Protein AF-A0A8J2T178-F1 (afdb_monomer)

Organism: NCBI:txid35677

Secondary structure (DSSP, 8-state):
-EEEEEEE-SHHHHHHHHHHHT-TTEEEEEEEE--HHHHHT-TTEEE----GGGHHHHHHTTT-SEEEE-SSHHHHTTHHHHHHHTT--EES--HHHHHHHH-HHHHHHHHHHTT--B--EEEEEGGGHHHHHHHHHHSSS-EEEEESS--TTTSEE-PPTT-HHHHHHHHHHHH-TT-TTTGGGGSEEEEEE---S-EEEEEEEEESS-EEE---BEE--EEETTTEEEE-S-SEEEES-TTS-HHHHHHHHHHHHHHHHHHHHTT---EEEEEEEEEEETTEEEEEEEESS--TTTHHHHGGGB-S-HHHHHHHHHHT-GGGS---B-S-EEEEEEEE-TTTTSS---S-B-B-SHHHHTSTTEEEEESSEEEETTEEEE-SSEEEEEEEEESSHHHHHHHHHHHHTT-B-TT-B--S-TTHHHHSSPEEEEEEESS--TTHHHHHHHHHTTSS-SEEEEEEEESSTT-HHHHHHTTTS-EEE-PPPTT--HHHHHHHHHHHHHHTT-SEEEESS--SPPPHHHHHHTTTSEEEEESSSSSTTTT--THHHHHHHHHHT-SEEEEEEEE--SSTT-S-EEEEEEEE--TT--HHHHHHHHHHHHHHHHHHHHHHHHHTTTS-TTPPPPPP---S---------TTHHHHT--HHHHHHHHHHHHHHHHHT--TTEES-TTSSS-EE-TTTTT--STTEEEEEEEEE-GGGHHHHHHHTTTS-HHHHHHHHHHHHHHHHHHHHHHHHHTTPEEEEEEEEEEESS--HHHHHHHHHHHHHHHHHHT-EEEEEEEEE-BTTB-TT-EEEEEEEEEEEETTT-S--GGG--TTPEEEEEE-SSS-STTHHHHHHHHHHHHHHTTS-HHHHHHSBGGGGTSSSSSBHHHHHH-PPPP-HHHHHHHTT-TTEEEEEE--TTHHHHHGGGGS-TTEEEEEPP-EEPHHHHHHHHHTTS--HHHHHHHS-TTEEEEEEE-TTTHHHHHHHHHHTT---EEEEEEEEE--SS-SEEE-SPPEEP-

pLDDT: mean 87.1, std 13.75, range [23.86, 98.75]

Mean predicted aligned error: 18.26 Å

Foldseek 3Di:
DAAEEEEDAFLLSLLLQVLQVPDPVYQAYEYAQYFANLCVVPRRGYGDPDHLLCVLVVCLVVVGQEYEYADLVSQLSQSCVSNVVSVHQYAFFGNLLSLLAFFQVVVVVLCVVLVNFAFDKDKDFLVCLVVVLVCLVPVPAQKWKAQGGDQQQQRIHHFDGPPSVSVNVNSCCLSPPPNPSCPCSSRMMMIGGDADAAKKKWKFAFQLQDTDIFQIKGFLQAAEPPSDDDGHLTQKMKTNDPRADPVLVVSVSVSVNSSSVSCSVVVGRQFHMKMFIWGQHPVGTHTHGIGRHDGPPVSVWTSVQWPDRSVVSNSCSSVSNNVVDDTDGHLWMKMKGWKFAAPPPHDGDWFWFKDQQVVLVPFAQKHKRAGQWHDDPNTIIGRDGGGIIIMGIDNDPVVRLVSNVVSLVRMDTPNIDTYPCGVVCVLQAAAEEEEEAAALLLLCVLVVVCVVVCVLDRYADQEYEYQDPPHNSQVSCVVRYHYYHQHDDDVDDQQVSLVVVLVVCVSSVHLAYEYRHHPDQHDQVNCQSQPLRYKYKDLWQPPQQFPHDQLVSLVSCVVVVPQKIAMWIFRRHNAGLWGGTQDTDMDTDDPDDHSVNSSVVRSVRSNVRSSSSSVCCSNCVSVRSCDDRDDDDDDDDDDDTDRHGPDCVRVQHDPVLVVVLQVLLQVLLVVLDDQQWDDGEPDPDTGGHCVRVVNDDPQKDKDKFKDALPCLLVLLLVLCVQDDPVSLLVLLLLRLLLQLQRTLVVVLQQLFQWAEKEKEKEALHDDSSSVSSNSSSVSVNSNVLSYGHGYYYHYNDNPVHDHSDMIMMMMIMTMDGNVLTDQQQVLDDWPWFKKFFFWLAWRSAQCVLVVVLLVQVCVVVVHDSSVQQCAQCVVLQLDGRGGVVCRHSRHTDHCSVVSVLCSPQPFFNGKWFAHAQAPQPTVLVRHDPFKAAAFEADAFHRNLVSSCVSSPRDDPNVSRGSTNRGTGMMTGGGPVRVVVSVVSCVVVVGPDIDRGGTMDGDPPDRRYDHDDDHHHDD

Radius of gyration: 34.77 Å; Cα contacts (8 Å, |Δi|>4): 2399; chains: 1; bounding box: 77×105×71 Å

Structure (mmCIF, N/CA/C/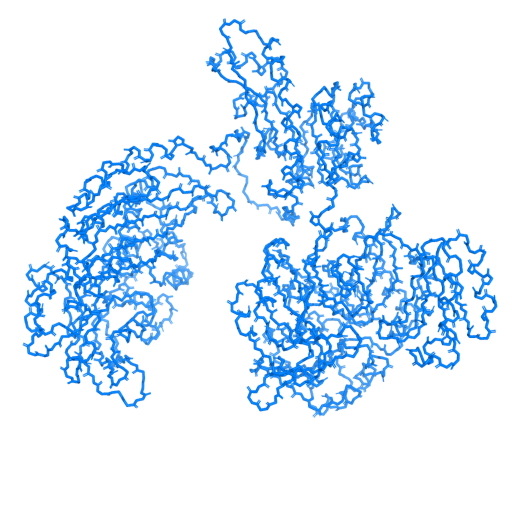O backbone):
data_AF-A0A8J2T178-F1
#
_entry.id   AF-A0A8J2T178-F1
#
loop_
_atom_site.group_PDB
_atom_site.id
_atom_site.type_symbol
_atom_site.label_atom_id
_atom_site.label_alt_id
_atom_site.label_comp_id
_atom_site.label_asym_id
_atom_site.label_entity_id
_atom_site.label_seq_id
_atom_site.pdbx_PDB_ins_code
_atom_site.Cartn_x
_atom_site.Cartn_y
_atom_site.Cartn_z
_atom_site.occupancy
_atom_site.B_iso_or_equiv
_atom_site.auth_seq_id
_atom_site.auth_comp_id
_atom_site.auth_asym_id
_atom_site.auth_atom_id
_atom_site.pdbx_PDB_model_num
ATOM 1 N N . MET A 1 1 ? -7.359 -0.883 30.925 1.00 76.19 1 MET A N 1
ATOM 2 C CA . MET A 1 1 ? -7.964 -0.867 29.578 1.00 76.19 1 MET A CA 1
ATOM 3 C C . MET A 1 1 ? -8.863 0.350 29.510 1.00 76.19 1 MET A C 1
ATOM 5 O O . MET A 1 1 ? -9.612 0.560 30.456 1.00 76.19 1 MET A O 1
ATOM 9 N N . ALA A 1 2 ? -8.730 1.165 28.472 1.00 92.94 2 ALA A N 1
ATOM 10 C CA . ALA A 1 2 ? -9.470 2.411 28.303 1.00 92.94 2 ALA A CA 1
ATOM 11 C C . ALA A 1 2 ? -10.751 2.201 27.487 1.00 92.94 2 ALA A C 1
ATOM 13 O O . ALA A 1 2 ? -10.760 1.420 26.534 1.00 92.94 2 ALA A O 1
ATOM 14 N N . SER A 1 3 ? -11.806 2.942 27.821 1.00 97.50 3 SER A N 1
ATOM 15 C CA . SER A 1 3 ? -12.966 3.112 26.938 1.00 97.50 3 SER A CA 1
ATOM 16 C C . SER A 1 3 ? -12.918 4.512 26.347 1.00 97.50 3 SER A C 1
ATOM 18 O O . SER A 1 3 ? -12.718 5.471 27.089 1.00 97.50 3 SER A O 1
ATOM 20 N N . VAL A 1 4 ? -13.084 4.642 25.036 1.00 98.44 4 VAL A N 1
ATOM 21 C CA . VAL A 1 4 ? -12.975 5.922 24.318 1.00 98.44 4 VAL A CA 1
ATOM 22 C C . VAL A 1 4 ? -14.247 6.197 23.525 1.00 98.44 4 VAL A C 1
ATOM 24 O O . VAL A 1 4 ? -14.946 5.256 23.152 1.00 98.44 4 VAL A O 1
ATOM 27 N N . VAL A 1 5 ? -14.556 7.465 23.252 1.00 98.62 5 VAL A N 1
ATOM 28 C CA . VAL A 1 5 ? -15.662 7.847 22.357 1.00 98.62 5 VAL A CA 1
ATOM 29 C C . VAL A 1 5 ? -15.161 8.748 21.234 1.00 98.62 5 VAL A C 1
ATOM 31 O O . VAL A 1 5 ? -14.432 9.703 21.483 1.00 98.62 5 VAL A O 1
ATOM 34 N N . VAL A 1 6 ? -15.556 8.444 19.999 1.00 98.75 6 VAL A N 1
ATOM 35 C CA . VAL A 1 6 ? -15.269 9.227 18.795 1.00 98.75 6 VAL A CA 1
ATOM 36 C C . VAL A 1 6 ? -16.552 9.916 18.350 1.00 98.75 6 VAL A C 1
ATOM 38 O O . VAL A 1 6 ? -17.552 9.258 18.062 1.00 98.75 6 VAL A O 1
ATOM 41 N N . VAL A 1 7 ? -16.537 11.244 18.295 1.00 98.50 7 VAL A N 1
ATOM 42 C CA . VAL A 1 7 ? -17.689 12.058 17.895 1.00 98.50 7 VAL A CA 1
ATOM 43 C C . VAL A 1 7 ? -17.685 12.248 16.383 1.00 98.50 7 VAL A C 1
ATOM 45 O O . VAL A 1 7 ? -16.701 12.738 15.834 1.00 98.50 7 VAL A O 1
ATOM 48 N N . GLY A 1 8 ? -18.794 11.902 15.726 1.00 96.62 8 GLY A N 1
ATOM 49 C CA . GLY A 1 8 ? -19.029 12.066 14.290 1.00 96.62 8 GLY A CA 1
ATOM 50 C C . GLY A 1 8 ? -19.534 10.795 13.591 1.00 96.62 8 GLY A C 1
ATOM 51 O O . GLY A 1 8 ? -20.028 9.864 14.227 1.00 96.62 8 GLY A O 1
ATOM 52 N N . SER A 1 9 ? -19.501 10.801 12.256 1.00 96.19 9 SER A N 1
ATOM 53 C CA . SER A 1 9 ? -20.115 9.772 11.389 1.00 96.19 9 SER A CA 1
ATOM 54 C C . SER A 1 9 ? -19.539 9.693 9.959 1.00 96.19 9 SER A C 1
ATOM 56 O O . SER A 1 9 ? -20.051 8.942 9.130 1.00 96.19 9 SER A O 1
ATOM 58 N N . GLY A 1 10 ? -18.493 10.455 9.631 1.00 95.94 10 GLY A N 1
ATOM 59 C CA . GLY A 1 10 ? -17.835 10.472 8.321 1.00 95.94 10 GLY A CA 1
ATOM 60 C C . GLY A 1 10 ? -16.755 9.398 8.135 1.00 95.94 10 GLY A C 1
ATOM 61 O O . GLY A 1 10 ? -16.489 8.584 9.020 1.00 95.94 10 GLY A O 1
ATOM 62 N N . GLY A 1 11 ? -16.091 9.430 6.974 1.00 96.88 11 GLY A N 1
ATOM 63 C CA . GLY A 1 11 ? -15.005 8.495 6.640 1.00 96.88 11 GLY A CA 1
ATOM 64 C C . GLY A 1 11 ? -13.765 8.709 7.507 1.00 96.88 11 GLY A C 1
ATOM 65 O O . GLY A 1 11 ? -13.130 7.747 7.937 1.00 96.88 11 GLY A O 1
ATOM 66 N N . ARG A 1 12 ? -13.494 9.972 7.849 1.00 97.88 12 ARG A N 1
ATOM 67 C CA . ARG A 1 12 ? -12.500 10.384 8.846 1.00 97.88 12 ARG A CA 1
ATOM 68 C C . ARG A 1 12 ? -12.754 9.761 10.216 1.00 97.88 12 ARG A C 1
ATOM 70 O O . ARG A 1 12 ? -11.833 9.207 10.806 1.00 97.88 12 ARG A O 1
ATOM 77 N N . GLU A 1 13 ? -13.992 9.800 10.712 1.00 98.44 13 GLU A N 1
ATOM 78 C CA . GLU A 1 13 ? -14.315 9.191 12.007 1.00 98.44 13 GLU A CA 1
ATOM 79 C C . GLU A 1 13 ? -14.185 7.666 11.977 1.00 98.44 13 GLU A C 1
ATOM 81 O O . GLU A 1 13 ? -13.659 7.097 12.927 1.00 98.44 13 GLU A O 1
ATOM 86 N N . HIS A 1 14 ? -14.559 7.000 10.880 1.00 98.56 14 HIS A N 1
ATOM 87 C CA . HIS A 1 14 ? -14.301 5.565 10.723 1.00 98.56 14 HIS A CA 1
ATOM 88 C C . HIS A 1 14 ? -12.787 5.265 10.738 1.00 98.56 14 HIS A C 1
ATOM 90 O O . HIS A 1 14 ? -12.351 4.351 11.436 1.00 98.56 14 HIS A O 1
ATOM 96 N N . ALA A 1 15 ? -11.951 6.060 10.062 1.00 98.50 15 ALA A N 1
ATOM 97 C CA . ALA A 1 15 ? -10.496 5.900 10.133 1.00 98.50 15 ALA A CA 1
ATOM 98 C C . ALA A 1 15 ? -9.941 6.075 11.562 1.00 98.50 15 ALA A C 1
ATOM 100 O O . ALA A 1 15 ? -9.127 5.257 11.997 1.00 98.50 15 ALA A O 1
ATOM 101 N N . ILE A 1 16 ? -10.432 7.065 12.318 1.00 98.75 16 ILE A N 1
ATOM 102 C CA . ILE A 1 16 ? -10.080 7.278 13.734 1.00 98.75 16 ILE A CA 1
ATOM 103 C C . ILE A 1 16 ? -10.527 6.089 14.602 1.00 98.75 16 ILE A C 1
ATOM 105 O O . ILE A 1 16 ? -9.733 5.558 15.376 1.00 98.75 16 ILE A O 1
ATOM 109 N N . VAL A 1 17 ? -11.766 5.612 14.437 1.00 98.75 17 VAL A N 1
ATOM 110 C CA . VAL A 1 17 ? -12.299 4.432 15.143 1.00 98.75 17 VAL A CA 1
ATOM 111 C C . VAL A 1 17 ? -11.462 3.182 14.846 1.00 98.75 17 VAL A C 1
ATOM 113 O O . VAL A 1 17 ? -11.102 2.461 15.778 1.00 98.75 17 VAL A O 1
ATOM 116 N N . LYS A 1 18 ? -11.081 2.946 13.581 1.00 98.06 18 LYS A N 1
ATOM 117 C CA . LYS A 1 18 ? -10.230 1.812 13.170 1.00 98.06 18 LYS A CA 1
ATOM 118 C C . LYS A 1 18 ? -8.830 1.895 13.787 1.00 98.06 18 LYS A C 1
ATOM 120 O O . LYS A 1 18 ? -8.322 0.877 14.255 1.00 98.06 18 LYS A O 1
ATOM 125 N N . ALA A 1 19 ? -8.239 3.089 13.857 1.00 98.12 19 ALA A N 1
ATOM 126 C CA . ALA A 1 19 ? -6.937 3.308 14.488 1.00 98.12 19 ALA A CA 1
ATOM 127 C C . ALA A 1 19 ? -6.972 3.115 16.018 1.00 98.12 19 ALA A C 1
ATOM 129 O O . ALA A 1 19 ? -6.088 2.465 16.574 1.00 98.12 19 ALA A O 1
ATOM 130 N N . LEU A 1 20 ? -8.010 3.608 16.702 1.00 98.50 20 LEU A N 1
ATOM 131 C CA . LEU A 1 20 ? -8.175 3.442 18.153 1.00 98.50 20 LEU A CA 1
ATOM 132 C C . LEU A 1 20 ? -8.514 1.997 18.548 1.00 98.50 20 LEU A C 1
ATOM 134 O O . LEU A 1 20 ? -7.993 1.494 19.542 1.00 98.50 20 LEU A O 1
ATOM 138 N N . ALA A 1 21 ? -9.341 1.296 17.765 1.00 97.88 21 ALA A N 1
ATOM 139 C CA . ALA A 1 21 ? -9.703 -0.100 18.030 1.00 97.88 21 ALA A CA 1
ATOM 140 C C . ALA A 1 21 ? -8.494 -1.053 17.935 1.00 97.88 21 ALA A C 1
ATOM 142 O O . ALA A 1 21 ? -8.427 -2.047 18.670 1.00 97.88 21 ALA A O 1
ATOM 143 N N . ALA A 1 22 ? -7.524 -0.723 17.073 1.00 96.50 22 ALA A N 1
ATOM 144 C CA . ALA A 1 22 ? -6.271 -1.457 16.923 1.00 96.50 22 ALA A CA 1
ATOM 145 C C . ALA A 1 22 ? -5.354 -1.369 18.160 1.00 96.50 22 ALA A C 1
ATOM 147 O O . ALA A 1 22 ? -4.535 -2.266 18.361 1.00 96.50 22 ALA A O 1
ATOM 148 N N . SER A 1 23 ? -5.507 -0.349 19.017 1.00 97.12 23 SER A N 1
ATOM 149 C CA . SER A 1 23 ? -4.714 -0.232 20.246 1.00 97.12 23 SER A CA 1
ATOM 150 C C . SER A 1 23 ? -5.005 -1.392 21.212 1.00 97.12 23 SER A C 1
ATOM 152 O O . SER A 1 23 ? -6.171 -1.636 21.550 1.00 97.12 23 SER A O 1
ATOM 154 N N . PRO A 1 24 ? -3.986 -2.091 21.749 1.00 95.44 24 PRO A N 1
ATOM 155 C CA . PRO A 1 24 ? -4.179 -3.075 22.811 1.00 95.44 24 PRO A CA 1
ATOM 156 C C . PRO A 1 24 ? -4.582 -2.431 24.147 1.00 95.44 24 PRO A C 1
ATOM 158 O O . PRO A 1 24 ? -5.097 -3.131 25.015 1.00 95.44 24 PRO A O 1
ATOM 161 N N . LYS A 1 25 ? -4.380 -1.115 24.328 1.00 96.81 25 LYS A N 1
ATOM 162 C CA . LYS A 1 25 ? -4.726 -0.387 25.562 1.00 96.81 25 LYS A CA 1
ATOM 163 C C . LYS A 1 25 ? -6.219 -0.043 25.648 1.00 96.81 25 LYS A C 1
ATOM 165 O O . LYS A 1 25 ? -6.732 0.147 26.755 1.00 96.81 25 LYS A O 1
ATOM 170 N N . VAL A 1 26 ? -6.923 -0.013 24.514 1.00 98.00 26 VAL A N 1
ATOM 171 C CA . VAL A 1 26 ? -8.364 0.265 24.409 1.00 98.00 26 VAL A CA 1
ATOM 172 C C . VAL A 1 26 ? -9.177 -1.034 24.489 1.00 98.00 26 VAL A C 1
ATOM 174 O O . VAL A 1 26 ? -8.937 -1.970 23.722 1.00 98.00 26 VAL A O 1
ATOM 177 N N . SER A 1 27 ? -10.163 -1.092 25.393 1.00 97.00 27 SER A N 1
ATOM 178 C CA . SER A 1 27 ? -11.178 -2.158 25.444 1.00 97.00 27 SER A CA 1
ATOM 179 C C . SER A 1 27 ? -12.372 -1.876 24.541 1.00 97.00 27 SER A C 1
ATOM 181 O O . SER A 1 27 ? -12.854 -2.801 23.894 1.00 97.00 27 SER A O 1
ATOM 183 N N . THR A 1 28 ? -12.828 -0.621 24.489 1.00 98.12 28 THR A N 1
ATOM 184 C CA . THR A 1 28 ? -14.073 -0.243 23.806 1.00 98.12 28 THR A CA 1
ATOM 185 C C . THR A 1 28 ? -13.922 1.104 23.108 1.00 98.12 28 THR A C 1
ATOM 187 O O . THR A 1 28 ? -13.419 2.055 23.706 1.00 98.12 28 THR A O 1
ATOM 190 N N . VAL A 1 29 ? -14.388 1.189 21.862 1.00 98.56 29 VAL A N 1
ATOM 191 C CA . VAL A 1 29 ? -14.500 2.422 21.076 1.00 98.56 29 VAL A CA 1
ATOM 192 C C . VAL A 1 29 ? -15.976 2.672 20.790 1.00 98.56 29 VAL A C 1
ATOM 194 O O . VAL A 1 29 ? -16.601 1.946 20.020 1.00 98.56 29 VAL A O 1
ATOM 197 N N . PHE A 1 30 ? -16.534 3.710 21.397 1.00 98.56 30 PHE A N 1
ATOM 198 C CA . PHE A 1 30 ? -17.882 4.173 21.094 1.00 98.56 30 PHE A CA 1
ATOM 199 C C . PHE A 1 30 ? -17.842 5.169 19.929 1.00 98.56 30 PHE A C 1
ATOM 201 O O . PHE A 1 30 ? -17.016 6.077 19.939 1.00 98.56 30 PHE A O 1
ATOM 208 N N . ALA A 1 31 ? -18.723 5.042 18.940 1.00 98.12 31 ALA A N 1
ATOM 209 C CA . ALA A 1 31 ? -18.852 6.002 17.842 1.00 98.12 31 ALA A CA 1
ATOM 210 C C . ALA A 1 31 ? -20.192 6.749 17.943 1.00 98.12 31 ALA A C 1
ATOM 212 O O . ALA A 1 31 ? -21.252 6.132 18.031 1.00 98.12 31 ALA A O 1
ATOM 213 N N . ALA A 1 32 ? -20.145 8.081 17.966 1.00 97.44 32 ALA A N 1
ATOM 214 C CA . ALA A 1 32 ? -21.261 8.942 18.355 1.00 97.44 32 ALA A CA 1
ATOM 215 C C . ALA A 1 32 ? -21.656 9.928 17.231 1.00 97.44 32 ALA A C 1
ATOM 217 O O . ALA A 1 32 ? -21.079 11.019 17.158 1.00 97.44 32 ALA A O 1
ATOM 218 N N . PRO A 1 33 ? -22.630 9.604 16.353 1.00 96.25 33 PRO A N 1
ATOM 219 C CA . PRO A 1 33 ? -23.420 8.366 16.293 1.00 96.25 33 PRO A CA 1
ATOM 220 C C . PRO A 1 33 ? -22.790 7.236 15.458 1.00 96.25 33 PRO A C 1
ATOM 222 O O . PRO A 1 33 ? -23.380 6.163 15.358 1.00 96.25 33 PRO A O 1
ATOM 225 N N . GLY A 1 34 ? -21.638 7.469 14.819 1.00 96.25 34 GLY A N 1
ATOM 226 C CA . GLY A 1 34 ? -21.038 6.513 13.888 1.00 96.25 34 GLY A CA 1
ATOM 227 C C . GLY A 1 34 ? -21.820 6.361 12.576 1.00 96.25 34 GLY A C 1
ATOM 228 O O . GLY A 1 34 ? -22.653 7.197 12.217 1.00 96.25 34 GLY A O 1
ATOM 229 N N . ASN A 1 35 ? -21.512 5.308 11.818 1.00 96.56 35 ASN A N 1
ATOM 230 C CA . ASN A 1 35 ? -22.151 4.980 10.543 1.00 96.56 35 ASN A CA 1
ATOM 231 C C . ASN A 1 35 ? -22.229 3.457 10.315 1.00 96.56 35 ASN A C 1
ATOM 233 O O . ASN A 1 35 ? -21.851 2.664 11.177 1.00 96.56 35 ASN A O 1
ATOM 237 N N . GLY A 1 36 ? -22.732 3.035 9.147 1.00 94.44 36 GLY A N 1
ATOM 238 C CA . GLY A 1 36 ? -22.892 1.609 8.822 1.00 94.44 36 GLY A CA 1
ATOM 239 C C . GLY A 1 36 ? -21.590 0.794 8.829 1.00 94.44 36 GLY A C 1
ATOM 240 O O . GLY A 1 36 ? -21.637 -0.403 9.081 1.00 94.44 36 GLY A O 1
ATOM 241 N N . GLY A 1 37 ? -20.433 1.424 8.601 1.00 94.81 37 GLY A N 1
ATOM 242 C CA . GLY A 1 37 ? -19.133 0.749 8.655 1.00 94.81 37 GLY A CA 1
ATOM 243 C C . GLY A 1 37 ? -18.614 0.579 10.078 1.00 94.81 37 GLY A C 1
ATOM 244 O O . GLY A 1 37 ? -18.165 -0.505 10.432 1.00 94.81 37 GLY A O 1
ATOM 245 N N . THR A 1 38 ? -18.741 1.607 10.925 1.00 96.75 38 THR A N 1
ATOM 246 C CA . THR A 1 38 ? -18.366 1.484 12.346 1.00 96.75 38 THR A CA 1
ATOM 247 C C . THR A 1 38 ? -19.285 0.524 13.106 1.00 96.75 38 THR A C 1
ATOM 249 O O . THR A 1 38 ? -18.825 -0.119 14.041 1.00 96.75 38 THR A O 1
ATOM 252 N N . GLU A 1 39 ? -20.538 0.351 12.666 1.00 94.25 39 GLU A N 1
ATOM 253 C CA . GLU A 1 39 ? -21.420 -0.730 13.140 1.00 94.25 39 GLU A CA 1
ATOM 254 C C . GLU A 1 39 ? -20.847 -2.113 12.782 1.00 94.25 39 GLU A C 1
ATOM 256 O O . GLU A 1 39 ? -20.695 -2.978 13.643 1.00 94.25 39 GLU A O 1
ATOM 261 N N . ALA A 1 40 ? -20.487 -2.307 11.508 1.00 92.00 40 ALA A N 1
ATOM 262 C CA . ALA A 1 40 ? -20.041 -3.590 10.967 1.00 92.00 40 ALA A CA 1
ATOM 263 C C . ALA A 1 40 ? -18.693 -4.074 11.534 1.00 92.00 40 ALA A C 1
ATOM 265 O O . ALA A 1 40 ? -18.419 -5.272 11.511 1.00 92.00 40 ALA A O 1
ATOM 266 N N . MET A 1 41 ? -17.863 -3.175 12.077 1.00 93.81 41 MET A N 1
ATOM 267 C CA . MET A 1 41 ? -16.590 -3.536 12.717 1.00 93.81 41 MET A CA 1
ATOM 268 C C . MET A 1 41 ? -16.753 -4.485 13.915 1.00 93.81 41 MET A C 1
ATOM 270 O O . MET A 1 41 ? -15.879 -5.322 14.150 1.00 93.81 41 MET A O 1
ATOM 274 N N . GLY A 1 42 ? -17.835 -4.336 14.689 1.00 89.88 42 GLY A N 1
ATOM 275 C CA . GLY A 1 42 ? -18.105 -5.123 15.893 1.00 89.88 42 GLY A CA 1
ATOM 276 C C . GLY A 1 42 ? -16.943 -5.186 16.900 1.00 89.88 42 GLY A C 1
ATOM 277 O O . GLY A 1 42 ? -16.091 -4.296 16.994 1.00 89.88 42 GLY A O 1
ATOM 278 N N . GLY A 1 43 ? -16.902 -6.267 17.686 1.00 93.44 43 GLY A N 1
ATOM 279 C CA . GLY A 1 43 ? -15.827 -6.537 18.645 1.00 93.44 43 GLY A CA 1
ATOM 280 C C . GLY A 1 43 ? -15.701 -5.453 19.721 1.00 93.44 43 GLY A C 1
ATOM 281 O O . GLY A 1 43 ? -16.500 -5.405 20.654 1.00 93.44 43 GLY A O 1
ATOM 282 N N . LYS A 1 44 ? -14.679 -4.596 19.600 1.00 95.12 44 LYS A N 1
ATOM 283 C CA . LYS A 1 44 ? -14.464 -3.443 20.494 1.00 95.12 44 LYS A CA 1
ATOM 284 C C . LYS A 1 44 ? -15.307 -2.217 20.126 1.00 95.12 44 LYS A C 1
ATOM 286 O O . LYS A 1 44 ? -15.375 -1.287 20.925 1.00 95.12 44 LYS A O 1
ATOM 291 N N . VAL A 1 45 ? -15.862 -2.156 18.917 1.00 98.12 45 VAL A N 1
ATOM 292 C CA . VAL A 1 45 ? -16.526 -0.963 18.377 1.00 98.12 45 VAL A CA 1
ATOM 293 C C . VAL A 1 45 ? -18.035 -1.054 18.576 1.00 98.12 45 VAL A C 1
ATOM 295 O O . VAL A 1 45 ? -18.628 -2.105 18.345 1.00 98.12 45 VAL A O 1
ATOM 298 N N . GLN A 1 46 ? -18.650 0.044 19.022 1.00 97.38 46 GLN A N 1
ATOM 299 C CA . GLN A 1 46 ? -20.097 0.155 19.225 1.00 97.38 46 GLN A CA 1
ATOM 300 C C . GLN A 1 46 ? -20.585 1.553 18.829 1.00 97.38 46 GLN A C 1
ATOM 302 O O . GLN A 1 46 ? -20.076 2.554 19.335 1.00 97.38 46 GLN A O 1
ATOM 307 N N . ASN A 1 47 ? -21.595 1.651 17.966 1.00 97.25 47 ASN A N 1
ATOM 308 C CA . ASN A 1 47 ? -22.271 2.925 17.718 1.00 97.25 47 ASN A CA 1
ATOM 309 C C . ASN A 1 47 ? -23.200 3.276 18.895 1.00 97.25 47 ASN A C 1
ATOM 311 O O . ASN A 1 47 ? -23.776 2.394 19.533 1.00 97.25 47 ASN A O 1
ATOM 315 N N . VAL A 1 48 ? -23.364 4.568 19.189 1.00 96.88 48 VAL A N 1
ATOM 316 C CA . VAL A 1 48 ? -24.206 5.058 20.293 1.00 96.88 48 VAL A CA 1
ATOM 317 C C . VAL A 1 48 ? -25.072 6.240 19.859 1.00 96.88 48 VAL A C 1
ATOM 319 O O . VAL A 1 48 ? -24.571 7.232 19.337 1.00 96.88 48 VAL A O 1
ATOM 322 N N . ASP A 1 49 ? -26.382 6.161 20.114 1.00 94.62 49 ASP A N 1
ATOM 323 C CA . ASP A 1 49 ? -27.329 7.243 19.807 1.00 94.62 49 ASP A CA 1
ATOM 324 C C . ASP A 1 49 ? -27.245 8.365 20.857 1.00 94.62 49 ASP A C 1
ATOM 326 O O . ASP A 1 49 ? -28.062 8.487 21.772 1.00 94.62 49 ASP A O 1
ATOM 330 N N . VAL A 1 50 ? -26.185 9.164 20.750 1.00 95.06 50 VAL A N 1
ATOM 331 C CA . VAL A 1 50 ? -25.984 10.406 21.499 1.00 95.06 50 VAL A CA 1
ATOM 332 C C . VAL A 1 50 ? -25.667 11.525 20.513 1.00 95.06 50 VAL A C 1
ATOM 334 O O . VAL A 1 50 ? -24.893 11.359 19.568 1.00 95.06 50 VAL A O 1
ATOM 337 N N . LYS A 1 51 ? -26.290 12.689 20.710 1.00 92.56 51 LYS A N 1
ATOM 338 C CA . LYS A 1 51 ? -26.038 13.860 19.864 1.00 92.56 51 LYS A CA 1
ATOM 339 C C . LYS A 1 51 ? -24.636 14.398 20.167 1.00 92.56 51 LYS A C 1
ATOM 341 O O . LYS A 1 51 ? -24.300 14.481 21.345 1.00 92.56 51 LYS A O 1
ATOM 346 N N . PRO A 1 52 ? -23.857 14.844 19.164 1.00 91.31 52 PRO A N 1
ATOM 347 C CA . PRO A 1 52 ? -22.482 15.313 19.360 1.00 91.31 52 PRO A CA 1
ATOM 348 C C . PRO A 1 52 ? -22.286 16.306 20.517 1.00 91.31 52 PRO A C 1
ATOM 350 O O . PRO A 1 52 ? -21.386 16.120 21.328 1.00 91.31 52 PRO A O 1
ATOM 353 N N . LYS A 1 53 ? -23.179 17.296 20.646 1.00 90.31 53 LYS A N 1
ATOM 354 C CA . LYS A 1 53 ? -23.162 18.295 21.729 1.00 90.31 53 LYS A CA 1
ATOM 355 C C . LYS A 1 53 ? -23.436 17.751 23.140 1.00 90.31 53 LYS A C 1
ATOM 357 O O . LYS A 1 53 ? -23.129 18.422 24.107 1.00 90.31 53 LYS A O 1
ATOM 362 N N . ASP A 1 54 ? -24.038 16.567 23.267 1.00 94.56 54 ASP A N 1
ATOM 363 C CA . ASP A 1 54 ? -24.421 15.964 24.554 1.00 94.56 54 ASP A CA 1
ATOM 364 C C . ASP A 1 54 ? -23.407 14.869 24.993 1.00 94.56 54 ASP A C 1
ATOM 366 O O . ASP A 1 54 ? -23.600 14.187 26.006 1.00 94.56 54 ASP A O 1
ATOM 370 N N . VAL A 1 55 ? -22.315 14.675 24.232 1.00 96.88 55 VAL A N 1
ATOM 371 C CA . VAL A 1 55 ? -21.333 13.595 24.445 1.00 96.88 55 VAL A CA 1
ATOM 372 C C . VAL A 1 55 ? -20.575 13.739 25.762 1.00 96.88 55 VAL A C 1
ATOM 374 O O . VAL A 1 55 ? -20.345 12.729 26.421 1.00 96.88 55 VAL A O 1
ATOM 377 N N . ALA A 1 56 ? -20.208 14.951 26.186 1.00 96.31 56 ALA A N 1
ATOM 378 C CA . ALA A 1 56 ? -19.404 15.146 27.395 1.00 96.31 56 ALA A CA 1
ATOM 379 C C . ALA A 1 56 ? -20.144 14.681 28.667 1.00 96.31 56 ALA A C 1
ATOM 381 O O . ALA A 1 56 ? -19.595 13.937 29.484 1.00 96.31 56 ALA A O 1
ATOM 382 N N . GLY A 1 57 ? -21.432 15.020 28.804 1.00 96.25 57 GLY A N 1
ATOM 383 C CA . GLY A 1 57 ? -22.293 14.487 29.867 1.00 96.25 57 GLY A CA 1
ATOM 384 C C . GLY A 1 57 ? -22.491 12.965 29.787 1.00 96.25 57 GLY A C 1
ATOM 385 O O . GLY A 1 57 ? -22.437 12.275 30.808 1.00 96.25 57 GLY A O 1
ATOM 386 N N . TRP A 1 58 ? -22.659 12.416 28.579 1.00 97.69 58 TRP A N 1
ATOM 387 C CA . TRP A 1 58 ? -22.775 10.968 28.357 1.00 97.69 58 TRP A CA 1
ATOM 388 C C . TRP A 1 58 ? -21.494 10.203 28.730 1.00 97.69 58 TRP A C 1
ATOM 390 O O . TRP A 1 58 ? -21.573 9.103 29.289 1.00 97.69 58 TRP A O 1
ATOM 400 N N . ALA A 1 59 ? -20.334 10.802 28.443 1.00 97.38 59 ALA A N 1
ATOM 401 C CA . ALA A 1 59 ? -19.000 10.283 28.713 1.00 97.38 59 ALA A CA 1
ATOM 402 C C . ALA A 1 59 ? -18.685 10.280 30.217 1.00 97.38 59 ALA A C 1
ATOM 404 O O . ALA A 1 59 ? -18.213 9.266 30.739 1.00 97.38 59 ALA A O 1
ATOM 405 N N . ALA A 1 60 ? -19.040 11.360 30.927 1.00 96.38 60 ALA A N 1
ATOM 406 C CA . ALA A 1 60 ? -18.918 11.460 32.385 1.00 96.38 60 ALA A CA 1
ATOM 407 C C . ALA A 1 60 ? -19.680 10.336 33.095 1.00 96.38 60 ALA A C 1
ATOM 409 O O . ALA A 1 60 ? -19.125 9.629 33.934 1.00 96.38 60 ALA A O 1
ATOM 410 N N . ALA A 1 61 ? -20.935 10.111 32.693 1.00 96.19 61 ALA A N 1
ATOM 411 C CA . ALA A 1 61 ? -21.803 9.082 33.267 1.00 96.19 61 ALA A CA 1
ATOM 412 C C . ALA A 1 61 ? -21.311 7.635 33.040 1.00 96.19 61 ALA A C 1
ATOM 414 O O . ALA A 1 61 ? -21.893 6.702 33.593 1.00 96.19 61 ALA A O 1
ATOM 415 N N . ARG A 1 62 ? -20.274 7.431 32.214 1.00 95.19 62 ARG A N 1
ATOM 416 C CA . ARG A 1 62 ? -19.720 6.117 31.842 1.00 95.19 62 ARG A CA 1
ATOM 417 C C . ARG A 1 62 ? -18.236 5.941 32.166 1.00 95.19 62 ARG A C 1
ATOM 419 O O . ARG A 1 62 ? -17.703 4.870 31.894 1.00 95.19 62 ARG A O 1
ATOM 426 N N . GLY A 1 63 ? -17.569 6.950 32.731 1.00 94.75 63 GLY A N 1
ATOM 427 C CA . GLY A 1 63 ? -16.132 6.882 33.024 1.00 94.75 63 GLY A CA 1
ATOM 428 C C . GLY A 1 63 ? -15.264 6.714 31.770 1.00 94.75 63 GLY A C 1
ATOM 429 O O . GLY A 1 63 ? -14.282 5.970 31.787 1.00 94.75 63 GLY A O 1
ATOM 430 N N . ILE A 1 64 ? -15.648 7.361 30.665 1.00 97.69 64 ILE A N 1
ATOM 431 C CA . ILE A 1 64 ? -14.870 7.352 29.419 1.00 97.69 64 ILE A CA 1
ATOM 432 C C . ILE A 1 64 ? -13.490 7.977 29.660 1.00 97.69 64 ILE A C 1
ATOM 434 O O . ILE A 1 64 ? -13.365 9.023 30.287 1.00 97.69 64 ILE A O 1
ATOM 438 N N . SER A 1 65 ? -12.449 7.319 29.154 1.00 97.56 65 SER A N 1
ATOM 439 C CA . SER A 1 65 ? -11.043 7.669 29.383 1.00 97.56 65 SER A CA 1
ATOM 440 C C . SER A 1 65 ? -10.500 8.711 28.399 1.00 97.56 65 SER A C 1
ATOM 442 O O . SER A 1 65 ? -9.499 9.354 28.697 1.00 97.56 65 SER A O 1
ATOM 444 N N . LEU A 1 66 ? -11.119 8.842 27.220 1.00 98.62 66 LEU A N 1
ATOM 445 C CA . LEU A 1 66 ? -10.770 9.832 26.198 1.00 98.62 66 LEU A CA 1
ATOM 446 C C . LEU A 1 66 ? -11.977 10.117 25.290 1.00 98.62 66 LEU A C 1
ATOM 448 O O . LEU A 1 66 ? -12.591 9.187 24.759 1.00 98.62 66 LEU A O 1
ATOM 452 N N . VAL A 1 67 ? -12.282 11.396 25.079 1.00 98.75 67 VAL A N 1
ATOM 453 C CA . VAL A 1 67 ? -13.217 11.878 24.049 1.00 98.75 67 VAL A CA 1
ATOM 454 C C . VAL A 1 67 ? -12.406 12.362 22.848 1.00 98.75 67 VAL A C 1
ATOM 456 O O . VAL A 1 67 ? -11.476 13.137 23.016 1.00 98.75 67 VAL A O 1
ATOM 459 N N . VAL A 1 68 ? -12.731 11.924 21.634 1.00 98.75 68 VAL A N 1
ATOM 460 C CA . VAL A 1 68 ? -12.046 12.327 20.395 1.00 98.75 68 VAL A CA 1
ATOM 461 C C . VAL A 1 68 ? -13.064 12.977 19.468 1.00 98.75 68 VAL A C 1
ATOM 463 O O . VAL A 1 68 ? -14.027 12.328 19.059 1.00 98.75 68 VAL A O 1
ATOM 466 N N . VAL A 1 69 ? -12.882 14.254 19.135 1.00 98.38 69 VAL A N 1
ATOM 467 C CA . VAL A 1 69 ? -13.857 15.000 18.326 1.00 98.38 69 VAL A CA 1
ATOM 468 C C . VAL A 1 69 ? -13.413 15.052 16.862 1.00 98.38 69 VAL A C 1
ATOM 470 O O . VAL A 1 69 ? -12.351 15.579 16.544 1.00 98.38 69 VAL A O 1
ATOM 473 N N . GLY A 1 70 ? -14.219 14.472 15.966 1.00 96.19 70 GLY A N 1
ATOM 474 C CA . GLY A 1 70 ? -13.951 14.425 14.525 1.00 96.19 70 GLY A CA 1
ATOM 475 C C . GLY A 1 70 ? -14.388 15.677 13.744 1.00 96.19 70 GLY A C 1
ATOM 476 O O . GLY A 1 70 ? -13.555 16.266 13.050 1.00 96.19 70 GLY A O 1
ATOM 477 N N . PRO A 1 71 ? -15.673 16.085 13.797 1.00 94.19 71 PRO A N 1
ATOM 478 C CA . PRO A 1 71 ? -16.180 17.246 13.070 1.00 94.19 71 PRO A CA 1
ATOM 479 C C . PRO A 1 71 ? -15.972 18.566 13.819 1.00 94.19 71 PRO A C 1
ATOM 481 O O . PRO A 1 71 ? -15.761 18.608 15.026 1.00 94.19 71 PRO A O 1
ATOM 484 N N . GLU A 1 72 ? -16.086 19.655 13.071 1.00 92.06 72 GLU A N 1
ATOM 485 C CA . GLU A 1 72 ? -15.822 21.027 13.493 1.00 92.06 72 GLU A CA 1
ATOM 486 C C . GLU A 1 72 ? -16.900 21.611 14.422 1.00 92.06 72 GLU A C 1
ATOM 488 O O . GLU A 1 72 ? -16.573 22.274 15.404 1.00 92.06 72 GLU A O 1
ATOM 493 N N . GLN A 1 73 ? -18.187 21.331 14.175 1.00 93.56 73 GLN A N 1
ATOM 494 C CA . GLN A 1 73 ? -19.276 21.961 14.935 1.00 93.56 73 GLN A CA 1
ATOM 495 C C . GLN A 1 73 ? -19.236 21.652 16.449 1.00 93.56 73 GLN A C 1
ATOM 497 O O . GLN A 1 73 ? -19.345 22.595 17.224 1.00 93.56 73 GLN A O 1
ATOM 502 N N . PRO A 1 74 ? -19.006 20.405 16.918 1.00 96.12 74 PRO A N 1
ATOM 503 C CA . PRO A 1 74 ? -18.940 20.118 18.355 1.00 96.12 74 PRO A CA 1
ATOM 504 C C . PRO A 1 74 ? -17.738 20.758 19.069 1.00 96.12 74 PRO A C 1
ATOM 506 O O . PRO A 1 74 ? -17.787 20.937 20.284 1.00 96.12 74 PRO A O 1
ATOM 509 N N . LEU A 1 75 ? -16.674 21.115 18.338 1.00 96.88 75 LEU A N 1
ATOM 510 C CA . LEU A 1 75 ? -15.564 21.900 18.888 1.00 96.88 75 LEU A CA 1
ATOM 511 C C . LEU A 1 75 ? -16.019 23.336 19.163 1.00 96.88 75 LEU A C 1
ATOM 513 O O . LEU A 1 75 ? -15.809 23.848 20.257 1.00 96.88 75 LEU A O 1
ATOM 517 N N . VAL A 1 76 ? -16.707 23.956 18.198 1.00 94.56 76 VAL A N 1
ATOM 518 C CA . VAL A 1 76 ? -17.283 25.307 18.333 1.00 94.56 76 VAL A CA 1
ATOM 519 C C . VAL A 1 76 ? -18.390 25.356 19.392 1.00 94.56 76 VAL A C 1
ATOM 521 O O . VAL A 1 76 ? -18.495 26.343 20.114 1.00 94.56 76 VAL A O 1
ATOM 524 N N . ASP A 1 77 ? -19.171 24.282 19.531 1.00 94.62 77 ASP A N 1
ATOM 525 C CA . ASP A 1 77 ? -20.206 24.136 20.565 1.00 94.62 77 ASP A CA 1
ATOM 526 C C . ASP A 1 77 ? -19.625 23.936 21.987 1.00 94.62 77 ASP A C 1
ATOM 528 O O . ASP A 1 77 ? -20.387 23.924 22.953 1.00 94.62 77 ASP A O 1
ATOM 532 N N . GLY A 1 78 ? -18.301 23.776 22.139 1.00 97.06 78 GLY A N 1
ATOM 533 C CA . GLY A 1 78 ? -17.627 23.680 23.441 1.00 97.06 78 GLY A CA 1
ATOM 534 C C . GLY A 1 78 ? -17.620 22.293 24.089 1.00 97.06 78 GLY A C 1
ATOM 535 O O . GLY A 1 78 ? -17.463 22.186 25.304 1.00 97.06 78 GLY A O 1
ATOM 536 N N . VAL A 1 79 ? -17.757 21.205 23.317 1.00 97.88 79 VAL A N 1
ATOM 537 C CA . VAL A 1 79 ? -17.759 19.834 23.877 1.00 97.88 79 VAL A CA 1
ATOM 538 C C . VAL A 1 79 ? -16.453 19.506 24.610 1.00 97.88 79 VAL A C 1
ATOM 540 O O . VAL A 1 79 ? -16.486 18.818 25.630 1.00 97.88 79 VAL A O 1
ATOM 543 N N . CYS A 1 80 ? -15.309 20.007 24.138 1.00 97.81 80 CYS A N 1
ATOM 544 C CA . CYS A 1 80 ? -14.020 19.819 24.811 1.00 97.81 80 CYS A CA 1
ATOM 545 C C . CYS A 1 80 ? -13.916 20.617 26.120 1.00 97.81 80 CYS A C 1
ATOM 547 O O . CYS A 1 80 ? -13.344 20.114 27.085 1.00 97.81 80 CYS A O 1
ATOM 549 N N . ASP A 1 81 ? -14.508 21.813 26.181 1.00 98.25 81 ASP A N 1
ATOM 550 C CA . ASP A 1 81 ? -14.586 22.614 27.407 1.00 98.25 81 ASP A CA 1
ATOM 551 C C . ASP A 1 81 ? -15.474 21.918 28.450 1.00 98.25 81 ASP A C 1
ATOM 553 O O . ASP A 1 81 ? -15.059 21.726 29.591 1.00 98.25 81 ASP A O 1
ATOM 557 N N . GLU A 1 82 ? -16.641 21.403 28.041 1.00 98.19 82 GLU A N 1
ATOM 558 C CA . GLU A 1 82 ? -17.505 20.616 28.929 1.00 98.19 82 GLU A CA 1
ATOM 559 C C . GLU A 1 82 ? -16.829 19.298 29.387 1.00 98.19 82 GLU A C 1
ATOM 561 O O . GLU A 1 82 ? -17.072 18.827 30.504 1.00 98.19 82 GLU A O 1
ATOM 566 N N . CYS A 1 83 ? -15.963 18.691 28.565 1.00 98.19 83 CYS A N 1
ATOM 567 C CA . CYS A 1 83 ? -15.137 17.556 28.993 1.00 98.19 83 CYS A CA 1
ATOM 568 C C . CYS A 1 83 ? -14.130 17.968 30.077 1.00 98.19 83 CYS A C 1
ATOM 570 O O . CYS A 1 83 ? -14.016 17.268 31.085 1.00 98.19 83 CYS A O 1
ATOM 572 N N . ALA A 1 84 ? -13.452 19.108 29.907 1.00 96.56 84 ALA A N 1
ATOM 573 C CA . ALA A 1 84 ? -12.496 19.635 30.879 1.00 96.56 84 ALA A CA 1
ATOM 574 C C . ALA A 1 84 ? -13.166 19.969 32.226 1.00 96.56 84 ALA A C 1
ATOM 576 O O . ALA A 1 84 ? -12.678 19.526 33.267 1.00 96.56 84 ALA A O 1
ATOM 577 N N . ASP A 1 85 ? -14.333 20.625 32.209 1.00 97.56 85 ASP A N 1
ATOM 578 C CA . ASP A 1 85 ? -15.150 20.911 33.404 1.00 97.56 85 ASP A CA 1
ATOM 579 C C . ASP A 1 85 ? -15.554 19.640 34.177 1.00 97.56 85 ASP A C 1
ATOM 581 O O . ASP A 1 85 ? -15.776 19.677 35.390 1.00 97.56 85 ASP A O 1
ATOM 585 N N . LYS A 1 86 ? -15.649 18.496 33.486 1.00 97.44 86 LYS A N 1
ATOM 586 C CA . LYS A 1 86 ? -15.959 17.182 34.076 1.00 97.44 86 LYS A CA 1
ATOM 587 C C . LYS A 1 86 ? -14.724 16.311 34.337 1.00 97.44 86 LYS A C 1
ATOM 589 O O . LYS A 1 86 ? -14.881 15.165 34.754 1.00 97.44 86 LYS A O 1
ATOM 594 N N . GLY A 1 87 ? -13.513 16.824 34.106 1.00 96.50 87 GLY A N 1
ATOM 595 C CA . GLY A 1 87 ? -12.258 16.095 34.314 1.00 96.50 87 GLY A CA 1
ATOM 596 C C . GLY A 1 87 ? -12.007 14.952 33.321 1.00 96.50 87 GLY A C 1
ATOM 597 O O . GLY A 1 87 ? -11.309 13.997 33.660 1.00 96.50 87 GLY A O 1
ATOM 598 N N . ILE A 1 88 ? -12.582 15.018 32.117 1.00 97.69 88 ILE A N 1
ATOM 599 C CA . ILE A 1 88 ? -12.439 14.001 31.067 1.00 97.69 88 ILE A CA 1
ATOM 600 C C . ILE A 1 88 ? -11.391 14.465 30.044 1.00 97.69 88 ILE A C 1
ATOM 602 O O . ILE A 1 88 ? -11.566 15.532 29.453 1.00 97.69 88 ILE A O 1
ATOM 606 N N . PRO A 1 89 ? -10.338 13.674 29.762 1.00 98.06 89 PRO A N 1
ATOM 607 C CA . PRO A 1 89 ? -9.397 13.979 28.689 1.00 98.06 89 PRO A CA 1
ATOM 608 C C . PRO A 1 89 ? -10.097 14.062 27.325 1.00 98.06 89 PRO A C 1
ATOM 610 O O . PRO A 1 89 ? -10.864 13.166 26.956 1.00 98.06 89 PRO A O 1
ATOM 613 N N . ALA A 1 90 ? -9.791 15.104 26.551 1.00 98.38 90 ALA A N 1
ATOM 614 C CA . ALA A 1 90 ? -10.334 15.310 25.212 1.00 98.38 90 ALA A CA 1
ATOM 615 C C . ALA A 1 90 ? -9.222 15.547 24.178 1.00 98.38 90 ALA A C 1
ATOM 617 O O . ALA A 1 90 ? -8.324 16.362 24.379 1.00 98.38 90 ALA A O 1
ATOM 618 N N . PHE A 1 91 ? -9.304 14.849 23.046 1.00 98.69 91 PHE A N 1
ATOM 619 C CA . PHE A 1 91 ? -8.554 15.149 21.834 1.00 98.69 91 PHE A CA 1
ATOM 620 C C . PHE A 1 91 ? -9.418 16.034 20.929 1.00 98.69 91 PHE A C 1
ATOM 622 O O . PHE A 1 91 ? -10.277 15.553 20.182 1.00 98.69 91 PHE A O 1
ATOM 629 N N . GLY A 1 92 ? -9.187 17.338 21.033 1.00 98.12 92 GLY A N 1
ATOM 630 C CA . GLY A 1 92 ? -9.863 18.386 20.279 1.00 98.12 92 GLY A CA 1
ATOM 631 C C . GLY A 1 92 ? -9.708 19.732 20.996 1.00 98.12 92 GLY A C 1
ATOM 632 O O . GLY A 1 92 ? -9.599 19.745 22.224 1.00 98.12 92 GLY A O 1
ATOM 633 N N . PRO A 1 93 ? -9.677 20.861 20.272 1.00 98.38 93 PRO A N 1
ATOM 634 C CA . PRO A 1 93 ? -9.492 22.172 20.885 1.00 98.38 93 PRO A CA 1
ATOM 635 C C . PRO A 1 93 ? -10.723 22.613 21.686 1.00 98.38 93 PRO A C 1
ATOM 637 O O . PRO A 1 93 ? -11.838 22.158 21.430 1.00 98.38 93 PRO A O 1
ATOM 640 N N . SER A 1 94 ? -10.525 23.545 22.621 1.00 98.19 94 SER A N 1
ATOM 641 C CA . SER A 1 94 ? -11.615 24.340 23.205 1.00 98.19 94 SER A CA 1
ATOM 642 C C . SER A 1 94 ? -12.350 25.140 22.129 1.00 98.19 94 SER A C 1
ATOM 644 O O . SER A 1 94 ? -11.759 25.466 21.097 1.00 98.19 94 SER A O 1
ATOM 646 N N . ALA A 1 95 ? -13.590 25.560 22.386 1.00 97.44 95 ALA A N 1
ATOM 647 C CA . ALA A 1 95 ? -14.330 26.463 21.499 1.00 97.44 95 ALA A CA 1
ATOM 648 C C . ALA A 1 95 ? -13.535 27.745 21.192 1.00 97.44 95 ALA A C 1
ATOM 650 O O . ALA A 1 95 ? -13.532 28.238 20.063 1.00 97.44 95 ALA A O 1
ATOM 651 N N . LEU A 1 96 ? -12.781 28.242 22.180 1.00 97.06 96 LEU A N 1
ATOM 652 C CA . LEU A 1 96 ? -11.905 29.400 22.021 1.00 97.06 96 LEU A CA 1
ATOM 653 C C . LEU A 1 96 ? -10.712 29.111 21.088 1.00 97.06 96 LEU A C 1
ATOM 655 O O . LEU A 1 96 ? -10.353 29.959 20.276 1.00 97.06 96 LEU A O 1
ATOM 659 N N . ALA A 1 97 ? -10.089 27.933 21.152 1.00 97.81 97 ALA A N 1
ATOM 660 C CA . ALA A 1 97 ? -9.027 27.567 20.210 1.00 97.81 97 ALA A CA 1
ATOM 661 C C . ALA A 1 97 ? -9.580 27.167 18.822 1.00 97.81 97 ALA A C 1
ATOM 663 O O . ALA A 1 97 ? -8.915 27.391 17.811 1.00 97.81 97 ALA A O 1
ATOM 664 N N . ALA A 1 98 ? -10.816 26.660 18.748 1.00 97.12 98 ALA A N 1
ATOM 665 C CA . ALA A 1 98 ? -11.514 26.302 17.511 1.00 97.12 98 ALA A CA 1
ATOM 666 C C . ALA A 1 98 ? -11.899 27.514 16.633 1.00 97.12 98 ALA A C 1
ATOM 668 O O . ALA A 1 98 ? -12.172 27.341 15.442 1.00 97.12 98 ALA A O 1
ATOM 669 N N . GLU A 1 99 ? -11.846 28.747 17.163 1.00 95.50 99 GLU A N 1
ATOM 670 C CA . GLU A 1 99 ? -12.027 29.982 16.376 1.00 95.50 99 GLU A CA 1
ATOM 671 C C . GLU A 1 99 ? -11.054 30.066 15.176 1.00 95.50 99 GLU A C 1
ATOM 673 O O . GLU A 1 99 ? -11.387 30.675 14.158 1.00 95.50 99 GLU A O 1
ATOM 678 N N . ILE A 1 100 ? -9.908 29.369 15.242 1.00 95.81 100 ILE A N 1
ATOM 679 C CA . ILE A 1 100 ? -8.921 29.255 14.154 1.00 95.81 100 ILE A CA 1
ATOM 680 C C . ILE A 1 100 ? -9.492 28.639 12.856 1.00 95.81 100 ILE A C 1
ATOM 682 O O . ILE A 1 100 ? -8.997 28.961 11.776 1.00 95.81 100 ILE A O 1
ATOM 686 N N . GLU A 1 101 ? -10.541 27.809 12.948 1.00 94.12 101 GLU A N 1
ATOM 687 C CA . GLU A 1 101 ? -11.341 27.319 11.806 1.00 94.12 101 GLU A CA 1
ATOM 688 C C . GLU A 1 101 ? -12.674 28.072 11.685 1.00 94.12 101 GLU A C 1
ATOM 690 O O . GLU A 1 101 ? -13.114 28.396 10.579 1.00 94.12 101 GLU A O 1
ATOM 695 N N . ALA A 1 102 ? -13.330 28.364 12.815 1.00 91.38 102 ALA A N 1
ATOM 696 C CA . ALA A 1 102 ? -14.691 28.901 12.823 1.00 91.38 102 ALA A CA 1
ATOM 697 C C . ALA A 1 102 ? -14.809 30.334 12.269 1.00 91.38 102 ALA A C 1
ATOM 699 O O . ALA A 1 102 ? -15.892 30.721 11.828 1.00 91.38 102 ALA A O 1
ATOM 700 N N . SER A 1 103 ? -13.719 31.111 12.274 1.00 92.00 103 SER A N 1
ATOM 701 C CA . SER A 1 103 ? -13.673 32.491 11.780 1.00 92.00 103 SER A CA 1
ATOM 702 C C . SER A 1 103 ? -12.420 32.726 10.933 1.00 92.00 103 SER A C 1
ATOM 704 O O . SER A 1 103 ? -11.333 32.984 11.453 1.00 92.00 103 SER A O 1
ATOM 706 N N . LYS A 1 104 ? -12.552 32.689 9.599 1.00 90.50 104 LYS A N 1
ATOM 707 C CA . LYS A 1 104 ? -11.417 32.944 8.687 1.00 90.50 104 LYS A CA 1
ATOM 708 C C . LYS A 1 104 ? -10.868 34.359 8.825 1.00 90.50 104 LYS A C 1
ATOM 710 O O . LYS A 1 104 ? -9.666 34.535 8.674 1.00 90.50 104 LYS A O 1
ATOM 715 N N . ALA A 1 105 ? -11.706 35.348 9.145 1.00 92.38 105 ALA A N 1
ATOM 716 C CA . ALA A 1 105 ? -11.244 36.707 9.425 1.00 92.38 105 ALA A CA 1
ATOM 717 C C . ALA A 1 105 ? -10.329 36.742 10.663 1.00 92.38 105 ALA A C 1
ATOM 719 O O . ALA A 1 105 ? -9.235 37.301 10.603 1.00 92.38 105 ALA A O 1
ATOM 720 N N . TRP A 1 106 ? -10.725 36.074 11.756 1.00 94.88 106 TRP A N 1
ATOM 721 C CA . TRP A 1 106 ? -9.887 35.967 12.955 1.00 94.88 106 TRP A CA 1
ATOM 722 C C . TRP A 1 106 ? -8.605 35.167 12.690 1.00 94.88 106 TRP A C 1
ATOM 724 O O . TRP A 1 106 ? -7.527 35.582 13.114 1.00 94.88 106 TRP A O 1
ATOM 734 N N . SER A 1 107 ? -8.720 34.064 11.944 1.00 95.56 107 SER A N 1
ATOM 735 C CA . SER A 1 107 ? -7.619 33.175 11.558 1.00 95.56 107 SER A CA 1
ATOM 736 C C . SER A 1 107 ? -6.583 33.882 10.671 1.00 95.56 107 SER A C 1
ATOM 738 O O . SER A 1 107 ? -5.386 33.797 10.929 1.00 95.56 107 SER A O 1
ATOM 740 N N . LYS A 1 108 ? -7.014 34.681 9.688 1.00 94.38 108 LYS A N 1
ATOM 741 C CA . LYS A 1 108 ? -6.121 35.496 8.844 1.00 94.38 108 LYS A CA 1
ATOM 742 C C . LYS A 1 108 ? -5.452 36.617 9.631 1.00 94.38 108 LYS A C 1
ATOM 744 O O . LYS A 1 108 ? -4.234 36.764 9.561 1.00 94.38 108 LYS A O 1
ATOM 749 N N . ALA A 1 109 ? -6.207 37.323 10.473 1.00 95.12 109 ALA A N 1
ATOM 750 C CA . ALA A 1 109 ? -5.637 38.290 11.408 1.00 95.12 109 ALA A CA 1
ATOM 751 C C . ALA A 1 109 ? -4.689 37.638 12.435 1.00 95.12 109 ALA A C 1
ATOM 753 O O . ALA A 1 109 ? -3.868 38.334 13.025 1.00 95.12 109 ALA A O 1
ATOM 754 N N . PHE A 1 110 ? -4.820 36.333 12.712 1.00 97.44 110 PHE A N 1
ATOM 755 C CA . PHE A 1 110 ? -3.909 35.577 13.579 1.00 97.44 110 PHE A CA 1
ATOM 756 C C . PHE A 1 110 ? -2.607 35.255 12.847 1.00 97.44 110 PHE A C 1
ATOM 758 O O . PHE A 1 110 ? -1.530 35.469 13.397 1.00 97.44 110 PHE A O 1
ATOM 765 N N . MET A 1 111 ? -2.700 34.815 11.591 1.00 96.88 111 MET A N 1
ATOM 766 C CA . MET A 1 111 ? -1.532 34.595 10.740 1.00 96.88 111 MET A CA 1
ATOM 767 C C . MET A 1 111 ? -0.697 35.873 10.617 1.00 96.88 111 MET A C 1
ATOM 769 O O . MET A 1 111 ? 0.495 35.840 10.909 1.00 96.88 111 MET A O 1
ATOM 773 N N . ASP A 1 112 ? -1.333 37.000 10.292 1.00 95.06 112 ASP A N 1
ATOM 774 C CA . ASP A 1 112 ? -0.667 38.297 10.137 1.00 95.06 112 ASP A CA 1
ATOM 775 C C . ASP A 1 112 ? 0.056 38.751 11.419 1.00 95.06 112 ASP A C 1
ATOM 777 O O . ASP A 1 112 ? 1.275 38.935 11.421 1.00 95.06 112 ASP A O 1
ATOM 781 N N . ARG A 1 113 ? -0.654 38.820 12.556 1.00 96.31 113 ARG A N 1
ATOM 782 C CA . ARG A 1 113 ? -0.085 39.328 13.822 1.00 96.31 113 ARG A CA 1
ATOM 783 C C . ARG A 1 113 ? 0.996 38.439 14.452 1.00 96.31 113 ARG A C 1
ATOM 785 O O . ARG A 1 113 ? 1.741 38.922 15.302 1.00 96.31 113 ARG A O 1
ATOM 792 N N . HIS A 1 114 ? 1.102 37.169 14.046 1.00 96.75 114 HIS A N 1
ATOM 793 C CA . HIS A 1 114 ? 2.209 36.268 14.422 1.00 96.75 114 HIS A CA 1
ATOM 794 C C . HIS A 1 114 ? 3.256 36.085 13.311 1.00 96.75 114 HIS A C 1
ATOM 796 O O . HIS A 1 114 ? 4.205 35.327 13.500 1.00 96.75 114 HIS A O 1
ATOM 802 N N . GLY A 1 115 ? 3.128 36.778 12.173 1.00 95.81 115 GLY A N 1
ATOM 803 C CA . GLY A 1 115 ? 4.077 36.703 11.057 1.00 95.81 115 GLY A CA 1
ATOM 804 C C . GLY A 1 115 ? 4.055 35.378 10.283 1.00 95.81 115 GLY A C 1
ATOM 805 O O . GLY A 1 115 ? 5.029 35.046 9.606 1.00 95.81 115 GLY A O 1
ATOM 806 N N . LEU A 1 116 ? 2.967 34.607 10.374 1.00 96.38 116 LEU A N 1
ATOM 807 C CA . LEU A 1 116 ? 2.794 33.363 9.625 1.00 96.38 116 LEU A CA 1
ATOM 808 C C . LEU A 1 116 ? 2.522 33.693 8.153 1.00 96.38 116 LEU A C 1
ATOM 810 O O . LEU A 1 116 ? 1.589 34.427 7.831 1.00 96.38 116 LEU A O 1
ATOM 814 N N . LYS A 1 117 ? 3.325 33.135 7.244 1.00 93.88 117 LYS A N 1
ATOM 815 C CA . LYS A 1 117 ? 3.295 33.482 5.816 1.00 93.88 117 LYS A CA 1
ATOM 816 C C . LYS A 1 117 ? 1.949 33.116 5.167 1.00 93.88 117 LYS A C 1
ATOM 818 O O . LYS A 1 117 ? 1.703 31.946 4.900 1.00 93.88 117 LYS A O 1
ATOM 823 N N . THR A 1 118 ? 1.102 34.108 4.885 1.00 94.81 118 THR A N 1
ATOM 824 C CA . THR A 1 118 ? -0.224 33.980 4.240 1.00 94.81 118 THR A CA 1
ATOM 825 C C . THR A 1 118 ? -0.321 34.875 2.998 1.00 94.81 118 THR A C 1
ATOM 827 O O . THR A 1 118 ? 0.490 35.779 2.806 1.00 94.81 118 THR A O 1
ATOM 830 N N . ALA A 1 119 ? -1.315 34.620 2.140 1.00 93.44 119 ALA A N 1
ATOM 831 C CA . ALA A 1 119 ? -1.780 35.574 1.132 1.00 93.44 119 ALA A CA 1
ATOM 832 C C . ALA A 1 119 ? -2.075 36.946 1.767 1.00 93.44 119 ALA A C 1
ATOM 834 O O . ALA A 1 119 ? -2.634 36.985 2.870 1.00 93.44 119 ALA A O 1
ATOM 835 N N . ALA A 1 120 ? -1.765 38.039 1.059 1.00 93.62 120 ALA A N 1
ATOM 836 C CA . ALA A 1 120 ? -2.250 39.371 1.423 1.00 93.62 120 ALA A CA 1
ATOM 837 C C . ALA A 1 120 ? -3.787 39.375 1.426 1.00 93.62 120 ALA A C 1
ATOM 839 O O . ALA A 1 120 ? -4.400 38.722 0.581 1.00 93.62 120 ALA A O 1
ATOM 840 N N . PHE A 1 121 ? -4.420 40.063 2.373 1.00 95.31 121 PHE A N 1
ATOM 841 C CA . PHE A 1 121 ? -5.876 40.068 2.504 1.00 95.31 121 PHE A CA 1
ATOM 842 C C . PHE A 1 121 ? -6.382 41.361 3.137 1.00 95.31 121 PHE A C 1
ATOM 844 O O . PHE A 1 121 ? -5.624 42.085 3.775 1.00 95.31 121 PHE A O 1
ATOM 851 N N . GLU A 1 122 ? -7.681 41.601 2.998 1.00 95.56 122 GLU A N 1
ATOM 852 C CA . GLU A 1 122 ? -8.431 42.555 3.809 1.00 95.56 122 GLU A CA 1
ATOM 853 C C . GLU A 1 122 ? -9.805 41.960 4.166 1.00 95.56 122 GLU A C 1
ATOM 855 O O . GLU A 1 122 ? -10.308 41.049 3.493 1.00 95.56 122 GLU A O 1
ATOM 860 N N . THR A 1 123 ? -10.403 42.432 5.259 1.00 94.62 123 THR A N 1
ATOM 861 C CA . THR A 1 123 ? -11.698 41.960 5.760 1.00 94.62 123 THR A CA 1
ATOM 862 C C . THR A 1 123 ? -12.741 43.068 5.735 1.00 94.62 123 THR A C 1
ATOM 864 O O . THR A 1 123 ? -12.484 44.191 6.157 1.00 94.62 123 THR A O 1
ATOM 867 N N . PHE A 1 124 ? -13.944 42.740 5.266 1.00 93.88 124 PHE A N 1
ATOM 868 C CA . PHE A 1 124 ? -15.037 43.696 5.110 1.00 93.88 124 PHE A CA 1
ATOM 869 C C . PHE A 1 124 ? -16.319 43.142 5.707 1.00 93.88 124 PHE A C 1
ATOM 871 O O . PHE A 1 124 ? -16.671 41.979 5.479 1.00 93.88 124 PHE A O 1
ATOM 878 N N . LYS A 1 125 ? -17.049 43.982 6.438 1.00 90.81 125 LYS A N 1
ATOM 879 C CA . LYS A 1 125 ? -18.418 43.662 6.847 1.00 90.81 125 LYS A CA 1
ATOM 880 C C . LYS A 1 125 ? -19.407 43.916 5.710 1.00 90.81 125 LYS A C 1
ATOM 882 O O . LYS A 1 125 ? -19.111 44.657 4.774 1.00 90.81 125 LYS A O 1
ATOM 887 N N . ARG A 1 126 ? -20.611 43.348 5.813 1.00 86.12 126 ARG A N 1
ATOM 888 C CA . ARG A 1 126 ? -21.703 43.531 4.837 1.00 86.12 126 ARG A CA 1
ATOM 889 C C . ARG A 1 126 ? -22.032 45.005 4.572 1.00 86.12 126 ARG A C 1
ATOM 891 O O . ARG A 1 126 ? -22.256 45.385 3.426 1.00 86.12 126 ARG A O 1
ATOM 898 N N . GLU A 1 127 ? -22.024 45.844 5.606 1.00 88.31 127 GLU A N 1
ATOM 899 C CA . GLU A 1 127 ? -22.235 47.294 5.504 1.00 88.31 127 GLU A CA 1
ATOM 900 C C . GLU A 1 127 ? -21.076 48.058 4.828 1.00 88.31 127 GLU A C 1
ATOM 902 O O . GLU A 1 127 ? -21.212 49.239 4.518 1.00 88.31 127 GLU A O 1
ATOM 907 N N . GLU A 1 128 ? -19.951 47.393 4.558 1.00 92.19 128 GLU A N 1
ATOM 908 C CA . GLU A 1 128 ? -18.750 47.956 3.930 1.00 92.19 128 GLU A CA 1
ATOM 909 C C . GLU A 1 128 ? -18.559 47.481 2.481 1.00 92.19 128 GLU A C 1
ATOM 911 O O . GLU A 1 128 ? -17.461 47.589 1.934 1.00 92.19 128 GLU A O 1
ATOM 916 N N . GLY A 1 129 ? -19.622 46.979 1.838 1.00 89.69 129 GLY A N 1
ATOM 917 C CA . GLY A 1 129 ? -19.582 46.437 0.476 1.00 89.69 129 GLY A CA 1
ATOM 918 C C . GLY A 1 129 ? -18.900 47.350 -0.551 1.00 89.69 129 GLY A C 1
ATOM 919 O O . GLY A 1 129 ? -18.114 46.868 -1.362 1.00 89.69 129 GLY A O 1
ATOM 920 N N . ASP A 1 130 ? -19.100 48.669 -0.479 1.00 92.44 130 ASP A N 1
ATOM 921 C CA . ASP A 1 130 ? -18.420 49.618 -1.373 1.00 92.44 130 ASP A CA 1
ATOM 922 C C . ASP A 1 130 ? -16.898 49.662 -1.144 1.00 92.44 130 ASP A C 1
ATOM 924 O O . ASP A 1 130 ? -16.133 49.643 -2.109 1.00 92.44 130 ASP A O 1
ATOM 928 N N . LYS A 1 131 ? -16.433 49.600 0.115 1.00 95.38 131 LYS A N 1
ATOM 929 C CA . LYS A 1 131 ? -14.995 49.492 0.427 1.00 95.38 131 LYS A CA 1
ATOM 930 C C . LYS A 1 131 ? -14.414 48.176 -0.088 1.00 95.38 131 LYS A C 1
ATOM 932 O O . LYS A 1 131 ? -13.315 48.167 -0.634 1.00 95.38 131 LYS A O 1
ATOM 937 N N . ALA A 1 132 ? -15.164 47.081 0.049 1.00 94.19 132 ALA A N 1
ATOM 938 C CA . ALA A 1 132 ? -14.767 45.767 -0.447 1.00 94.19 132 ALA A CA 1
ATOM 939 C C . ALA A 1 132 ? -14.573 45.782 -1.974 1.00 94.19 132 ALA A C 1
ATOM 941 O O . ALA A 1 132 ? -13.578 45.273 -2.491 1.00 94.19 132 ALA A O 1
ATOM 942 N N . ARG A 1 133 ? -15.486 46.438 -2.704 1.00 94.62 133 ARG A N 1
ATOM 943 C CA . ARG A 1 133 ? -15.360 46.665 -4.152 1.00 94.62 133 ARG A CA 1
ATOM 944 C C . ARG A 1 133 ? -14.158 47.534 -4.507 1.00 94.62 133 ARG A C 1
ATOM 946 O O . ARG A 1 133 ? -13.468 47.244 -5.480 1.00 94.62 133 ARG A O 1
ATOM 953 N N . ASP A 1 134 ? -13.922 48.609 -3.764 1.00 95.44 134 ASP A N 1
ATOM 954 C CA . ASP A 1 134 ? -12.815 49.526 -4.038 1.00 95.44 134 ASP A CA 1
ATOM 955 C C . ASP A 1 134 ? -11.453 48.894 -3.731 1.00 95.44 134 ASP A C 1
ATOM 957 O O . ASP A 1 134 ? -10.501 49.118 -4.480 1.00 95.44 134 ASP A O 1
ATOM 961 N N . TYR A 1 135 ? -11.367 48.004 -2.738 1.00 95.88 135 TYR A N 1
ATOM 962 C CA . TYR A 1 135 ? -10.205 47.139 -2.530 1.00 95.88 135 TYR A CA 1
ATOM 963 C C . TYR A 1 135 ? -9.971 46.197 -3.719 1.00 95.88 135 TYR A C 1
ATOM 965 O O . TYR A 1 135 ? -8.868 46.174 -4.260 1.00 95.88 135 TYR A O 1
ATOM 973 N N . VAL A 1 136 ? -11.002 45.505 -4.225 1.00 95.31 136 VAL A N 1
ATOM 974 C CA . VAL A 1 136 ? -10.878 44.656 -5.433 1.00 95.31 136 VAL A CA 1
ATOM 975 C C . VAL A 1 136 ? -10.349 45.442 -6.643 1.00 95.31 136 VAL A C 1
ATOM 977 O O . VAL A 1 136 ? -9.533 44.921 -7.397 1.00 95.31 136 VAL A O 1
ATOM 980 N N . LYS A 1 137 ? -10.747 46.710 -6.813 1.00 94.06 137 LYS A N 1
ATOM 981 C CA . LYS A 1 137 ? -10.250 47.578 -7.900 1.00 94.06 137 LYS A CA 1
ATOM 982 C C . LYS A 1 137 ? -8.810 48.072 -7.695 1.00 94.06 137 LYS A C 1
ATOM 984 O O . LYS A 1 137 ? -8.163 48.421 -8.678 1.00 94.06 137 LYS A O 1
ATOM 989 N N . SER A 1 138 ? -8.331 48.174 -6.451 1.00 94.62 138 SER A N 1
ATOM 990 C CA . SER A 1 138 ? -7.086 48.889 -6.104 1.00 94.62 138 SER A CA 1
ATOM 991 C C . SER A 1 138 ? -5.955 48.016 -5.550 1.00 94.62 138 SER A C 1
ATOM 993 O O . SER A 1 138 ? -4.806 48.446 -5.584 1.00 94.62 138 SER A O 1
ATOM 995 N N . CYS A 1 139 ? -6.237 46.788 -5.103 1.00 91.06 139 CYS A N 1
ATOM 996 C CA . CYS A 1 139 ? -5.252 45.870 -4.510 1.00 91.06 139 CYS A CA 1
ATOM 997 C C . CYS A 1 139 ? -4.131 45.419 -5.470 1.00 91.06 139 CYS A C 1
ATOM 999 O O . CYS A 1 139 ? -3.096 44.930 -5.024 1.00 91.06 139 CYS A O 1
ATOM 1001 N N . GLY A 1 140 ? -4.306 45.595 -6.785 1.00 90.69 140 GLY A N 1
ATOM 1002 C CA . GLY A 1 140 ? -3.265 45.335 -7.787 1.00 90.69 140 GLY A CA 1
ATOM 1003 C C . GLY A 1 140 ? -2.988 43.854 -8.074 1.00 90.69 140 GLY A C 1
ATOM 1004 O O . GLY A 1 140 ? -2.040 43.547 -8.794 1.00 90.69 140 GLY A O 1
ATOM 1005 N N . HIS A 1 141 ? -3.803 42.935 -7.550 1.00 91.62 141 HIS A N 1
ATOM 1006 C CA . HIS A 1 141 ? -3.677 41.495 -7.770 1.00 91.62 141 HIS A CA 1
ATOM 1007 C C . HIS A 1 141 ? -5.041 40.823 -7.983 1.00 91.62 141 HIS A C 1
ATOM 1009 O O . HIS A 1 141 ? -6.083 41.342 -7.591 1.00 91.62 141 HIS A O 1
ATOM 1015 N N . SER A 1 142 ? -5.041 39.625 -8.576 1.00 93.62 142 SER A N 1
ATOM 1016 C CA . SER A 1 142 ? -6.235 38.766 -8.600 1.00 93.62 142 SER A CA 1
ATOM 1017 C C . SER A 1 142 ? -6.641 38.365 -7.176 1.00 93.62 142 SER A C 1
ATOM 1019 O O . SER A 1 142 ? -5.784 38.297 -6.290 1.00 93.62 142 SER A O 1
ATOM 1021 N N . VAL A 1 143 ? -7.927 38.087 -6.945 1.00 94.38 143 VAL A N 1
ATOM 1022 C CA . VAL A 1 143 ? -8.472 37.839 -5.598 1.00 94.38 143 VAL A CA 1
ATOM 1023 C C . VAL A 1 143 ? -9.276 36.544 -5.489 1.00 94.38 143 VAL A C 1
ATOM 1025 O O . VAL A 1 143 ? -9.840 36.065 -6.469 1.00 94.38 143 VAL A O 1
ATOM 1028 N N . VAL A 1 144 ? -9.372 36.021 -4.269 1.00 93.06 144 VAL A N 1
ATOM 1029 C CA . VAL A 1 144 ? -10.319 34.992 -3.823 1.00 93.06 144 VAL A CA 1
ATOM 1030 C C . VAL A 1 144 ? -11.233 35.621 -2.774 1.00 93.06 144 VAL A C 1
ATOM 1032 O O . VAL A 1 144 ? -10.769 36.337 -1.887 1.00 93.06 144 VAL A O 1
ATOM 1035 N N . VAL A 1 145 ? -12.535 35.350 -2.861 1.00 91.62 145 VAL A N 1
ATOM 1036 C CA . VAL A 1 145 ? -13.550 35.904 -1.954 1.00 91.62 145 VAL A CA 1
ATOM 1037 C C . VAL A 1 145 ? -14.052 34.787 -1.040 1.00 91.62 145 VAL A C 1
ATOM 1039 O O . VAL A 1 145 ? -14.601 33.790 -1.515 1.00 91.62 145 VAL A O 1
ATOM 1042 N N . LYS A 1 146 ? -13.863 34.927 0.277 1.00 90.12 146 LYS A N 1
ATOM 1043 C CA . LYS A 1 146 ? -14.210 33.906 1.280 1.00 90.12 146 LYS A CA 1
ATOM 1044 C C . LYS A 1 146 ? -15.194 34.439 2.320 1.00 90.12 146 LYS A C 1
ATOM 1046 O O . LYS A 1 146 ? -14.981 35.503 2.892 1.00 90.12 146 LYS A O 1
ATOM 1051 N N . ALA A 1 147 ? -16.226 33.664 2.639 1.00 87.06 147 ALA A N 1
ATOM 1052 C CA . ALA A 1 147 ? -17.070 33.906 3.809 1.00 87.06 147 ALA A CA 1
ATOM 1053 C C . ALA A 1 147 ? -16.287 33.578 5.094 1.00 87.06 147 ALA A C 1
ATOM 1055 O O . ALA A 1 147 ? -15.612 32.542 5.149 1.00 87.06 147 ALA A O 1
ATOM 1056 N N . SER A 1 148 ? -16.369 34.423 6.127 1.00 84.44 148 SER A N 1
ATOM 1057 C CA . SER A 1 148 ? -15.589 34.225 7.356 1.00 84.44 148 SER A CA 1
ATOM 1058 C C . SER A 1 148 ? -16.001 32.957 8.111 1.00 84.44 148 SER A C 1
ATOM 1060 O O . SER A 1 148 ? -15.141 32.144 8.454 1.00 84.44 148 SER A O 1
ATOM 1062 N N . GLY A 1 149 ? -17.305 32.750 8.317 1.00 79.12 149 GLY A N 1
ATOM 1063 C CA . GLY A 1 149 ? -17.816 31.655 9.149 1.00 79.12 149 GLY A CA 1
ATOM 1064 C C . GLY A 1 149 ? -17.748 30.254 8.519 1.00 79.12 149 GLY A C 1
ATOM 1065 O O . GLY A 1 149 ? -17.310 30.059 7.376 1.00 79.12 149 GLY A O 1
ATOM 1066 N N . LEU A 1 150 ? -18.246 29.261 9.265 1.00 69.25 150 LEU A N 1
ATOM 1067 C CA . LEU A 1 150 ? -18.418 27.884 8.792 1.00 69.25 150 LEU A CA 1
ATOM 1068 C C . LEU A 1 150 ? -19.464 27.821 7.665 1.00 69.25 150 LEU A C 1
ATOM 1070 O O . LEU A 1 150 ? -20.665 27.939 7.891 1.00 69.25 150 LEU A O 1
ATOM 1074 N N . ALA A 1 151 ? -18.992 27.615 6.434 1.00 67.88 151 ALA A N 1
ATOM 1075 C CA . ALA A 1 151 ? -19.808 27.629 5.216 1.00 67.88 151 ALA A CA 1
ATOM 1076 C C . ALA A 1 151 ? -19.804 26.281 4.462 1.00 67.88 151 ALA A C 1
ATOM 1078 O O . ALA A 1 151 ? -19.998 26.253 3.246 1.00 67.88 151 ALA A O 1
ATOM 1079 N N . ALA A 1 152 ? -19.526 25.171 5.163 1.00 62.19 152 ALA A N 1
ATOM 1080 C CA . ALA A 1 152 ? -19.570 23.789 4.658 1.00 62.19 152 ALA A CA 1
ATOM 1081 C C . ALA A 1 152 ? -18.910 23.579 3.270 1.00 62.19 152 ALA A C 1
ATOM 1083 O O . ALA A 1 152 ? -19.484 22.949 2.379 1.00 62.19 152 ALA A O 1
ATOM 1084 N N . GLY A 1 153 ? -17.725 24.167 3.059 1.00 58.66 153 GLY A N 1
ATOM 1085 C CA . GLY A 1 153 ? -16.966 24.091 1.801 1.00 58.66 153 GLY A CA 1
ATOM 1086 C C . GLY A 1 153 ? -17.514 24.920 0.626 1.00 58.66 153 GLY A C 1
ATOM 1087 O O . GLY A 1 153 ? -16.927 24.897 -0.452 1.00 58.66 153 GLY A O 1
ATOM 1088 N N . LYS A 1 154 ? -18.618 25.662 0.805 1.00 66.19 154 LYS A N 1
ATOM 1089 C CA . LYS A 1 154 ? -19.242 26.488 -0.250 1.00 66.19 154 LYS A CA 1
ATOM 1090 C C . LYS A 1 154 ? -18.849 27.964 -0.202 1.00 66.19 154 LYS A C 1
ATOM 1092 O O . LYS A 1 154 ? -18.899 28.628 -1.228 1.00 66.19 154 LYS A O 1
ATOM 1097 N N . GLY A 1 155 ? -18.445 28.479 0.960 1.00 75.69 155 GLY A N 1
ATOM 1098 C CA . GLY A 1 155 ? -18.102 29.895 1.170 1.00 75.69 155 GLY A CA 1
ATOM 1099 C C . GLY A 1 155 ? -16.735 30.335 0.634 1.00 75.69 155 GLY A C 1
ATOM 1100 O O . GLY A 1 155 ? -16.063 31.112 1.306 1.00 75.69 155 GLY A O 1
ATOM 1101 N N . VAL A 1 156 ? -16.302 29.819 -0.520 1.00 84.50 156 VAL A N 1
ATOM 1102 C CA . VAL A 1 156 ? -15.063 30.213 -1.212 1.00 84.50 156 VAL A CA 1
ATOM 1103 C C . VAL A 1 156 ? -15.372 30.362 -2.699 1.00 84.50 156 VAL A C 1
ATOM 1105 O O . VAL A 1 156 ? -15.650 29.374 -3.381 1.00 84.50 156 VAL A O 1
ATOM 1108 N N . LEU A 1 157 ? -15.311 31.594 -3.198 1.00 86.12 157 LEU A N 1
ATOM 1109 C CA . LEU A 1 157 ? -15.466 31.930 -4.609 1.00 86.12 157 LEU A CA 1
ATOM 1110 C C . LEU A 1 157 ? -14.102 32.325 -5.181 1.00 86.12 157 LEU A C 1
ATOM 1112 O O . LEU A 1 157 ? -13.408 33.176 -4.626 1.00 86.12 157 LEU A O 1
ATOM 1116 N N . VAL A 1 158 ? -13.731 31.703 -6.301 1.00 87.62 158 VAL A N 1
ATOM 1117 C CA . VAL A 1 158 ? -12.481 31.964 -7.030 1.00 87.62 158 VAL A CA 1
ATOM 1118 C C . VAL A 1 158 ? -12.841 32.546 -8.403 1.00 87.62 158 VAL A C 1
ATOM 1120 O O . VAL A 1 158 ? -13.140 31.777 -9.322 1.00 87.62 158 VAL A O 1
ATOM 1123 N N . PRO A 1 159 ? -12.888 33.885 -8.541 1.00 88.75 159 PRO A N 1
ATOM 1124 C CA . PRO A 1 159 ? -12.979 34.565 -9.830 1.00 88.75 159 PRO A CA 1
ATOM 1125 C C . PRO A 1 159 ? -11.860 34.137 -10.798 1.00 88.75 159 PRO A C 1
ATOM 1127 O O . PRO A 1 159 ? -10.778 33.747 -10.347 1.00 88.75 159 PRO A O 1
ATOM 1130 N N . PRO A 1 160 ? -12.071 34.235 -12.123 1.00 84.56 160 PRO A N 1
ATOM 1131 C CA . PRO A 1 160 ? -10.994 34.084 -13.094 1.00 84.56 160 PRO A CA 1
ATOM 1132 C C . PRO A 1 160 ? -9.851 35.085 -12.830 1.00 84.56 160 PRO A C 1
ATOM 1134 O O . PRO A 1 160 ? -10.117 36.236 -12.469 1.00 84.56 160 PRO A O 1
ATOM 1137 N N . PRO A 1 161 ? -8.577 34.696 -13.028 1.00 85.56 161 PRO A N 1
ATOM 1138 C CA . PRO A 1 161 ? -7.455 35.616 -12.885 1.00 85.56 161 PRO A CA 1
ATOM 1139 C C . PRO A 1 161 ? -7.603 36.847 -13.788 1.00 85.56 161 PRO A C 1
ATOM 1141 O O . PRO A 1 161 ? -7.929 36.729 -14.968 1.00 85.56 161 PRO A O 1
ATOM 1144 N N . ASN A 1 162 ? -7.310 38.019 -13.228 1.00 86.56 162 ASN A N 1
ATOM 1145 C CA . ASN A 1 162 ? -7.392 39.344 -13.851 1.00 86.56 162 ASN A CA 1
ATOM 1146 C C . ASN A 1 162 ? -8.806 39.793 -14.285 1.00 86.56 162 ASN A C 1
ATOM 1148 O O . ASN A 1 162 ? -8.936 40.822 -14.947 1.00 86.56 162 ASN A O 1
ATOM 1152 N N . ASP A 1 163 ? -9.864 39.084 -13.876 1.00 90.88 163 ASP A N 1
ATOM 1153 C CA . ASP A 1 163 ? -11.258 39.466 -14.125 1.00 90.88 163 ASP A CA 1
ATOM 1154 C C . ASP A 1 163 ? -11.847 40.236 -12.927 1.00 90.88 163 ASP A C 1
ATOM 1156 O O . ASP A 1 163 ? -12.395 39.670 -11.975 1.00 90.88 163 ASP A O 1
ATOM 1160 N N . ILE A 1 164 ? -11.710 41.565 -12.974 1.00 92.69 164 ILE A N 1
ATOM 1161 C CA . ILE A 1 164 ? -12.231 42.477 -11.944 1.00 92.69 164 ILE A CA 1
ATOM 1162 C C . ILE A 1 164 ? -13.766 42.425 -11.882 1.00 92.69 164 ILE A C 1
ATOM 1164 O O . ILE A 1 164 ? -14.330 42.528 -10.794 1.00 92.69 164 ILE A O 1
ATOM 1168 N N . GLU A 1 165 ? -14.464 42.242 -13.007 1.00 93.62 165 GLU A N 1
ATOM 1169 C CA . GLU A 1 165 ? -15.932 42.222 -13.026 1.00 93.62 165 GLU A CA 1
ATOM 1170 C C . GLU A 1 165 ? -16.472 40.962 -12.335 1.00 93.62 165 GLU A C 1
ATOM 1172 O O . GLU A 1 165 ? -17.343 41.051 -11.464 1.00 93.62 165 GLU A O 1
ATOM 1177 N N . ALA A 1 166 ? -15.891 39.796 -12.627 1.00 91.00 166 ALA A N 1
ATOM 1178 C CA . ALA A 1 166 ? -16.209 38.558 -11.923 1.00 91.00 166 ALA A CA 1
ATOM 1179 C C . ALA A 1 166 ? -15.843 38.620 -10.430 1.00 91.00 166 ALA A C 1
ATOM 1181 O O . ALA A 1 166 ? -16.586 38.088 -9.602 1.00 91.00 166 ALA A O 1
ATOM 1182 N N . ALA A 1 167 ? -14.747 39.293 -10.063 1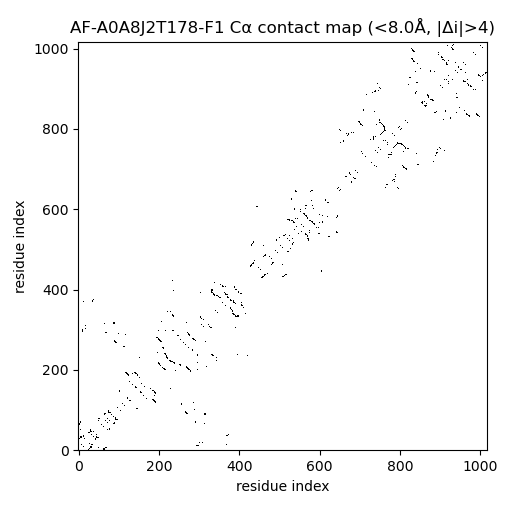.00 92.19 167 ALA A N 1
ATOM 1183 C CA . ALA A 1 167 ? -14.379 39.500 -8.664 1.00 92.19 167 ALA A CA 1
ATOM 1184 C C . ALA A 1 167 ? -15.380 40.393 -7.913 1.00 92.19 167 ALA A C 1
ATOM 1186 O O . ALA A 1 167 ? -15.826 40.035 -6.822 1.00 92.19 167 ALA A O 1
ATOM 1187 N N . LEU A 1 168 ? -15.809 41.506 -8.517 1.00 93.81 168 LEU A N 1
ATOM 1188 C CA . LEU A 1 168 ? -16.857 42.371 -7.965 1.00 93.81 168 LEU A CA 1
ATOM 1189 C C . LEU A 1 168 ? -18.192 41.623 -7.822 1.00 93.81 168 LEU A C 1
ATOM 1191 O O . LEU A 1 168 ? -18.870 41.766 -6.805 1.00 93.81 168 LEU A O 1
ATOM 1195 N N . LYS A 1 169 ? -18.538 40.773 -8.794 1.00 92.25 169 LYS A N 1
ATOM 1196 C CA . LYS A 1 169 ? -19.730 39.918 -8.738 1.00 92.25 169 LYS A CA 1
ATOM 1197 C C . LYS A 1 169 ? -19.647 38.851 -7.639 1.00 92.25 169 LYS A C 1
ATOM 1199 O O . LYS A 1 169 ? -20.659 38.563 -7.008 1.00 92.25 169 LYS A O 1
ATOM 1204 N N . ALA A 1 170 ? -18.467 38.287 -7.377 1.00 90.06 170 ALA A N 1
ATOM 1205 C CA . ALA A 1 170 ? -18.265 37.338 -6.282 1.00 90.06 170 ALA A CA 1
ATOM 1206 C C . ALA A 1 170 ? -18.431 38.000 -4.901 1.00 90.06 170 ALA A C 1
ATOM 1208 O O . ALA A 1 170 ? -19.015 37.395 -4.003 1.00 90.06 170 ALA A O 1
ATOM 1209 N N . VAL A 1 171 ? -17.983 39.252 -4.738 1.00 90.44 171 VAL A N 1
ATOM 1210 C CA . VAL A 1 171 ? -18.265 40.060 -3.534 1.00 90.44 171 VAL A CA 1
ATOM 1211 C C . VAL A 1 171 ? -19.775 40.270 -3.362 1.00 90.44 171 VAL A C 1
ATOM 1213 O O . VAL A 1 171 ? -20.307 40.055 -2.272 1.00 90.44 171 VAL A O 1
ATOM 1216 N N . ASP A 1 172 ? -20.483 40.596 -4.445 1.00 88.62 172 ASP A N 1
ATOM 1217 C CA . ASP A 1 172 ? -21.937 40.801 -4.418 1.00 88.62 172 ASP A CA 1
ATOM 1218 C C . ASP A 1 172 ? -22.719 39.539 -4.077 1.00 88.62 172 ASP A C 1
ATOM 1220 O O . ASP A 1 172 ? -23.636 39.588 -3.261 1.00 88.62 172 ASP A O 1
ATOM 1224 N N . GLU A 1 173 ? -22.353 38.401 -4.666 1.00 86.69 173 GLU A N 1
ATOM 1225 C CA . GLU A 1 173 ? -22.987 37.112 -4.389 1.00 86.69 173 GLU A CA 1
ATOM 1226 C C . GLU A 1 173 ? -22.839 36.705 -2.914 1.00 86.69 173 GLU A C 1
ATOM 1228 O O . GLU A 1 173 ? -23.773 36.137 -2.335 1.00 86.69 173 GLU A O 1
ATOM 1233 N N . MET A 1 174 ? -21.697 37.042 -2.301 1.00 85.06 174 MET A N 1
ATOM 1234 C CA . MET A 1 174 ? -21.401 36.768 -0.895 1.00 85.06 174 MET A CA 1
ATOM 1235 C C . MET A 1 174 ? -22.195 37.684 0.055 1.00 85.06 174 MET A C 1
ATOM 1237 O O . MET A 1 174 ? -22.727 37.209 1.060 1.00 85.06 174 MET A O 1
ATOM 1241 N N . PHE A 1 175 ? -22.340 38.974 -0.277 1.00 84.88 175 PHE A N 1
ATOM 1242 C CA . PHE A 1 175 ? -23.108 39.940 0.523 1.00 84.88 175 PHE A CA 1
ATOM 1243 C C . PHE A 1 175 ? -24.619 39.969 0.227 1.00 84.88 175 PHE A C 1
ATOM 1245 O O . PHE A 1 175 ? -25.370 40.620 0.964 1.00 84.88 175 PHE A O 1
ATOM 1252 N N . HIS A 1 176 ? -25.099 39.271 -0.808 1.00 75.56 176 HIS A N 1
ATOM 1253 C CA . HIS A 1 176 ? -26.487 39.365 -1.264 1.00 75.56 176 HIS A CA 1
ATOM 1254 C C . HIS A 1 176 ? -27.500 38.976 -0.161 1.00 75.56 176 HIS A C 1
ATOM 1256 O O . HIS A 1 176 ? -27.498 37.834 0.310 1.00 75.56 176 HIS A O 1
ATOM 1262 N N . PRO A 1 177 ? -28.426 39.868 0.248 1.00 62.81 177 PRO A N 1
ATOM 1263 C CA . PRO A 1 177 ? -29.230 39.683 1.463 1.00 62.81 177 PRO A CA 1
ATOM 1264 C C . PRO A 1 177 ? -30.244 38.531 1.391 1.00 62.81 177 PRO A C 1
ATOM 1266 O O . PRO A 1 177 ? -30.686 38.039 2.426 1.00 62.81 177 PRO A O 1
ATOM 1269 N N . THR A 1 178 ? -30.608 38.063 0.193 1.00 57.72 178 THR A N 1
ATOM 1270 C CA . THR A 1 178 ? -31.493 36.894 0.021 1.00 57.72 178 THR A CA 1
ATOM 1271 C C . THR A 1 178 ? -30.745 35.587 -0.262 1.00 57.72 178 THR A C 1
ATOM 1273 O O . THR A 1 178 ? -31.386 34.536 -0.355 1.00 57.72 178 THR A O 1
ATOM 1276 N N . ASN A 1 179 ? -29.410 35.610 -0.383 1.00 58.56 179 ASN A N 1
ATOM 1277 C CA . ASN A 1 179 ? -28.626 34.410 -0.668 1.00 58.56 179 ASN A CA 1
ATOM 1278 C C . ASN A 1 179 ? -28.462 33.546 0.593 1.00 58.56 179 ASN A C 1
ATOM 1280 O O . ASN A 1 179 ? -27.485 33.629 1.337 1.00 58.56 179 ASN A O 1
ATOM 1284 N N . LYS A 1 180 ? -29.444 32.668 0.825 1.00 53.19 180 LYS A N 1
ATOM 1285 C CA . LYS A 1 180 ? -29.466 31.740 1.968 1.00 53.19 180 LYS A CA 1
ATOM 1286 C C . LYS A 1 180 ? -28.324 30.710 1.971 1.00 53.19 180 LYS A C 1
ATOM 1288 O O . LYS A 1 180 ? -28.222 29.967 2.941 1.00 53.19 180 LYS A O 1
ATOM 1293 N N . ALA A 1 181 ? -27.485 30.640 0.932 1.00 54.59 181 ALA A N 1
ATOM 1294 C CA . ALA A 1 181 ? -26.376 29.687 0.860 1.00 54.59 181 ALA A CA 1
ATOM 1295 C C . ALA A 1 181 ? -25.266 29.949 1.897 1.00 54.59 181 ALA A C 1
ATOM 1297 O O . ALA A 1 181 ? -24.583 29.003 2.284 1.00 54.59 181 ALA A O 1
ATOM 1298 N N . PHE A 1 182 ? -25.106 31.200 2.353 1.00 58.09 182 PHE A N 1
ATOM 1299 C CA . PHE A 1 182 ? -24.015 31.607 3.254 1.00 58.09 182 PHE A CA 1
ATOM 1300 C C . PHE A 1 182 ? -24.476 32.044 4.655 1.00 58.09 182 PHE A C 1
ATOM 1302 O O . PHE A 1 182 ? -23.663 32.095 5.575 1.00 58.09 182 PHE A O 1
ATOM 1309 N N . GLY A 1 183 ? -25.772 32.312 4.859 1.00 63.81 183 GLY A N 1
ATOM 1310 C CA . GLY A 1 183 ? -26.327 32.671 6.173 1.00 63.81 183 GLY A CA 1
ATOM 1311 C C . GLY A 1 183 ? -25.598 33.847 6.843 1.00 63.81 183 GLY A C 1
ATOM 1312 O O . GLY A 1 183 ? -25.183 34.787 6.168 1.00 63.81 183 GLY A O 1
ATOM 1313 N N . ALA A 1 184 ? -25.415 33.770 8.165 1.00 66.00 184 ALA A N 1
ATOM 1314 C CA . ALA A 1 184 ? -24.626 34.742 8.934 1.00 66.00 184 ALA A CA 1
ATOM 1315 C C . ALA A 1 184 ? -23.101 34.604 8.713 1.00 66.00 184 ALA A C 1
ATOM 1317 O O . ALA A 1 184 ? -22.339 35.523 8.997 1.00 66.00 184 ALA A O 1
ATOM 1318 N N . ALA A 1 185 ? -22.624 33.481 8.156 1.00 64.06 185 ALA A N 1
ATOM 1319 C CA . ALA A 1 185 ? -21.197 33.293 7.873 1.00 64.06 185 ALA A CA 1
ATOM 1320 C C . ALA A 1 185 ? -20.667 34.253 6.787 1.00 64.06 185 ALA A C 1
ATOM 1322 O O . ALA A 1 185 ? -19.456 34.468 6.722 1.00 64.06 185 ALA A O 1
ATOM 1323 N N . GLY A 1 186 ? -21.561 34.827 5.968 1.00 63.94 186 GLY A N 1
ATOM 1324 C CA . GLY A 1 186 ? -21.269 35.855 4.962 1.00 63.94 186 GLY A CA 1
ATOM 1325 C C . GLY A 1 186 ? -21.384 37.309 5.447 1.00 63.94 186 GLY A C 1
ATOM 1326 O O . GLY A 1 186 ? -21.219 38.213 4.635 1.00 63.94 186 GLY A O 1
ATOM 1327 N N . ASP A 1 187 ? -21.660 37.568 6.734 1.00 80.88 187 ASP A N 1
ATOM 1328 C CA . ASP A 1 187 ? -21.709 38.946 7.268 1.00 80.88 187 ASP A CA 1
ATOM 1329 C C . ASP A 1 187 ? -20.326 39.614 7.331 1.00 80.88 187 ASP A C 1
ATOM 1331 O O . ASP A 1 187 ? -20.227 40.842 7.312 1.00 80.88 187 ASP A O 1
ATOM 1335 N N . VAL A 1 188 ? -19.262 38.804 7.354 1.00 88.31 188 VAL A N 1
ATOM 1336 C CA . VAL A 1 188 ? -17.871 39.231 7.178 1.00 88.31 188 VAL A CA 1
ATOM 1337 C C . VAL A 1 188 ? -17.259 38.426 6.040 1.00 88.31 188 VAL A C 1
ATOM 1339 O O . VAL A 1 188 ? -17.306 37.191 6.040 1.00 88.31 188 VAL A O 1
ATOM 1342 N N . VAL A 1 189 ? -16.655 39.130 5.089 1.00 90.25 189 VAL A N 1
ATOM 1343 C CA . VAL A 1 189 ? -15.966 38.562 3.931 1.00 90.25 189 VAL A CA 1
ATOM 1344 C C . VAL A 1 189 ? -14.478 38.864 4.035 1.00 90.25 189 VAL A C 1
ATOM 1346 O O . VAL A 1 189 ? -14.080 39.983 4.350 1.00 90.25 189 VAL A O 1
ATOM 1349 N N . VAL A 1 190 ? -13.658 37.854 3.759 1.00 93.56 190 VAL A N 1
ATOM 1350 C CA . VAL A 1 190 ? -12.213 37.987 3.571 1.00 93.56 190 VAL A CA 1
ATOM 1351 C C . VAL A 1 190 ? -11.949 38.011 2.071 1.00 93.56 190 VAL A C 1
ATOM 1353 O O . VAL A 1 190 ? -12.333 37.076 1.364 1.00 93.56 190 VAL A O 1
ATOM 1356 N N . ILE A 1 191 ? -11.304 39.068 1.586 1.00 95.19 191 ILE A N 1
ATOM 1357 C CA . ILE A 1 191 ? -10.825 39.161 0.207 1.00 95.19 191 ILE A CA 1
ATOM 1358 C C . ILE A 1 191 ? -9.311 39.007 0.268 1.00 95.19 191 ILE A C 1
ATOM 1360 O O . ILE A 1 191 ? -8.631 39.855 0.836 1.00 95.19 191 ILE A O 1
ATOM 1364 N N . GLU A 1 192 ? -8.792 37.909 -0.273 1.00 94.81 192 GLU A N 1
ATOM 1365 C CA . GLU A 1 192 ? -7.362 37.588 -0.249 1.00 94.81 192 GLU A CA 1
ATOM 1366 C C . GLU A 1 192 ? -6.773 37.525 -1.661 1.00 94.81 192 GLU A C 1
ATOM 1368 O O . GLU A 1 192 ? -7.480 37.264 -2.632 1.00 94.81 192 GLU A O 1
ATOM 1373 N N . GLN A 1 193 ? -5.468 37.742 -1.778 1.00 95.00 193 GLN A N 1
ATOM 1374 C CA . GLN A 1 193 ? -4.692 37.527 -2.991 1.00 95.00 193 GLN A CA 1
ATOM 1375 C C . GLN A 1 193 ? -4.854 36.084 -3.485 1.00 95.00 193 GLN A C 1
ATOM 1377 O O . GLN A 1 193 ? -4.643 35.127 -2.738 1.00 95.00 193 GLN A O 1
ATOM 1382 N N . LEU A 1 194 ? -5.159 35.924 -4.775 1.00 93.19 194 LEU A N 1
ATOM 1383 C CA . LEU A 1 194 ? -5.134 34.624 -5.436 1.00 93.19 194 LEU A CA 1
ATOM 1384 C C . LEU A 1 194 ? -3.691 34.109 -5.502 1.00 93.19 194 LEU A C 1
ATOM 1386 O O . LEU A 1 194 ? -2.882 34.587 -6.298 1.00 93.19 194 LEU A O 1
ATOM 1390 N N . LEU A 1 195 ? -3.386 33.111 -4.676 1.00 91.56 195 LEU A N 1
ATOM 1391 C CA . LEU A 1 195 ? -2.155 32.337 -4.782 1.00 91.56 195 LEU A CA 1
ATOM 1392 C C . LEU A 1 195 ? -2.315 31.226 -5.823 1.00 91.56 195 LEU A C 1
ATOM 1394 O O . LEU A 1 195 ? -3.412 30.714 -6.043 1.00 91.56 195 LEU A O 1
ATOM 1398 N N . THR A 1 196 ? -1.208 30.842 -6.455 1.00 84.12 196 THR A N 1
ATOM 1399 C CA . THR A 1 196 ? -1.170 29.772 -7.460 1.00 84.12 196 THR A CA 1
ATOM 1400 C C . THR A 1 196 ? -0.043 28.795 -7.146 1.00 84.12 196 THR A C 1
ATOM 1402 O O . THR A 1 196 ? 1.010 29.202 -6.653 1.00 84.12 196 THR A O 1
ATOM 1405 N N . GLY A 1 197 ? -0.289 27.510 -7.406 1.00 84.19 197 GLY A N 1
ATOM 1406 C CA . GLY A 1 197 ? 0.634 26.418 -7.109 1.00 84.19 197 GLY A CA 1
ATOM 1407 C C . GLY A 1 197 ? -0.085 25.115 -6.731 1.00 84.19 197 GLY A C 1
ATOM 1408 O O . GLY A 1 197 ? -1.311 25.026 -6.835 1.00 84.19 197 GLY A O 1
ATOM 1409 N N . PRO A 1 198 ? 0.666 24.087 -6.308 1.00 81.69 198 PRO A N 1
ATOM 1410 C CA . PRO A 1 198 ? 0.147 22.932 -5.579 1.00 81.69 198 PRO A CA 1
ATOM 1411 C C . PRO A 1 198 ? -0.497 23.287 -4.231 1.00 81.69 198 PRO A C 1
ATOM 1413 O O . PRO A 1 198 ? 0.134 23.933 -3.397 1.00 81.69 198 PRO A O 1
ATOM 1416 N N . GLU A 1 199 ? -1.699 22.768 -3.964 1.00 88.94 199 GLU A N 1
ATOM 1417 C CA . GLU A 1 199 ? -2.264 22.725 -2.605 1.00 88.94 199 GLU A CA 1
ATOM 1418 C C . GLU A 1 199 ? -1.741 21.497 -1.834 1.00 88.94 199 GLU A C 1
ATOM 1420 O O . GLU A 1 199 ? -1.640 20.401 -2.391 1.00 88.94 199 GLU A O 1
ATOM 1425 N N . ILE A 1 200 ? -1.412 21.665 -0.551 1.00 91.88 200 ILE A N 1
ATOM 1426 C CA . ILE A 1 200 ? -0.919 20.622 0.363 1.00 91.88 200 ILE A CA 1
ATOM 1427 C C . ILE A 1 200 ? -1.658 20.728 1.702 1.00 91.88 200 ILE A C 1
ATOM 1429 O O . ILE A 1 200 ? -1.721 21.802 2.299 1.00 91.88 200 ILE A O 1
ATOM 1433 N N . SER A 1 201 ? -2.154 19.605 2.216 1.00 95.44 201 SER A N 1
ATOM 1434 C CA . SER A 1 201 ? -2.682 19.480 3.579 1.00 95.44 201 SER A CA 1
ATOM 1435 C C . SER A 1 201 ? -1.577 18.971 4.510 1.00 95.44 201 SER A C 1
ATOM 1437 O O . SER A 1 201 ? -1.033 17.889 4.285 1.00 95.44 201 SER A O 1
ATOM 1439 N N . LEU A 1 202 ? -1.252 19.716 5.572 1.00 97.62 202 LEU A N 1
ATOM 1440 C CA . LEU A 1 202 ? -0.324 19.279 6.620 1.00 97.62 202 LEU A CA 1
ATOM 1441 C C . LEU A 1 202 ? -1.032 19.273 7.976 1.00 97.62 202 LEU A C 1
ATOM 1443 O O . LEU A 1 202 ? -1.524 20.301 8.443 1.00 97.62 202 LEU A O 1
ATOM 1447 N N . PHE A 1 203 ? -1.089 18.105 8.611 1.00 98.38 203 PHE A N 1
ATOM 1448 C CA . PHE A 1 203 ? -1.685 17.944 9.937 1.00 98.38 203 PHE A CA 1
ATOM 1449 C C . PHE A 1 203 ? -0.605 17.949 11.014 1.00 98.38 203 PHE A C 1
ATOM 1451 O O . PHE A 1 203 ? 0.533 17.568 10.749 1.00 98.38 203 PHE A O 1
ATOM 1458 N N . ALA A 1 204 ? -0.969 18.302 12.241 1.00 98.44 204 ALA A N 1
ATOM 1459 C CA . ALA A 1 204 ? -0.140 18.130 13.420 1.00 98.44 204 ALA A CA 1
ATOM 1460 C C . ALA A 1 204 ? -0.968 17.615 14.598 1.00 98.44 204 ALA A C 1
ATOM 1462 O O . ALA A 1 204 ? -2.058 18.119 14.868 1.00 98.44 204 ALA A O 1
ATOM 1463 N N . PHE A 1 205 ? -0.424 16.635 15.318 1.00 98.75 205 PHE A N 1
ATOM 1464 C CA . PHE A 1 205 ? -0.843 16.341 16.684 1.00 98.75 205 PHE A CA 1
ATOM 1465 C C . PHE A 1 205 ? -0.375 17.490 17.584 1.00 98.75 205 PHE A C 1
ATOM 1467 O O . PHE A 1 205 ? 0.785 17.905 17.495 1.00 98.75 205 PHE A O 1
ATOM 1474 N N . CYS A 1 206 ? -1.265 18.010 18.428 1.00 98.75 206 CYS A N 1
ATOM 1475 C CA . CYS A 1 206 ? -1.013 19.179 19.265 1.00 98.75 206 CYS A CA 1
ATOM 1476 C C . CYS A 1 206 ? -1.457 18.946 20.715 1.00 98.75 206 CYS A C 1
ATOM 1478 O O . CYS A 1 206 ? -2.515 18.363 20.953 1.00 98.75 206 CYS A O 1
ATOM 1480 N N . ASP A 1 207 ? -0.660 19.414 21.677 1.00 98.31 207 ASP A N 1
ATOM 1481 C CA . ASP A 1 207 ? -0.876 19.235 23.129 1.00 98.31 207 ASP A CA 1
ATOM 1482 C C . ASP A 1 207 ? -1.031 20.564 23.903 1.00 98.31 207 ASP A C 1
ATOM 1484 O O . ASP A 1 207 ? -0.896 20.627 25.124 1.00 98.31 207 ASP A O 1
ATOM 1488 N N . GLY A 1 208 ? -1.263 21.661 23.179 1.00 97.31 208 GLY A N 1
ATOM 1489 C CA . GLY A 1 208 ? -1.258 23.028 23.697 1.00 97.31 208 GLY A CA 1
ATOM 1490 C C . GLY A 1 208 ? 0.103 23.732 23.662 1.00 97.31 208 GLY A C 1
ATOM 1491 O O . GLY A 1 208 ? 0.136 24.950 23.830 1.00 97.31 208 GLY A O 1
ATOM 1492 N N . THR A 1 209 ? 1.213 23.020 23.427 1.00 97.31 209 THR A N 1
ATOM 1493 C CA . THR A 1 209 ? 2.579 23.587 23.371 1.00 97.31 209 THR A CA 1
ATOM 1494 C C . THR A 1 209 ? 3.394 23.044 22.196 1.00 97.31 209 THR A C 1
ATOM 1496 O O . THR A 1 209 ? 4.046 23.804 21.482 1.00 97.31 209 THR A O 1
ATOM 1499 N N . THR A 1 210 ? 3.346 21.735 21.996 1.00 97.62 210 THR A N 1
ATOM 1500 C CA . THR A 1 210 ? 4.082 20.957 21.005 1.00 97.62 210 THR A CA 1
ATOM 1501 C C . THR A 1 210 ? 3.200 20.701 19.792 1.00 97.62 210 THR A C 1
ATOM 1503 O O . THR A 1 210 ? 2.036 20.329 19.936 1.00 97.62 210 THR A O 1
ATOM 1506 N N . ALA A 1 211 ? 3.769 20.844 18.598 1.00 97.56 211 ALA A N 1
ATOM 1507 C CA . ALA A 1 211 ? 3.226 20.325 17.351 1.00 97.56 211 ALA A CA 1
ATOM 1508 C C . ALA A 1 211 ? 4.108 19.164 16.853 1.00 97.56 211 ALA A C 1
ATOM 1510 O O . ALA A 1 211 ? 5.320 19.312 16.673 1.00 97.56 211 ALA A O 1
ATOM 1511 N N . ARG A 1 212 ? 3.507 17.997 16.607 1.00 97.75 212 ARG A N 1
ATOM 1512 C CA . ARG A 1 212 ? 4.130 16.878 15.881 1.00 97.75 212 ARG A CA 1
ATOM 1513 C C . ARG A 1 212 ? 3.420 16.721 14.546 1.00 97.75 212 ARG A C 1
ATOM 1515 O O . ARG A 1 212 ? 2.305 16.203 14.494 1.00 97.75 212 ARG A O 1
ATOM 1522 N N . CYS A 1 213 ? 4.049 17.221 13.486 1.00 97.12 213 CYS A N 1
ATOM 1523 C CA . CYS A 1 213 ? 3.485 17.160 12.144 1.00 97.12 213 CYS A CA 1
ATOM 1524 C C . CYS A 1 213 ? 3.382 15.713 11.636 1.00 97.12 213 CYS A C 1
ATOM 1526 O O . CYS A 1 213 ? 4.185 14.845 11.977 1.00 97.12 213 CYS A O 1
ATOM 1528 N N . MET A 1 214 ? 2.347 15.468 10.840 1.00 97.44 214 MET A N 1
ATOM 1529 C CA . MET A 1 214 ? 2.062 14.199 10.179 1.00 97.44 214 MET A CA 1
ATOM 1530 C C . MET A 1 214 ? 2.611 14.210 8.747 1.00 97.44 214 MET A C 1
ATOM 1532 O O . MET A 1 214 ? 3.136 15.221 8.279 1.00 97.44 214 MET A O 1
ATOM 1536 N N . LEU A 1 215 ? 2.466 13.099 8.022 1.00 92.88 215 LEU A N 1
ATOM 1537 C CA . LEU A 1 215 ? 2.817 13.055 6.601 1.00 92.88 215 LEU A CA 1
ATOM 1538 C C . LEU A 1 215 ? 1.995 14.090 5.798 1.00 92.88 215 LEU A C 1
ATOM 1540 O O . LEU A 1 215 ? 0.776 14.155 5.981 1.00 92.88 215 LEU A O 1
ATOM 1544 N N . PRO A 1 216 ? 2.617 14.873 4.892 1.00 93.44 216 PRO A N 1
ATOM 1545 C CA . PRO A 1 216 ? 1.894 15.823 4.053 1.00 93.44 216 PRO A CA 1
ATOM 1546 C C . PRO A 1 216 ? 1.003 15.077 3.059 1.00 93.44 216 PRO A C 1
ATOM 1548 O O . PRO A 1 216 ? 1.453 14.137 2.406 1.00 93.44 216 PRO A O 1
ATOM 1551 N N . ALA A 1 217 ? -0.238 15.520 2.895 1.00 94.62 217 ALA A N 1
ATOM 1552 C CA . ALA A 1 217 ? -1.192 14.970 1.938 1.00 94.62 217 ALA A CA 1
ATOM 1553 C C . ALA A 1 217 ? -1.549 16.003 0.857 1.00 94.62 217 ALA A C 1
ATOM 1555 O O . ALA A 1 217 ? -1.292 17.196 1.007 1.00 94.62 217 ALA A O 1
ATOM 1556 N N . GLN A 1 218 ? -2.171 15.559 -0.232 1.00 91.00 218 GLN A N 1
ATOM 1557 C CA . GLN A 1 218 ? -2.911 16.443 -1.139 1.00 91.00 218 GLN A CA 1
ATOM 1558 C C . GLN A 1 218 ? -4.291 15.846 -1.403 1.00 91.00 218 GLN A C 1
ATOM 1560 O O . GLN A 1 218 ? -4.418 14.648 -1.677 1.00 91.00 218 GLN A O 1
ATOM 1565 N N . ASP A 1 219 ? -5.316 16.690 -1.333 1.00 91.31 219 ASP A N 1
ATOM 1566 C CA . ASP A 1 219 ? -6.702 16.348 -1.615 1.00 91.31 219 ASP A CA 1
ATOM 1567 C C . ASP A 1 219 ? -7.129 16.791 -3.029 1.00 91.31 219 ASP A C 1
ATOM 1569 O O . ASP A 1 219 ? -6.398 17.455 -3.763 1.00 91.31 219 ASP A O 1
ATOM 1573 N N . HIS A 1 220 ? -8.312 16.350 -3.455 1.00 89.06 220 HIS A N 1
ATOM 1574 C CA . HIS A 1 220 ? -8.886 16.659 -4.766 1.00 89.06 220 HIS A CA 1
ATOM 1575 C C . HIS A 1 220 ? -10.301 17.225 -4.585 1.00 89.06 220 HIS A C 1
ATOM 1577 O O . HIS A 1 220 ? -11.291 16.490 -4.613 1.00 89.06 220 HIS A O 1
ATOM 1583 N N . LYS A 1 221 ? -10.406 18.544 -4.374 1.00 86.62 221 LYS A N 1
ATOM 1584 C CA . LYS A 1 221 ? -11.663 19.237 -4.016 1.00 86.62 221 LYS A CA 1
ATOM 1585 C C . LYS A 1 221 ? -12.725 19.225 -5.112 1.00 86.62 221 LYS A C 1
ATOM 1587 O O . LYS A 1 221 ? -13.914 19.215 -4.807 1.00 86.62 221 LYS A O 1
ATOM 1592 N N . ARG A 1 222 ? -12.338 19.246 -6.387 1.00 84.06 222 ARG A N 1
ATOM 1593 C CA . ARG A 1 222 ? -13.269 19.352 -7.527 1.00 84.06 222 ARG A CA 1
ATOM 1594 C C . ARG A 1 222 ? -13.983 18.030 -7.805 1.00 84.06 222 ARG A C 1
ATOM 1596 O O . ARG A 1 222 ? -13.376 16.971 -7.670 1.00 84.06 222 ARG A O 1
ATOM 1603 N N . ALA A 1 223 ? -15.256 18.101 -8.199 1.00 79.44 223 ALA A N 1
ATOM 1604 C CA . ALA A 1 223 ? -16.136 16.938 -8.360 1.00 79.44 223 ALA A CA 1
ATOM 1605 C C . ALA A 1 223 ? -15.771 15.994 -9.525 1.00 79.44 223 ALA A C 1
ATOM 1607 O O . ALA A 1 223 ? -16.118 14.813 -9.472 1.00 79.44 223 ALA A O 1
ATOM 1608 N N . HIS A 1 224 ? -15.120 16.495 -10.579 1.00 78.69 224 HIS A N 1
ATOM 1609 C CA . HIS A 1 224 ? -14.888 15.760 -11.826 1.00 78.69 224 HIS A CA 1
ATOM 1610 C C . HIS A 1 224 ? -13.437 15.869 -12.316 1.00 78.69 224 HIS A C 1
ATOM 1612 O O . HIS A 1 224 ? -12.732 16.831 -12.006 1.00 78.69 224 HIS A O 1
ATOM 1618 N N . ASP A 1 225 ? -13.036 14.901 -13.139 1.00 70.06 225 ASP A N 1
ATOM 1619 C CA . ASP A 1 225 ? -11.704 14.779 -13.736 1.00 70.06 225 ASP A CA 1
ATOM 1620 C C . ASP A 1 225 ? -11.261 16.037 -14.492 1.00 70.06 225 ASP A C 1
ATOM 1622 O O . ASP A 1 225 ? -12.069 16.696 -15.162 1.00 70.06 225 ASP A O 1
ATOM 1626 N N . GLY A 1 226 ? -9.964 16.340 -14.423 1.00 68.25 226 GLY A N 1
ATOM 1627 C CA . GLY A 1 226 ? -9.377 17.592 -14.899 1.00 68.25 226 GLY A CA 1
ATOM 1628 C C . GLY A 1 226 ? -9.692 18.777 -13.983 1.00 68.25 226 GLY A C 1
ATOM 1629 O O . GLY A 1 226 ? -9.764 19.907 -14.456 1.00 68.25 226 GLY A O 1
ATOM 1630 N N . ASP A 1 227 ? -9.964 18.509 -12.700 1.00 74.50 227 ASP A N 1
ATOM 1631 C CA . ASP A 1 227 ? -10.372 19.490 -11.686 1.00 74.50 227 ASP A CA 1
ATOM 1632 C C . ASP A 1 227 ? -11.582 20.354 -12.097 1.00 74.50 227 ASP A C 1
ATOM 1634 O O . ASP A 1 227 ? -11.682 21.549 -11.808 1.00 74.50 227 ASP A O 1
ATOM 1638 N N . ARG A 1 228 ? -12.557 19.711 -12.750 1.00 74.94 228 ARG A N 1
ATOM 1639 C CA . ARG A 1 228 ? -13.784 20.342 -13.251 1.00 74.94 228 ARG A CA 1
ATOM 1640 C C . ARG A 1 228 ? -14.960 20.188 -12.287 1.00 74.94 228 ARG A C 1
ATOM 1642 O O . ARG A 1 228 ? -14.977 19.351 -11.384 1.00 74.94 228 ARG A O 1
ATOM 1649 N N . GLY A 1 229 ? -15.997 20.985 -12.534 1.00 80.00 229 GLY A N 1
ATOM 1650 C CA . GLY A 1 229 ? -17.231 20.974 -11.753 1.00 80.00 229 GLY A CA 1
ATOM 1651 C C . GLY A 1 229 ? -17.132 21.760 -10.437 1.00 80.00 229 GLY A C 1
ATOM 1652 O O . GLY A 1 229 ? -16.157 22.481 -10.202 1.00 80.00 229 GLY A O 1
ATOM 1653 N N . PRO A 1 230 ? -18.165 21.678 -9.585 1.00 77.31 230 PRO A N 1
ATOM 1654 C CA . PRO A 1 230 ? -18.199 22.372 -8.300 1.00 77.31 230 PRO A CA 1
ATOM 1655 C C . PRO A 1 230 ? -17.131 21.854 -7.323 1.00 77.31 230 PRO A C 1
ATOM 1657 O O . PRO A 1 230 ? -16.659 20.719 -7.430 1.00 77.31 230 PRO A O 1
ATOM 1660 N N . ASN A 1 231 ? -16.789 22.688 -6.338 1.00 79.19 231 ASN A N 1
ATOM 1661 C CA . ASN A 1 231 ? -16.039 22.247 -5.164 1.00 79.19 231 ASN A CA 1
ATOM 1662 C C . ASN A 1 231 ? -16.889 21.284 -4.320 1.00 79.19 231 ASN A C 1
ATOM 1664 O O . ASN A 1 231 ? -18.112 21.407 -4.220 1.00 79.19 231 ASN A O 1
ATOM 1668 N N . THR A 1 232 ? -16.212 20.321 -3.711 1.00 85.12 232 THR A N 1
ATOM 1669 C CA . THR A 1 232 ? -16.757 19.288 -2.829 1.00 85.12 232 THR A CA 1
ATOM 1670 C C . THR A 1 232 ? -15.998 19.311 -1.500 1.00 85.12 232 THR A C 1
ATOM 1672 O O . THR A 1 232 ? -15.090 20.117 -1.319 1.00 85.12 232 THR A O 1
ATOM 1675 N N . GLY A 1 233 ? -16.319 18.398 -0.579 1.00 80.00 233 GLY A N 1
ATOM 1676 C CA . GLY A 1 233 ? -15.479 18.174 0.603 1.00 80.00 233 GLY A CA 1
ATOM 1677 C C . GLY A 1 233 ? -14.163 17.436 0.310 1.00 80.00 233 GLY A C 1
ATOM 1678 O O . GLY A 1 233 ? -13.421 17.178 1.243 1.00 80.00 233 GLY A O 1
ATOM 1679 N N . GLY A 1 234 ? -13.917 17.024 -0.939 1.00 90.12 234 GLY A N 1
ATOM 1680 C CA . GLY A 1 234 ? -12.795 16.183 -1.362 1.00 90.12 234 GLY A CA 1
ATOM 1681 C C . GLY A 1 234 ? -13.281 14.857 -1.959 1.00 90.12 234 GLY A C 1
ATOM 1682 O O . GLY A 1 234 ? -14.012 14.111 -1.298 1.00 90.12 234 GLY A O 1
ATOM 1683 N N . MET A 1 235 ? -12.871 14.580 -3.203 1.00 93.44 235 MET A N 1
ATOM 1684 C CA . MET A 1 235 ? -13.173 13.367 -3.990 1.00 93.44 235 MET A CA 1
ATOM 1685 C C . MET A 1 235 ? -12.069 12.296 -3.926 1.00 93.44 235 MET A C 1
ATOM 1687 O O . MET A 1 235 ? -12.220 11.197 -4.459 1.00 93.44 235 MET A O 1
ATOM 1691 N N . GLY A 1 236 ? -10.953 12.604 -3.278 1.00 96.12 236 GLY A N 1
ATOM 1692 C CA . GLY A 1 236 ? -9.837 11.693 -3.069 1.00 96.12 236 GLY A CA 1
ATOM 1693 C C . GLY A 1 236 ? -8.652 12.425 -2.459 1.00 96.12 236 GLY A C 1
ATOM 1694 O O . GLY A 1 236 ? -8.622 13.657 -2.446 1.00 96.12 236 GLY A O 1
ATOM 1695 N N . ALA A 1 237 ? -7.699 11.666 -1.935 1.00 96.81 237 ALA A N 1
ATOM 1696 C CA . ALA A 1 237 ? -6.464 12.185 -1.362 1.00 96.81 237 ALA A CA 1
ATOM 1697 C C . ALA A 1 237 ? -5.345 11.149 -1.482 1.00 96.81 237 ALA A C 1
ATOM 1699 O O . ALA A 1 237 ? -5.604 9.972 -1.743 1.00 96.81 237 ALA A O 1
ATOM 1700 N N . TYR A 1 238 ? -4.102 11.570 -1.280 1.00 96.31 238 TYR A N 1
ATOM 1701 C CA . TYR A 1 238 ? -2.961 10.663 -1.187 1.00 96.31 238 TYR A CA 1
ATOM 1702 C C . TYR A 1 238 ? -1.864 11.238 -0.279 1.00 96.31 238 TYR A C 1
ATOM 1704 O O . TYR A 1 238 ? -1.764 12.457 -0.113 1.00 96.31 238 TYR A O 1
ATOM 1712 N N . ALA A 1 239 ? -1.074 10.354 0.335 1.00 93.94 239 ALA A N 1
ATOM 1713 C CA . ALA A 1 239 ? 0.015 10.690 1.251 1.00 93.94 239 ALA A CA 1
ATOM 1714 C C . ALA A 1 239 ? 1.146 9.633 1.185 1.00 93.94 239 ALA A C 1
ATOM 1716 O O . ALA A 1 239 ? 0.844 8.456 0.976 1.00 93.94 239 ALA A O 1
ATOM 1717 N N . PRO A 1 240 ? 2.421 10.009 1.399 1.00 90.19 240 PRO A N 1
ATOM 1718 C CA . PRO A 1 240 ? 2.917 11.384 1.438 1.00 90.19 240 PRO A CA 1
ATOM 1719 C C . PRO A 1 240 ? 2.841 12.058 0.053 1.00 90.19 240 PRO A C 1
ATOM 1721 O O . PRO A 1 240 ? 2.939 11.397 -0.980 1.00 90.19 240 PRO A O 1
ATOM 1724 N N . SER A 1 241 ? 2.668 13.381 0.012 1.00 83.00 241 SER A N 1
ATOM 1725 C CA . SER A 1 241 ? 2.668 14.138 -1.245 1.00 83.00 241 SER A CA 1
ATOM 1726 C C . SER A 1 241 ? 4.097 14.462 -1.704 1.00 83.00 241 SER A C 1
ATOM 1728 O O . SER A 1 241 ? 4.832 15.090 -0.942 1.00 83.00 241 SER A O 1
ATOM 1730 N N . PRO A 1 242 ? 4.509 14.107 -2.940 1.00 71.62 242 PRO A N 1
ATOM 1731 C CA . PRO A 1 242 ? 5.842 14.414 -3.452 1.00 71.62 242 PRO A CA 1
ATOM 1732 C C . PRO A 1 242 ? 5.958 15.853 -3.973 1.00 71.62 242 PRO A C 1
ATOM 1734 O O . PRO A 1 242 ? 7.061 16.296 -4.265 1.00 71.62 242 PRO A O 1
ATOM 1737 N N . GLN A 1 243 ? 4.841 16.587 -4.090 1.00 73.38 243 GLN A N 1
ATOM 1738 C CA . GLN A 1 243 ? 4.833 17.975 -4.570 1.00 73.38 243 GLN A CA 1
ATOM 1739 C C . GLN A 1 243 ? 5.498 18.952 -3.585 1.00 73.38 243 GLN A C 1
ATOM 1741 O O . GLN A 1 243 ? 5.893 20.026 -4.017 1.00 73.38 243 GLN A O 1
ATOM 1746 N N . ILE A 1 244 ? 5.648 18.593 -2.299 1.00 75.19 244 ILE A N 1
ATOM 1747 C CA . ILE A 1 244 ? 6.355 19.408 -1.298 1.00 75.19 244 ILE A CA 1
ATOM 1748 C C . ILE A 1 244 ? 7.786 18.896 -1.076 1.00 75.19 244 ILE A C 1
ATOM 1750 O O . ILE A 1 244 ? 8.009 17.741 -0.694 1.00 75.19 244 ILE A O 1
ATOM 1754 N N . SER A 1 245 ? 8.784 19.758 -1.283 1.00 73.75 245 SER A N 1
ATOM 1755 C CA . SER A 1 245 ? 10.182 19.409 -1.017 1.00 73.75 245 SER A CA 1
ATOM 1756 C C . SER A 1 245 ? 10.461 19.269 0.486 1.00 73.75 245 SER A C 1
ATOM 1758 O O . SER A 1 245 ? 9.727 19.755 1.346 1.00 73.75 245 SER A O 1
ATOM 1760 N N . ALA A 1 246 ? 11.580 18.630 0.840 1.00 68.81 246 ALA A N 1
ATOM 1761 C CA . ALA A 1 246 ? 11.995 18.504 2.240 1.00 68.81 246 ALA A CA 1
ATOM 1762 C C . ALA A 1 246 ? 12.321 19.856 2.911 1.00 68.81 246 ALA A C 1
ATOM 1764 O O . ALA A 1 246 ? 12.242 19.962 4.134 1.00 68.81 246 ALA A O 1
ATOM 1765 N N . ALA A 1 247 ? 12.703 20.877 2.136 1.00 70.31 247 ALA A N 1
ATOM 1766 C CA . ALA A 1 247 ? 12.972 22.219 2.650 1.00 70.31 247 ALA A CA 1
ATOM 1767 C C . ALA A 1 247 ? 11.665 22.982 2.913 1.00 70.31 247 ALA A C 1
ATOM 1769 O O . ALA A 1 247 ? 11.491 23.559 3.984 1.00 70.31 247 ALA A O 1
ATOM 1770 N N . GLU A 1 248 ? 10.724 22.917 1.971 1.00 79.12 248 GLU A N 1
ATOM 1771 C CA . GLU A 1 248 ? 9.384 23.491 2.109 1.00 79.12 248 GLU A CA 1
ATOM 1772 C C . GLU A 1 248 ? 8.594 22.837 3.242 1.00 79.12 248 GLU A C 1
ATOM 1774 O O . GLU A 1 248 ? 7.978 23.543 4.037 1.00 79.12 248 GLU A O 1
ATOM 1779 N N . LEU A 1 249 ? 8.673 21.508 3.383 1.00 81.38 249 LEU A N 1
ATOM 1780 C CA . LEU A 1 249 ? 8.036 20.797 4.490 1.00 81.38 249 LEU A CA 1
ATOM 1781 C C . LEU A 1 249 ? 8.546 21.317 5.839 1.00 81.38 249 LEU A C 1
ATOM 1783 O O . LEU A 1 249 ? 7.729 21.676 6.674 1.00 81.38 249 LEU A O 1
ATOM 1787 N N . LYS A 1 250 ? 9.862 21.496 6.019 1.00 81.62 250 LYS A N 1
ATOM 1788 C CA . LYS A 1 250 ? 10.427 22.093 7.247 1.00 81.62 250 LYS A CA 1
ATOM 1789 C C . LYS A 1 250 ? 9.938 23.520 7.512 1.00 81.62 250 LYS A C 1
ATOM 1791 O O . LYS A 1 250 ? 9.814 23.919 8.668 1.00 81.62 250 LYS A O 1
ATOM 1796 N N . VAL A 1 251 ? 9.669 24.307 6.467 1.00 90.94 251 VAL A N 1
ATOM 1797 C CA . VAL A 1 251 ? 9.069 25.645 6.611 1.00 90.94 251 VAL A CA 1
ATOM 1798 C C . VAL A 1 251 ? 7.607 25.537 7.051 1.00 90.94 251 VAL A C 1
ATOM 1800 O O . VAL A 1 251 ? 7.214 26.233 7.983 1.00 90.94 251 VAL A O 1
ATOM 1803 N N . ALA A 1 252 ? 6.825 24.639 6.449 1.00 92.50 252 ALA A N 1
ATOM 1804 C CA . ALA A 1 252 ? 5.438 24.388 6.835 1.00 92.50 252 ALA A CA 1
ATOM 1805 C C . ALA A 1 252 ? 5.329 23.832 8.271 1.00 92.50 252 ALA A C 1
ATOM 1807 O O . ALA A 1 252 ? 4.550 24.349 9.067 1.00 92.50 252 ALA A O 1
ATOM 1808 N N . GLU A 1 253 ? 6.165 22.861 8.647 1.00 95.00 253 GLU A N 1
ATOM 1809 C CA . GLU A 1 253 ? 6.276 22.316 10.008 1.00 95.00 253 GLU A CA 1
ATOM 1810 C C . GLU A 1 253 ? 6.602 23.407 11.037 1.00 95.00 253 GLU A C 1
ATOM 1812 O O . GLU A 1 253 ? 5.999 23.455 12.113 1.00 95.00 253 GLU A O 1
ATOM 1817 N N . ARG A 1 254 ? 7.517 24.329 10.696 1.00 97.19 254 ARG A N 1
ATOM 1818 C CA . ARG A 1 254 ? 7.829 25.478 11.551 1.00 97.19 254 ARG A CA 1
ATOM 1819 C C . ARG A 1 254 ? 6.623 26.406 11.706 1.00 97.19 254 ARG A C 1
ATOM 1821 O O . ARG A 1 254 ? 6.312 26.761 12.837 1.00 97.19 254 ARG A O 1
ATOM 1828 N N . ILE A 1 255 ? 5.907 26.721 10.622 1.00 97.56 255 ILE A N 1
ATOM 1829 C CA . ILE A 1 255 ? 4.673 27.530 10.662 1.00 97.56 255 ILE A CA 1
ATOM 1830 C C . ILE A 1 255 ? 3.609 26.870 11.560 1.00 97.56 255 ILE A C 1
ATOM 1832 O O . ILE A 1 255 ? 2.957 27.561 12.340 1.00 97.56 255 ILE A O 1
ATOM 1836 N N . MET A 1 256 ? 3.466 25.539 11.523 1.00 98.19 256 MET A N 1
ATOM 1837 C CA . MET A 1 256 ? 2.546 24.801 12.406 1.00 98.19 256 MET A CA 1
ATOM 1838 C C . MET A 1 256 ? 2.938 24.928 13.890 1.00 98.19 256 MET A C 1
ATOM 1840 O O . MET A 1 256 ? 2.081 25.179 14.740 1.00 98.19 256 MET A O 1
ATOM 1844 N N . GLN A 1 257 ? 4.228 24.809 14.223 1.00 98.19 257 GLN A N 1
ATOM 1845 C CA . GLN A 1 257 ? 4.721 24.986 15.596 1.00 98.19 257 GLN A CA 1
ATOM 1846 C C . GLN A 1 257 ? 4.646 26.455 16.062 1.00 98.19 257 GLN A C 1
ATOM 1848 O O . GLN A 1 257 ? 4.313 26.723 17.221 1.00 98.19 257 GLN A O 1
ATOM 1853 N N . GLU A 1 258 ? 4.915 27.417 15.178 1.00 98.25 258 GLU A N 1
ATOM 1854 C CA . GLU A 1 258 ? 4.751 28.856 15.427 1.00 98.25 258 GLU A CA 1
ATOM 1855 C C . GLU A 1 258 ? 3.276 29.194 15.701 1.00 98.25 258 GLU A C 1
ATOM 1857 O O . GLU A 1 258 ? 2.991 29.909 16.662 1.00 98.25 258 GLU A O 1
ATOM 1862 N N . ALA A 1 259 ? 2.333 28.593 14.966 1.00 98.25 259 ALA A N 1
ATOM 1863 C CA . ALA A 1 259 ? 0.896 28.742 15.195 1.00 98.25 259 ALA A CA 1
ATOM 1864 C C . ALA A 1 259 ? 0.445 28.201 16.562 1.00 98.25 259 ALA A C 1
ATOM 1866 O O . ALA A 1 259 ? -0.204 28.927 17.313 1.00 98.25 259 ALA A O 1
ATOM 1867 N N . VAL A 1 260 ? 0.838 26.980 16.951 1.00 98.50 260 VAL A N 1
ATOM 1868 C CA . VAL A 1 260 ? 0.536 26.444 18.300 1.00 98.50 260 VAL A CA 1
ATOM 1869 C C . VAL A 1 260 ? 1.129 27.340 19.396 1.00 98.50 260 VAL A C 1
ATOM 1871 O O . VAL A 1 260 ? 0.475 27.624 20.401 1.00 98.50 260 VAL A O 1
ATOM 1874 N N . THR A 1 261 ? 2.337 27.866 19.175 1.00 98.31 261 THR A N 1
ATOM 1875 C CA . THR A 1 261 ? 2.997 28.800 20.101 1.00 98.31 261 THR A CA 1
ATOM 1876 C C . THR A 1 261 ? 2.246 30.134 20.206 1.00 98.31 261 THR A C 1
ATOM 1878 O O . THR A 1 261 ? 2.084 30.662 21.308 1.00 98.31 261 THR A O 1
ATOM 1881 N N . GLY A 1 262 ? 1.778 30.688 19.084 1.00 98.25 262 GLY A N 1
ATOM 1882 C CA . GLY A 1 262 ? 0.987 31.920 19.031 1.00 98.25 262 GLY A CA 1
ATOM 1883 C C . GLY A 1 262 ? -0.375 31.767 19.707 1.00 98.25 262 GLY A C 1
ATOM 1884 O O . GLY A 1 262 ? -0.747 32.592 20.540 1.00 98.25 262 GLY A O 1
ATOM 1885 N N . LEU A 1 263 ? -1.068 30.658 19.439 1.00 98.38 263 LEU A N 1
ATOM 1886 C CA . LEU A 1 263 ? -2.335 30.296 20.076 1.00 98.38 263 LEU A CA 1
ATOM 1887 C C . LEU A 1 263 ? -2.184 30.189 21.602 1.00 98.38 263 LEU A C 1
ATOM 1889 O O . LEU A 1 263 ? -2.951 30.802 22.345 1.00 98.38 263 LEU A O 1
ATOM 1893 N N . LYS A 1 264 ? -1.127 29.523 22.091 1.00 98.12 264 LYS A N 1
ATOM 1894 C CA . LYS A 1 264 ? -0.806 29.475 23.528 1.00 98.12 264 LYS A CA 1
ATOM 1895 C C . LYS A 1 264 ? -0.564 30.869 24.127 1.00 98.12 264 LYS A C 1
ATOM 1897 O O . LYS A 1 264 ? -1.068 31.149 25.213 1.00 98.12 264 LYS A O 1
ATOM 1902 N N . LYS A 1 265 ? 0.173 31.751 23.434 1.00 97.88 265 LYS A N 1
ATOM 1903 C CA . LYS A 1 265 ? 0.434 33.138 23.882 1.00 97.88 265 LYS A CA 1
ATOM 1904 C C . LYS A 1 265 ? -0.843 33.974 24.012 1.00 97.88 265 LYS A C 1
ATOM 1906 O O . LYS A 1 265 ? -0.901 34.836 24.881 1.00 97.88 265 LYS A O 1
ATOM 1911 N N . GLU A 1 266 ? -1.858 33.710 23.193 1.00 97.56 266 GLU A N 1
ATOM 1912 C CA . GLU A 1 266 ? -3.169 34.373 23.268 1.00 97.56 266 GLU A CA 1
ATOM 1913 C C . GLU A 1 266 ? -4.126 33.752 24.302 1.00 97.56 266 GLU A C 1
ATOM 1915 O O . GLU A 1 266 ? -5.297 34.121 24.357 1.00 97.56 266 GLU A O 1
ATOM 1920 N N . GLY A 1 267 ? -3.656 32.809 25.128 1.00 97.50 267 GLY A N 1
ATOM 1921 C CA . GLY A 1 267 ? -4.497 32.107 26.104 1.00 97.50 267 GLY A CA 1
ATOM 1922 C C . GLY A 1 267 ? -5.406 31.044 25.478 1.00 97.50 267 GLY A C 1
ATOM 1923 O O . GLY A 1 267 ? -6.395 30.649 26.087 1.00 97.50 267 GLY A O 1
ATOM 1924 N N . ARG A 1 268 ? -5.077 30.576 24.267 1.00 97.94 268 ARG A N 1
ATOM 1925 C CA . ARG A 1 268 ? -5.860 29.618 23.471 1.00 97.94 268 ARG A CA 1
ATOM 1926 C C . ARG A 1 268 ? -5.057 28.339 23.173 1.00 97.94 268 ARG A C 1
ATOM 1928 O O . ARG A 1 268 ? -4.870 28.017 22.003 1.00 97.94 268 ARG A O 1
ATOM 1935 N N . PRO A 1 269 ? -4.508 27.625 24.178 1.00 97.88 269 PRO A N 1
ATOM 1936 C CA . PRO A 1 269 ? -3.676 26.444 23.937 1.00 97.88 269 PRO A CA 1
ATOM 1937 C C . PRO A 1 269 ? -4.428 25.411 23.085 1.00 97.88 269 PRO A C 1
ATOM 1939 O O . PRO A 1 269 ? -5.508 24.952 23.452 1.00 97.88 269 PRO A O 1
ATOM 1942 N N . PHE A 1 270 ? -3.859 25.065 21.931 1.00 98.69 270 PHE A N 1
ATOM 1943 C CA . PHE A 1 270 ? -4.509 24.190 20.959 1.00 98.69 270 PHE A CA 1
ATOM 1944 C C . PHE A 1 270 ? -4.151 22.720 21.216 1.00 98.69 270 PHE A C 1
ATOM 1946 O O . PHE A 1 270 ? -3.008 22.308 21.014 1.00 98.69 270 PHE A O 1
ATOM 1953 N N . VAL A 1 271 ? -5.141 21.928 21.627 1.00 98.69 271 VAL A N 1
ATOM 1954 C CA . VAL A 1 271 ? -5.055 20.468 21.792 1.00 98.69 271 VAL A CA 1
ATOM 1955 C C . VAL A 1 271 ? -5.795 19.793 20.635 1.00 98.69 271 VAL A C 1
ATOM 1957 O O . VAL A 1 271 ? -6.829 20.290 20.206 1.00 98.69 271 VAL A O 1
ATOM 1960 N N . GLY A 1 272 ? -5.308 18.659 20.129 1.00 98.38 272 GLY A N 1
ATOM 1961 C CA . GLY A 1 272 ? -5.991 17.884 19.085 1.00 98.38 272 GLY A CA 1
ATOM 1962 C C . GLY A 1 272 ? -5.230 17.845 17.760 1.00 98.38 272 GLY A C 1
ATOM 1963 O O . GLY A 1 272 ? -4.007 17.724 17.751 1.00 98.38 272 GLY A O 1
ATOM 1964 N N . CYS A 1 273 ? -5.951 17.906 16.635 1.00 98.56 273 CYS A N 1
ATOM 1965 C CA . CYS A 1 273 ? -5.368 17.892 15.290 1.00 98.56 273 CYS A CA 1
ATOM 1966 C C . CYS A 1 273 ? -5.469 19.279 14.646 1.00 98.56 273 CYS A C 1
ATOM 1968 O O . CYS A 1 273 ? -6.543 19.654 14.180 1.00 98.56 273 CYS A O 1
ATOM 1970 N N . LEU A 1 274 ? -4.357 20.014 14.571 1.00 98.62 274 LEU A N 1
ATOM 1971 C CA . LEU A 1 274 ? -4.285 21.242 13.777 1.00 98.62 274 LEU A CA 1
ATOM 1972 C C . LEU A 1 274 ? -3.992 20.868 12.320 1.00 98.62 274 LEU A C 1
ATOM 1974 O O . LEU A 1 274 ? -3.047 20.133 12.052 1.00 98.62 274 LEU A O 1
ATOM 1978 N N . TYR A 1 275 ? -4.770 21.381 11.375 1.00 98.06 275 TYR A N 1
ATOM 1979 C CA . TYR A 1 275 ? -4.567 21.194 9.936 1.00 98.06 275 TYR A CA 1
ATOM 1980 C C . TYR A 1 275 ? -4.241 22.556 9.321 1.00 98.06 275 TYR A C 1
ATOM 1982 O O . TYR A 1 275 ? -5.102 23.425 9.274 1.00 98.06 275 TYR A O 1
ATOM 1990 N N . GLY A 1 276 ? -3.015 22.734 8.823 1.00 97.50 276 GLY A N 1
ATOM 1991 C CA . GLY A 1 276 ? -2.649 23.843 7.938 1.00 97.50 276 GLY A CA 1
ATOM 1992 C C . GLY A 1 276 ? -2.810 23.449 6.469 1.00 97.50 276 GLY A C 1
ATOM 1993 O O . GLY A 1 276 ? -2.231 22.457 6.021 1.00 97.50 276 GLY A O 1
ATOM 1994 N N . GLY A 1 277 ? -3.609 24.206 5.718 1.00 96.00 277 GLY A N 1
ATOM 1995 C CA . GLY A 1 277 ? -3.675 24.107 4.260 1.00 96.00 277 GLY A CA 1
ATOM 1996 C C . GLY A 1 277 ? -2.667 25.065 3.637 1.00 96.00 277 GLY A C 1
ATOM 1997 O O . GLY A 1 277 ? -2.728 26.262 3.904 1.00 96.00 277 GLY A O 1
ATOM 1998 N N . PHE A 1 278 ? -1.749 24.565 2.817 1.00 96.19 278 PHE A N 1
ATOM 1999 C CA . PHE A 1 278 ? -0.664 25.337 2.213 1.00 96.19 278 PHE A CA 1
ATOM 2000 C C . PHE A 1 278 ? -0.783 25.386 0.687 1.00 96.19 278 PHE A C 1
ATOM 2002 O O . PHE A 1 278 ? -1.160 24.401 0.061 1.00 96.19 278 PHE A O 1
ATOM 2009 N N . MET A 1 279 ? -0.403 26.514 0.091 1.00 93.75 279 MET A N 1
ATOM 2010 C CA . MET A 1 279 ? -0.117 26.665 -1.335 1.00 93.75 279 MET A CA 1
ATOM 2011 C C . MET A 1 279 ? 1.399 26.725 -1.524 1.00 93.75 279 MET A C 1
ATOM 2013 O O . MET A 1 279 ? 2.057 27.551 -0.889 1.00 93.75 279 MET A O 1
ATOM 2017 N N . LEU A 1 280 ? 1.959 25.885 -2.389 1.00 86.62 280 LEU A N 1
ATOM 2018 C CA . LEU A 1 280 ? 3.378 25.938 -2.748 1.00 86.62 280 LEU A CA 1
ATOM 2019 C C . LEU A 1 280 ? 3.573 26.936 -3.891 1.00 86.62 280 LEU A C 1
ATOM 2021 O O . LEU A 1 280 ? 3.286 26.631 -5.047 1.00 86.62 280 LEU A O 1
ATOM 2025 N N . THR A 1 281 ? 4.015 28.147 -3.564 1.00 87.50 281 THR A N 1
ATOM 2026 C CA . THR A 1 281 ? 4.278 29.203 -4.551 1.00 87.50 281 THR A CA 1
ATOM 2027 C C . THR A 1 281 ? 5.768 29.217 -4.928 1.00 87.50 281 THR A C 1
ATOM 2029 O O . THR A 1 281 ? 6.576 28.587 -4.243 1.00 87.50 281 THR A O 1
ATOM 2032 N N . PRO A 1 282 ? 6.190 29.962 -5.970 1.00 82.25 282 PRO A N 1
ATOM 2033 C CA . PRO A 1 282 ? 7.614 30.159 -6.269 1.00 82.25 282 PRO A CA 1
ATOM 2034 C C . PRO A 1 282 ? 8.429 30.742 -5.099 1.00 82.25 282 PRO A C 1
ATOM 2036 O O . PRO A 1 282 ? 9.632 30.517 -5.018 1.00 82.25 282 PRO A O 1
ATOM 2039 N N . ASP A 1 283 ? 7.773 31.442 -4.169 1.00 83.94 283 ASP A N 1
ATOM 2040 C CA . ASP A 1 283 ? 8.374 31.989 -2.949 1.00 83.94 283 ASP A CA 1
ATOM 2041 C C . ASP A 1 283 ? 8.307 31.003 -1.753 1.00 83.94 283 ASP A C 1
ATOM 2043 O O . ASP A 1 283 ? 8.566 31.388 -0.607 1.00 83.94 283 ASP A O 1
ATOM 2047 N N . GLY A 1 284 ? 7.924 29.742 -1.979 1.00 86.06 284 GLY A N 1
ATOM 2048 C CA . GLY A 1 284 ? 7.766 28.688 -0.971 1.00 86.06 284 GLY A CA 1
ATOM 2049 C C . GLY A 1 284 ? 6.338 28.553 -0.411 1.00 86.06 284 GLY A C 1
ATOM 2050 O O . GLY A 1 284 ? 5.382 29.053 -1.003 1.00 86.06 284 GLY A O 1
ATOM 2051 N N . PRO A 1 285 ? 6.148 27.880 0.742 1.00 92.44 285 PRO A N 1
ATOM 2052 C CA . PRO A 1 285 ? 4.817 27.577 1.265 1.00 92.44 285 PRO A CA 1
ATOM 2053 C C . PRO A 1 285 ? 4.121 28.811 1.841 1.00 92.44 285 PRO A C 1
ATOM 2055 O O . PRO A 1 285 ? 4.656 29.487 2.721 1.00 92.44 285 PRO A O 1
ATOM 2058 N N . TYR A 1 286 ? 2.896 29.056 1.386 1.00 96.69 286 TYR A N 1
ATOM 2059 C CA . TYR A 1 286 ? 1.970 30.037 1.943 1.00 96.69 286 TYR A CA 1
ATOM 2060 C C . TYR A 1 286 ? 0.802 29.318 2.600 1.00 96.69 286 TYR A C 1
ATOM 2062 O O . TYR A 1 286 ? 0.152 28.480 1.982 1.00 96.69 286 TYR A O 1
ATOM 2070 N N . LEU A 1 287 ? 0.493 29.678 3.835 1.00 96.12 287 LEU A N 1
ATOM 2071 C CA . LEU A 1 287 ? -0.668 29.198 4.560 1.00 96.12 287 LEU A CA 1
ATOM 2072 C C . LEU A 1 287 ? -1.949 29.835 3.987 1.00 96.12 287 LEU A C 1
ATOM 2074 O O . LEU A 1 287 ? -2.119 31.056 3.974 1.00 96.12 287 LEU A O 1
ATOM 2078 N N . LEU A 1 288 ? -2.854 28.992 3.494 1.00 92.75 288 LEU A N 1
ATOM 2079 C CA . LEU A 1 288 ? -4.158 29.372 2.951 1.00 92.75 288 LEU A CA 1
ATOM 2080 C C . LEU A 1 288 ? -5.194 29.536 4.060 1.00 92.75 288 LEU A C 1
ATOM 2082 O O . LEU A 1 288 ? -5.917 30.532 4.080 1.00 92.75 288 LEU A O 1
ATOM 2086 N N . GLU A 1 289 ? -5.280 28.547 4.947 1.00 92.56 289 GLU A N 1
ATOM 2087 C CA . GLU A 1 289 ? -6.255 28.454 6.033 1.00 92.56 289 GLU A CA 1
ATOM 2088 C C . GLU A 1 289 ? -5.838 27.396 7.062 1.00 92.56 289 GLU A C 1
ATOM 2090 O O . GLU A 1 289 ? -5.011 26.525 6.779 1.00 92.56 289 GLU A O 1
ATOM 2095 N N . PHE A 1 290 ? -6.442 27.464 8.248 1.00 95.94 290 PHE A N 1
ATOM 2096 C CA . PHE A 1 290 ? -6.384 26.407 9.251 1.00 95.94 290 PHE A CA 1
ATOM 2097 C C . PHE A 1 290 ? -7.735 25.697 9.367 1.00 95.94 290 PHE A C 1
ATOM 2099 O O . PHE A 1 290 ? -8.789 26.322 9.257 1.00 95.94 290 PHE A O 1
ATOM 2106 N N . ASN A 1 291 ? -7.690 24.405 9.678 1.00 95.62 291 ASN A N 1
ATOM 2107 C CA . ASN A 1 291 ? -8.808 23.651 10.228 1.00 95.62 291 ASN A CA 1
ATOM 2108 C C . ASN A 1 291 ? -8.399 23.148 11.629 1.00 95.62 291 ASN A C 1
ATOM 2110 O O . ASN A 1 291 ? -7.237 22.821 11.878 1.00 95.62 291 ASN A O 1
ATOM 2114 N N . ALA A 1 292 ? -9.355 23.094 12.548 1.00 96.75 292 ALA A N 1
ATOM 2115 C CA . ALA A 1 292 ? -9.198 22.787 13.967 1.00 96.75 292 ALA A CA 1
ATOM 2116 C C . ALA A 1 292 ? -9.368 21.283 14.277 1.00 96.75 292 ALA A C 1
ATOM 2118 O O . ALA A 1 292 ? -9.454 20.874 15.436 1.00 96.75 292 ALA A O 1
ATOM 2119 N N . ARG A 1 293 ? -9.457 20.466 13.224 1.00 97.19 293 ARG A N 1
ATOM 2120 C CA . ARG A 1 293 ? -9.686 19.022 13.258 1.00 97.19 293 ARG A CA 1
ATOM 2121 C C . ARG A 1 293 ? -9.036 18.336 12.056 1.00 97.19 293 ARG A C 1
ATOM 2123 O O . ARG A 1 293 ? -8.586 18.971 11.102 1.00 97.19 293 ARG A O 1
ATOM 2130 N N . PHE A 1 294 ? -9.074 17.011 12.072 1.00 97.56 294 PHE A N 1
ATOM 2131 C CA . PHE A 1 294 ? -8.666 16.147 10.967 1.00 97.56 294 PHE A CA 1
ATOM 2132 C C . PHE A 1 294 ? -9.415 16.446 9.640 1.00 97.56 294 PHE A C 1
ATOM 2134 O O . PHE A 1 294 ? -10.611 16.773 9.619 1.00 97.56 294 PHE A O 1
ATOM 2141 N N . GLY A 1 295 ? -8.728 16.300 8.503 1.00 94.81 295 GLY A N 1
ATOM 2142 C CA . GLY A 1 295 ? -9.340 16.358 7.164 1.00 94.81 295 GLY A CA 1
ATOM 2143 C C . GLY A 1 295 ? -10.094 15.078 6.782 1.00 94.81 295 GLY A C 1
ATOM 2144 O O . GLY A 1 295 ? -9.975 14.045 7.441 1.00 94.81 295 GLY A O 1
ATOM 2145 N N . ASP A 1 296 ? -10.888 15.152 5.721 1.00 94.75 296 ASP A N 1
ATOM 2146 C CA . ASP A 1 296 ? -11.673 14.052 5.148 1.00 94.75 296 ASP A CA 1
ATOM 2147 C C . ASP A 1 296 ? -11.808 14.348 3.643 1.00 94.75 296 ASP A C 1
ATOM 2149 O O . ASP A 1 296 ? -12.579 15.253 3.310 1.00 94.75 296 ASP A O 1
ATOM 2153 N N . PRO A 1 297 ? -11.111 13.635 2.733 1.00 96.19 297 PRO A N 1
ATOM 2154 C CA . PRO A 1 297 ? -10.640 12.261 2.910 1.00 96.19 297 PRO A CA 1
ATOM 2155 C C . PRO A 1 297 ? -9.170 12.080 3.332 1.00 96.19 297 PRO A C 1
ATOM 2157 O O . PRO A 1 297 ? -8.677 10.955 3.293 1.00 96.19 297 PRO A O 1
ATOM 2160 N N . GLU A 1 298 ? -8.430 13.122 3.721 1.00 97.56 298 GLU A N 1
ATOM 2161 C CA . GLU A 1 298 ? -6.981 12.965 3.944 1.00 97.56 298 GLU A CA 1
ATOM 2162 C C . GLU A 1 298 ? -6.634 12.110 5.174 1.00 97.56 298 GLU A C 1
ATOM 2164 O O . GLU A 1 298 ? -5.620 11.414 5.175 1.00 97.56 298 GLU A O 1
ATOM 2169 N N . THR A 1 299 ? -7.490 12.065 6.200 1.00 98.38 299 THR A N 1
ATOM 2170 C CA . THR A 1 299 ? -7.292 11.150 7.343 1.00 98.38 299 THR A CA 1
ATOM 2171 C C . THR A 1 299 ? -7.287 9.684 6.907 1.00 98.38 299 THR A C 1
ATOM 2173 O O . THR A 1 299 ? -6.552 8.889 7.484 1.00 98.38 299 THR A O 1
ATOM 2176 N N . GLN A 1 300 ? -8.024 9.332 5.850 1.00 98.38 300 GLN A N 1
ATOM 2177 C CA . GLN A 1 300 ? -8.068 7.987 5.267 1.00 98.38 300 GLN A CA 1
ATOM 2178 C C . GLN A 1 300 ? -6.788 7.599 4.499 1.00 98.38 300 GLN A C 1
ATOM 2180 O O . GLN A 1 300 ? -6.646 6.434 4.121 1.00 98.38 300 GLN A O 1
ATOM 2185 N N . VAL A 1 301 ? -5.842 8.528 4.302 1.00 97.75 301 VAL A N 1
ATOM 2186 C CA . VAL A 1 301 ? -4.488 8.239 3.786 1.00 97.75 301 VAL A CA 1
ATOM 2187 C C . VAL A 1 301 ? -3.383 8.506 4.806 1.00 97.75 301 VAL A C 1
ATOM 2189 O O . VAL A 1 301 ? -2.421 7.750 4.848 1.00 97.75 301 VAL A O 1
ATOM 2192 N N . VAL A 1 302 ? -3.522 9.511 5.676 1.00 97.81 302 VAL A N 1
ATOM 2193 C CA . VAL A 1 302 ? -2.510 9.820 6.700 1.00 97.81 302 VAL A CA 1
ATOM 2194 C C . VAL A 1 302 ? -2.563 8.817 7.855 1.00 97.81 302 VAL A C 1
ATOM 2196 O O . VAL A 1 302 ? -1.572 8.153 8.142 1.00 97.81 302 VAL A O 1
ATOM 2199 N N . LEU A 1 303 ? -3.713 8.661 8.519 1.00 97.69 303 LEU A N 1
ATOM 2200 C CA . LEU A 1 303 ? -3.798 7.882 9.760 1.00 97.69 303 LEU A CA 1
ATOM 2201 C C . LEU A 1 303 ? -3.497 6.374 9.589 1.00 97.69 303 LEU A C 1
ATOM 2203 O O . LEU A 1 303 ? -2.880 5.803 10.486 1.00 97.69 303 LEU A O 1
ATOM 2207 N N . PRO A 1 304 ? -3.820 5.709 8.458 1.00 96.88 304 PRO A N 1
ATOM 2208 C CA . PRO A 1 304 ? -3.434 4.312 8.222 1.00 96.88 304 PRO A CA 1
ATOM 2209 C C . PRO A 1 304 ? -1.926 4.097 8.018 1.00 96.88 304 PRO A C 1
ATOM 2211 O O . PRO A 1 304 ? -1.458 2.957 8.075 1.00 96.88 304 PRO A O 1
ATOM 2214 N N . LEU A 1 305 ? -1.166 5.174 7.792 1.00 96.38 305 LEU A N 1
ATOM 2215 C CA . LEU A 1 305 ? 0.296 5.164 7.765 1.00 96.38 305 LEU A CA 1
ATOM 2216 C C . LEU A 1 305 ? 0.912 5.405 9.152 1.00 96.38 305 LEU A C 1
ATOM 2218 O O . LEU A 1 305 ? 2.127 5.289 9.285 1.00 96.38 305 LEU A O 1
ATOM 2222 N N . LEU A 1 306 ? 0.129 5.696 10.198 1.00 97.44 306 LEU A N 1
ATOM 2223 C CA . LEU A 1 306 ? 0.655 5.808 11.560 1.00 97.44 306 LEU A CA 1
ATOM 2224 C C . LEU A 1 306 ? 1.153 4.431 12.046 1.00 97.44 306 LEU A C 1
ATOM 2226 O O . LEU A 1 306 ? 0.456 3.417 11.936 1.00 97.44 306 LEU A O 1
ATOM 2230 N N . LYS A 1 307 ? 2.385 4.390 12.563 1.00 95.75 307 LYS A N 1
ATOM 2231 C CA . LYS A 1 307 ? 3.000 3.199 13.171 1.00 95.75 307 LYS A CA 1
ATOM 2232 C C . LYS A 1 307 ? 2.872 3.223 14.698 1.00 95.75 307 LYS A C 1
ATOM 2234 O O . LYS A 1 307 ? 2.644 2.165 15.282 1.00 95.75 307 LYS A O 1
ATOM 2239 N N . SER A 1 308 ? 2.996 4.396 15.327 1.00 96.06 308 SER A N 1
ATOM 2240 C CA . SER A 1 308 ? 2.754 4.571 16.769 1.00 96.06 308 SER A CA 1
ATOM 2241 C C . SER A 1 308 ? 1.297 4.271 17.149 1.00 96.06 308 SER A C 1
ATOM 2243 O O . SER A 1 308 ? 0.386 4.382 16.328 1.00 96.06 308 SER A O 1
ATOM 2245 N N . ASP A 1 309 ? 1.056 3.912 18.412 1.00 97.31 309 ASP A N 1
ATOM 2246 C CA . ASP A 1 309 ? -0.300 3.676 18.914 1.00 97.31 309 ASP A CA 1
ATOM 2247 C C . ASP A 1 309 ? -1.115 4.987 18.921 1.00 97.31 309 ASP A C 1
ATOM 2249 O O . ASP A 1 309 ? -0.781 5.959 19.601 1.00 97.31 309 ASP A O 1
ATOM 2253 N N . CYS A 1 310 ? -2.206 5.005 18.150 1.00 97.88 310 CYS A N 1
ATOM 2254 C CA . CYS A 1 310 ? -3.084 6.162 17.984 1.00 97.88 310 CYS A CA 1
ATOM 2255 C C . CYS A 1 310 ? -3.721 6.632 19.304 1.00 97.88 310 CYS A C 1
ATOM 2257 O O . CYS A 1 310 ? -3.907 7.832 19.497 1.00 97.88 310 CYS A O 1
ATOM 2259 N N . PHE A 1 311 ? -4.057 5.710 20.210 1.00 98.19 311 PHE A N 1
ATOM 2260 C CA . PHE A 1 311 ? -4.613 6.052 21.518 1.00 98.19 311 PHE A CA 1
ATOM 2261 C C . PHE A 1 311 ? -3.549 6.711 22.400 1.00 98.19 311 PHE A C 1
ATOM 2263 O O . PHE A 1 311 ? -3.833 7.726 23.026 1.00 98.19 311 PHE A O 1
ATOM 2270 N N . GLU A 1 312 ? -2.313 6.204 22.394 1.00 97.62 312 GLU A N 1
ATOM 2271 C CA . GLU A 1 312 ? -1.211 6.800 23.165 1.00 97.62 312 GLU A CA 1
ATOM 2272 C C . GLU A 1 312 ? -0.890 8.226 22.714 1.00 97.62 312 GLU A C 1
ATOM 2274 O O . GLU A 1 312 ? -0.808 9.124 23.551 1.00 97.62 312 GLU A O 1
ATOM 2279 N N . VAL A 1 313 ? -0.781 8.455 21.401 1.00 98.44 313 VAL A N 1
ATOM 2280 C CA . VAL A 1 313 ? -0.521 9.792 20.842 1.00 98.44 313 VAL A CA 1
ATOM 2281 C C . VAL A 1 313 ? -1.659 10.760 21.189 1.00 98.44 313 VAL A C 1
ATOM 2283 O O . VAL A 1 313 ? -1.403 11.863 21.671 1.00 98.44 313 VAL A O 1
ATOM 2286 N N . MET A 1 314 ? -2.922 10.350 21.019 1.00 98.56 314 MET A N 1
ATOM 2287 C CA . MET A 1 314 ? -4.075 11.203 21.341 1.00 98.56 314 MET A CA 1
ATOM 2288 C C . MET A 1 314 ? -4.225 11.468 22.848 1.00 98.56 314 MET A C 1
ATOM 2290 O O . MET A 1 314 ? -4.586 12.579 23.237 1.00 98.56 314 MET A O 1
ATOM 2294 N N . SER A 1 315 ? -3.917 10.492 23.706 1.00 98.25 315 SER A N 1
ATOM 2295 C CA . SER A 1 315 ? -3.878 10.691 25.159 1.00 98.25 315 SER A CA 1
ATOM 2296 C C . SER A 1 315 ? -2.741 11.619 25.589 1.00 98.25 315 SER A C 1
ATOM 2298 O O . SER A 1 315 ? -2.963 12.452 26.460 1.00 98.25 315 SER A O 1
ATOM 2300 N N . ALA A 1 316 ? -1.559 11.537 24.969 1.00 98.31 316 ALA A N 1
ATOM 2301 C CA . ALA A 1 316 ? -0.447 12.447 25.254 1.00 98.31 316 ALA A CA 1
ATOM 2302 C C . ALA A 1 316 ? -0.755 13.895 24.839 1.00 98.31 316 ALA A C 1
ATOM 2304 O O . ALA A 1 316 ? -0.418 14.826 25.569 1.00 98.31 316 ALA A O 1
ATOM 2305 N N . CYS A 1 317 ? -1.476 14.091 23.727 1.00 98.56 317 CYS A N 1
ATOM 2306 C CA . CYS A 1 317 ? -2.048 15.390 23.366 1.00 98.56 317 CYS A CA 1
ATOM 2307 C C . CYS A 1 317 ? -2.989 15.929 24.451 1.00 98.56 317 CYS A C 1
ATOM 2309 O O . CYS A 1 317 ? -2.822 17.060 24.897 1.00 98.56 317 CYS A O 1
ATOM 2311 N N . ALA A 1 318 ? -3.949 15.117 24.907 1.00 98.06 318 ALA A N 1
ATOM 2312 C CA . ALA A 1 318 ? -4.900 15.515 25.947 1.00 98.06 318 ALA A CA 1
ATOM 2313 C C . ALA A 1 318 ? -4.244 15.748 27.327 1.00 98.06 318 ALA A C 1
ATOM 2315 O O . ALA A 1 318 ? -4.796 16.472 28.151 1.00 98.06 318 ALA A O 1
ATOM 2316 N N . ALA A 1 319 ? -3.078 15.144 27.581 1.00 97.25 319 ALA A N 1
ATOM 2317 C CA . ALA A 1 319 ? -2.319 15.273 28.825 1.00 97.25 319 ALA A CA 1
ATOM 2318 C C . ALA A 1 319 ? -1.265 16.400 28.820 1.00 97.25 319 ALA A C 1
ATOM 2320 O O . ALA A 1 319 ? -0.718 16.705 29.879 1.00 97.25 319 ALA A O 1
ATOM 2321 N N . GLY A 1 320 ? -0.959 17.012 27.668 1.00 97.44 320 GLY A N 1
ATOM 2322 C CA . GLY A 1 320 ? 0.106 18.018 27.563 1.00 97.44 320 GLY A CA 1
ATOM 2323 C C . GLY A 1 320 ? 1.529 17.439 27.575 1.00 97.44 320 GLY A C 1
ATOM 2324 O O . GLY A 1 320 ? 2.439 18.104 28.063 1.00 97.44 320 GLY A O 1
ATOM 2325 N N . THR A 1 321 ? 1.713 16.196 27.111 1.00 97.62 321 THR A N 1
ATOM 2326 C CA . THR A 1 321 ? 2.987 15.446 27.186 1.00 97.62 321 THR A CA 1
ATOM 2327 C C . THR A 1 321 ? 3.410 14.841 25.840 1.00 97.62 321 THR A C 1
ATOM 2329 O O . THR A 1 321 ? 4.023 13.769 25.799 1.00 97.62 321 THR A O 1
ATOM 2332 N N . LEU A 1 322 ? 3.034 15.457 24.714 1.00 96.69 322 LEU A N 1
ATOM 2333 C CA . LEU A 1 322 ? 3.343 14.940 23.371 1.00 96.69 322 LEU A CA 1
ATOM 2334 C C . LEU A 1 322 ? 4.838 15.062 23.034 1.00 96.69 322 LEU A C 1
ATOM 2336 O O . LEU A 1 322 ? 5.351 14.342 22.178 1.00 96.69 322 LEU A O 1
ATOM 2340 N N . ASP A 1 323 ? 5.554 15.951 23.719 1.00 93.56 323 ASP A N 1
ATOM 2341 C CA . ASP A 1 323 ? 7.007 16.072 23.644 1.00 93.56 323 ASP A CA 1
ATOM 2342 C C . ASP A 1 323 ? 7.736 14.759 23.988 1.00 93.56 323 ASP A C 1
ATOM 2344 O O . ASP A 1 323 ? 8.725 14.435 23.329 1.00 93.56 323 ASP A O 1
ATOM 2348 N N . SER A 1 324 ? 7.193 13.997 24.944 1.00 89.94 324 SER A N 1
ATOM 2349 C CA . SER A 1 324 ? 7.703 12.709 25.436 1.00 89.94 324 SER A CA 1
ATOM 2350 C C . SER A 1 324 ? 7.314 11.475 24.603 1.00 89.94 324 SER A C 1
ATOM 2352 O O . SER A 1 324 ? 7.738 10.366 24.931 1.00 89.94 324 SER A O 1
ATOM 2354 N N . VAL A 1 325 ? 6.525 11.637 23.531 1.00 89.06 325 VAL A N 1
ATOM 2355 C CA . VAL A 1 325 ? 6.039 10.529 22.688 1.00 89.06 325 VAL A CA 1
ATOM 2356 C C . VAL A 1 325 ? 6.627 10.606 21.280 1.00 89.06 325 VAL A C 1
ATOM 2358 O O . VAL A 1 325 ? 6.475 11.606 20.576 1.00 89.06 325 VAL A O 1
ATOM 2361 N N . GLU A 1 326 ? 7.249 9.514 20.828 1.00 87.62 326 GLU A N 1
ATOM 2362 C CA . GLU A 1 326 ? 7.669 9.380 19.432 1.00 87.62 326 GLU A CA 1
ATOM 2363 C C . GLU A 1 326 ? 6.486 9.020 18.519 1.00 87.62 326 GLU A C 1
ATOM 2365 O O . GLU A 1 326 ? 5.778 8.025 18.709 1.00 87.62 326 GLU A O 1
ATOM 2370 N N . VAL A 1 327 ? 6.289 9.841 17.485 1.00 92.19 327 VAL A N 1
ATOM 2371 C CA . VAL A 1 327 ? 5.271 9.645 16.447 1.00 92.19 327 VAL A CA 1
ATOM 2372 C C . VAL A 1 327 ? 5.955 9.084 15.202 1.00 92.19 327 VAL A C 1
ATOM 2374 O O . VAL A 1 327 ? 6.554 9.820 14.420 1.00 92.19 327 VAL A O 1
ATOM 2377 N N . GLU A 1 328 ? 5.884 7.766 15.031 1.00 92.19 328 GLU A N 1
ATOM 2378 C CA . GLU A 1 328 ? 6.455 7.058 13.891 1.00 92.19 328 GLU A CA 1
ATOM 2379 C C . GLU A 1 328 ? 5.412 6.784 12.804 1.00 92.19 328 GLU A C 1
ATOM 2381 O O . GLU A 1 328 ? 4.249 6.475 13.083 1.00 92.19 328 GLU A O 1
ATOM 2386 N N . TRP A 1 329 ? 5.872 6.799 11.554 1.00 91.44 329 TRP A N 1
ATOM 2387 C CA . TRP A 1 329 ? 5.081 6.503 10.362 1.00 91.44 329 TRP A CA 1
ATOM 2388 C C . TRP A 1 329 ? 5.627 5.258 9.651 1.00 91.44 329 TRP A C 1
ATOM 2390 O O . TRP A 1 329 ? 6.791 4.887 9.810 1.00 91.44 329 TRP A O 1
ATOM 2400 N N . ARG A 1 330 ? 4.768 4.583 8.889 1.00 85.75 330 ARG A N 1
ATOM 2401 C CA . ARG A 1 330 ? 5.125 3.469 8.006 1.00 85.75 330 ARG A CA 1
ATOM 2402 C C . ARG A 1 330 ? 5.848 4.007 6.774 1.00 85.75 330 ARG A C 1
ATOM 2404 O O . ARG A 1 330 ? 5.441 5.029 6.229 1.00 85.75 330 ARG A O 1
ATOM 2411 N N . ASP A 1 331 ? 6.852 3.273 6.304 1.00 78.81 331 ASP A N 1
ATOM 2412 C CA . ASP A 1 331 ? 7.475 3.515 5.001 1.00 78.81 331 ASP A CA 1
ATOM 2413 C C . ASP A 1 331 ? 6.589 2.910 3.899 1.00 78.81 331 ASP A C 1
ATOM 2415 O O . ASP A 1 331 ? 6.741 1.757 3.495 1.00 78.81 331 ASP A O 1
ATOM 2419 N N . ALA A 1 332 ? 5.534 3.647 3.552 1.00 83.75 332 ALA A N 1
ATOM 2420 C CA . ALA A 1 332 ? 4.532 3.272 2.563 1.00 83.75 332 ALA A CA 1
ATOM 2421 C C . ALA A 1 332 ? 3.763 4.513 2.089 1.00 83.75 332 ALA A C 1
ATOM 2423 O O . ALA A 1 332 ? 3.686 5.528 2.784 1.00 83.75 332 ALA A O 1
ATOM 2424 N N . CYS A 1 333 ? 3.129 4.402 0.925 1.00 88.19 333 CYS A N 1
ATOM 2425 C CA . CYS A 1 333 ? 2.180 5.383 0.416 1.00 88.19 333 CYS A CA 1
ATOM 2426 C C . CYS A 1 333 ? 0.740 4.898 0.613 1.00 88.19 333 CYS A C 1
ATOM 2428 O O . CYS A 1 333 ? 0.454 3.699 0.567 1.00 88.19 333 CYS A O 1
ATOM 2430 N N . ALA A 1 334 ? -0.187 5.841 0.749 1.00 96.56 334 ALA A N 1
ATOM 2431 C CA . ALA A 1 334 ? -1.618 5.593 0.742 1.00 96.56 334 ALA A CA 1
ATOM 2432 C C . ALA A 1 334 ? -2.322 6.503 -0.271 1.00 96.56 334 ALA A C 1
ATOM 2434 O O . ALA A 1 334 ? -2.004 7.686 -0.398 1.00 96.56 334 ALA A O 1
ATOM 2435 N N . CYS A 1 335 ? -3.310 5.957 -0.976 1.00 97.62 335 CYS A N 1
ATOM 2436 C CA . CYS A 1 335 ? -4.192 6.701 -1.873 1.00 97.62 335 CYS A CA 1
ATOM 2437 C C . CYS A 1 335 ? -5.643 6.340 -1.558 1.00 97.62 335 CYS A C 1
ATOM 2439 O O . CYS A 1 335 ? -5.942 5.179 -1.300 1.00 97.62 335 CYS A O 1
ATOM 2441 N N . THR A 1 336 ? -6.536 7.328 -1.573 1.00 98.44 336 THR A N 1
ATOM 2442 C CA . THR A 1 336 ? -7.973 7.171 -1.346 1.00 98.44 336 THR A CA 1
ATOM 2443 C C . THR A 1 336 ? -8.765 7.746 -2.510 1.00 98.44 336 THR A C 1
ATOM 2445 O O . THR A 1 336 ? -8.606 8.918 -2.856 1.00 98.44 336 THR A O 1
ATOM 2448 N N . VAL A 1 337 ? -9.686 6.944 -3.043 1.00 97.56 337 VAL A N 1
ATOM 2449 C CA . VAL A 1 337 ? -10.692 7.345 -4.033 1.00 97.56 337 VAL A CA 1
ATOM 2450 C C . VAL A 1 337 ? -12.060 7.380 -3.347 1.00 97.56 337 VAL A C 1
ATOM 2452 O O . VAL A 1 337 ? -12.494 6.388 -2.759 1.00 97.56 337 VAL A O 1
ATOM 2455 N N . VAL A 1 338 ? -12.758 8.518 -3.398 1.00 98.25 338 VAL A N 1
ATOM 2456 C CA . VAL A 1 338 ? -14.114 8.640 -2.840 1.00 98.25 338 VAL A CA 1
ATOM 2457 C C . VAL A 1 338 ? -15.144 8.231 -3.886 1.00 98.25 338 VAL A C 1
ATOM 2459 O O . VAL A 1 338 ? -15.205 8.809 -4.971 1.00 98.25 338 VAL A O 1
ATOM 2462 N N . VAL A 1 339 ? -16.006 7.284 -3.518 1.00 96.31 339 VAL A N 1
ATOM 2463 C CA . VAL A 1 339 ? -17.203 6.922 -4.280 1.00 96.31 339 VAL A CA 1
ATOM 2464 C C . VAL A 1 339 ? -18.390 7.709 -3.717 1.00 96.31 339 VAL A C 1
ATOM 2466 O O . VAL A 1 339 ? -18.741 7.605 -2.535 1.00 96.31 339 VAL A O 1
ATOM 2469 N N . ALA A 1 340 ? -18.996 8.533 -4.566 1.00 95.31 340 ALA A N 1
ATOM 2470 C CA . ALA A 1 340 ? -20.047 9.482 -4.227 1.00 95.31 340 ALA A CA 1
ATOM 2471 C C . ALA A 1 340 ? -21.408 9.095 -4.831 1.00 95.31 340 ALA A C 1
ATOM 2473 O O . ALA A 1 340 ? -21.500 8.347 -5.807 1.00 95.31 340 ALA A O 1
ATOM 2474 N N . ALA A 1 341 ? -22.475 9.620 -4.229 1.00 92.62 341 ALA A N 1
ATOM 2475 C CA . ALA A 1 341 ? -23.848 9.474 -4.692 1.00 92.62 341 ALA A CA 1
ATOM 2476 C C . ALA A 1 341 ? -24.125 10.369 -5.905 1.00 92.62 341 ALA A C 1
ATOM 2478 O O . ALA A 1 341 ? -23.775 11.551 -5.900 1.00 92.62 341 ALA A O 1
ATOM 2479 N N . GLY A 1 342 ? -24.790 9.822 -6.925 1.00 89.50 342 GLY A N 1
ATOM 2480 C CA . GLY A 1 342 ? -25.127 10.538 -8.155 1.00 89.50 342 GLY A CA 1
ATOM 2481 C C . GLY A 1 342 ? -25.809 11.878 -7.878 1.00 89.50 342 GLY A C 1
ATOM 2482 O O . GLY A 1 342 ? -26.795 11.943 -7.146 1.00 89.50 342 GLY A O 1
ATOM 2483 N N . GLY A 1 343 ? -25.250 12.952 -8.439 1.00 85.81 343 GLY A N 1
ATOM 2484 C CA . GLY A 1 343 ? -25.694 14.331 -8.206 1.00 85.81 343 GLY A CA 1
ATOM 2485 C C . GLY A 1 343 ? -24.936 15.091 -7.108 1.00 85.81 343 GLY A C 1
ATOM 2486 O O . GLY A 1 343 ? -25.067 16.313 -7.034 1.00 85.81 343 GLY A O 1
ATOM 2487 N N . TYR A 1 344 ? -24.096 14.438 -6.293 1.00 88.50 344 TYR A N 1
ATOM 2488 C CA . TYR A 1 344 ? -23.165 15.119 -5.378 1.00 88.50 344 TYR A CA 1
ATOM 2489 C C . TYR A 1 344 ? -22.227 16.075 -6.153 1.00 88.50 344 TYR A C 1
ATOM 2491 O O . TYR A 1 344 ? -21.745 15.693 -7.220 1.00 88.50 344 TYR A O 1
ATOM 2499 N N . PRO A 1 345 ? -21.947 17.309 -5.670 1.00 83.12 345 PRO A N 1
ATOM 2500 C CA . PRO A 1 345 ? -22.307 17.919 -4.379 1.00 83.12 345 PRO A CA 1
ATOM 2501 C C . PRO A 1 345 ? -23.650 18.675 -4.342 1.00 83.12 345 PRO A C 1
ATOM 2503 O O . PRO A 1 345 ? -23.926 19.394 -3.376 1.00 83.12 345 PRO A O 1
ATOM 2506 N N . ASN A 1 346 ? -24.482 18.531 -5.374 1.00 85.44 346 ASN A N 1
ATOM 2507 C CA . ASN A 1 346 ? -25.825 19.108 -5.441 1.00 85.44 346 ASN A CA 1
ATOM 2508 C C . ASN A 1 346 ? -26.851 18.170 -4.772 1.00 85.44 346 ASN A C 1
ATOM 2510 O O . ASN A 1 346 ? -26.566 17.573 -3.734 1.00 85.44 346 ASN A O 1
ATOM 2514 N N . LYS A 1 347 ? -28.070 18.061 -5.314 1.00 88.56 347 LYS A N 1
ATOM 2515 C CA . LYS A 1 347 ? -29.075 17.107 -4.828 1.00 88.56 347 LYS A CA 1
ATOM 2516 C C . LYS A 1 347 ? -28.695 15.690 -5.273 1.00 88.56 347 LYS A C 1
ATOM 2518 O O . LYS A 1 347 ? -28.446 15.474 -6.453 1.00 88.56 347 LYS A O 1
ATOM 2523 N N . TYR A 1 348 ? -28.705 14.753 -4.332 1.00 89.31 348 TYR A N 1
ATOM 2524 C CA . TYR A 1 348 ? -28.448 13.326 -4.533 1.00 89.31 348 TYR A CA 1
ATOM 2525 C C . TYR A 1 348 ? -29.455 12.500 -3.723 1.00 89.31 348 TYR A C 1
ATOM 2527 O O . TYR A 1 348 ? -29.998 12.985 -2.722 1.00 89.31 348 TYR A O 1
ATOM 2535 N N . ASP A 1 349 ? -29.690 11.258 -4.139 1.00 88.88 349 ASP A N 1
ATOM 2536 C CA . ASP A 1 349 ? -30.617 10.349 -3.462 1.00 88.88 349 ASP A CA 1
ATOM 2537 C C . ASP A 1 349 ? -29.958 9.595 -2.294 1.00 88.88 349 ASP A C 1
ATOM 2539 O O . ASP A 1 349 ? -28.742 9.386 -2.244 1.00 88.88 349 ASP A O 1
ATOM 2543 N N . LYS A 1 350 ? -30.783 9.189 -1.324 1.00 93.31 350 LYS A N 1
ATOM 2544 C CA . LYS A 1 350 ? -30.388 8.450 -0.115 1.00 93.31 350 LYS A CA 1
ATOM 2545 C C . LYS A 1 350 ? -31.227 7.183 0.029 1.00 93.31 350 LYS A C 1
ATOM 2547 O O . LYS A 1 350 ? -32.345 7.115 -0.472 1.00 93.31 350 LYS A O 1
ATOM 2552 N N . GLY A 1 351 ? -30.721 6.210 0.780 1.00 94.38 351 GLY A N 1
ATOM 2553 C CA . GLY A 1 351 ? -31.387 4.931 1.023 1.00 94.38 351 GLY A CA 1
ATOM 2554 C C . GLY A 1 351 ? -31.220 3.924 -0.115 1.00 94.38 351 GLY A C 1
ATOM 2555 O O . GLY A 1 351 ? -31.946 2.934 -0.146 1.00 94.38 351 GLY A O 1
ATOM 2556 N N . LEU A 1 352 ? -30.285 4.167 -1.039 1.00 94.25 352 LEU A N 1
ATOM 2557 C CA . LEU A 1 352 ? -29.970 3.252 -2.134 1.00 94.25 352 LEU A CA 1
ATOM 2558 C C . LEU A 1 352 ? -29.172 2.068 -1.581 1.00 94.25 352 LEU A C 1
ATOM 2560 O O . LEU A 1 352 ? -28.187 2.284 -0.877 1.00 94.25 352 LEU A O 1
ATOM 2564 N N . VAL A 1 353 ? -29.586 0.840 -1.896 1.00 93.69 353 VAL A N 1
ATOM 2565 C CA . VAL A 1 353 ? -28.855 -0.382 -1.518 1.00 93.69 353 VAL A CA 1
ATOM 2566 C C . VAL A 1 353 ? -27.490 -0.397 -2.200 1.00 93.69 353 VAL A C 1
ATOM 2568 O O . VAL A 1 353 ? -27.387 -0.057 -3.382 1.00 93.69 353 VAL A O 1
ATOM 2571 N N . MET A 1 354 ? -26.457 -0.786 -1.451 1.00 92.44 354 MET A N 1
ATOM 2572 C CA . MET A 1 354 ? -25.087 -0.881 -1.948 1.00 92.44 354 MET A CA 1
ATOM 2573 C C . MET A 1 354 ? -24.439 -2.238 -1.657 1.00 92.44 354 MET A C 1
ATOM 2575 O O . MET A 1 354 ? -24.765 -2.889 -0.667 1.00 92.44 354 MET A O 1
ATOM 2579 N N . SER A 1 355 ? -23.510 -2.651 -2.520 1.00 89.12 355 SER A N 1
ATOM 2580 C CA . SER A 1 355 ? -22.775 -3.920 -2.429 1.00 89.12 355 SER A CA 1
ATOM 2581 C C . SER A 1 355 ? -21.312 -3.770 -2.873 1.00 89.12 355 SER A C 1
ATOM 2583 O O . SER A 1 355 ? -20.901 -2.706 -3.347 1.00 89.12 355 SER A O 1
ATOM 2585 N N . GLY A 1 356 ? -20.525 -4.841 -2.720 1.00 87.62 356 GLY A N 1
ATOM 2586 C CA . GLY A 1 356 ? -19.119 -4.898 -3.143 1.00 87.62 356 GLY A CA 1
ATOM 2587 C C . GLY A 1 356 ? -18.116 -4.285 -2.161 1.00 87.62 356 GLY A C 1
ATOM 2588 O O . GLY A 1 356 ? -16.977 -4.037 -2.545 1.00 87.62 356 GLY A O 1
ATOM 2589 N N . VAL A 1 357 ? -18.531 -4.021 -0.914 1.00 92.44 357 VAL A N 1
ATOM 2590 C CA . VAL A 1 357 ? -17.638 -3.565 0.169 1.00 92.44 357 VAL A CA 1
ATOM 2591 C C . VAL A 1 357 ? -16.669 -4.682 0.553 1.00 92.44 357 VAL A C 1
ATOM 2593 O O . VAL A 1 357 ? -15.464 -4.492 0.433 1.00 92.44 357 VAL A O 1
ATOM 2596 N N . ASP A 1 358 ? -17.186 -5.866 0.890 1.00 89.38 358 ASP A N 1
ATOM 2597 C CA . ASP A 1 358 ? -16.362 -7.027 1.255 1.00 89.38 358 ASP A CA 1
ATOM 2598 C C . ASP A 1 358 ? -15.432 -7.451 0.099 1.00 89.38 358 ASP A C 1
ATOM 2600 O O . ASP A 1 358 ? -14.260 -7.747 0.320 1.00 89.38 358 ASP A O 1
ATOM 2604 N N . ASP A 1 359 ? -15.914 -7.374 -1.151 1.00 77.19 359 ASP A N 1
ATOM 2605 C CA . ASP A 1 359 ? -15.123 -7.629 -2.369 1.00 77.19 359 ASP A CA 1
ATOM 2606 C C . ASP A 1 359 ? -13.973 -6.626 -2.582 1.00 77.19 359 ASP A C 1
ATOM 2608 O O . ASP A 1 359 ? -13.043 -6.905 -3.346 1.00 77.19 359 ASP A O 1
ATOM 2612 N N . ALA A 1 360 ? -14.076 -5.423 -2.007 1.00 79.81 360 ALA A N 1
ATOM 2613 C CA . ALA A 1 360 ? -13.027 -4.409 -2.029 1.00 79.81 360 ALA A CA 1
ATOM 2614 C C . ALA A 1 360 ? -12.063 -4.600 -0.852 1.00 79.81 360 ALA A C 1
ATOM 2616 O O . ALA A 1 360 ? -10.854 -4.594 -1.066 1.00 79.81 360 ALA A O 1
ATOM 2617 N N . ASP A 1 361 ? -12.580 -4.817 0.362 1.00 86.88 361 ASP A N 1
ATOM 2618 C CA . ASP A 1 361 ? -11.780 -5.078 1.568 1.00 86.88 361 ASP A CA 1
ATOM 2619 C C . ASP A 1 361 ? -10.992 -6.400 1.490 1.00 86.88 361 ASP A C 1
ATOM 2621 O O . ASP A 1 361 ? -9.961 -6.543 2.147 1.00 86.88 361 ASP A O 1
ATOM 2625 N N . SER A 1 362 ? -11.409 -7.353 0.647 1.00 83.81 362 SER A N 1
ATOM 2626 C CA . SER A 1 362 ? -10.646 -8.577 0.373 1.00 83.81 362 SER A CA 1
ATOM 2627 C C . SER A 1 362 ? -9.385 -8.352 -0.478 1.00 83.81 362 SER A C 1
ATOM 2629 O O . SER A 1 362 ? -8.598 -9.284 -0.655 1.00 83.81 362 SER A O 1
ATOM 2631 N N . LEU A 1 363 ? -9.200 -7.169 -1.079 1.00 68.94 363 LEU A N 1
ATOM 2632 C CA . LEU A 1 363 ? -8.048 -6.880 -1.935 1.00 68.94 363 LEU A CA 1
ATOM 2633 C C . LEU A 1 363 ? -6.804 -6.520 -1.098 1.00 68.94 363 LEU A C 1
ATOM 2635 O O . LEU A 1 363 ? -6.908 -5.751 -0.139 1.00 68.94 363 LEU A O 1
ATOM 2639 N N . PRO A 1 364 ? -5.598 -7.004 -1.464 1.00 77.62 364 PRO A N 1
ATOM 2640 C CA . PRO A 1 364 ? -4.376 -6.709 -0.719 1.00 77.62 364 PRO A CA 1
ATOM 2641 C C . PRO A 1 364 ? -4.132 -5.205 -0.536 1.00 77.62 364 PRO A C 1
ATOM 2643 O O . PRO A 1 364 ? -4.060 -4.455 -1.506 1.00 77.62 364 PRO A O 1
ATOM 2646 N N . GLY A 1 365 ? -3.981 -4.780 0.721 1.00 87.56 365 GLY A N 1
ATOM 2647 C CA . GLY A 1 365 ? -3.691 -3.390 1.091 1.00 87.56 365 GLY A CA 1
ATOM 2648 C C . GLY A 1 365 ? -4.893 -2.437 1.086 1.00 87.56 365 GLY A C 1
ATOM 2649 O O . GLY A 1 365 ? -4.724 -1.287 1.493 1.00 87.56 365 GLY A O 1
ATOM 2650 N N . VAL A 1 366 ? -6.084 -2.882 0.671 1.00 96.81 366 VAL A N 1
ATOM 2651 C CA . VAL A 1 366 ? -7.287 -2.040 0.571 1.00 96.81 366 VAL A CA 1
ATOM 2652 C C . VAL A 1 366 ? -8.013 -1.915 1.922 1.00 96.81 366 VAL A C 1
ATOM 2654 O O . VAL A 1 366 ? -7.925 -2.768 2.805 1.00 96.81 366 VAL A O 1
ATOM 2657 N N . THR A 1 367 ? -8.702 -0.793 2.127 1.00 98.12 367 THR A N 1
ATOM 2658 C CA . THR A 1 367 ? -9.697 -0.598 3.186 1.00 98.12 367 THR A CA 1
ATOM 2659 C C . THR A 1 367 ? -10.802 0.346 2.711 1.00 98.12 367 THR A C 1
ATOM 2661 O O . THR A 1 367 ? -10.525 1.459 2.257 1.00 98.12 367 THR A O 1
ATOM 2664 N N . VAL A 1 368 ? -12.061 -0.050 2.886 1.00 98.25 368 VAL A N 1
ATOM 2665 C CA . VAL A 1 368 ? -13.242 0.776 2.615 1.00 98.25 368 VAL A CA 1
ATOM 2666 C C . VAL A 1 368 ? -13.642 1.563 3.867 1.00 98.25 368 VAL A C 1
ATOM 2668 O O . VAL A 1 368 ? -14.254 1.047 4.799 1.00 98.25 368 VAL A O 1
ATOM 2671 N N . TYR A 1 369 ? -13.354 2.865 3.891 1.00 98.38 369 TYR A N 1
ATOM 2672 C CA . TYR A 1 369 ? -13.837 3.754 4.947 1.00 98.38 369 TYR A CA 1
ATOM 2673 C C . TYR A 1 369 ? -15.235 4.273 4.617 1.00 98.38 369 TYR A C 1
ATOM 2675 O O . TYR A 1 369 ? -15.431 5.115 3.741 1.00 98.38 369 TYR A O 1
ATOM 2683 N N . HIS A 1 370 ? -16.230 3.784 5.346 1.00 98.12 370 HIS A N 1
ATOM 2684 C CA . HIS A 1 370 ? -17.603 4.269 5.236 1.00 98.12 370 HIS A CA 1
ATOM 2685 C C . HIS A 1 370 ? -17.732 5.714 5.719 1.00 98.12 370 HIS A C 1
ATOM 2687 O O . HIS A 1 370 ? -17.271 6.039 6.810 1.00 98.12 370 HIS A O 1
ATOM 2693 N N . ALA A 1 371 ? -18.425 6.538 4.933 1.00 95.94 371 ALA A N 1
ATOM 2694 C CA . ALA A 1 371 ? -18.853 7.881 5.302 1.00 95.94 371 ALA A CA 1
ATOM 2695 C C . ALA A 1 371 ? -20.389 7.918 5.347 1.00 95.94 371 ALA A C 1
ATOM 2697 O O . ALA A 1 371 ? -21.000 7.468 6.315 1.00 95.94 371 ALA A O 1
ATOM 2698 N N . GLY A 1 372 ? -21.035 8.374 4.273 1.00 96.06 372 GLY A N 1
ATOM 2699 C CA . GLY A 1 372 ? -22.485 8.387 4.117 1.00 96.06 372 GLY A CA 1
ATOM 2700 C C . GLY A 1 372 ? -23.090 7.006 3.856 1.00 96.06 372 GLY A C 1
ATOM 2701 O O . GLY A 1 372 ? -23.694 6.810 2.801 1.00 96.06 372 GLY A O 1
ATOM 2702 N N . THR A 1 373 ? -22.979 6.081 4.814 1.00 97.12 373 THR A N 1
ATOM 2703 C CA . THR A 1 373 ? -23.693 4.789 4.821 1.00 97.12 373 THR A CA 1
ATOM 2704 C C . THR A 1 373 ? -24.525 4.601 6.093 1.00 97.12 373 THR A C 1
ATOM 2706 O O . THR A 1 373 ? -24.267 5.235 7.118 1.00 97.12 373 THR A O 1
ATOM 2709 N N . LYS A 1 374 ? -25.538 3.733 6.047 1.00 95.06 374 LYS A N 1
ATOM 2710 C CA . LYS A 1 374 ? -26.298 3.272 7.218 1.00 95.06 374 LYS A CA 1
ATOM 2711 C C . LYS A 1 374 ? -26.800 1.845 6.990 1.00 95.06 374 LYS A C 1
ATOM 2713 O O . LYS A 1 374 ? -27.103 1.482 5.859 1.00 95.06 374 LYS A O 1
ATOM 2718 N N . THR A 1 375 ? -26.934 1.067 8.056 1.00 91.25 375 THR A N 1
ATOM 2719 C CA . THR A 1 375 ? -27.552 -0.267 8.029 1.00 91.25 375 THR A CA 1
ATOM 2720 C C . THR A 1 375 ? -29.074 -0.151 8.193 1.00 91.25 375 THR A C 1
ATOM 2722 O O . THR A 1 375 ? -29.557 0.614 9.035 1.00 91.25 375 THR A O 1
ATOM 2725 N N . LYS A 1 376 ? -29.851 -0.867 7.372 1.00 89.12 376 LYS A N 1
ATOM 2726 C CA . LYS A 1 376 ? -31.323 -0.891 7.402 1.00 89.12 376 LYS A CA 1
ATOM 2727 C C . LYS A 1 376 ? -31.815 -2.329 7.210 1.00 89.12 376 LYS A C 1
ATOM 2729 O O . LYS A 1 376 ? -31.888 -2.812 6.083 1.00 89.12 376 LYS A O 1
ATOM 2734 N N . GLY A 1 377 ? -32.172 -2.995 8.310 1.00 86.31 377 GLY A N 1
ATOM 2735 C CA . GLY A 1 377 ? -32.276 -4.459 8.306 1.00 86.31 377 GLY A CA 1
ATOM 2736 C C . GLY A 1 377 ? -30.908 -5.054 7.970 1.00 86.31 377 GLY A C 1
ATOM 2737 O O . GLY A 1 377 ? -29.894 -4.481 8.358 1.00 86.31 377 GLY A O 1
ATOM 2738 N N . ASP A 1 378 ? -30.874 -6.108 7.164 1.00 84.06 378 ASP A N 1
ATOM 2739 C CA . ASP A 1 378 ? -29.624 -6.770 6.758 1.00 84.06 378 ASP A CA 1
ATOM 2740 C C . ASP A 1 378 ? -28.925 -6.086 5.559 1.00 84.06 378 ASP A C 1
ATOM 2742 O O . ASP A 1 378 ? -28.019 -6.650 4.952 1.00 84.06 378 ASP A O 1
ATOM 2746 N N . GLN A 1 379 ? -29.357 -4.878 5.170 1.00 90.12 379 GLN A N 1
ATOM 2747 C CA . GLN A 1 379 ? -28.837 -4.157 4.004 1.00 90.12 379 GLN A CA 1
ATOM 2748 C C . GLN A 1 379 ? -28.065 -2.893 4.384 1.00 90.12 379 GLN A C 1
ATOM 2750 O O . GLN A 1 379 ? -28.544 -2.047 5.146 1.00 90.12 379 GLN A O 1
ATOM 2755 N N . LEU A 1 380 ? -26.900 -2.715 3.760 1.00 94.06 380 LEU A N 1
ATOM 2756 C CA . LEU A 1 380 ? -26.166 -1.456 3.757 1.00 94.06 380 LEU A CA 1
ATOM 2757 C C . LEU A 1 380 ? -26.768 -0.509 2.705 1.00 94.06 380 LEU A C 1
ATOM 2759 O O . LEU A 1 380 ? -26.967 -0.891 1.549 1.00 94.06 380 LEU A O 1
ATOM 2763 N N . VAL A 1 381 ? -27.056 0.734 3.099 1.00 96.19 381 VAL A N 1
ATOM 2764 C CA . VAL A 1 381 ? -27.643 1.757 2.222 1.00 96.19 381 VAL A CA 1
ATOM 2765 C C . VAL A 1 381 ? -26.904 3.095 2.287 1.00 96.19 381 VAL A C 1
ATOM 2767 O O . VAL A 1 381 ? -26.302 3.444 3.306 1.00 96.19 381 VAL A O 1
ATOM 2770 N N . THR A 1 382 ? -26.994 3.890 1.219 1.00 96.06 382 THR A N 1
ATOM 2771 C CA . THR A 1 382 ? -26.453 5.259 1.181 1.00 96.06 382 THR A CA 1
ATOM 2772 C C . THR A 1 382 ? -27.189 6.193 2.154 1.00 96.06 382 THR A C 1
ATOM 2774 O O . THR A 1 382 ? -28.406 6.121 2.325 1.00 96.06 382 THR A O 1
ATOM 2777 N N . SER A 1 383 ? -26.469 7.114 2.797 1.00 95.44 383 SER A N 1
ATOM 2778 C CA . SER A 1 383 ? -27.025 8.089 3.755 1.00 95.44 383 SER A CA 1
ATOM 2779 C C . SER A 1 383 ? -26.458 9.512 3.606 1.00 95.44 383 SER A C 1
ATOM 2781 O O . SER A 1 383 ? -27.020 10.462 4.166 1.00 95.44 383 SER A O 1
ATOM 2783 N N . GLY A 1 384 ? -25.407 9.698 2.802 1.00 92.00 384 GLY A N 1
ATOM 2784 C CA . GLY A 1 384 ? -24.736 10.977 2.550 1.00 92.00 384 GLY A CA 1
ATOM 2785 C C . GLY A 1 384 ? -24.144 11.061 1.140 1.00 92.00 384 GLY A C 1
ATOM 2786 O O . GLY A 1 384 ? -24.165 10.088 0.395 1.00 92.00 384 GLY A O 1
ATOM 2787 N N . GLY A 1 385 ? -23.653 12.247 0.767 1.00 91.69 385 GLY A N 1
ATOM 2788 C CA . GLY A 1 385 ? -23.199 12.532 -0.601 1.00 91.69 385 GLY A CA 1
ATOM 2789 C C . GLY A 1 385 ? -21.879 11.854 -0.970 1.00 91.69 385 GLY A C 1
ATOM 2790 O O . GLY A 1 385 ? -21.768 11.272 -2.043 1.00 91.69 385 GLY A O 1
ATOM 2791 N N . ARG A 1 386 ? -20.905 11.859 -0.053 1.00 95.06 386 ARG A N 1
ATOM 2792 C CA . ARG A 1 386 ? -19.753 10.945 -0.094 1.00 95.06 386 ARG A CA 1
ATOM 2793 C C . ARG A 1 386 ? -20.169 9.666 0.619 1.00 95.06 386 ARG A C 1
ATOM 2795 O O . ARG A 1 386 ? -20.550 9.741 1.788 1.00 95.06 386 ARG A O 1
ATOM 2802 N N . VAL A 1 387 ? -20.145 8.528 -0.068 1.00 96.62 387 VAL A N 1
ATOM 2803 C CA . VAL A 1 387 ? -20.704 7.270 0.453 1.00 96.62 387 VAL A CA 1
ATOM 2804 C C . VAL A 1 387 ? -19.605 6.453 1.125 1.00 96.62 387 VAL A C 1
ATOM 2806 O O . VAL A 1 387 ? -19.684 6.193 2.325 1.00 96.62 387 VAL A O 1
ATOM 2809 N N . VAL A 1 388 ? -18.541 6.135 0.385 1.00 97.81 388 VAL A N 1
ATOM 2810 C CA . VAL A 1 388 ? -17.343 5.453 0.897 1.00 97.81 388 VAL A CA 1
ATOM 2811 C C . VAL A 1 388 ? -16.071 6.098 0.352 1.00 97.81 388 VAL A C 1
ATOM 2813 O O . VAL A 1 388 ? -16.065 6.675 -0.734 1.00 97.81 388 VAL A O 1
ATOM 2816 N N . ALA A 1 389 ? -14.990 5.977 1.108 1.00 98.06 389 ALA A N 1
ATOM 2817 C CA . ALA A 1 389 ? -13.639 6.361 0.743 1.00 98.06 389 ALA A CA 1
ATOM 2818 C C . ALA A 1 389 ? -12.789 5.084 0.691 1.00 98.06 389 ALA A C 1
ATOM 2820 O O . ALA A 1 389 ? -12.468 4.509 1.730 1.00 98.06 389 ALA A O 1
ATOM 2821 N N . VAL A 1 390 ? -12.483 4.602 -0.514 1.00 98.00 390 VAL A N 1
ATOM 2822 C CA . VAL A 1 390 ? -11.699 3.377 -0.707 1.00 98.00 390 VAL A CA 1
ATOM 2823 C C . VAL A 1 390 ? -10.225 3.745 -0.704 1.00 98.00 390 VAL A C 1
ATOM 2825 O O . VAL A 1 390 ? -9.746 4.393 -1.634 1.00 98.00 390 VAL A O 1
ATOM 2828 N N . SER A 1 391 ? -9.531 3.358 0.362 1.00 98.38 391 SER A N 1
ATOM 2829 C CA . SER A 1 391 ? -8.102 3.589 0.552 1.00 98.38 391 SER A CA 1
ATOM 2830 C C . SER A 1 391 ? -7.307 2.337 0.206 1.00 98.38 391 SER A C 1
ATOM 2832 O O . SER A 1 391 ? -7.786 1.226 0.419 1.00 98.38 391 SER A O 1
ATOM 2834 N N . CYS A 1 392 ? -6.086 2.495 -0.289 1.00 97.50 392 CYS A N 1
ATOM 2835 C CA . CYS A 1 392 ? -5.118 1.412 -0.405 1.00 97.50 392 CYS A CA 1
ATOM 2836 C C . CYS A 1 392 ? -3.754 1.879 0.091 1.00 97.50 392 CYS A C 1
ATOM 2838 O O . CYS A 1 392 ? -3.294 2.952 -0.300 1.00 97.50 392 CYS A O 1
ATOM 2840 N N . ILE A 1 393 ? -3.100 1.047 0.900 1.00 96.75 393 ILE A N 1
ATOM 2841 C CA . ILE A 1 393 ? -1.693 1.194 1.284 1.00 96.75 393 ILE A CA 1
ATOM 2842 C C . ILE A 1 393 ? -0.850 0.292 0.382 1.00 96.75 393 ILE A C 1
ATOM 2844 O O . ILE A 1 393 ? -1.186 -0.874 0.183 1.00 96.75 393 ILE A O 1
ATOM 2848 N N . ALA A 1 394 ? 0.259 0.812 -0.132 1.00 78.25 394 ALA A N 1
ATOM 2849 C CA . ALA A 1 394 ? 1.276 0.050 -0.854 1.00 78.25 394 ALA A CA 1
ATOM 2850 C C . ALA A 1 394 ? 2.665 0.666 -0.594 1.00 78.25 394 ALA A C 1
ATOM 2852 O O . ALA A 1 394 ? 2.728 1.812 -0.151 1.00 78.25 394 ALA A O 1
ATOM 2853 N N . PRO A 1 395 ? 3.780 -0.026 -0.898 1.00 74.44 395 PRO A N 1
ATOM 2854 C CA . PRO A 1 395 ? 5.116 0.574 -0.804 1.00 74.44 395 PRO A CA 1
ATOM 2855 C C . PRO A 1 395 ? 5.241 1.882 -1.608 1.00 74.44 395 PRO A C 1
ATOM 2857 O O . PRO A 1 395 ? 5.856 2.839 -1.153 1.00 74.44 395 PRO A O 1
ATOM 2860 N N . GLU A 1 396 ? 4.567 1.963 -2.761 1.00 67.56 396 GLU A N 1
ATOM 2861 C CA . GLU A 1 396 ? 4.642 3.095 -3.690 1.00 67.56 396 GLU A CA 1
ATOM 2862 C C . GLU A 1 396 ? 3.276 3.718 -3.997 1.00 67.56 396 GLU A C 1
ATOM 2864 O O . GLU A 1 396 ? 2.255 3.025 -4.082 1.00 67.56 396 GLU A O 1
ATOM 2869 N N . LEU A 1 397 ? 3.267 5.023 -4.292 1.00 76.81 397 LEU A N 1
ATOM 2870 C CA . LEU A 1 397 ? 2.056 5.770 -4.643 1.00 76.81 397 LEU A CA 1
ATOM 2871 C C . LEU A 1 397 ? 1.340 5.198 -5.880 1.00 76.81 397 LEU A C 1
ATOM 2873 O O . LEU A 1 397 ? 0.117 5.096 -5.871 1.00 76.81 397 LEU A O 1
ATOM 2877 N N . LYS A 1 398 ? 2.070 4.757 -6.915 1.00 72.69 398 LYS A N 1
ATOM 2878 C CA . LYS A 1 398 ? 1.494 4.127 -8.125 1.00 72.69 398 LYS A CA 1
ATOM 2879 C C . LYS A 1 398 ? 0.761 2.820 -7.782 1.00 72.69 398 LYS A C 1
ATOM 2881 O O . LYS A 1 398 ? -0.335 2.572 -8.288 1.00 72.69 398 LYS A O 1
ATOM 2886 N N . GLY A 1 399 ? 1.320 2.025 -6.865 1.00 68.38 399 GLY A N 1
ATOM 2887 C CA . GLY A 1 399 ? 0.683 0.823 -6.321 1.00 68.38 399 GLY A CA 1
ATOM 2888 C C . GLY A 1 399 ? -0.575 1.139 -5.507 1.00 68.38 399 GLY A C 1
ATOM 2889 O O . GLY A 1 399 ? -1.615 0.517 -5.727 1.00 68.38 399 GLY A O 1
ATOM 2890 N N . ALA A 1 400 ? -0.503 2.148 -4.636 1.00 83.88 400 ALA A N 1
ATOM 2891 C CA . ALA A 1 400 ? -1.625 2.604 -3.817 1.00 83.88 400 ALA A CA 1
ATOM 2892 C C . ALA A 1 400 ? -2.777 3.152 -4.680 1.00 83.88 400 ALA A C 1
ATOM 2894 O O . ALA A 1 400 ? -3.931 2.783 -4.480 1.00 83.88 400 ALA A O 1
ATOM 2895 N N . VAL A 1 401 ? -2.471 3.962 -5.699 1.00 82.81 401 VAL A N 1
ATOM 2896 C CA . VAL A 1 401 ? -3.442 4.455 -6.691 1.00 82.81 401 VAL A CA 1
ATOM 2897 C C . VAL A 1 401 ? -4.122 3.283 -7.408 1.00 82.81 401 VAL A C 1
ATOM 2899 O O . VAL A 1 401 ? -5.350 3.218 -7.452 1.00 82.81 401 VAL A O 1
ATOM 2902 N N . ARG A 1 402 ? -3.348 2.310 -7.916 1.00 72.94 402 ARG A N 1
ATOM 2903 C CA . ARG A 1 402 ? -3.887 1.120 -8.600 1.00 72.94 402 ARG A CA 1
ATOM 2904 C C . ARG A 1 402 ? -4.820 0.305 -7.698 1.00 72.94 402 ARG A C 1
ATOM 2906 O O . ARG A 1 402 ? -5.893 -0.091 -8.147 1.00 72.94 402 ARG A O 1
ATOM 2913 N N . GLY A 1 403 ? -4.433 0.061 -6.445 1.00 75.00 403 GLY A N 1
ATOM 2914 C CA . GLY A 1 403 ? -5.248 -0.688 -5.485 1.00 75.00 403 GLY A CA 1
ATOM 2915 C C . GLY A 1 403 ? -6.523 0.053 -5.071 1.00 75.00 403 GLY A C 1
ATOM 2916 O O . GLY A 1 403 ? -7.599 -0.544 -5.054 1.00 75.00 403 GLY A O 1
ATOM 2917 N N . ALA A 1 404 ? -6.438 1.367 -4.837 1.00 89.50 404 ALA A N 1
ATOM 2918 C CA . ALA A 1 404 ? -7.594 2.198 -4.503 1.00 89.50 404 ALA A CA 1
ATOM 2919 C C . ALA A 1 404 ? -8.622 2.223 -5.647 1.00 89.50 404 ALA A C 1
ATOM 2921 O O . ALA A 1 404 ? -9.817 2.060 -5.399 1.00 89.50 404 ALA A O 1
ATOM 2922 N N . TYR A 1 405 ? -8.170 2.323 -6.904 1.00 82.88 405 TYR A N 1
ATOM 2923 C CA . TYR A 1 405 ? -9.049 2.190 -8.069 1.00 82.88 405 TYR A CA 1
ATOM 2924 C C . TYR A 1 405 ? -9.630 0.788 -8.231 1.00 82.88 405 TYR A C 1
ATOM 2926 O O . TYR A 1 405 ? -10.817 0.666 -8.528 1.00 82.88 405 TYR A O 1
ATOM 2934 N N . ALA A 1 406 ? -8.842 -0.268 -8.009 1.00 64.25 406 ALA A N 1
ATOM 2935 C CA . ALA A 1 406 ? -9.336 -1.641 -8.076 1.00 64.25 406 ALA A CA 1
ATOM 2936 C C . ALA A 1 406 ? -10.456 -1.896 -7.051 1.00 64.25 406 ALA A C 1
ATOM 2938 O O . ALA A 1 406 ? -11.463 -2.510 -7.402 1.00 64.25 406 ALA A O 1
ATOM 2939 N N . GLY A 1 407 ? -10.318 -1.378 -5.824 1.00 77.56 407 GLY A N 1
ATOM 2940 C CA . GLY A 1 407 ? -11.352 -1.445 -4.789 1.00 77.56 407 GLY A CA 1
ATOM 2941 C C . GLY A 1 407 ? -12.560 -0.544 -5.075 1.00 77.56 407 GLY A C 1
ATOM 2942 O O . GLY A 1 407 ? -13.698 -1.000 -4.977 1.00 77.56 407 GLY A O 1
ATOM 2943 N N . ALA A 1 408 ? -12.353 0.706 -5.509 1.00 83.50 408 ALA A N 1
ATOM 2944 C CA . ALA A 1 408 ? -13.444 1.601 -5.916 1.00 83.50 408 ALA A CA 1
ATOM 2945 C C . ALA A 1 408 ? -14.280 0.985 -7.052 1.00 83.50 408 ALA A C 1
ATOM 2947 O O . ALA A 1 408 ? -15.510 1.025 -7.018 1.00 83.50 408 ALA A O 1
ATOM 2948 N N . ALA A 1 409 ? -13.619 0.297 -7.987 1.00 76.94 409 ALA A N 1
ATOM 2949 C CA . ALA A 1 409 ? -14.241 -0.464 -9.061 1.00 76.94 409 ALA A CA 1
ATOM 2950 C C . ALA A 1 409 ? -14.986 -1.737 -8.604 1.00 76.94 409 ALA A C 1
ATOM 2952 O O . ALA A 1 409 ? -15.597 -2.390 -9.454 1.00 76.94 409 ALA A O 1
ATOM 2953 N N . ARG A 1 410 ? -15.036 -2.083 -7.308 1.00 83.94 410 ARG A N 1
ATOM 2954 C CA . ARG A 1 410 ? -15.937 -3.119 -6.747 1.00 83.94 410 ARG A CA 1
ATOM 2955 C C . ARG A 1 410 ? -17.223 -2.554 -6.148 1.00 83.94 410 ARG A C 1
ATOM 2957 O O . ARG A 1 410 ? -18.246 -3.225 -6.208 1.00 83.94 410 ARG A O 1
ATOM 2964 N N . ILE A 1 411 ? -17.209 -1.316 -5.654 1.00 90.00 411 ILE A N 1
ATOM 2965 C CA . ILE A 1 411 ? -18.374 -0.688 -5.015 1.00 90.00 411 ILE A CA 1
ATOM 2966 C C . ILE A 1 411 ? -19.520 -0.520 -6.026 1.00 90.00 411 ILE A C 1
ATOM 2968 O O . ILE A 1 411 ? -19.317 -0.040 -7.146 1.00 90.00 411 ILE A O 1
ATOM 2972 N N . ARG A 1 412 ? -20.744 -0.909 -5.651 1.00 86.19 412 ARG A N 1
ATOM 2973 C CA . ARG A 1 412 ? -21.944 -0.794 -6.498 1.00 86.19 412 ARG A CA 1
ATOM 2974 C C . ARG A 1 412 ? -23.111 -0.185 -5.735 1.00 86.19 412 ARG A C 1
ATOM 2976 O O . ARG A 1 412 ? -23.467 -0.669 -4.669 1.00 86.19 412 ARG A O 1
ATOM 2983 N N . PHE A 1 413 ? -23.732 0.832 -6.324 1.00 91.25 413 PHE A N 1
ATOM 2984 C CA . PHE A 1 413 ? -25.086 1.314 -6.032 1.00 91.25 413 PHE A CA 1
ATOM 2985 C C . PHE A 1 413 ? -25.559 2.204 -7.193 1.00 91.25 413 PHE A C 1
ATOM 2987 O O . PHE A 1 413 ? -24.759 2.607 -8.044 1.00 91.25 413 PHE A O 1
ATOM 2994 N N . ALA A 1 414 ? -26.857 2.506 -7.263 1.00 83.94 414 ALA A N 1
ATOM 2995 C CA . ALA A 1 414 ? -27.413 3.309 -8.353 1.00 83.94 414 ALA A CA 1
ATOM 2996 C C . ALA A 1 414 ? -26.802 4.726 -8.386 1.00 83.94 414 ALA A C 1
ATOM 2998 O O . ALA A 1 414 ? -26.811 5.443 -7.388 1.00 83.94 414 ALA A O 1
ATOM 2999 N N . GLY A 1 415 ? -26.262 5.129 -9.540 1.00 80.94 415 GLY A N 1
ATOM 3000 C CA . GLY A 1 415 ? -25.642 6.446 -9.720 1.00 80.94 415 GLY A CA 1
ATOM 3001 C C . GLY A 1 415 ? -24.299 6.647 -9.004 1.00 80.94 415 GLY A C 1
ATOM 3002 O O . GLY A 1 415 ? -23.878 7.792 -8.863 1.00 80.94 415 GLY A O 1
ATOM 3003 N N . ALA A 1 416 ? -23.635 5.582 -8.539 1.00 89.00 416 ALA A N 1
ATOM 3004 C CA . ALA A 1 416 ? -22.284 5.671 -7.984 1.00 89.00 416 ALA A CA 1
ATOM 3005 C C . ALA A 1 416 ? -21.297 6.283 -8.992 1.00 89.00 416 ALA A C 1
ATOM 3007 O O . ALA A 1 416 ? -21.257 5.864 -10.150 1.00 89.00 416 ALA A O 1
ATOM 3008 N N . PHE A 1 417 ? -20.475 7.236 -8.549 1.00 88.25 417 PHE A N 1
ATOM 3009 C CA . PHE A 1 417 ? -19.368 7.767 -9.348 1.00 88.25 417 PHE A CA 1
ATOM 3010 C C . PHE A 1 417 ? -18.146 8.096 -8.485 1.00 88.25 417 PHE A C 1
ATOM 3012 O O . PHE A 1 417 ? -18.257 8.330 -7.283 1.00 88.25 417 PHE A O 1
ATOM 3019 N N . HIS A 1 418 ? -16.979 8.140 -9.118 1.00 91.19 418 HIS A N 1
ATOM 3020 C CA . HIS A 1 418 ? -15.724 8.629 -8.553 1.00 91.19 418 HIS A CA 1
ATOM 3021 C C . HIS A 1 418 ? -14.936 9.357 -9.654 1.00 91.19 418 HIS A C 1
ATOM 3023 O O . HIS A 1 418 ? -15.291 9.260 -10.830 1.00 91.19 418 HIS A O 1
ATOM 3029 N N . ARG A 1 419 ? -13.877 10.087 -9.287 1.00 83.12 419 ARG A N 1
ATOM 3030 C CA . ARG A 1 419 ? -12.918 10.637 -10.263 1.00 83.12 419 ARG A CA 1
ATOM 3031 C C . ARG A 1 419 ? -12.004 9.544 -10.813 1.00 83.12 419 ARG A C 1
ATOM 3033 O O . ARG A 1 419 ? -11.781 8.565 -10.108 1.00 83.12 419 ARG A O 1
ATOM 3040 N N . GLY A 1 420 ? -11.486 9.704 -12.028 1.00 74.56 420 GLY A N 1
ATOM 3041 C CA . GLY A 1 420 ? -10.498 8.820 -12.667 1.00 74.56 420 GLY A CA 1
ATOM 3042 C C . GLY A 1 420 ? -9.049 9.327 -12.611 1.00 74.56 420 GLY A C 1
ATOM 3043 O O . GLY A 1 420 ? -8.139 8.643 -13.075 1.00 74.56 420 GLY A O 1
ATOM 3044 N N . ASP A 1 421 ? -8.818 10.513 -12.040 1.00 75.62 421 ASP A N 1
ATOM 3045 C CA . ASP A 1 421 ? -7.546 11.249 -12.083 1.00 75.62 421 ASP A CA 1
ATOM 3046 C C . ASP A 1 421 ? -6.966 11.617 -10.697 1.00 75.62 421 ASP A C 1
ATOM 3048 O O . ASP A 1 421 ? -6.088 12.474 -10.598 1.00 75.62 421 ASP A O 1
ATOM 3052 N N . ILE A 1 422 ? -7.410 10.973 -9.611 1.00 86.56 422 ILE A N 1
ATOM 3053 C CA . ILE A 1 422 ? -6.790 11.132 -8.283 1.00 86.56 422 ILE A CA 1
ATOM 3054 C C . ILE A 1 422 ? -5.282 10.834 -8.356 1.00 86.56 422 ILE A C 1
ATOM 3056 O O . ILE A 1 422 ? -4.871 9.797 -8.876 1.00 86.56 422 ILE A O 1
ATOM 3060 N N . ALA A 1 423 ? -4.477 11.767 -7.835 1.00 84.38 423 ALA A N 1
ATOM 3061 C CA . ALA A 1 423 ? -3.009 11.813 -7.882 1.00 84.38 423 ALA A CA 1
ATOM 3062 C C . ALA A 1 423 ? -2.385 11.964 -9.288 1.00 84.38 423 ALA A C 1
ATOM 3064 O O . ALA A 1 423 ? -1.160 12.003 -9.414 1.00 84.38 423 ALA A O 1
ATOM 3065 N N . ARG A 1 424 ? -3.187 12.119 -10.352 1.00 73.31 424 ARG A N 1
ATOM 3066 C CA . ARG A 1 424 ? -2.706 12.157 -11.743 1.00 73.31 424 ARG A CA 1
ATOM 3067 C C . ARG A 1 424 ? -1.722 13.300 -12.012 1.00 73.31 424 ARG A C 1
ATOM 3069 O O . ARG A 1 424 ? -0.716 13.078 -12.675 1.00 73.31 424 ARG A O 1
ATOM 3076 N N . ARG A 1 425 ? -1.942 14.485 -11.427 1.00 65.06 425 ARG A N 1
ATOM 3077 C CA . ARG A 1 425 ? -1.037 15.645 -11.573 1.00 65.06 425 ARG A CA 1
ATOM 3078 C C . ARG A 1 425 ? 0.393 15.382 -11.072 1.00 65.06 425 ARG A C 1
ATOM 3080 O O . ARG A 1 425 ? 1.322 15.936 -11.644 1.00 65.06 425 ARG A O 1
ATOM 3087 N N . CYS A 1 426 ? 0.593 14.511 -10.076 1.00 64.19 426 CYS A N 1
ATOM 3088 C CA . CYS A 1 426 ? 1.937 14.068 -9.670 1.00 64.19 426 CYS A CA 1
ATOM 3089 C C . CYS A 1 426 ? 2.617 13.173 -10.704 1.00 64.19 426 CYS A C 1
ATOM 3091 O O . CYS A 1 426 ? 3.839 13.171 -10.794 1.00 64.19 426 CYS A O 1
ATOM 3093 N N . LEU A 1 427 ? 1.831 12.381 -11.432 1.00 63.62 427 LEU A N 1
ATOM 3094 C CA . LEU A 1 427 ? 2.325 11.419 -12.413 1.00 63.62 427 LEU A CA 1
ATOM 3095 C C . LEU A 1 427 ? 2.622 12.089 -13.767 1.00 63.62 427 LEU A C 1
ATOM 3097 O O . LEU A 1 427 ? 3.428 11.570 -14.528 1.00 63.62 427 LEU A O 1
ATOM 3101 N N . ASP A 1 428 ? 2.012 13.250 -14.040 1.00 52.19 428 ASP A N 1
ATOM 3102 C CA . ASP A 1 428 ? 2.126 13.979 -15.313 1.00 52.19 428 ASP A CA 1
ATOM 3103 C C . ASP A 1 428 ? 3.028 15.244 -15.258 1.00 52.19 428 ASP A C 1
ATOM 3105 O O . ASP A 1 428 ? 3.127 15.950 -16.259 1.00 52.19 428 ASP A O 1
ATOM 3109 N N . ALA A 1 429 ? 3.689 15.577 -14.140 1.00 57.47 429 ALA A N 1
ATOM 3110 C CA . ALA A 1 429 ? 4.509 16.801 -14.007 1.00 57.47 429 ALA A CA 1
ATOM 3111 C C . ALA A 1 429 ? 5.958 16.656 -14.547 1.00 57.47 429 ALA A C 1
ATOM 3113 O O . ALA A 1 429 ? 6.550 15.575 -14.412 1.00 57.47 429 ALA A O 1
ATOM 3114 N N . PRO A 1 430 ? 6.565 17.727 -15.110 1.00 66.12 430 PRO A N 1
ATOM 3115 C CA . PRO A 1 430 ? 7.880 17.646 -15.739 1.00 66.12 430 PRO A CA 1
ATOM 3116 C C . PRO A 1 430 ? 8.997 17.361 -14.735 1.00 66.12 430 PRO A C 1
ATOM 3118 O O . PRO A 1 430 ? 9.027 17.949 -13.659 1.00 66.12 430 PRO A O 1
ATOM 3121 N N . LEU A 1 431 ? 9.929 16.479 -15.105 1.00 71.50 431 LEU A N 1
ATOM 3122 C CA . LEU A 1 431 ? 11.077 16.119 -14.268 1.00 71.50 431 LEU A CA 1
ATOM 3123 C C . LEU A 1 431 ? 12.124 17.245 -14.240 1.00 71.50 431 LEU A C 1
ATOM 3125 O O . LEU A 1 431 ? 12.715 17.558 -15.275 1.00 71.50 431 LEU A O 1
ATOM 3129 N N . LYS A 1 432 ? 12.417 17.801 -13.061 1.00 80.31 432 LYS A N 1
ATOM 3130 C CA . LYS A 1 432 ? 13.466 18.816 -12.863 1.00 80.31 432 LYS A CA 1
ATOM 3131 C C . LYS A 1 432 ? 14.859 18.192 -12.740 1.00 80.31 432 LYS A C 1
ATOM 3133 O O . LYS A 1 432 ? 15.203 17.581 -11.725 1.00 80.31 432 LYS A O 1
ATOM 3138 N N . VAL A 1 433 ? 15.692 18.405 -13.754 1.00 88.88 433 VAL A N 1
ATOM 3139 C CA . VAL A 1 433 ? 17.071 17.909 -13.842 1.00 88.88 433 VAL A CA 1
ATOM 3140 C C . VAL A 1 433 ? 18.069 19.027 -13.531 1.00 88.88 433 VAL A C 1
ATOM 3142 O O . VAL A 1 433 ? 18.011 20.101 -14.123 1.00 88.88 433 VAL A O 1
ATOM 3145 N N . GLY A 1 434 ? 19.017 18.782 -12.629 1.00 93.56 434 GLY A N 1
ATOM 3146 C CA . GLY A 1 434 ? 20.175 19.646 -12.382 1.00 93.56 434 GLY A CA 1
ATOM 3147 C C . GLY A 1 434 ? 21.457 18.988 -12.882 1.00 93.56 434 GLY A C 1
ATOM 3148 O O . GLY A 1 434 ? 21.617 17.785 -12.734 1.00 93.56 434 GLY A O 1
ATOM 3149 N N . VAL A 1 435 ? 22.395 19.736 -13.458 1.00 95.69 435 VAL A N 1
ATOM 3150 C CA . VAL A 1 435 ? 23.636 19.179 -14.031 1.00 95.69 435 VAL A CA 1
ATOM 3151 C C . VAL A 1 435 ? 24.855 19.527 -13.182 1.00 95.69 435 VAL A C 1
ATOM 3153 O O . VAL A 1 435 ? 25.016 20.671 -12.762 1.00 95.69 435 VAL A O 1
ATOM 3156 N N . LEU A 1 436 ? 25.770 18.571 -13.015 1.00 94.94 436 LEU A N 1
ATOM 3157 C CA . LEU A 1 436 ? 27.116 18.783 -12.475 1.00 94.94 436 LEU A CA 1
ATOM 3158 C C . LEU A 1 436 ? 28.169 18.451 -13.538 1.00 94.94 436 LEU A C 1
ATOM 3160 O O . LEU A 1 436 ? 28.101 17.399 -14.166 1.00 94.94 436 LEU A O 1
ATOM 3164 N N . GLY A 1 437 ? 29.194 19.283 -13.726 1.00 90.94 437 GLY A N 1
ATOM 3165 C CA . GLY A 1 437 ? 30.314 18.902 -14.596 1.00 90.94 437 GLY A CA 1
ATOM 3166 C C . GLY A 1 437 ? 31.548 19.794 -14.502 1.00 90.94 437 GLY A C 1
ATOM 3167 O O . GLY A 1 437 ? 31.504 20.898 -13.971 1.00 90.94 437 GLY A O 1
ATOM 3168 N N . SER A 1 438 ? 32.682 19.296 -15.004 1.00 86.88 438 SER A N 1
ATOM 3169 C CA . SER A 1 438 ? 34.008 19.929 -14.863 1.00 86.88 438 SER A CA 1
ATOM 3170 C C . SER A 1 438 ? 34.743 20.140 -16.201 1.00 86.88 438 SER A C 1
ATOM 3172 O O . SER A 1 438 ? 35.951 20.421 -16.211 1.00 86.88 438 SER A O 1
ATOM 3174 N N . THR A 1 439 ? 34.054 19.944 -17.331 1.00 84.44 439 THR A N 1
ATOM 3175 C CA . THR A 1 439 ? 34.632 19.849 -18.688 1.00 84.44 439 THR A CA 1
ATOM 3176 C C . THR A 1 439 ? 33.892 20.750 -19.700 1.00 84.44 439 THR A C 1
ATOM 3178 O O . THR A 1 439 ? 33.287 21.756 -19.332 1.00 84.44 439 THR A O 1
ATOM 3181 N N . ARG A 1 440 ? 33.970 20.438 -21.004 1.00 82.75 440 ARG A N 1
ATOM 3182 C CA . ARG A 1 440 ? 33.287 21.173 -22.088 1.00 82.75 440 ARG A CA 1
ATOM 3183 C C . ARG A 1 440 ? 31.795 20.825 -22.235 1.00 82.75 440 ARG A C 1
ATOM 3185 O O . ARG A 1 440 ? 31.123 21.451 -23.055 1.00 82.75 440 ARG A O 1
ATOM 3192 N N . GLY A 1 441 ? 31.297 19.831 -21.489 1.00 78.12 441 GLY A N 1
ATOM 3193 C CA . GLY A 1 441 ? 29.882 19.440 -21.488 1.00 78.12 441 GLY A CA 1
ATOM 3194 C C . GLY A 1 441 ? 29.355 18.972 -22.848 1.00 78.12 441 GLY A C 1
ATOM 3195 O O . GLY A 1 441 ? 28.207 19.249 -23.173 1.00 78.12 441 GLY A O 1
ATOM 3196 N N . THR A 1 442 ? 30.192 18.341 -23.677 1.00 80.12 442 THR A N 1
ATOM 3197 C CA . THR A 1 442 ? 29.836 17.928 -25.048 1.00 80.12 442 THR A CA 1
ATOM 3198 C C . THR A 1 442 ? 28.671 16.943 -25.078 1.00 80.12 442 THR A C 1
ATOM 3200 O O . THR A 1 442 ? 27.752 17.127 -25.868 1.00 80.12 442 THR A O 1
ATOM 3203 N N . SER A 1 443 ? 28.660 15.976 -24.162 1.00 80.81 443 SER A N 1
ATOM 3204 C CA . SER A 1 443 ? 27.620 14.951 -24.011 1.00 80.81 443 SER A CA 1
ATOM 3205 C C . SER A 1 443 ? 26.238 15.541 -23.707 1.00 80.81 443 SER A C 1
ATOM 3207 O O . SER A 1 443 ? 25.222 15.008 -24.140 1.00 80.81 443 SER A O 1
ATOM 3209 N N . LEU A 1 444 ? 26.190 16.685 -23.012 1.00 87.62 444 LEU A N 1
ATOM 3210 C CA . LEU A 1 444 ? 24.938 17.369 -22.682 1.00 87.62 444 LEU A CA 1
ATOM 3211 C C . LEU A 1 444 ? 24.293 18.041 -23.903 1.00 87.62 444 LEU A C 1
ATOM 3213 O O . LEU A 1 444 ? 23.094 18.295 -23.874 1.00 87.62 444 LEU A O 1
ATOM 3217 N N . GLN A 1 445 ? 25.041 18.324 -24.980 1.00 87.88 445 GLN A N 1
ATOM 3218 C CA . GLN A 1 445 ? 24.491 19.049 -26.132 1.00 87.88 445 GLN A CA 1
ATOM 3219 C C . GLN A 1 445 ? 23.271 18.336 -26.730 1.00 87.88 445 GLN A C 1
ATOM 3221 O O . GLN A 1 445 ? 22.266 18.990 -26.966 1.00 87.88 445 GLN A O 1
ATOM 3226 N N . ALA A 1 446 ? 23.309 17.006 -26.861 1.00 86.56 446 ALA A N 1
ATOM 3227 C CA . ALA A 1 446 ? 22.167 16.238 -27.357 1.00 86.56 446 ALA A CA 1
ATOM 3228 C C . ALA A 1 446 ? 20.926 16.366 -26.453 1.00 86.56 446 ALA A C 1
ATOM 3230 O O . ALA A 1 446 ? 19.810 16.438 -26.955 1.00 86.56 446 ALA A O 1
ATOM 3231 N N . VAL A 1 447 ? 21.111 16.443 -25.128 1.00 87.56 447 VAL A N 1
ATOM 3232 C CA . VAL A 1 447 ? 20.015 16.662 -24.168 1.00 87.56 447 VAL A CA 1
ATOM 3233 C C . VAL A 1 447 ? 19.420 18.063 -24.351 1.00 87.56 447 VAL A C 1
ATOM 3235 O O . VAL A 1 447 ? 18.202 18.207 -24.390 1.00 87.56 447 VAL A O 1
ATOM 3238 N N . LEU A 1 448 ? 20.258 19.091 -24.534 1.00 89.81 448 LEU A N 1
ATOM 3239 C CA . LEU A 1 448 ? 19.808 20.464 -24.816 1.00 89.81 448 LEU A CA 1
ATOM 3240 C C . LEU A 1 448 ? 19.066 20.558 -26.158 1.00 89.81 448 LEU A C 1
ATOM 3242 O O . LEU A 1 448 ? 18.023 21.207 -26.239 1.00 89.81 448 LEU A O 1
ATOM 3246 N N . ASP A 1 449 ? 19.567 19.879 -27.190 1.00 89.75 449 ASP A N 1
ATOM 3247 C CA . ASP A 1 449 ? 18.940 19.819 -28.512 1.00 89.75 449 ASP A CA 1
ATOM 3248 C C . ASP A 1 449 ? 17.586 19.092 -28.446 1.00 89.75 449 ASP A C 1
ATOM 3250 O O . ASP A 1 449 ? 16.610 19.552 -29.037 1.00 89.75 449 ASP A O 1
ATOM 3254 N N . ALA A 1 450 ? 17.488 18.004 -27.674 1.00 86.56 450 ALA A N 1
ATOM 3255 C CA . ALA A 1 450 ? 16.255 17.241 -27.487 1.00 86.56 450 ALA A CA 1
ATOM 3256 C C . ALA A 1 450 ? 15.186 17.998 -26.679 1.00 86.56 450 ALA A C 1
ATOM 3258 O O . ALA A 1 450 ? 13.998 17.918 -27.004 1.00 86.56 450 ALA A O 1
ATOM 3259 N N . LEU A 1 451 ? 15.598 18.771 -25.666 1.00 84.00 451 LEU A N 1
ATOM 3260 C CA . LEU A 1 451 ? 14.719 19.700 -24.944 1.00 84.00 451 LEU A CA 1
ATOM 3261 C C . LEU A 1 451 ? 14.215 20.810 -25.881 1.00 84.00 451 LEU A C 1
ATOM 3263 O O . LEU A 1 451 ? 13.017 21.076 -25.943 1.00 84.00 451 LEU A O 1
ATOM 3267 N N . SER A 1 452 ? 15.115 21.414 -26.664 1.00 84.94 452 SER A N 1
ATOM 3268 C CA . SER A 1 452 ? 14.794 22.511 -27.593 1.00 84.94 452 SER A CA 1
ATOM 3269 C C . SER A 1 452 ? 13.908 22.071 -28.761 1.00 84.94 452 SER A C 1
ATOM 3271 O O . SER A 1 452 ? 13.027 22.811 -29.191 1.00 84.94 452 SER A O 1
ATOM 3273 N N . GLY A 1 453 ? 14.137 20.861 -29.277 1.00 81.38 453 GLY A N 1
ATOM 3274 C CA . GLY A 1 453 ? 13.354 20.244 -30.347 1.00 81.38 453 GLY A CA 1
ATOM 3275 C C . GLY A 1 453 ? 12.043 19.603 -29.880 1.00 81.38 453 GLY A C 1
ATOM 3276 O O . GLY A 1 453 ? 11.276 19.126 -30.714 1.00 81.38 453 GLY A O 1
ATOM 3277 N N . GLY A 1 454 ? 11.771 19.564 -28.569 1.00 73.31 454 GLY A N 1
ATOM 3278 C CA . GLY A 1 454 ? 10.548 18.982 -28.008 1.00 73.31 454 GLY A CA 1
ATOM 3279 C C . GLY A 1 454 ? 10.426 17.461 -28.174 1.00 73.31 454 GLY A C 1
ATOM 3280 O O . GLY A 1 454 ? 9.306 16.930 -28.147 1.00 73.31 454 GLY A O 1
ATOM 3281 N N . THR A 1 455 ? 11.552 16.762 -28.364 1.00 81.62 455 THR A N 1
ATOM 3282 C CA . THR A 1 455 ? 11.615 15.292 -28.361 1.00 81.62 455 THR A CA 1
ATOM 3283 C C . THR A 1 455 ? 11.724 14.766 -26.934 1.00 81.62 455 THR A C 1
ATOM 3285 O O . THR A 1 455 ? 10.946 13.891 -26.566 1.00 81.62 455 THR A O 1
ATOM 3288 N N . LEU A 1 456 ? 12.573 15.373 -26.096 1.00 79.50 456 LEU A N 1
ATOM 3289 C CA . LEU A 1 456 ? 12.614 15.107 -24.657 1.00 79.50 456 LEU A CA 1
ATOM 3290 C C . LEU A 1 456 ? 11.517 15.919 -23.955 1.00 79.50 456 LEU A C 1
ATOM 3292 O O . LEU A 1 456 ? 11.708 17.072 -23.569 1.00 79.50 456 LEU A O 1
ATOM 3296 N N . ARG A 1 457 ? 10.324 15.330 -23.854 1.00 74.50 457 ARG A N 1
ATOM 3297 C CA . ARG A 1 457 ? 9.127 15.999 -23.318 1.00 74.50 457 ARG A CA 1
ATOM 3298 C C . ARG A 1 457 ? 9.012 15.863 -21.810 1.00 74.50 457 ARG A C 1
ATOM 3300 O O . ARG A 1 457 ? 9.422 14.857 -21.243 1.00 74.50 457 ARG A O 1
ATOM 3307 N N . ASN A 1 458 ? 8.345 16.839 -21.194 1.00 74.00 458 ASN A N 1
ATOM 3308 C CA . ASN A 1 458 ? 8.007 16.831 -19.770 1.00 74.00 458 ASN A CA 1
ATOM 3309 C C . ASN A 1 458 ? 9.255 16.649 -18.874 1.00 74.00 458 ASN A C 1
ATOM 3311 O O . ASN A 1 458 ? 9.293 15.828 -17.959 1.00 74.00 458 ASN A O 1
ATOM 3315 N N . VAL A 1 459 ? 10.294 17.424 -19.191 1.00 79.44 459 VAL A N 1
ATOM 3316 C CA . VAL A 1 459 ? 11.574 17.527 -18.482 1.00 79.44 459 VAL A CA 1
ATOM 3317 C C . VAL A 1 459 ? 11.974 19.002 -18.478 1.00 79.44 459 VAL A C 1
ATOM 3319 O O . VAL A 1 459 ? 11.773 19.701 -19.471 1.00 79.44 459 VAL A O 1
ATOM 3322 N N . GLU A 1 460 ? 12.538 19.477 -17.373 1.00 86.00 460 GLU A N 1
ATOM 3323 C CA . GLU A 1 460 ? 13.011 20.849 -17.182 1.00 86.00 460 GLU A CA 1
ATOM 3324 C C . GLU A 1 460 ? 14.479 20.821 -16.734 1.00 86.00 460 GLU A C 1
ATOM 3326 O O . GLU A 1 460 ? 14.824 20.120 -15.784 1.00 86.00 460 GLU A O 1
ATOM 3331 N N . LEU A 1 461 ? 15.356 21.593 -17.382 1.00 90.31 461 LEU A N 1
ATOM 3332 C CA . LEU A 1 461 ? 16.733 21.776 -16.916 1.00 90.31 461 LEU A CA 1
ATOM 3333 C C . LEU A 1 461 ? 16.771 22.906 -15.874 1.00 90.31 461 LEU A C 1
ATOM 3335 O O . LEU A 1 461 ? 16.805 24.082 -16.225 1.00 90.31 461 LEU A O 1
ATOM 3339 N N . ALA A 1 462 ? 16.761 22.545 -14.594 1.00 86.81 462 ALA A N 1
ATOM 3340 C CA . ALA A 1 462 ? 16.592 23.475 -13.480 1.00 86.81 462 ALA A CA 1
ATOM 3341 C C . ALA A 1 462 ? 17.850 24.317 -13.182 1.00 86.81 462 ALA A C 1
ATOM 3343 O O . ALA A 1 462 ? 17.744 25.516 -12.939 1.00 86.81 462 ALA A O 1
ATOM 3344 N N . CYS A 1 463 ? 19.053 23.726 -13.207 1.00 93.88 463 CYS A N 1
ATOM 3345 C CA . CYS A 1 463 ? 20.320 24.465 -13.087 1.00 93.88 463 CYS A CA 1
ATOM 3346 C C . CYS A 1 463 ? 21.544 23.640 -13.526 1.00 93.88 463 CYS A C 1
ATOM 3348 O O . CYS A 1 463 ? 21.488 22.414 -13.600 1.00 93.88 463 CYS A O 1
ATOM 3350 N N . VAL A 1 464 ? 22.683 24.303 -13.764 1.00 95.62 464 VAL A N 1
ATOM 3351 C CA . VAL A 1 464 ? 23.986 23.663 -14.038 1.00 95.62 464 VAL A CA 1
ATOM 3352 C C . VAL A 1 464 ? 25.057 24.216 -13.095 1.00 95.62 464 VAL A C 1
ATOM 3354 O O . VAL A 1 464 ? 25.225 25.431 -12.978 1.00 95.62 464 VAL A O 1
ATOM 3357 N N . LEU A 1 465 ? 25.821 23.343 -12.437 1.00 95.69 465 LEU A N 1
ATOM 3358 C CA . LEU A 1 465 ? 26.913 23.712 -11.538 1.00 95.69 465 LEU A CA 1
ATOM 3359 C C . LEU A 1 465 ? 28.249 23.148 -12.046 1.00 95.69 465 LEU A C 1
ATOM 3361 O O . LEU A 1 465 ? 28.336 22.028 -12.550 1.00 95.69 465 LEU A O 1
ATOM 3365 N N . SER A 1 466 ? 29.321 23.913 -11.855 1.00 93.62 466 SER A N 1
ATOM 3366 C CA . SER A 1 466 ? 30.692 23.493 -12.157 1.00 93.62 466 SER A CA 1
ATOM 3367 C C . SER A 1 466 ? 31.658 23.928 -11.065 1.00 93.62 466 SER A C 1
ATOM 3369 O O . SER A 1 466 ? 31.505 24.985 -10.452 1.00 93.62 466 SER A O 1
ATOM 3371 N N . ASN A 1 467 ? 32.704 23.133 -10.847 1.00 90.00 467 ASN A N 1
ATOM 3372 C CA . ASN A 1 467 ? 33.814 23.475 -9.960 1.00 90.00 467 ASN A CA 1
ATOM 3373 C C . ASN A 1 467 ? 34.884 24.359 -10.633 1.00 90.00 467 ASN A C 1
ATOM 3375 O O . ASN A 1 467 ? 35.719 24.949 -9.940 1.00 90.00 467 ASN A O 1
ATOM 3379 N N . LYS A 1 468 ? 34.862 24.485 -11.968 1.00 88.00 468 LYS A N 1
ATOM 3380 C CA . LYS A 1 468 ? 35.790 25.311 -12.755 1.00 88.00 468 LYS A CA 1
ATOM 3381 C C . LYS A 1 468 ? 35.061 26.515 -13.349 1.00 88.00 468 LYS A C 1
ATOM 3383 O O . LYS A 1 468 ? 34.009 26.362 -13.958 1.00 88.00 468 LYS A O 1
ATOM 3388 N N 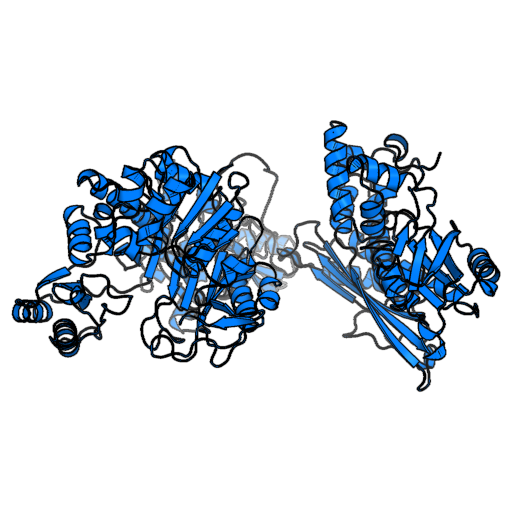. LYS A 1 469 ? 35.653 27.703 -13.217 1.00 85.06 469 LYS A N 1
ATOM 3389 C CA . LYS A 1 469 ? 35.061 28.957 -13.706 1.00 85.06 469 LYS A CA 1
ATOM 3390 C C . LYS A 1 469 ? 34.898 28.966 -15.230 1.00 85.06 469 LYS A C 1
ATOM 3392 O O . LYS A 1 469 ? 33.861 29.378 -15.734 1.00 85.06 469 LYS A O 1
ATOM 3397 N N . ASP A 1 470 ? 35.907 28.444 -15.925 1.00 81.31 470 ASP A N 1
ATOM 3398 C CA . ASP A 1 470 ? 36.049 28.506 -17.384 1.00 81.31 470 ASP A CA 1
ATOM 3399 C C . ASP A 1 470 ? 35.721 27.149 -18.049 1.00 81.31 470 ASP A C 1
ATOM 3401 O O . ASP A 1 470 ? 36.301 26.755 -19.061 1.00 81.31 470 ASP A O 1
ATOM 3405 N N . SER A 1 471 ? 34.823 26.361 -17.441 1.00 81.44 471 SER A N 1
ATOM 3406 C CA . SER A 1 471 ? 34.328 25.121 -18.048 1.00 81.44 471 SER A CA 1
ATOM 3407 C C . SER A 1 471 ? 33.318 25.433 -19.150 1.00 81.44 471 SER A C 1
ATOM 3409 O O . SER A 1 471 ? 32.250 25.969 -18.851 1.00 81.44 471 SER A O 1
ATOM 3411 N N . GLY A 1 472 ? 33.595 25.002 -20.385 1.00 82.38 472 GLY A N 1
ATOM 3412 C CA . GLY A 1 472 ? 32.698 25.209 -21.533 1.00 82.38 472 GLY A CA 1
ATOM 3413 C C . GLY A 1 472 ? 31.285 24.623 -21.371 1.00 82.38 472 GLY A C 1
ATOM 3414 O O . GLY A 1 472 ? 30.384 25.018 -22.104 1.00 82.38 472 GLY A O 1
ATOM 3415 N N . LEU A 1 473 ? 31.067 23.737 -20.389 1.00 87.31 473 LEU A N 1
ATOM 3416 C CA . LEU A 1 473 ? 29.733 23.338 -19.931 1.00 87.31 473 LEU A CA 1
ATOM 3417 C C . LEU A 1 473 ? 28.876 24.540 -19.487 1.00 87.31 473 LEU A C 1
ATOM 3419 O O . LEU A 1 473 ? 27.723 24.636 -19.894 1.00 87.31 473 LEU A O 1
ATOM 3423 N N . LEU A 1 474 ? 29.425 25.454 -18.675 1.00 88.62 474 LEU A N 1
ATOM 3424 C CA . LEU A 1 474 ? 28.681 26.618 -18.179 1.00 88.62 474 LEU A CA 1
ATOM 3425 C C . LEU A 1 474 ? 28.261 27.506 -19.352 1.00 88.62 474 LEU A C 1
ATOM 3427 O O . LEU A 1 474 ? 27.091 27.851 -19.460 1.00 88.62 474 LEU A O 1
ATOM 3431 N N . ASP A 1 475 ? 29.189 27.816 -20.260 1.00 86.50 475 ASP A N 1
ATOM 3432 C CA . ASP A 1 475 ? 28.919 28.670 -21.423 1.00 86.50 475 ASP A CA 1
ATOM 3433 C C . ASP A 1 475 ? 27.871 28.070 -22.364 1.00 86.50 475 ASP A C 1
ATOM 3435 O O . ASP A 1 475 ? 26.998 28.794 -22.835 1.00 86.50 475 ASP A O 1
ATOM 3439 N N . ARG A 1 476 ? 27.894 26.744 -22.560 1.00 86.81 476 ARG A N 1
ATOM 3440 C CA . ARG A 1 476 ? 26.883 26.003 -23.330 1.00 86.81 476 ARG A CA 1
ATOM 3441 C C . ARG A 1 476 ? 25.484 26.072 -22.705 1.00 86.81 476 ARG A C 1
ATOM 3443 O O . ARG A 1 476 ? 24.501 26.034 -23.436 1.00 86.81 476 ARG A O 1
ATOM 3450 N N . CYS A 1 477 ? 25.386 26.182 -21.378 1.00 88.69 477 CYS A N 1
ATOM 3451 C CA . CYS A 1 477 ? 24.110 26.142 -20.655 1.00 88.69 477 CYS A CA 1
ATOM 3452 C C . CYS A 1 477 ? 23.526 27.518 -20.296 1.00 88.69 477 CYS A C 1
ATOM 3454 O O . CYS A 1 477 ? 22.352 27.585 -19.937 1.00 88.69 477 CYS A O 1
ATOM 3456 N N . ARG A 1 478 ? 24.295 28.616 -20.410 1.00 89.31 478 ARG A N 1
ATOM 3457 C CA . ARG A 1 478 ? 23.858 29.986 -20.041 1.00 89.31 478 ARG A CA 1
ATOM 3458 C C . ARG A 1 478 ? 22.547 30.432 -20.699 1.00 89.31 478 ARG A C 1
ATOM 3460 O O . ARG A 1 478 ? 21.856 31.268 -20.129 1.00 89.31 478 ARG A O 1
ATOM 3467 N N . SER A 1 479 ? 22.229 29.922 -21.889 1.00 86.31 479 SER A N 1
ATOM 3468 C CA . SER A 1 479 ? 20.996 30.233 -22.627 1.00 86.31 479 SER A CA 1
ATOM 3469 C C . SER A 1 479 ? 19.799 29.347 -22.266 1.00 86.31 479 SER A C 1
ATOM 3471 O O . SER A 1 479 ? 18.710 29.599 -22.769 1.00 86.31 479 SER A O 1
ATOM 3473 N N . TYR A 1 480 ? 19.992 28.314 -21.439 1.00 84.56 480 TYR A N 1
ATOM 3474 C CA . TYR A 1 480 ? 18.983 27.294 -21.133 1.00 84.56 480 TYR A CA 1
ATOM 3475 C C . TYR A 1 480 ? 18.526 27.314 -19.672 1.00 84.56 480 TYR A C 1
ATOM 3477 O O . TYR A 1 480 ? 17.344 27.127 -19.407 1.00 84.56 480 TYR A O 1
ATOM 3485 N N . CYS A 1 481 ? 19.440 27.539 -18.724 1.00 89.50 481 CYS A N 1
ATOM 3486 C CA . CYS A 1 481 ? 19.133 27.513 -17.292 1.00 89.50 481 CYS A CA 1
ATOM 3487 C C . CYS A 1 481 ? 20.104 28.396 -16.479 1.00 89.50 481 CYS A C 1
ATOM 3489 O O . CYS A 1 481 ? 21.152 28.805 -16.991 1.00 89.50 481 CYS A O 1
ATOM 3491 N N . PRO A 1 482 ? 19.828 28.654 -15.186 1.00 93.50 482 PRO A N 1
ATOM 3492 C CA . PRO A 1 482 ? 20.809 29.208 -14.255 1.00 93.50 482 PRO A CA 1
ATOM 3493 C C . PRO A 1 482 ? 22.105 28.383 -14.221 1.00 93.50 482 PRO A C 1
ATOM 3495 O O . PRO A 1 482 ? 22.072 27.152 -14.133 1.00 93.50 482 PRO A O 1
ATOM 3498 N N . VAL A 1 483 ? 23.256 29.063 -14.262 1.00 94.44 483 VAL A N 1
ATOM 3499 C CA . VAL A 1 483 ? 24.583 28.426 -14.216 1.00 94.44 483 VAL A CA 1
ATOM 3500 C C . VAL A 1 483 ? 25.419 28.949 -13.045 1.00 94.44 483 VAL A C 1
ATOM 3502 O O . VAL A 1 483 ? 25.459 30.153 -12.786 1.00 94.44 483 VAL A O 1
ATOM 3505 N N . HIS A 1 484 ? 26.118 28.056 -12.340 1.00 94.38 484 HIS A N 1
ATOM 3506 C CA . HIS A 1 484 ? 26.832 28.386 -11.103 1.00 94.38 484 HIS A CA 1
ATOM 3507 C C . HIS A 1 484 ? 28.261 27.834 -11.065 1.00 94.38 484 HIS A C 1
ATOM 3509 O O . HIS A 1 484 ? 28.501 26.647 -11.277 1.00 94.38 484 HIS A O 1
ATOM 3515 N N . HIS A 1 485 ? 29.222 28.694 -10.716 1.00 94.31 485 HIS A N 1
ATOM 3516 C CA . HIS A 1 485 ? 30.583 28.278 -10.375 1.00 94.31 485 HIS A CA 1
ATOM 3517 C C . HIS A 1 485 ? 30.708 28.106 -8.857 1.00 94.31 485 HIS A C 1
ATOM 3519 O O . HIS A 1 485 ? 30.585 29.077 -8.114 1.00 94.31 485 HIS A O 1
ATOM 3525 N N . ILE A 1 486 ? 30.964 26.878 -8.402 1.00 92.62 486 ILE A N 1
ATOM 3526 C CA . ILE A 1 486 ? 31.143 26.518 -6.989 1.00 92.62 486 ILE A CA 1
ATOM 3527 C C . ILE A 1 486 ? 32.598 26.050 -6.784 1.00 92.62 486 ILE A C 1
ATOM 3529 O O . ILE A 1 486 ? 32.884 24.855 -6.890 1.00 92.62 486 ILE A O 1
ATOM 3533 N N . PRO A 1 487 ? 33.565 26.956 -6.542 1.00 88.62 487 PRO A N 1
ATOM 3534 C CA . PRO A 1 487 ? 34.972 26.585 -6.385 1.00 88.62 487 PRO A CA 1
ATOM 3535 C C . PRO A 1 487 ? 35.222 25.795 -5.093 1.00 88.62 487 PRO A C 1
ATOM 3537 O O . PRO A 1 487 ? 34.778 26.193 -4.016 1.00 88.62 487 PRO A O 1
ATOM 3540 N N . ALA A 1 488 ? 35.994 24.710 -5.192 1.00 83.00 488 ALA A N 1
ATOM 3541 C CA . ALA A 1 488 ? 36.528 24.001 -4.028 1.00 83.00 488 ALA A CA 1
ATOM 3542 C C . ALA A 1 488 ? 37.768 24.732 -3.492 1.00 83.00 488 ALA A C 1
ATOM 3544 O O . ALA A 1 488 ? 38.672 25.057 -4.269 1.00 83.00 488 ALA A O 1
ATOM 3545 N N . LYS A 1 489 ? 37.847 24.981 -2.178 1.00 84.69 489 LYS A N 1
ATOM 3546 C CA . LYS A 1 489 ? 39.061 25.570 -1.581 1.00 84.69 489 LYS A CA 1
ATOM 3547 C C . LYS A 1 489 ? 40.153 24.502 -1.408 1.00 84.69 489 LYS A C 1
ATOM 3549 O O . LYS A 1 489 ? 39.874 23.315 -1.243 1.00 84.69 489 LYS A O 1
ATOM 3554 N N . LYS A 1 490 ? 41.427 24.912 -1.441 1.00 80.31 490 LYS A N 1
ATOM 3555 C CA . LYS A 1 490 ? 42.564 23.999 -1.232 1.00 80.31 490 LYS A CA 1
ATOM 3556 C C . LYS A 1 490 ? 42.548 23.478 0.211 1.00 80.31 490 LYS A C 1
ATOM 3558 O O . LYS A 1 490 ? 42.602 24.281 1.135 1.00 80.31 490 LYS A O 1
ATOM 3563 N N . GLY A 1 491 ? 42.494 22.156 0.382 1.00 75.88 491 GLY A N 1
ATOM 3564 C CA . GLY A 1 491 ? 42.376 21.515 1.700 1.00 75.88 491 GLY A CA 1
ATOM 3565 C C . GLY A 1 491 ? 40.972 21.575 2.316 1.00 75.88 491 GLY A C 1
ATOM 3566 O O . GLY A 1 491 ? 40.832 21.313 3.503 1.00 75.88 491 GLY A O 1
ATOM 3567 N N . GLU A 1 492 ? 39.945 21.938 1.541 1.00 85.00 492 GLU A N 1
ATOM 3568 C CA . GLU A 1 492 ? 38.555 21.890 2.002 1.00 85.00 492 GLU A CA 1
ATOM 3569 C C . GLU A 1 492 ? 38.069 20.448 2.138 1.00 85.00 492 GLU A C 1
ATOM 3571 O O . GLU A 1 492 ? 38.324 19.619 1.260 1.00 85.00 492 GLU A O 1
ATOM 3576 N N . ASP A 1 493 ? 37.347 20.175 3.225 1.00 87.38 493 ASP A N 1
ATOM 3577 C CA . ASP A 1 493 ? 36.709 18.883 3.439 1.00 87.38 493 ASP A CA 1
ATOM 3578 C C . ASP A 1 493 ? 35.710 18.548 2.313 1.00 87.38 493 ASP A C 1
ATOM 3580 O O . ASP A 1 493 ? 35.031 19.423 1.762 1.00 87.38 493 ASP A O 1
ATOM 3584 N N . ARG A 1 494 ? 35.640 17.260 1.955 1.00 86.44 494 ARG A N 1
ATOM 3585 C CA . ARG A 1 494 ? 34.849 16.777 0.818 1.00 86.44 494 ARG A CA 1
ATOM 3586 C C . ARG A 1 494 ? 33.351 16.883 1.087 1.00 86.44 494 ARG A C 1
ATOM 3588 O O . ARG A 1 494 ? 32.641 17.422 0.244 1.00 86.44 494 ARG A O 1
ATOM 3595 N N . ALA A 1 495 ? 32.897 16.434 2.257 1.00 82.00 495 ALA A N 1
ATOM 3596 C CA . ALA A 1 495 ? 31.495 16.505 2.652 1.00 82.00 495 ALA A CA 1
ATOM 3597 C C . ALA A 1 495 ? 31.048 17.965 2.800 1.00 82.00 495 ALA A C 1
ATOM 3599 O O . ALA A 1 495 ? 29.984 18.352 2.316 1.00 82.00 495 ALA A O 1
ATOM 3600 N N . LEU A 1 496 ? 31.907 18.824 3.362 1.00 82.19 496 LEU A N 1
ATOM 3601 C CA . LEU A 1 496 ? 31.653 20.261 3.433 1.00 82.19 496 LEU A CA 1
ATOM 3602 C C . LEU A 1 496 ? 31.543 20.903 2.042 1.00 82.19 496 LEU A C 1
ATOM 3604 O O . LEU A 1 496 ? 30.689 21.766 1.840 1.00 82.19 496 LEU A O 1
ATOM 3608 N N . TYR A 1 497 ? 32.372 20.509 1.073 1.00 91.25 497 TYR A N 1
ATOM 3609 C CA . TYR A 1 497 ? 32.259 21.001 -0.302 1.00 91.25 497 TYR A CA 1
ATOM 3610 C C . TYR A 1 497 ? 30.975 20.505 -0.987 1.00 91.25 497 TYR A C 1
ATOM 3612 O O . TYR A 1 497 ? 30.213 21.319 -1.513 1.00 91.25 497 TYR A O 1
ATOM 3620 N N . ASP A 1 498 ? 30.693 19.204 -0.923 1.00 92.75 498 ASP A N 1
ATOM 3621 C CA . ASP A 1 498 ? 29.543 18.597 -1.599 1.00 92.75 498 ASP A CA 1
ATOM 3622 C C . ASP A 1 498 ? 28.200 18.995 -0.952 1.00 92.75 498 ASP A C 1
ATOM 3624 O O . ASP A 1 498 ? 27.177 19.082 -1.639 1.00 92.75 498 ASP A O 1
ATOM 3628 N N . SER A 1 499 ? 28.196 19.370 0.335 1.00 80.81 499 SER A N 1
ATOM 3629 C CA . SER A 1 499 ? 27.032 19.984 0.993 1.00 80.81 499 SER A CA 1
ATOM 3630 C C . SER A 1 499 ? 26.586 21.282 0.307 1.00 80.81 499 SER A C 1
ATOM 3632 O O . SER A 1 499 ? 25.388 21.545 0.212 1.00 80.81 499 SER A O 1
ATOM 3634 N N . LYS A 1 500 ? 27.522 22.063 -0.259 1.00 91.62 500 LYS A N 1
ATOM 3635 C CA . LYS A 1 500 ? 27.218 23.296 -1.011 1.00 91.62 500 LYS A CA 1
ATOM 3636 C C . LYS A 1 500 ? 26.599 22.984 -2.368 1.00 91.62 500 LYS A C 1
ATOM 3638 O O . LYS A 1 500 ? 25.716 23.715 -2.808 1.00 91.62 500 LYS A O 1
ATOM 3643 N N . LEU A 1 501 ? 27.050 21.909 -3.022 1.00 92.44 501 LEU A N 1
ATOM 3644 C CA . LEU A 1 501 ? 26.451 21.424 -4.268 1.00 92.44 501 LEU A CA 1
ATOM 3645 C C . LEU A 1 501 ? 25.012 20.977 -4.005 1.00 92.44 501 LEU A C 1
ATOM 3647 O O . LEU A 1 501 ? 24.102 21.453 -4.672 1.00 92.44 501 LEU A O 1
ATOM 3651 N N . THR A 1 502 ? 24.799 20.153 -2.975 1.00 80.69 502 THR A N 1
ATOM 3652 C CA . THR A 1 502 ? 23.461 19.706 -2.556 1.00 80.69 502 THR A CA 1
ATOM 3653 C C . THR A 1 502 ? 22.557 20.878 -2.192 1.00 80.69 502 THR A C 1
ATOM 3655 O O . THR A 1 502 ? 21.449 20.960 -2.711 1.00 80.69 502 THR A O 1
ATOM 3658 N N . ALA A 1 503 ? 23.026 21.822 -1.370 1.00 73.81 503 ALA A N 1
ATOM 3659 C CA . ALA A 1 503 ? 22.254 23.010 -1.013 1.00 73.81 503 ALA A CA 1
ATOM 3660 C C . ALA A 1 503 ? 21.837 23.815 -2.254 1.00 73.81 503 ALA A C 1
ATOM 3662 O O . ALA A 1 503 ? 20.682 24.219 -2.355 1.00 73.81 503 ALA A O 1
ATOM 3663 N N . LYS A 1 504 ? 22.743 23.993 -3.226 1.00 87.94 504 LYS A N 1
ATOM 3664 C CA . LYS A 1 504 ? 22.459 24.760 -4.443 1.00 87.94 504 LYS A CA 1
ATOM 3665 C C . LYS A 1 504 ? 21.556 24.018 -5.436 1.00 87.94 504 LYS A C 1
ATOM 3667 O O . LYS A 1 504 ? 20.731 24.651 -6.079 1.00 87.94 504 LYS A O 1
ATOM 3672 N N . LEU A 1 505 ? 21.669 22.695 -5.541 1.00 80.00 505 LEU A N 1
ATOM 3673 C CA . LEU A 1 505 ? 20.746 21.861 -6.321 1.00 80.00 505 LEU A CA 1
ATOM 3674 C C . LEU A 1 505 ? 19.328 21.883 -5.713 1.00 80.00 505 LEU A C 1
ATOM 3676 O O . LEU A 1 505 ? 18.348 22.023 -6.441 1.00 80.00 505 LEU A O 1
ATOM 3680 N N . LEU A 1 506 ? 19.216 21.811 -4.381 1.00 62.78 506 LEU A N 1
ATOM 3681 C CA . LEU A 1 506 ? 17.936 21.914 -3.670 1.00 62.78 506 LEU A CA 1
ATOM 3682 C C . LEU A 1 506 ? 17.305 23.312 -3.783 1.00 62.78 506 LEU A C 1
ATOM 3684 O O . LEU A 1 506 ? 16.089 23.402 -3.910 1.00 62.78 506 LEU A O 1
ATOM 3688 N N . GLU A 1 507 ? 18.108 24.383 -3.789 1.00 73.38 507 GLU A N 1
ATOM 3689 C CA . GLU A 1 507 ? 17.641 25.764 -4.017 1.00 73.38 507 GLU A CA 1
ATOM 3690 C C . GLU A 1 507 ? 16.897 25.915 -5.357 1.00 73.38 507 GLU A C 1
ATOM 3692 O O . GLU A 1 507 ? 15.937 26.671 -5.447 1.00 73.38 507 GLU A O 1
ATOM 3697 N N . HIS A 1 508 ? 17.303 25.155 -6.379 1.00 74.06 508 HIS A N 1
ATOM 3698 C CA . HIS A 1 508 ? 16.673 25.140 -7.706 1.00 74.06 508 HIS A CA 1
ATOM 3699 C C . HIS A 1 508 ? 15.602 24.050 -7.875 1.00 74.06 508 HIS A C 1
ATOM 3701 O O . HIS A 1 508 ? 15.138 23.810 -8.988 1.00 74.06 508 HIS A O 1
ATOM 3707 N N . GLY A 1 509 ? 15.205 23.368 -6.795 1.00 59.28 509 GLY A N 1
ATOM 3708 C CA . GLY A 1 509 ? 14.157 22.342 -6.837 1.00 59.28 509 GLY A CA 1
ATOM 3709 C C . GLY A 1 509 ? 14.513 21.112 -7.680 1.00 59.28 509 GLY A C 1
ATOM 3710 O O . GLY A 1 509 ? 13.625 20.498 -8.264 1.00 59.28 509 GLY A O 1
ATOM 3711 N N . VAL A 1 510 ? 15.801 20.765 -7.780 1.00 76.62 510 VAL A N 1
ATOM 3712 C CA . VAL A 1 510 ? 16.269 19.620 -8.575 1.00 76.62 510 VAL A CA 1
ATOM 3713 C C . VAL A 1 510 ? 15.723 18.300 -8.015 1.00 76.62 510 VAL A C 1
ATOM 3715 O O . VAL A 1 510 ? 15.954 17.960 -6.853 1.00 76.62 510 VAL A O 1
ATOM 3718 N N . GLU A 1 511 ? 15.053 17.522 -8.866 1.00 68.25 511 GLU A N 1
ATOM 3719 C CA . GLU A 1 511 ? 14.609 16.156 -8.567 1.00 68.25 511 GLU A CA 1
ATOM 3720 C C . GLU A 1 511 ? 15.703 15.128 -8.877 1.00 68.25 511 GLU A C 1
ATOM 3722 O O . GLU A 1 511 ? 15.908 14.214 -8.077 1.00 68.25 511 GLU A O 1
ATOM 3727 N N . VAL A 1 512 ? 16.407 15.296 -10.006 1.00 83.25 512 VAL A N 1
ATOM 3728 C CA . VAL A 1 512 ? 17.444 14.388 -10.532 1.00 83.25 512 VAL A CA 1
ATOM 3729 C C . VAL A 1 512 ? 18.721 15.154 -10.878 1.00 83.25 512 VAL A C 1
ATOM 3731 O O . VAL A 1 512 ? 18.677 16.177 -11.554 1.00 83.25 512 VAL A O 1
ATOM 3734 N N . VAL A 1 513 ? 19.877 14.634 -10.473 1.00 92.19 513 VAL A N 1
ATOM 3735 C CA . VAL A 1 513 ? 21.200 15.193 -10.785 1.00 92.19 513 VAL A CA 1
ATOM 3736 C C . VAL A 1 513 ? 21.847 14.437 -11.946 1.00 92.19 513 VAL A C 1
ATOM 3738 O O . VAL A 1 513 ? 21.852 13.211 -11.961 1.00 92.19 513 VAL A O 1
ATOM 3741 N N . LEU A 1 514 ? 22.431 15.167 -12.895 1.00 94.25 514 LEU A N 1
ATOM 3742 C CA . LEU A 1 514 ? 23.079 14.664 -14.103 1.00 94.25 514 LEU A CA 1
ATOM 3743 C C . LEU A 1 514 ? 24.561 15.068 -14.124 1.00 94.25 514 LEU A C 1
ATOM 3745 O O . LEU A 1 514 ? 24.914 16.208 -14.425 1.00 94.25 514 LEU A O 1
ATOM 3749 N N . CYS A 1 515 ? 25.447 14.136 -13.803 1.00 93.19 515 CYS A N 1
ATOM 3750 C CA . CYS A 1 515 ? 26.891 14.307 -13.865 1.00 93.19 515 CYS A CA 1
ATOM 3751 C C . CYS A 1 515 ? 27.392 14.121 -15.308 1.00 93.19 515 CYS A C 1
ATOM 3753 O O . CYS A 1 515 ? 27.339 13.028 -15.871 1.00 93.19 515 CYS A O 1
ATOM 3755 N N . VAL A 1 516 ? 27.908 15.200 -15.903 1.00 88.12 516 VAL A N 1
ATOM 3756 C CA . VAL A 1 516 ? 28.467 15.230 -17.262 1.00 88.12 516 VAL A CA 1
ATOM 3757 C C . VAL A 1 516 ? 29.939 15.625 -17.193 1.00 88.12 516 VAL A C 1
ATOM 3759 O O . VAL A 1 516 ? 30.302 16.805 -17.158 1.00 88.12 516 VAL A O 1
ATOM 3762 N N . GLY A 1 517 ? 30.813 14.617 -17.144 1.00 83.31 517 GLY A N 1
ATOM 3763 C CA . GLY A 1 517 ? 32.252 14.820 -16.986 1.00 83.31 517 GLY A CA 1
ATOM 3764 C C . GLY A 1 517 ? 32.591 15.548 -15.682 1.00 83.31 517 GLY A C 1
ATOM 3765 O O . GLY A 1 517 ? 33.338 16.531 -15.687 1.00 83.31 517 GLY A O 1
ATOM 3766 N N . TRP A 1 518 ? 32.003 15.110 -14.569 1.00 89.12 518 TRP A N 1
ATOM 3767 C CA . TRP A 1 518 ? 32.345 15.590 -13.234 1.00 89.12 518 TRP A CA 1
ATOM 3768 C C . TRP A 1 518 ? 33.633 14.910 -12.754 1.00 89.12 518 TRP A C 1
ATOM 3770 O O . TRP A 1 518 ? 33.715 13.692 -12.682 1.00 89.12 518 TRP A O 1
ATOM 3780 N N . MET A 1 519 ? 34.674 15.693 -12.466 1.00 83.31 519 MET A N 1
ATOM 3781 C CA . MET A 1 519 ? 36.040 15.177 -12.257 1.00 83.31 519 MET A CA 1
ATOM 3782 C C . MET A 1 519 ? 36.406 15.061 -10.766 1.00 83.31 519 MET A C 1
ATOM 3784 O O . MET A 1 519 ? 37.525 15.394 -10.367 1.00 83.31 519 MET A O 1
ATOM 3788 N N . ARG A 1 520 ? 35.442 14.693 -9.912 1.00 85.56 520 ARG A N 1
ATOM 3789 C CA . ARG A 1 520 ? 35.620 14.529 -8.459 1.00 85.56 520 ARG A CA 1
ATOM 3790 C C . ARG A 1 520 ? 34.772 13.362 -7.958 1.00 85.56 520 ARG A C 1
ATOM 3792 O O . ARG A 1 520 ? 33.619 13.236 -8.347 1.00 85.56 520 ARG A O 1
ATOM 3799 N N . ILE A 1 521 ? 35.327 12.575 -7.041 1.00 87.62 521 ILE A N 1
ATOM 3800 C CA . ILE A 1 521 ? 34.566 11.588 -6.267 1.00 87.62 521 ILE A CA 1
ATOM 3801 C C . ILE A 1 521 ? 33.748 12.350 -5.219 1.00 87.62 521 ILE A C 1
ATOM 3803 O O . ILE A 1 521 ? 34.292 13.231 -4.545 1.00 87.62 521 ILE A O 1
ATOM 3807 N N . PHE A 1 522 ? 32.468 12.014 -5.090 1.00 91.81 522 PHE A N 1
ATOM 3808 C CA . PHE A 1 522 ? 31.574 12.601 -4.095 1.00 91.81 522 PHE A CA 1
ATOM 3809 C C . PHE A 1 522 ? 31.857 12.087 -2.672 1.00 91.81 522 PHE A C 1
ATOM 3811 O O . PHE A 1 522 ? 32.634 11.150 -2.449 1.00 91.81 522 PHE A O 1
ATOM 3818 N N . SER A 1 523 ? 31.266 12.748 -1.684 1.00 89.19 523 SER A N 1
ATOM 3819 C CA . SER A 1 523 ? 31.193 12.280 -0.305 1.00 89.19 523 SER A CA 1
ATOM 3820 C C . SER A 1 523 ? 30.019 11.318 -0.095 1.00 89.19 523 SER A C 1
ATOM 3822 O O . SER A 1 523 ? 29.053 11.300 -0.864 1.00 89.19 523 SER A O 1
ATOM 3824 N N . LYS A 1 524 ? 30.090 10.540 0.989 1.00 78.62 524 LYS A N 1
ATOM 3825 C CA . LYS A 1 524 ? 29.031 9.622 1.427 1.00 78.62 524 LYS A CA 1
ATOM 3826 C C . LYS A 1 524 ? 27.688 10.338 1.572 1.00 78.62 524 LYS A C 1
ATOM 3828 O O . LYS A 1 524 ? 26.667 9.885 1.065 1.00 78.62 524 LYS A O 1
ATOM 3833 N N . GLU A 1 525 ? 27.717 11.512 2.186 1.00 79.50 525 GLU A N 1
ATOM 3834 C CA . GLU A 1 525 ? 26.563 12.363 2.466 1.00 79.50 525 GLU A CA 1
ATOM 3835 C C . GLU A 1 525 ? 25.895 12.857 1.174 1.00 79.50 525 GLU A C 1
ATOM 3837 O O . GLU A 1 525 ? 24.668 12.927 1.103 1.00 79.50 525 GLU A O 1
ATOM 3842 N N . PHE A 1 526 ? 26.673 13.154 0.125 1.00 86.25 526 PHE A N 1
ATOM 3843 C CA . PHE A 1 526 ? 26.127 13.529 -1.182 1.00 86.25 526 PHE A CA 1
ATOM 3844 C C . PHE A 1 526 ? 25.460 12.336 -1.877 1.00 86.25 526 PHE A C 1
ATOM 3846 O O . PHE A 1 526 ? 24.319 12.446 -2.330 1.00 86.25 526 PHE A O 1
ATOM 3853 N N . CYS A 1 527 ? 26.136 11.183 -1.919 1.00 78.94 527 CYS A N 1
ATOM 3854 C CA . CYS A 1 527 ? 25.586 9.963 -2.516 1.00 78.94 527 CYS A CA 1
ATOM 3855 C C . CYS A 1 527 ? 24.333 9.467 -1.773 1.00 78.94 527 CYS A C 1
ATOM 3857 O O . CYS A 1 527 ? 23.441 8.894 -2.391 1.00 78.94 527 CYS A O 1
ATOM 3859 N N . GLN A 1 528 ? 24.218 9.740 -0.470 1.00 60.66 528 GLN A N 1
ATOM 3860 C CA . GLN A 1 528 ? 23.002 9.512 0.313 1.00 60.66 528 GLN A CA 1
ATOM 3861 C C . GLN A 1 528 ? 21.897 10.532 0.005 1.00 60.66 528 GLN A C 1
ATOM 3863 O O . GLN A 1 528 ? 20.759 10.134 -0.247 1.00 60.66 528 GLN A O 1
ATOM 3868 N N . ALA A 1 529 ? 22.209 11.834 -0.021 1.00 55.97 529 ALA A N 1
ATOM 3869 C CA . ALA A 1 529 ? 21.234 12.896 -0.300 1.00 55.97 529 ALA A CA 1
ATOM 3870 C C . ALA A 1 529 ? 20.566 12.746 -1.680 1.00 55.97 529 ALA A C 1
ATOM 3872 O O . ALA A 1 529 ? 19.379 13.052 -1.842 1.00 55.97 529 ALA A O 1
ATOM 3873 N N . TRP A 1 530 ? 21.316 12.229 -2.656 1.00 70.38 530 TRP A N 1
ATOM 3874 C CA . TRP A 1 530 ? 20.864 11.985 -4.025 1.00 70.38 530 TRP A CA 1
ATOM 3875 C C . TRP A 1 530 ? 20.790 10.496 -4.385 1.00 70.38 530 TRP A C 1
ATOM 3877 O O . TRP A 1 530 ? 20.834 10.149 -5.566 1.00 70.38 530 TRP A O 1
ATOM 3887 N N . ARG A 1 531 ? 20.646 9.603 -3.394 1.00 68.38 531 ARG A N 1
ATOM 3888 C CA . ARG A 1 531 ? 20.496 8.158 -3.629 1.00 68.38 531 ARG A CA 1
ATOM 3889 C C . ARG A 1 531 ? 19.300 7.895 -4.546 1.00 68.38 531 ARG A C 1
ATOM 3891 O O . ARG A 1 531 ? 18.219 8.438 -4.330 1.00 68.38 531 ARG A O 1
ATOM 3898 N N . GLY A 1 532 ? 19.514 7.097 -5.593 1.00 59.69 532 GLY A N 1
ATOM 3899 C CA . GLY A 1 532 ? 18.510 6.843 -6.632 1.00 59.69 532 GLY A CA 1
ATOM 3900 C C . GLY A 1 532 ? 18.223 8.037 -7.552 1.00 59.69 532 GLY A C 1
ATOM 3901 O O . GLY A 1 532 ? 17.449 7.899 -8.480 1.00 59.69 532 GLY A O 1
ATOM 3902 N N . ARG A 1 533 ? 18.824 9.213 -7.335 1.00 74.06 533 ARG A N 1
ATOM 3903 C CA . ARG A 1 533 ? 18.469 10.468 -8.023 1.00 74.06 533 ARG A CA 1
ATOM 3904 C C . ARG A 1 533 ? 19.682 11.285 -8.475 1.00 74.06 533 ARG A C 1
ATOM 3906 O O . ARG A 1 533 ? 19.563 12.478 -8.728 1.00 74.06 533 ARG A O 1
ATOM 3913 N N . CYS A 1 534 ? 20.851 10.665 -8.586 1.00 88.12 534 CYS A N 1
ATOM 3914 C CA . CYS A 1 534 ? 22.030 11.234 -9.231 1.00 88.12 534 CYS A CA 1
ATOM 3915 C C . CYS A 1 534 ? 22.572 10.208 -10.215 1.00 88.12 534 CYS A C 1
ATOM 3917 O O . CYS A 1 534 ? 22.769 9.058 -9.829 1.00 88.12 534 CYS A O 1
ATOM 3919 N N . ILE A 1 535 ? 22.794 10.616 -11.462 1.00 90.88 535 ILE A N 1
ATOM 3920 C CA . ILE A 1 535 ? 23.286 9.762 -12.539 1.00 90.88 535 ILE A CA 1
ATOM 3921 C C . ILE A 1 535 ? 24.520 10.360 -13.205 1.00 90.88 535 ILE A C 1
ATOM 3923 O O . ILE A 1 535 ? 24.632 11.574 -13.322 1.00 90.88 535 ILE A O 1
ATOM 3927 N N . ASN A 1 536 ? 25.451 9.521 -13.641 1.00 93.00 536 ASN A N 1
ATOM 3928 C CA . ASN A 1 536 ? 26.695 9.897 -14.309 1.00 93.00 536 ASN A CA 1
ATOM 3929 C C . ASN A 1 536 ? 26.851 9.129 -15.623 1.00 93.00 536 ASN A C 1
ATOM 3931 O O . ASN A 1 536 ? 26.381 7.999 -15.719 1.00 93.00 536 ASN A O 1
ATOM 3935 N N . VAL A 1 537 ? 27.519 9.726 -16.615 1.00 91.25 537 VAL A N 1
ATOM 3936 C CA . VAL A 1 537 ? 27.912 9.032 -17.852 1.00 91.25 537 VAL A CA 1
ATOM 3937 C C . VAL A 1 537 ? 29.402 8.685 -17.858 1.00 91.25 537 VAL A C 1
ATOM 3939 O O . VAL A 1 537 ? 30.255 9.553 -17.671 1.00 91.25 537 VAL A O 1
ATOM 3942 N N . HIS A 1 538 ? 29.707 7.414 -18.116 1.00 90.94 538 HIS A N 1
ATOM 3943 C CA . HIS A 1 538 ? 31.055 6.872 -18.265 1.00 90.94 538 HIS A CA 1
ATOM 3944 C C . HIS A 1 538 ? 31.311 6.468 -19.729 1.00 90.94 538 HIS A C 1
ATOM 3946 O O . HIS A 1 538 ? 30.470 5.777 -20.307 1.00 90.94 538 HIS A O 1
ATOM 3952 N N . PRO A 1 539 ? 32.465 6.812 -20.338 1.00 91.25 539 PRO A N 1
ATOM 3953 C CA . PRO A 1 539 ? 32.837 6.408 -21.703 1.00 91.25 539 PRO A CA 1
ATOM 3954 C C . PRO A 1 539 ? 33.340 4.947 -21.831 1.00 91.25 539 PRO A C 1
ATOM 3956 O O . PRO A 1 539 ? 34.273 4.668 -22.583 1.00 91.25 539 PRO A O 1
ATOM 3959 N N . SER A 1 540 ? 32.751 4.013 -21.082 1.00 91.06 540 SER A N 1
ATOM 3960 C CA . SER A 1 540 ? 32.914 2.563 -21.274 1.00 91.06 540 SER A CA 1
ATOM 3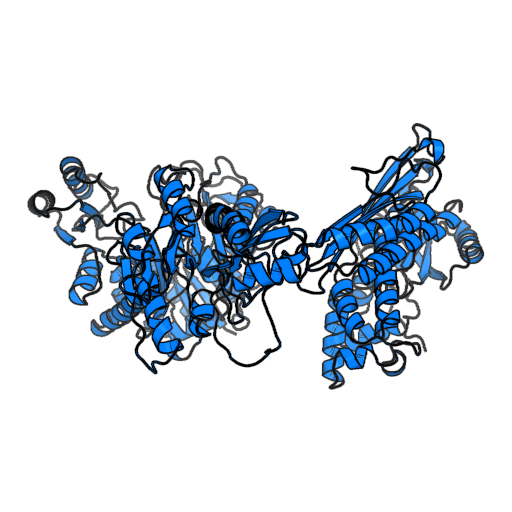961 C C . SER A 1 540 ? 31.564 1.861 -21.151 1.00 91.06 540 SER A C 1
ATOM 3963 O O . SER A 1 540 ? 30.583 2.469 -20.721 1.00 91.06 540 SER A O 1
ATOM 3965 N N . LEU A 1 541 ? 31.515 0.567 -21.477 1.00 87.12 541 LEU A N 1
ATOM 3966 C CA . LEU A 1 541 ? 30.551 -0.358 -20.881 1.00 87.12 541 LEU A CA 1
ATOM 3967 C C . LEU A 1 541 ? 31.173 -0.841 -19.558 1.00 87.12 541 LEU A C 1
ATOM 3969 O O . LEU A 1 541 ? 32.213 -1.485 -19.616 1.00 87.12 541 LEU A O 1
ATOM 3973 N N . LEU A 1 542 ? 30.594 -0.532 -18.389 1.00 79.56 542 LEU A N 1
ATOM 3974 C CA . LEU A 1 542 ? 31.105 -1.000 -17.074 1.00 79.56 542 LEU A CA 1
ATOM 3975 C C . LEU A 1 542 ? 31.109 -2.558 -16.954 1.00 79.56 542 LEU A C 1
ATOM 3977 O O . LEU A 1 542 ? 30.765 -3.222 -17.921 1.00 79.56 542 LEU A O 1
ATOM 3981 N N . PRO A 1 543 ? 31.616 -3.233 -15.893 1.00 79.19 543 PRO A N 1
ATOM 3982 C CA . PRO A 1 543 ? 32.776 -2.826 -15.099 1.00 79.19 543 PRO A CA 1
ATOM 3983 C C . PRO A 1 543 ? 34.017 -2.656 -15.957 1.00 79.19 543 PRO A C 1
ATOM 3985 O O . PRO A 1 543 ? 35.046 -2.199 -15.462 1.00 79.19 543 PRO A O 1
ATOM 3988 N N . LYS A 1 544 ? 33.965 -3.108 -17.217 1.00 82.81 544 LYS A N 1
ATOM 3989 C CA . LYS A 1 544 ? 35.104 -3.089 -18.104 1.00 82.81 544 LYS A CA 1
ATOM 3990 C C . LYS A 1 544 ? 35.570 -1.641 -18.185 1.00 82.81 544 LYS A C 1
ATOM 3992 O O . LYS A 1 544 ? 34.845 -0.735 -18.595 1.00 82.81 544 LYS A O 1
ATOM 3997 N N . HIS A 1 545 ? 36.795 -1.427 -17.719 1.00 86.94 545 HIS A N 1
ATOM 3998 C CA . HIS A 1 545 ? 37.445 -0.119 -17.713 1.00 86.94 545 HIS A CA 1
ATOM 3999 C C . HIS A 1 545 ? 36.761 0.934 -16.810 1.00 86.94 545 HIS A C 1
ATOM 4001 O O . HIS A 1 545 ? 36.992 2.126 -17.003 1.00 86.94 545 HIS A O 1
ATOM 4007 N N . GLY A 1 546 ? 35.970 0.503 -15.817 1.00 83.44 546 GLY A N 1
ATOM 4008 C CA . GLY A 1 546 ? 35.480 1.351 -14.726 1.00 83.44 546 GLY A CA 1
ATOM 4009 C C . GLY A 1 546 ? 36.622 1.937 -13.889 1.00 83.44 546 GLY A C 1
ATOM 4010 O O . GLY A 1 546 ? 37.697 1.340 -13.782 1.00 83.44 546 GLY A O 1
ATOM 4011 N N . GLY A 1 547 ? 36.422 3.130 -13.328 1.00 77.56 547 GLY A N 1
ATOM 4012 C CA . GLY A 1 547 ? 37.433 3.877 -12.575 1.00 77.56 547 GLY A CA 1
ATOM 4013 C C . GLY A 1 547 ? 38.558 4.490 -13.423 1.00 77.56 547 GLY A C 1
ATOM 4014 O O . GLY A 1 547 ? 39.414 5.190 -12.877 1.00 77.56 547 GLY A O 1
ATOM 4015 N N . LEU A 1 548 ? 38.576 4.257 -14.741 1.00 83.56 548 LEU A N 1
ATOM 4016 C CA . LEU A 1 548 ? 39.480 4.915 -15.690 1.00 83.56 548 LEU A CA 1
ATOM 4017 C C . LEU A 1 548 ? 38.813 6.157 -16.295 1.00 83.56 548 LEU A C 1
ATOM 4019 O O . LEU A 1 548 ? 37.593 6.300 -16.287 1.00 83.56 548 LEU A O 1
ATOM 4023 N N . MET A 1 549 ? 39.610 7.072 -16.853 1.00 81.81 549 MET A N 1
ATOM 4024 C CA . MET A 1 549 ? 39.094 8.325 -17.411 1.00 81.81 549 MET A CA 1
ATOM 4025 C C . MET A 1 549 ? 39.727 8.696 -18.754 1.00 81.81 549 MET A C 1
ATOM 4027 O O . MET A 1 549 ? 40.881 8.381 -19.028 1.00 81.81 549 MET A O 1
ATOM 4031 N N . ASP A 1 550 ? 38.964 9.416 -19.576 1.00 80.88 550 ASP A N 1
ATOM 4032 C CA . ASP A 1 550 ? 39.404 9.951 -20.869 1.00 80.88 550 ASP A CA 1
ATOM 4033 C C . ASP A 1 550 ? 40.023 8.869 -21.795 1.00 80.88 550 ASP A C 1
ATOM 4035 O O . ASP A 1 550 ? 39.433 7.803 -21.963 1.00 80.88 550 ASP A O 1
ATOM 4039 N N . LEU A 1 551 ? 41.172 9.121 -22.436 1.00 87.38 551 LEU A N 1
ATOM 4040 C CA . LEU A 1 551 ? 41.795 8.173 -23.376 1.00 87.38 551 LEU A CA 1
ATOM 4041 C C . LEU A 1 551 ? 42.242 6.842 -22.739 1.00 87.38 551 LEU A C 1
ATOM 4043 O O . LEU A 1 551 ? 42.299 5.838 -23.452 1.00 87.38 551 LEU A O 1
ATOM 4047 N N . ASP A 1 552 ? 42.505 6.798 -21.428 1.00 87.69 552 ASP A N 1
ATOM 4048 C CA . ASP A 1 552 ? 42.966 5.578 -20.745 1.00 87.69 552 ASP A CA 1
ATOM 4049 C C . ASP A 1 552 ? 41.898 4.473 -20.758 1.00 87.69 552 ASP A C 1
ATOM 4051 O O . ASP A 1 552 ? 42.225 3.288 -20.843 1.00 87.69 552 ASP A O 1
ATOM 4055 N N . VAL A 1 553 ? 40.617 4.860 -20.757 1.00 87.62 553 VAL A N 1
ATOM 4056 C CA . VAL A 1 553 ? 39.473 3.947 -20.905 1.00 87.62 553 VAL A CA 1
ATOM 4057 C C . VAL A 1 553 ? 39.569 3.204 -22.238 1.00 87.62 553 VAL A C 1
ATOM 4059 O O . VAL A 1 553 ? 39.601 1.976 -22.279 1.00 87.62 553 VAL A O 1
ATOM 4062 N N . HIS A 1 554 ? 39.698 3.949 -23.336 1.00 93.06 554 HIS A N 1
ATOM 4063 C CA . HIS A 1 554 ? 39.734 3.402 -24.694 1.00 93.06 554 HIS A CA 1
ATOM 4064 C C . HIS A 1 554 ? 41.034 2.639 -24.992 1.00 93.06 554 HIS A C 1
ATOM 4066 O O . HIS A 1 554 ? 41.012 1.632 -25.698 1.00 93.06 554 HIS A O 1
ATOM 4072 N N . ALA A 1 555 ? 42.162 3.059 -24.412 1.00 91.94 555 ALA A N 1
ATOM 4073 C CA . ALA A 1 555 ? 43.408 2.297 -24.463 1.00 91.94 555 ALA A CA 1
ATOM 4074 C C . ALA A 1 555 ? 43.289 0.947 -23.729 1.00 91.94 555 ALA A C 1
ATOM 4076 O O . ALA A 1 555 ? 43.838 -0.058 -24.185 1.00 91.94 555 ALA A O 1
ATOM 4077 N N . SER A 1 556 ? 42.546 0.906 -22.618 1.00 92.19 556 SER A N 1
ATOM 4078 C CA . SER A 1 556 ? 42.280 -0.316 -21.853 1.00 92.19 556 SER A CA 1
ATOM 4079 C C . SER A 1 556 ? 41.378 -1.294 -22.623 1.00 92.19 556 SER A C 1
ATOM 4081 O O . SER A 1 556 ? 41.713 -2.476 -22.688 1.00 92.19 556 SER A O 1
ATOM 4083 N N . VAL A 1 557 ? 40.328 -0.804 -23.301 1.00 90.44 557 VAL A N 1
ATOM 4084 C CA . VAL A 1 557 ? 39.473 -1.585 -24.229 1.00 90.44 557 VAL A CA 1
ATOM 4085 C C . VAL A 1 557 ? 40.312 -2.264 -25.317 1.00 90.44 557 VAL A C 1
ATOM 4087 O O . VAL A 1 557 ? 40.285 -3.484 -25.478 1.00 90.44 557 VAL A O 1
ATOM 4090 N N . LEU A 1 558 ? 41.121 -1.480 -26.041 1.00 91.06 558 LEU A N 1
ATOM 4091 C CA . LEU A 1 558 ? 41.955 -1.988 -27.136 1.00 91.06 558 LEU A CA 1
ATOM 4092 C C . LEU A 1 558 ? 42.994 -3.008 -26.648 1.00 91.06 558 LEU A C 1
ATOM 4094 O O . LEU A 1 558 ? 43.270 -3.992 -27.331 1.00 91.06 558 LEU A O 1
ATOM 4098 N N . LYS A 1 559 ? 43.553 -2.800 -25.449 1.00 90.75 559 LYS A N 1
ATOM 4099 C CA . LYS A 1 559 ? 44.507 -3.724 -24.821 1.00 90.75 559 LYS A CA 1
ATOM 4100 C C . LYS A 1 559 ? 43.852 -5.027 -24.348 1.00 90.75 559 LYS A C 1
ATOM 4102 O O . LYS A 1 559 ? 44.505 -6.067 -24.396 1.00 90.75 559 LYS A O 1
ATOM 4107 N N . ALA A 1 560 ? 42.606 -4.974 -23.881 1.00 88.38 560 ALA A N 1
ATOM 4108 C CA . ALA A 1 560 ? 41.832 -6.154 -23.500 1.00 88.38 560 ALA A CA 1
ATOM 4109 C C . ALA A 1 560 ? 41.403 -6.995 -24.716 1.00 88.38 560 ALA A C 1
ATOM 4111 O O . ALA A 1 560 ? 41.096 -8.175 -24.561 1.00 88.38 560 ALA A O 1
ATOM 4112 N N . GLY A 1 561 ? 41.429 -6.413 -25.922 1.00 88.06 561 GLY A N 1
ATOM 4113 C CA . GLY A 1 561 ? 40.975 -7.075 -27.143 1.00 88.06 561 GLY A CA 1
ATOM 4114 C C . GLY A 1 561 ? 39.453 -7.200 -27.217 1.00 88.06 561 GLY A C 1
ATOM 4115 O O . GLY A 1 561 ? 38.953 -8.080 -27.915 1.00 88.06 561 GLY A O 1
ATOM 4116 N N . ASP A 1 562 ? 38.726 -6.346 -26.491 1.00 89.94 562 ASP A N 1
ATOM 4117 C CA . ASP A 1 562 ? 37.269 -6.302 -26.537 1.00 89.94 562 ASP A CA 1
ATOM 4118 C C . ASP A 1 562 ? 36.789 -5.967 -27.956 1.00 89.94 562 ASP A C 1
ATOM 4120 O O . ASP A 1 562 ? 37.253 -5.013 -28.578 1.00 89.94 562 ASP A O 1
ATOM 4124 N N . SER A 1 563 ? 35.833 -6.744 -28.469 1.00 88.88 563 SER A N 1
ATOM 4125 C CA . SER A 1 563 ? 35.202 -6.516 -29.778 1.00 88.88 563 SER A CA 1
ATOM 4126 C C . SER A 1 563 ? 34.171 -5.382 -29.771 1.00 88.88 563 SER A C 1
ATOM 4128 O O . SER A 1 563 ? 33.675 -4.977 -30.823 1.00 88.88 563 SER A O 1
ATOM 4130 N N . GLU A 1 564 ? 33.815 -4.885 -28.589 1.00 91.00 564 GLU A N 1
ATOM 4131 C CA . GLU A 1 564 ? 32.756 -3.910 -28.369 1.00 91.00 564 GLU A CA 1
ATOM 4132 C C . GLU A 1 564 ? 33.101 -2.999 -27.185 1.00 91.00 564 GLU A C 1
ATOM 4134 O O . GLU A 1 564 ? 33.698 -3.417 -26.195 1.00 91.00 564 GLU A O 1
ATOM 4139 N N . THR A 1 565 ? 32.710 -1.734 -27.290 1.00 93.69 565 THR A N 1
ATOM 4140 C CA . THR A 1 565 ? 32.773 -0.749 -26.209 1.00 93.69 565 THR A CA 1
ATOM 4141 C C . THR A 1 565 ? 31.544 0.149 -26.280 1.00 93.69 565 THR A C 1
ATOM 4143 O O . THR A 1 565 ? 30.623 -0.135 -27.037 1.00 93.69 565 THR A O 1
ATOM 4146 N N . GLY A 1 566 ? 31.473 1.224 -25.504 1.00 93.56 566 GLY A N 1
ATOM 4147 C CA . GLY A 1 566 ? 30.274 2.050 -25.454 1.00 93.56 566 GLY A CA 1
ATOM 4148 C C . GLY A 1 566 ? 30.321 3.094 -24.360 1.00 93.56 566 GLY A C 1
ATOM 4149 O O . GLY A 1 566 ? 31.388 3.394 -23.831 1.00 93.56 566 GLY A O 1
ATOM 4150 N N . CYS A 1 567 ? 29.155 3.626 -24.015 1.00 93.19 567 CYS A N 1
ATOM 4151 C CA . CYS A 1 567 ? 28.976 4.479 -22.851 1.00 93.19 567 CYS A CA 1
ATOM 4152 C C . CYS A 1 567 ? 27.908 3.917 -21.907 1.00 93.19 567 CYS A C 1
ATOM 4154 O O . CYS A 1 567 ? 27.002 3.182 -22.310 1.00 93.19 567 CYS A O 1
ATOM 4156 N N . THR A 1 568 ? 28.018 4.309 -20.642 1.00 91.56 568 THR A N 1
ATOM 4157 C CA . THR A 1 568 ? 27.187 3.833 -19.540 1.00 91.56 568 THR A CA 1
ATOM 4158 C C . THR A 1 568 ? 26.640 5.018 -18.762 1.00 91.56 568 THR A C 1
ATOM 4160 O O . THR A 1 568 ? 27.426 5.763 -18.185 1.00 91.56 568 THR A O 1
ATOM 4163 N N . VAL A 1 569 ? 25.320 5.193 -18.702 1.00 89.31 569 VAL A N 1
ATOM 4164 C CA . VAL A 1 569 ? 24.672 6.149 -17.790 1.00 89.31 569 VAL A CA 1
ATOM 4165 C C . VAL A 1 569 ? 24.189 5.397 -16.561 1.00 89.31 569 VAL A C 1
ATOM 4167 O O . VAL A 1 569 ? 23.410 4.462 -16.708 1.00 89.31 569 VAL A O 1
ATOM 4170 N N . HIS A 1 570 ? 24.634 5.776 -15.364 1.00 86.06 570 HIS A N 1
ATOM 4171 C CA . HIS A 1 570 ? 24.429 4.994 -14.142 1.00 86.06 570 HIS A CA 1
ATOM 4172 C C . HIS A 1 570 ? 24.174 5.829 -12.898 1.00 86.06 570 HIS A C 1
ATOM 4174 O O . HIS A 1 570 ? 24.627 6.967 -12.819 1.00 86.06 570 HIS A O 1
ATOM 4180 N N . LEU A 1 571 ? 23.493 5.252 -11.906 1.00 82.50 571 LEU A N 1
ATOM 4181 C CA . LEU A 1 571 ? 23.335 5.853 -10.587 1.00 82.50 571 LEU A CA 1
ATOM 4182 C C . LEU A 1 571 ? 24.695 6.062 -9.911 1.00 82.50 571 LEU A C 1
ATOM 4184 O O . LEU A 1 571 ? 25.572 5.197 -9.925 1.00 82.50 571 LEU A O 1
ATOM 4188 N N . VAL A 1 572 ? 24.853 7.222 -9.284 1.00 84.06 572 VAL A N 1
ATOM 4189 C CA . VAL A 1 572 ? 26.030 7.579 -8.492 1.00 84.06 572 VAL A CA 1
ATOM 4190 C C . VAL A 1 572 ? 25.894 7.004 -7.082 1.00 84.06 572 VAL A C 1
ATOM 4192 O O . VAL A 1 572 ? 24.889 7.208 -6.401 1.00 84.06 572 VAL A O 1
ATOM 4195 N N . THR A 1 573 ? 26.934 6.301 -6.643 1.00 81.06 573 THR A N 1
ATOM 4196 C CA . THR A 1 573 ? 27.051 5.644 -5.332 1.00 81.06 573 THR A CA 1
ATOM 4197 C C . THR A 1 573 ? 28.324 6.084 -4.611 1.00 81.06 573 THR A C 1
ATOM 4199 O O . THR A 1 573 ? 29.090 6.896 -5.124 1.00 81.06 573 THR A O 1
ATOM 4202 N N . GLU A 1 574 ? 28.550 5.573 -3.399 1.00 80.75 574 GLU A N 1
ATOM 4203 C CA . GLU A 1 574 ? 29.816 5.760 -2.672 1.00 80.75 574 GLU A CA 1
ATOM 4204 C C . GLU A 1 574 ? 30.990 5.075 -3.400 1.00 80.75 574 GLU A C 1
ATOM 4206 O O . GLU A 1 574 ? 32.080 5.644 -3.480 1.00 80.75 574 GLU A O 1
ATOM 4211 N N . ASP A 1 575 ? 30.745 3.906 -4.002 1.00 78.81 575 ASP A N 1
ATOM 4212 C CA . ASP A 1 575 ? 31.685 3.248 -4.911 1.00 78.81 575 ASP A CA 1
ATOM 4213 C C . ASP A 1 575 ? 31.780 4.002 -6.248 1.00 78.81 575 ASP A C 1
ATOM 4215 O O . ASP A 1 575 ? 30.761 4.411 -6.819 1.00 78.81 575 ASP A O 1
ATOM 4219 N N . VAL A 1 576 ? 33.008 4.177 -6.755 1.00 79.00 576 VAL A N 1
ATOM 4220 C CA . VAL A 1 576 ? 33.288 4.892 -8.013 1.00 79.00 576 VAL A CA 1
ATOM 4221 C C . VAL A 1 576 ? 32.734 4.105 -9.194 1.00 79.00 576 VAL A C 1
ATOM 4223 O O . VAL A 1 576 ? 32.960 2.902 -9.318 1.00 79.00 576 VAL A O 1
ATOM 4226 N N . ASP A 1 577 ? 31.961 4.810 -10.021 1.00 79.56 577 ASP A N 1
ATOM 4227 C CA . ASP A 1 577 ? 31.126 4.267 -11.099 1.00 79.56 577 ASP A CA 1
ATOM 4228 C C . ASP A 1 577 ? 30.091 3.227 -10.619 1.00 79.56 577 ASP A C 1
ATOM 4230 O O . ASP A 1 577 ? 29.501 2.493 -11.405 1.00 79.56 577 ASP A O 1
ATOM 4234 N N . GLY A 1 578 ? 29.907 3.140 -9.297 1.00 74.69 578 GLY A N 1
ATOM 4235 C CA . GLY A 1 578 ? 29.560 1.912 -8.589 1.00 74.69 578 GLY A CA 1
ATOM 4236 C C . GLY A 1 578 ? 28.146 1.384 -8.786 1.00 74.69 578 GLY A C 1
ATOM 4237 O O . GLY A 1 578 ? 27.913 0.187 -8.617 1.00 74.69 578 GLY A O 1
ATOM 4238 N N . GLY A 1 579 ? 27.215 2.288 -9.076 1.00 60.50 579 GLY A N 1
ATOM 4239 C CA . GLY A 1 579 ? 25.789 2.062 -8.914 1.00 60.50 579 GLY A CA 1
ATOM 4240 C C . GLY A 1 579 ? 25.098 1.445 -10.115 1.00 60.50 579 GLY A C 1
ATOM 4241 O O . GLY A 1 579 ? 25.668 1.283 -11.193 1.00 60.50 579 GLY A O 1
ATOM 4242 N N . THR A 1 580 ? 23.816 1.145 -9.912 1.00 74.56 580 THR A N 1
ATOM 4243 C CA . THR A 1 580 ? 22.919 0.610 -10.935 1.00 74.56 580 THR A CA 1
ATOM 4244 C C . THR A 1 580 ? 22.942 1.508 -12.165 1.00 74.56 580 THR A C 1
ATOM 4246 O O . THR A 1 580 ? 22.464 2.644 -12.151 1.00 74.56 580 THR A O 1
ATOM 4249 N N . VAL A 1 581 ? 23.528 0.994 -13.236 1.00 78.19 581 VAL A N 1
ATOM 4250 C CA . VAL A 1 581 ? 23.391 1.536 -14.583 1.00 78.19 581 VAL A CA 1
ATOM 4251 C C . VAL A 1 581 ? 21.906 1.672 -14.952 1.00 78.19 581 VAL A C 1
ATOM 4253 O O . VAL A 1 581 ? 21.068 0.920 -14.479 1.00 78.19 581 VAL A O 1
ATOM 4256 N N . LEU A 1 582 ? 21.561 2.672 -15.755 1.00 61.25 582 LEU A N 1
ATOM 4257 C CA . LEU A 1 582 ? 20.207 2.913 -16.253 1.00 61.25 582 LEU A CA 1
ATOM 4258 C C . LEU A 1 582 ? 20.123 2.719 -17.767 1.00 61.25 582 LEU A C 1
ATOM 4260 O O . LEU A 1 582 ? 19.125 2.214 -18.266 1.00 61.25 582 LEU A O 1
ATOM 4264 N N . VAL A 1 583 ? 21.170 3.119 -18.498 1.00 81.62 583 VAL A N 1
ATOM 4265 C CA . VAL A 1 583 ? 21.249 2.993 -19.959 1.00 81.62 583 VAL A CA 1
ATOM 4266 C C . VAL A 1 583 ? 22.672 2.654 -20.375 1.00 81.62 583 VAL A C 1
ATOM 4268 O O . VAL A 1 583 ? 23.629 3.263 -19.892 1.00 81.62 583 VAL A O 1
ATOM 4271 N N . GLN A 1 584 ? 22.811 1.735 -21.327 1.00 87.50 584 GLN A N 1
ATOM 4272 C CA . GLN A 1 584 ? 24.041 1.542 -22.087 1.00 87.50 584 GLN A CA 1
ATOM 4273 C C . GLN A 1 584 ? 23.771 1.604 -23.579 1.00 87.50 584 GLN A C 1
ATOM 4275 O O . GLN A 1 584 ? 22.738 1.139 -24.059 1.00 87.50 584 GLN A O 1
ATOM 4280 N N . LYS A 1 585 ? 24.736 2.154 -24.313 1.00 88.06 585 LYS A N 1
ATOM 4281 C CA . LYS A 1 585 ? 24.776 2.104 -25.775 1.00 88.06 585 LYS A CA 1
ATOM 4282 C C . LYS A 1 585 ? 26.182 1.711 -26.190 1.00 88.06 585 LYS A C 1
ATOM 4284 O O . LYS A 1 585 ? 27.151 2.254 -25.655 1.00 88.06 585 LYS A O 1
ATOM 4289 N N . SER A 1 586 ? 26.282 0.767 -27.118 1.00 94.19 586 SER A N 1
ATOM 4290 C CA . SER A 1 586 ? 27.544 0.187 -27.564 1.00 94.19 586 SER A CA 1
ATOM 4291 C C . SER A 1 586 ? 27.914 0.565 -29.002 1.00 94.19 586 SER A C 1
ATOM 4293 O O . SER A 1 586 ? 27.110 1.091 -29.772 1.00 94.19 586 SER A O 1
ATOM 4295 N N . THR A 1 587 ? 29.178 0.332 -29.344 1.00 90.06 587 THR A N 1
ATOM 4296 C CA . THR A 1 587 ? 29.776 0.478 -30.671 1.00 90.06 587 THR A CA 1
ATOM 4297 C C . THR A 1 587 ? 30.871 -0.571 -30.841 1.00 90.06 587 THR A C 1
ATOM 4299 O O . THR A 1 587 ? 31.604 -0.894 -29.904 1.00 90.06 587 THR A O 1
ATOM 4302 N N . THR A 1 588 ? 31.015 -1.085 -32.059 1.00 92.81 588 THR A N 1
ATOM 4303 C CA . THR A 1 588 ? 32.030 -2.086 -32.396 1.00 92.81 588 THR A CA 1
ATOM 4304 C C . THR A 1 588 ? 33.440 -1.495 -32.328 1.00 92.81 588 THR A C 1
ATOM 4306 O O . THR A 1 588 ? 33.662 -0.352 -32.739 1.00 92.81 588 THR A O 1
ATOM 4309 N N . VAL A 1 589 ? 34.389 -2.294 -31.836 1.00 92.81 589 VAL A N 1
ATOM 4310 C CA . VAL A 1 589 ? 35.827 -2.009 -31.896 1.00 92.81 589 VAL A CA 1
ATOM 4311 C C . VAL A 1 589 ? 36.368 -2.626 -33.185 1.00 92.81 589 VAL A C 1
ATOM 4313 O O . VAL A 1 589 ? 36.352 -3.843 -33.370 1.00 92.81 589 VAL A O 1
ATOM 4316 N N . GLU A 1 590 ? 36.814 -1.787 -34.113 1.00 90.62 590 GLU A N 1
ATOM 4317 C CA . GLU A 1 590 ? 37.285 -2.216 -35.428 1.00 90.62 590 GLU A CA 1
ATOM 4318 C C . GLU A 1 590 ? 38.789 -2.505 -35.444 1.00 90.62 590 GLU A C 1
ATOM 4320 O O . GLU A 1 590 ? 39.584 -1.943 -34.686 1.00 90.62 590 GLU A O 1
ATOM 4325 N N . LYS A 1 591 ? 39.207 -3.370 -36.375 1.00 80.50 591 LYS A N 1
ATOM 4326 C CA . LYS A 1 591 ? 40.610 -3.748 -36.574 1.00 80.50 591 LYS A CA 1
ATOM 4327 C C . LYS A 1 591 ? 41.411 -2.591 -37.190 1.00 80.50 591 LYS A C 1
ATOM 4329 O O . LYS A 1 591 ? 41.675 -2.575 -38.391 1.00 80.50 591 LYS A O 1
ATOM 4334 N N . GLY A 1 592 ? 41.804 -1.647 -36.343 1.00 86.25 592 GLY A N 1
ATOM 4335 C CA . GLY A 1 592 ? 42.502 -0.415 -36.711 1.00 86.25 592 GLY A CA 1
ATOM 4336 C C . GLY A 1 592 ? 42.155 0.789 -35.830 1.00 86.25 592 GLY A C 1
ATOM 4337 O O . GLY A 1 592 ? 42.816 1.816 -35.966 1.00 86.25 592 GLY A O 1
ATOM 4338 N N . ASP A 1 593 ? 41.166 0.677 -34.934 1.00 91.56 593 ASP A N 1
ATOM 4339 C CA . ASP A 1 593 ? 40.802 1.761 -34.017 1.00 91.56 593 ASP A CA 1
ATOM 4340 C C . ASP A 1 593 ? 41.966 2.132 -33.076 1.00 91.56 593 ASP A C 1
ATOM 4342 O O . ASP A 1 593 ? 42.610 1.280 -32.459 1.00 91.56 593 ASP A O 1
ATOM 4346 N N . THR A 1 594 ? 42.207 3.436 -32.937 1.00 93.75 594 THR A N 1
ATOM 4347 C CA . THR A 1 594 ? 43.049 4.047 -31.895 1.00 93.75 594 THR A CA 1
ATOM 4348 C C . THR A 1 594 ? 42.178 4.576 -30.745 1.00 93.75 594 THR A C 1
ATOM 4350 O O . THR A 1 594 ? 40.980 4.815 -30.958 1.00 93.75 594 THR A O 1
ATOM 4353 N N . PRO A 1 595 ? 42.740 4.843 -29.547 1.00 93.00 595 PRO A N 1
ATOM 4354 C CA . PRO A 1 595 ? 41.992 5.415 -28.424 1.00 93.00 595 PRO A CA 1
ATOM 4355 C C . PRO A 1 595 ? 41.205 6.685 -28.784 1.00 93.00 595 PRO A C 1
ATOM 4357 O O . PRO A 1 595 ? 40.092 6.873 -28.306 1.00 93.00 595 PRO A O 1
ATOM 4360 N N . GLU A 1 596 ? 41.738 7.533 -29.667 1.00 92.31 596 GLU A N 1
ATOM 4361 C CA . GLU A 1 596 ? 41.107 8.776 -30.127 1.00 92.31 596 GLU A CA 1
ATOM 4362 C C . GLU A 1 596 ? 39.918 8.515 -31.058 1.00 92.31 596 GLU A C 1
ATOM 4364 O O . GLU A 1 596 ? 38.865 9.136 -30.907 1.00 92.31 596 GLU A O 1
ATOM 4369 N N . THR A 1 597 ? 40.063 7.586 -32.010 1.00 92.12 597 THR A N 1
ATOM 4370 C CA . THR A 1 597 ? 38.956 7.202 -32.904 1.00 92.12 597 THR A CA 1
ATOM 4371 C C . THR A 1 597 ? 37.825 6.534 -32.126 1.00 92.12 597 THR A C 1
ATOM 4373 O O . THR A 1 597 ? 36.654 6.852 -32.338 1.00 92.12 597 THR A O 1
ATOM 4376 N N . LEU A 1 598 ? 38.175 5.691 -31.151 1.00 90.88 598 LEU A N 1
ATOM 4377 C CA . LEU A 1 598 ? 37.224 4.972 -30.318 1.00 90.88 598 LEU A CA 1
ATOM 4378 C C . LEU A 1 598 ? 36.496 5.912 -29.346 1.00 90.88 598 LEU A C 1
ATOM 4380 O O . LEU A 1 598 ? 35.278 5.821 -29.201 1.00 90.88 598 LEU A O 1
ATOM 4384 N N . LYS A 1 599 ? 37.207 6.897 -28.782 1.00 90.62 599 LYS A N 1
ATOM 4385 C CA . LYS A 1 599 ? 36.621 8.019 -28.034 1.00 90.62 599 LYS A CA 1
ATOM 4386 C C . LYS A 1 599 ? 35.588 8.782 -28.858 1.00 90.62 599 LYS A C 1
ATOM 4388 O O . LYS A 1 599 ? 34.523 9.104 -28.344 1.00 90.62 599 LYS A O 1
ATOM 4393 N N . GLY A 1 600 ? 35.872 9.035 -30.138 1.00 88.38 600 GLY A N 1
ATOM 4394 C CA . GLY A 1 600 ? 34.919 9.652 -31.064 1.00 88.38 600 GLY A CA 1
ATOM 4395 C C . GLY A 1 600 ? 33.638 8.829 -31.238 1.00 88.38 600 GLY A C 1
ATOM 4396 O O . GLY A 1 600 ? 32.544 9.383 -31.124 1.00 88.38 600 GLY A O 1
ATOM 4397 N N . LYS A 1 601 ? 33.765 7.508 -31.446 1.00 91.62 601 LYS A N 1
ATOM 4398 C CA . LYS A 1 601 ? 32.614 6.588 -31.550 1.00 91.62 601 LYS A CA 1
ATOM 4399 C C . LYS A 1 601 ? 31.791 6.557 -30.255 1.00 91.62 601 LYS A C 1
ATOM 4401 O O . LYS A 1 601 ? 30.572 6.670 -30.309 1.00 91.62 601 LYS A O 1
ATOM 4406 N N . VAL A 1 602 ? 32.443 6.470 -29.092 1.00 90.88 602 VAL A N 1
ATOM 4407 C CA . VAL A 1 602 ? 31.770 6.419 -27.780 1.00 90.88 602 VAL A CA 1
ATOM 4408 C C . VAL A 1 602 ? 31.081 7.740 -27.423 1.00 90.88 602 VAL A C 1
ATOM 4410 O O . VAL A 1 602 ? 29.929 7.727 -26.992 1.00 90.88 602 VAL A O 1
ATOM 4413 N N . GLN A 1 603 ? 31.724 8.890 -27.652 1.00 88.19 603 GLN A N 1
ATOM 4414 C CA . GLN A 1 603 ? 31.136 10.201 -27.339 1.00 88.19 603 GLN A CA 1
ATOM 4415 C C . GLN A 1 603 ? 29.854 10.495 -28.130 1.00 88.19 603 GLN A C 1
ATOM 4417 O O . GLN A 1 603 ? 28.977 11.199 -27.628 1.00 88.19 603 GLN A O 1
ATOM 4422 N N . ALA A 1 604 ? 29.704 9.928 -29.332 1.00 88.88 604 ALA A N 1
ATOM 4423 C CA . ALA A 1 604 ? 28.469 10.022 -30.111 1.00 88.88 604 ALA A CA 1
ATOM 4424 C C . ALA A 1 604 ? 27.271 9.309 -29.445 1.00 88.88 604 ALA A C 1
ATOM 4426 O O . ALA A 1 604 ? 26.124 9.661 -29.715 1.00 88.88 604 ALA A O 1
ATOM 4427 N N . LEU A 1 605 ? 27.526 8.339 -28.559 1.00 92.00 605 LEU A N 1
ATOM 4428 C CA . LEU A 1 605 ? 26.503 7.566 -27.850 1.00 92.00 605 LEU A CA 1
ATOM 4429 C C . LEU A 1 605 ? 26.079 8.210 -26.524 1.00 92.00 605 LEU A C 1
ATOM 4431 O O . LEU A 1 605 ? 24.935 8.050 -26.109 1.00 92.00 605 LEU A O 1
ATOM 4435 N N . GLU A 1 606 ? 26.979 8.943 -25.854 1.00 91.81 606 GLU A N 1
ATOM 4436 C CA . GLU A 1 606 ? 26.735 9.528 -24.522 1.00 91.81 606 GLU A CA 1
ATOM 4437 C C . GLU A 1 606 ? 25.479 10.407 -24.484 1.00 91.81 606 GLU A C 1
ATOM 4439 O O . GLU A 1 606 ? 24.655 10.266 -23.585 1.00 91.81 606 GLU A O 1
ATOM 4444 N N . GLY A 1 607 ? 25.310 11.286 -25.475 1.00 89.50 607 GLY A N 1
ATOM 4445 C CA . GLY A 1 607 ? 24.157 12.183 -25.572 1.00 89.50 607 GLY A CA 1
ATOM 4446 C C . GLY A 1 607 ? 22.818 11.440 -25.669 1.00 89.50 607 GLY A C 1
ATOM 4447 O O . GLY A 1 607 ? 21.958 11.638 -24.812 1.00 89.50 607 GLY A O 1
ATOM 4448 N N . PRO A 1 608 ? 22.643 10.544 -26.658 1.00 89.69 608 PRO A N 1
ATOM 4449 C CA . PRO A 1 608 ? 21.491 9.655 -26.728 1.00 89.69 608 PRO A CA 1
ATOM 4450 C C . PRO A 1 608 ? 21.280 8.796 -25.476 1.00 89.69 608 PRO A C 1
ATOM 4452 O O . PRO A 1 608 ? 20.135 8.537 -25.138 1.00 89.69 608 PRO A O 1
ATOM 4455 N N . SER A 1 609 ? 22.322 8.329 -24.783 1.00 91.12 609 SER A N 1
ATOM 4456 C CA . SER A 1 609 ? 22.141 7.558 -23.539 1.00 91.12 609 SER A CA 1
ATOM 4457 C C . SER A 1 609 ? 21.624 8.415 -22.382 1.00 91.12 609 SER A C 1
ATOM 4459 O O . SER A 1 609 ? 20.830 7.944 -21.571 1.00 91.12 609 SER A O 1
ATOM 4461 N N . LEU A 1 610 ? 22.057 9.679 -22.299 1.00 90.69 610 LEU A N 1
ATOM 4462 C CA . LEU A 1 610 ? 21.587 10.632 -21.289 1.00 90.69 610 LEU A CA 1
ATOM 4463 C C . LEU A 1 610 ? 20.103 10.984 -21.482 1.00 90.69 610 LEU A C 1
ATOM 4465 O O . LEU A 1 610 ? 19.406 11.165 -20.489 1.00 90.69 610 LEU A O 1
ATOM 4469 N N . ILE A 1 611 ? 19.618 11.057 -22.729 1.00 88.81 611 ILE A N 1
ATOM 4470 C CA . ILE A 1 611 ? 18.194 11.285 -23.033 1.00 88.81 611 ILE A CA 1
ATOM 4471 C C . ILE A 1 611 ? 17.358 10.114 -22.510 1.00 88.81 611 ILE A C 1
ATOM 4473 O O . ILE A 1 611 ? 16.534 10.325 -21.624 1.00 88.81 611 ILE A O 1
ATOM 4477 N N . ASP A 1 612 ? 17.624 8.891 -22.981 1.00 82.12 612 ASP A N 1
ATOM 4478 C CA . ASP A 1 612 ? 16.900 7.678 -22.574 1.00 82.12 612 ASP A CA 1
ATOM 4479 C C . ASP A 1 612 ? 16.875 7.507 -21.040 1.00 82.12 612 ASP A C 1
ATOM 4481 O O . ASP A 1 612 ? 15.850 7.152 -20.462 1.00 82.12 612 ASP A O 1
ATOM 4485 N N . ALA A 1 613 ? 17.988 7.810 -20.357 1.00 81.81 613 ALA A N 1
ATOM 4486 C CA . ALA A 1 613 ? 18.075 7.712 -18.901 1.00 81.81 613 ALA A CA 1
ATOM 4487 C C . ALA A 1 613 ? 17.192 8.753 -18.195 1.00 81.81 613 ALA A C 1
ATOM 4489 O O . ALA A 1 613 ? 16.545 8.445 -17.196 1.00 81.81 613 ALA A O 1
ATOM 4490 N N . VAL A 1 614 ? 17.138 9.982 -18.714 1.00 78.88 614 VAL A N 1
ATOM 4491 C CA . VAL A 1 614 ? 16.260 11.038 -18.191 1.00 78.88 614 VAL A CA 1
ATOM 4492 C C . VAL A 1 614 ? 14.783 10.721 -18.469 1.00 78.88 614 VAL A C 1
ATOM 4494 O O . VAL A 1 614 ? 13.940 11.023 -17.625 1.00 78.88 614 VAL A O 1
ATOM 4497 N N . GLU A 1 615 ? 14.457 10.050 -19.578 1.00 75.06 615 GLU A N 1
ATOM 4498 C CA . GLU A 1 615 ? 13.100 9.552 -19.854 1.00 75.06 615 GLU A CA 1
ATOM 4499 C C . GLU A 1 615 ? 12.687 8.422 -18.899 1.00 75.06 615 GLU A C 1
ATOM 4501 O O . GLU A 1 615 ? 11.649 8.527 -18.247 1.00 75.06 615 GLU A O 1
ATOM 4506 N N . ALA A 1 616 ? 13.533 7.407 -18.696 1.00 62.84 616 ALA A N 1
ATOM 4507 C CA . ALA A 1 616 ? 13.267 6.328 -17.737 1.00 62.84 616 ALA A CA 1
ATOM 4508 C C . ALA A 1 616 ? 13.105 6.842 -16.286 1.00 62.84 616 ALA A C 1
ATOM 4510 O O . ALA A 1 616 ? 12.330 6.295 -15.495 1.00 62.84 616 ALA A O 1
ATOM 4511 N N . LEU A 1 617 ? 13.807 7.925 -15.931 1.00 65.19 617 LEU A N 1
ATOM 4512 C CA . LEU A 1 617 ? 13.656 8.620 -14.648 1.00 65.19 617 LEU A CA 1
ATOM 4513 C C . LEU A 1 617 ? 12.367 9.448 -14.558 1.00 65.19 617 LEU A C 1
ATOM 4515 O O . LEU A 1 617 ? 11.757 9.503 -13.489 1.00 65.19 617 LEU A O 1
ATOM 4519 N N . ARG A 1 618 ? 11.943 10.078 -15.660 1.00 69.75 618 ARG A N 1
ATOM 4520 C CA . ARG A 1 618 ? 10.689 10.840 -15.763 1.00 69.75 618 ARG A CA 1
ATOM 4521 C C . ARG A 1 618 ? 9.485 9.919 -15.582 1.00 69.75 618 ARG A C 1
ATOM 4523 O O . ARG A 1 618 ? 8.618 10.223 -14.761 1.00 69.75 618 ARG A O 1
ATOM 4530 N N . ASP A 1 619 ? 9.476 8.805 -16.309 1.00 57.28 619 ASP A N 1
ATOM 4531 C CA . ASP A 1 619 ? 8.345 7.873 -16.406 1.00 57.28 619 ASP A CA 1
ATOM 4532 C C . ASP A 1 619 ? 8.258 6.912 -15.199 1.00 57.28 619 ASP A C 1
ATOM 4534 O O . ASP A 1 619 ? 7.216 6.305 -14.929 1.00 57.28 619 ASP A O 1
ATOM 4538 N N . GLY A 1 620 ? 9.328 6.864 -14.395 1.00 49.66 620 GLY A N 1
ATOM 4539 C CA . GLY A 1 620 ? 9.409 6.116 -13.140 1.00 49.66 620 GLY A CA 1
ATOM 4540 C C . GLY A 1 620 ? 9.871 4.667 -13.298 1.00 49.66 620 GLY A C 1
ATOM 4541 O O . GLY A 1 620 ? 9.886 3.935 -12.311 1.00 49.66 620 GLY A O 1
ATOM 4542 N N . ASP A 1 621 ? 10.275 4.266 -14.502 1.00 40.03 621 ASP A N 1
ATOM 4543 C CA . ASP A 1 621 ? 10.674 2.894 -14.834 1.00 40.03 621 ASP A CA 1
ATOM 4544 C C . ASP A 1 621 ? 12.062 2.521 -14.275 1.00 40.03 621 ASP A C 1
ATOM 4546 O O . ASP A 1 621 ? 12.365 1.350 -14.076 1.00 40.03 621 ASP A O 1
ATOM 4550 N N . ALA A 1 622 ? 12.892 3.514 -13.938 1.00 36.75 622 ALA A N 1
ATOM 4551 C CA . ALA A 1 622 ? 14.244 3.327 -13.398 1.00 36.75 622 ALA A CA 1
ATOM 4552 C C . ALA A 1 622 ? 14.323 3.089 -11.865 1.00 36.75 622 ALA A C 1
ATOM 4554 O O . ALA A 1 622 ? 15.399 3.229 -11.284 1.00 36.75 622 ALA A O 1
ATOM 4555 N N . GLY A 1 623 ? 13.204 2.827 -11.169 1.00 40.22 623 GLY A N 1
ATOM 4556 C CA . GLY A 1 623 ? 13.169 2.594 -9.704 1.00 40.22 623 GLY A CA 1
ATOM 4557 C C . GLY A 1 623 ? 13.613 3.786 -8.833 1.00 40.22 623 GLY A C 1
ATOM 4558 O O . GLY A 1 623 ? 13.837 3.663 -7.630 1.00 40.22 623 GLY A O 1
ATOM 4559 N N . ALA A 1 624 ? 13.773 4.953 -9.453 1.00 34.56 624 ALA A N 1
ATOM 4560 C CA . ALA A 1 624 ? 14.665 6.001 -8.972 1.00 34.56 624 ALA A CA 1
ATOM 4561 C C . ALA A 1 624 ? 13.942 7.275 -8.504 1.00 34.56 624 ALA A C 1
ATOM 4563 O O . ALA A 1 624 ? 14.425 7.966 -7.605 1.00 34.56 624 ALA A O 1
ATOM 4564 N N . ARG A 1 625 ? 12.751 7.580 -9.044 1.00 35.00 625 ARG A N 1
ATOM 4565 C CA . ARG A 1 625 ? 12.039 8.826 -8.702 1.00 35.00 625 ARG A CA 1
ATOM 4566 C C . ARG A 1 625 ? 11.581 8.864 -7.231 1.00 35.00 625 ARG A C 1
ATOM 4568 O O . ARG A 1 625 ? 11.504 9.953 -6.670 1.00 35.00 625 ARG A O 1
ATOM 4575 N N . PHE A 1 626 ? 11.364 7.706 -6.584 1.00 45.34 626 PHE A N 1
ATOM 4576 C CA . PHE A 1 626 ? 10.872 7.605 -5.195 1.00 45.34 626 PHE A CA 1
ATOM 4577 C C . PHE A 1 626 ? 11.480 6.459 -4.356 1.00 45.34 626 PHE A C 1
ATOM 4579 O O . PHE A 1 626 ? 10.768 5.810 -3.593 1.00 45.34 626 PHE A O 1
ATOM 4586 N N . ALA A 1 627 ? 12.795 6.225 -4.436 1.00 33.44 627 ALA A N 1
ATOM 4587 C CA . ALA A 1 627 ? 13.468 5.401 -3.423 1.00 33.44 627 ALA A CA 1
ATOM 4588 C C . ALA A 1 627 ? 13.319 6.045 -2.018 1.00 33.44 627 ALA A C 1
ATOM 4590 O O . ALA A 1 627 ? 13.429 7.275 -1.910 1.00 33.44 627 ALA A O 1
ATOM 4591 N N . PRO A 1 628 ? 13.069 5.269 -0.943 1.00 31.38 628 PRO A N 1
ATOM 4592 C CA . PRO A 1 628 ? 12.791 5.822 0.382 1.00 31.38 628 PRO A CA 1
ATOM 4593 C C . PRO A 1 628 ? 13.957 6.663 0.917 1.00 31.38 628 PRO A C 1
ATOM 4595 O O . PRO A 1 628 ? 15.135 6.331 0.753 1.00 31.38 628 PRO A O 1
ATOM 4598 N N . ARG A 1 629 ? 13.624 7.781 1.578 1.00 30.58 629 ARG A N 1
ATOM 4599 C CA . ARG A 1 629 ? 14.619 8.640 2.241 1.00 30.58 629 ARG A CA 1
ATOM 4600 C C . ARG A 1 629 ? 15.244 7.853 3.402 1.00 30.58 629 ARG A C 1
ATOM 4602 O O . ARG A 1 629 ? 14.484 7.374 4.244 1.00 30.58 629 ARG A O 1
ATOM 4609 N N . PRO A 1 630 ? 16.581 7.754 3.520 1.00 26.67 630 PRO A N 1
ATOM 4610 C CA . PRO A 1 630 ? 17.182 7.024 4.627 1.00 26.67 630 PRO A CA 1
ATOM 4611 C C . PRO A 1 630 ? 16.835 7.669 5.971 1.00 26.67 630 PRO A C 1
ATOM 4613 O O . PRO A 1 630 ? 17.090 8.858 6.183 1.00 26.67 630 PRO A O 1
ATOM 4616 N N . ARG A 1 631 ? 16.338 6.866 6.914 1.00 26.56 631 ARG A N 1
ATOM 4617 C CA . ARG A 1 631 ? 16.613 7.121 8.330 1.00 26.56 631 ARG A CA 1
ATOM 4618 C C . ARG A 1 631 ? 18.070 6.715 8.546 1.00 26.56 631 ARG A C 1
ATOM 4620 O O . ARG A 1 631 ? 18.451 5.608 8.174 1.00 26.56 631 ARG A O 1
ATOM 4627 N N . VAL A 1 632 ? 18.883 7.604 9.107 1.00 28.16 632 VAL A N 1
ATOM 4628 C CA . VAL A 1 632 ? 20.225 7.228 9.556 1.00 28.16 632 VAL A CA 1
ATOM 4629 C C . VAL A 1 632 ? 20.070 6.391 10.819 1.00 28.16 632 VAL A C 1
ATOM 4631 O O . VAL A 1 632 ? 19.628 6.906 11.843 1.00 28.16 632 VAL A O 1
ATOM 4634 N N . THR A 1 633 ? 20.483 5.134 10.748 1.00 26.55 633 THR A N 1
ATOM 4635 C CA . THR A 1 633 ? 21.209 4.489 11.842 1.00 26.55 633 THR A CA 1
ATOM 4636 C C . THR A 1 633 ? 22.465 3.881 11.242 1.00 26.55 633 THR A C 1
ATOM 4638 O O . THR A 1 633 ? 22.423 3.302 10.157 1.00 26.55 633 THR A O 1
ATOM 4641 N N . GLU A 1 634 ? 23.587 4.119 11.905 1.00 38.97 634 GLU A N 1
ATOM 4642 C CA . GLU A 1 634 ? 24.878 3.533 11.561 1.00 38.97 634 GLU A CA 1
ATOM 4643 C C . GLU A 1 634 ? 24.905 2.047 11.965 1.00 38.97 634 GLU A C 1
ATOM 4645 O O . GLU A 1 634 ? 23.990 1.581 12.640 1.00 38.97 634 GLU A O 1
ATOM 4650 N N . GLU A 1 635 ? 25.988 1.358 11.586 1.00 33.75 635 GLU A N 1
ATOM 4651 C CA . GLU A 1 635 ? 26.303 -0.051 11.896 1.00 33.75 635 GLU A CA 1
ATOM 4652 C C . GLU A 1 635 ? 25.621 -1.100 10.976 1.00 33.75 635 GLU A C 1
ATOM 4654 O O . GLU A 1 635 ? 24.407 -1.124 10.823 1.00 33.75 635 GLU A O 1
ATOM 4659 N N . GLU A 1 636 ? 26.461 -1.967 10.376 1.00 28.78 636 GLU A N 1
ATOM 4660 C CA . GLU A 1 636 ? 26.126 -3.182 9.587 1.00 28.78 636 GLU A CA 1
ATOM 4661 C C . GLU A 1 636 ? 25.400 -2.949 8.221 1.00 28.78 636 GLU A C 1
ATOM 4663 O O . GLU A 1 636 ? 24.302 -2.416 8.156 1.00 28.78 636 GLU A O 1
ATOM 4668 N N . GLU A 1 637 ? 25.914 -3.302 7.032 1.00 29.31 637 GLU A N 1
ATOM 4669 C CA . GLU A 1 637 ? 27.121 -4.043 6.646 1.00 29.31 637 GLU A CA 1
ATOM 4670 C C . GLU A 1 637 ? 27.897 -3.334 5.521 1.00 29.31 637 GLU A C 1
ATOM 4672 O O . GLU A 1 637 ? 27.473 -3.198 4.373 1.00 29.31 637 GLU A O 1
ATOM 4677 N N . VAL A 1 638 ? 29.117 -2.954 5.876 1.00 33.06 638 VAL A N 1
ATOM 4678 C CA . VAL A 1 638 ? 30.248 -2.772 4.976 1.00 33.06 638 VAL A CA 1
ATOM 4679 C C . VAL A 1 638 ? 30.722 -4.153 4.497 1.00 33.06 638 VAL A C 1
ATOM 4681 O O . VAL A 1 638 ? 31.422 -4.795 5.268 1.00 33.06 638 VAL A O 1
ATOM 4684 N N . VAL A 1 639 ? 30.429 -4.567 3.250 1.00 28.75 639 VAL A N 1
ATOM 4685 C CA . VAL A 1 639 ? 31.375 -5.298 2.357 1.00 28.75 639 VAL A CA 1
ATOM 4686 C C . VAL A 1 639 ? 31.047 -5.067 0.856 1.00 28.75 639 VAL A C 1
ATOM 4688 O O . VAL A 1 639 ? 30.198 -5.735 0.284 1.00 28.75 639 VAL A O 1
ATOM 4691 N N . ALA A 1 640 ? 31.829 -4.179 0.227 1.00 23.86 640 ALA A N 1
ATOM 4692 C CA . ALA A 1 640 ? 32.316 -4.171 -1.172 1.00 23.86 640 ALA A CA 1
ATOM 4693 C C . ALA A 1 640 ? 31.397 -4.068 -2.430 1.00 23.86 640 ALA A C 1
ATOM 4695 O O . ALA A 1 640 ? 30.848 -5.063 -2.897 1.00 23.86 640 ALA A O 1
ATOM 4696 N N . SER A 1 641 ? 31.602 -2.958 -3.167 1.00 25.75 641 SER A N 1
ATOM 4697 C CA . SER A 1 641 ? 31.743 -2.838 -4.645 1.00 25.75 641 SER A CA 1
ATOM 4698 C C . SER A 1 641 ? 30.488 -2.971 -5.536 1.00 25.75 641 SER A C 1
ATOM 4700 O O . SER A 1 641 ? 29.545 -3.676 -5.208 1.00 25.75 641 SER A O 1
ATOM 4702 N N . GLY A 1 642 ? 30.414 -2.362 -6.728 1.00 29.27 642 GLY A N 1
ATOM 4703 C CA . GLY A 1 642 ? 31.404 -1.532 -7.429 1.00 29.27 642 GLY A CA 1
ATOM 4704 C C . GLY A 1 642 ? 31.408 -1.752 -8.952 1.00 29.27 642 GLY A C 1
ATOM 4705 O O . GLY A 1 642 ? 32.249 -2.486 -9.456 1.00 29.27 642 GLY A O 1
ATOM 4706 N N . SER A 1 643 ? 30.485 -1.062 -9.636 1.00 31.50 643 SER A N 1
ATOM 4707 C CA . SER A 1 643 ? 30.513 -0.612 -11.044 1.00 31.50 643 SER A CA 1
ATOM 4708 C C . SER A 1 643 ? 30.413 -1.693 -12.122 1.00 31.50 643 SER A C 1
ATOM 4710 O O . SER A 1 643 ? 31.423 -2.154 -12.610 1.00 31.50 643 SER A O 1
ATOM 4712 N N . VAL A 1 644 ? 29.188 -2.079 -12.530 1.00 28.14 644 VAL A N 1
ATOM 4713 C CA . VAL A 1 644 ? 28.853 -3.286 -13.347 1.00 28.14 644 VAL A CA 1
ATOM 4714 C C . VAL A 1 644 ? 27.817 -2.926 -14.461 1.00 28.14 644 VAL A C 1
ATOM 4716 O O . VAL A 1 644 ? 27.084 -1.966 -14.247 1.00 28.14 644 VAL A O 1
ATOM 4719 N N . PRO A 1 645 ? 27.724 -3.553 -15.669 1.00 27.12 645 PRO A N 1
ATOM 4720 C CA . PRO A 1 645 ? 27.078 -2.939 -16.841 1.00 27.12 645 PRO A CA 1
ATOM 4721 C C . PRO A 1 645 ? 25.612 -3.311 -16.999 1.00 27.12 645 PRO A C 1
ATOM 4723 O O . PRO A 1 645 ? 25.338 -4.496 -17.216 1.00 27.12 645 PRO A O 1
ATOM 4726 N N . LEU A 1 646 ? 24.685 -2.347 -17.087 1.00 33.84 646 LEU A N 1
ATOM 4727 C CA . LEU A 1 646 ? 23.314 -2.681 -17.520 1.00 33.84 646 LEU A CA 1
ATOM 4728 C C . LEU A 1 646 ? 23.181 -2.969 -19.028 1.00 33.84 646 LEU A C 1
ATOM 4730 O O . LEU A 1 646 ? 22.439 -2.336 -19.771 1.00 33.84 646 LEU A O 1
ATOM 4734 N N . THR A 1 647 ? 23.872 -4.026 -19.434 1.00 39.12 647 THR A N 1
ATOM 4735 C CA . THR A 1 647 ? 23.280 -5.205 -20.062 1.00 39.12 647 THR A CA 1
ATOM 4736 C C . THR A 1 647 ? 22.069 -5.728 -19.273 1.00 39.12 647 THR A C 1
ATOM 4738 O O . THR A 1 647 ? 21.941 -5.482 -18.073 1.00 39.12 647 THR A O 1
ATOM 4741 N N . TYR A 1 648 ? 21.238 -6.561 -19.906 1.00 42.91 648 TYR A N 1
ATOM 4742 C CA . TYR A 1 648 ? 20.236 -7.383 -19.204 1.00 42.91 648 TYR A CA 1
ATOM 4743 C C . TYR A 1 648 ? 20.890 -8.094 -17.992 1.00 42.91 648 TYR A C 1
ATOM 4745 O O . TYR A 1 648 ? 20.390 -8.021 -16.871 1.00 42.91 648 TYR A O 1
ATOM 4753 N N . ALA A 1 649 ? 22.104 -8.637 -18.172 1.00 40.38 649 ALA A N 1
ATOM 4754 C CA . ALA A 1 649 ? 22.832 -9.386 -17.148 1.00 40.38 649 ALA A CA 1
ATOM 4755 C C . ALA A 1 649 ? 23.169 -8.597 -15.870 1.00 40.38 649 ALA A C 1
ATOM 4757 O O . ALA A 1 649 ? 23.239 -9.217 -14.814 1.00 40.38 649 ALA A O 1
ATOM 4758 N N . ALA A 1 650 ? 23.312 -7.265 -15.912 1.00 39.84 650 ALA A N 1
ATOM 4759 C CA . ALA A 1 650 ? 23.444 -6.467 -14.682 1.00 39.84 650 ALA A CA 1
ATOM 4760 C C . ALA A 1 650 ? 22.230 -5.623 -14.328 1.00 39.84 650 ALA A C 1
ATOM 4762 O O . ALA A 1 650 ? 22.233 -5.019 -13.258 1.00 39.84 650 ALA A O 1
ATOM 4763 N N . ALA A 1 651 ? 21.156 -5.666 -15.127 1.00 37.81 651 ALA A N 1
ATOM 4764 C CA . ALA A 1 651 ? 19.842 -5.383 -14.554 1.00 37.81 651 ALA A CA 1
ATOM 4765 C C . ALA A 1 651 ? 19.587 -6.395 -13.425 1.00 37.81 651 ALA A C 1
ATOM 4767 O O . ALA A 1 651 ? 18.923 -6.067 -12.450 1.00 37.81 651 ALA A O 1
ATOM 4768 N N . GLY A 1 652 ? 20.222 -7.569 -13.558 1.00 52.53 652 GLY A N 1
ATOM 4769 C CA . GLY A 1 652 ? 20.123 -8.772 -12.748 1.00 52.53 652 GLY A CA 1
ATOM 4770 C C . GLY A 1 652 ? 19.355 -9.838 -13.523 1.00 52.53 652 GLY A C 1
ATOM 4771 O O . GLY A 1 652 ? 18.480 -10.461 -12.945 1.00 52.53 652 GLY A O 1
ATOM 4772 N N . VAL A 1 653 ? 19.574 -9.923 -14.848 1.00 48.81 653 VAL A N 1
ATOM 4773 C CA . VAL A 1 653 ? 18.825 -10.760 -15.802 1.00 48.81 653 VAL A CA 1
ATOM 4774 C C . VAL A 1 653 ? 19.769 -11.331 -16.874 1.00 48.81 653 VAL A C 1
ATOM 4776 O O . VAL A 1 653 ? 19.966 -10.764 -17.946 1.00 48.81 653 VAL A O 1
ATOM 4779 N N . SER A 1 654 ? 20.448 -12.438 -16.601 1.00 73.75 654 SER A N 1
ATOM 4780 C CA . SER A 1 654 ? 21.498 -12.966 -17.475 1.00 73.75 654 SER A CA 1
ATOM 4781 C C . SER A 1 654 ? 20.942 -13.828 -18.618 1.00 73.75 654 SER A C 1
ATOM 4783 O O . SER A 1 654 ? 20.577 -14.988 -18.432 1.00 73.75 654 SER A O 1
ATOM 4785 N N . ILE A 1 655 ? 20.938 -13.280 -19.844 1.00 71.12 655 ILE A N 1
ATOM 4786 C CA . ILE A 1 655 ? 20.543 -14.014 -21.068 1.00 71.12 655 ILE A CA 1
ATOM 4787 C C . ILE A 1 655 ? 21.432 -15.244 -21.276 1.00 71.12 655 ILE A C 1
ATOM 4789 O O . ILE A 1 655 ? 20.931 -16.313 -21.614 1.00 71.12 655 ILE A O 1
ATOM 4793 N N . ASP A 1 656 ? 22.741 -15.120 -21.048 1.00 76.31 656 ASP A N 1
ATOM 4794 C CA . ASP A 1 656 ? 23.677 -16.235 -21.209 1.00 76.31 656 ASP A CA 1
ATOM 4795 C C . ASP A 1 656 ? 23.442 -17.327 -20.159 1.00 76.31 656 ASP A C 1
ATOM 4797 O O . ASP A 1 656 ? 23.513 -18.511 -20.486 1.00 76.31 656 ASP A O 1
ATOM 4801 N N . ALA A 1 657 ? 23.081 -16.952 -18.925 1.00 74.44 657 ALA A N 1
ATOM 4802 C CA . ALA A 1 657 ? 22.654 -17.902 -17.899 1.00 74.44 657 ALA A CA 1
ATOM 4803 C C . ALA A 1 657 ? 21.333 -18.589 -18.277 1.00 74.44 657 ALA A C 1
ATOM 4805 O O . ALA A 1 657 ? 21.231 -19.807 -18.151 1.00 74.44 657 ALA A O 1
ATOM 4806 N N . GLY A 1 658 ? 20.354 -17.841 -18.799 1.00 80.56 658 GLY A N 1
ATOM 4807 C CA . GLY A 1 658 ? 19.089 -18.385 -19.301 1.00 80.56 658 GLY A CA 1
ATOM 4808 C C . GLY A 1 658 ? 19.287 -19.353 -20.472 1.00 80.56 658 GLY A C 1
ATOM 4809 O O . GLY A 1 658 ? 18.754 -20.459 -20.460 1.00 80.56 658 GLY A O 1
ATOM 4810 N N . ASN A 1 659 ? 20.128 -19.002 -21.446 1.00 81.19 659 ASN A N 1
ATOM 4811 C CA . ASN A 1 659 ? 20.483 -19.874 -22.568 1.00 81.19 659 ASN A CA 1
ATOM 4812 C C . ASN A 1 659 ? 21.244 -21.127 -22.103 1.00 81.19 659 ASN A C 1
ATOM 4814 O O . ASN A 1 659 ? 20.929 -22.236 -22.536 1.00 81.19 659 ASN A O 1
ATOM 4818 N N . ALA A 1 660 ? 22.217 -20.978 -21.198 1.00 82.38 660 ALA A N 1
ATOM 4819 C CA . ALA A 1 660 ? 22.963 -22.101 -20.629 1.00 82.38 660 ALA A CA 1
ATOM 4820 C C . ALA A 1 660 ? 22.061 -23.036 -19.805 1.00 82.38 660 ALA A C 1
ATOM 4822 O O . ALA A 1 660 ? 22.199 -24.258 -19.892 1.00 82.38 660 ALA A O 1
ATOM 4823 N N . LEU A 1 661 ? 21.107 -22.477 -19.053 1.00 85.12 661 LEU A N 1
ATOM 4824 C CA . LEU A 1 661 ? 20.058 -23.228 -18.371 1.00 85.12 661 LEU A CA 1
ATOM 4825 C C . LEU A 1 661 ? 19.207 -23.999 -19.386 1.00 85.12 661 LEU A C 1
ATOM 4827 O O . LEU A 1 661 ? 19.079 -25.212 -19.249 1.00 85.12 661 LEU A O 1
ATOM 4831 N N . VAL A 1 662 ? 18.693 -23.337 -20.429 1.00 85.31 662 VAL A N 1
ATOM 4832 C CA . VAL A 1 662 ? 17.879 -23.962 -21.487 1.00 85.31 662 VAL A CA 1
ATOM 4833 C C . VAL A 1 662 ? 18.610 -25.138 -22.146 1.00 85.31 662 VAL A C 1
ATOM 4835 O O . VAL A 1 662 ? 18.028 -26.216 -22.274 1.00 85.31 662 VAL A O 1
ATOM 4838 N N . GLU A 1 663 ? 19.889 -24.996 -22.509 1.00 86.00 663 GLU A N 1
ATOM 4839 C CA . GLU A 1 663 ? 20.682 -26.111 -23.055 1.00 86.00 663 GLU A CA 1
ATOM 4840 C C . GLU A 1 663 ? 20.894 -27.250 -22.046 1.00 86.00 663 GLU A C 1
ATOM 4842 O O . GLU A 1 663 ? 20.886 -28.422 -22.427 1.00 86.00 663 GLU A O 1
ATOM 4847 N N . ARG A 1 664 ? 21.023 -26.937 -20.751 1.00 86.19 664 ARG A N 1
ATOM 4848 C CA . ARG A 1 664 ? 21.191 -27.931 -19.681 1.00 86.19 664 ARG A CA 1
ATOM 4849 C C . ARG A 1 664 ? 19.902 -28.683 -19.341 1.00 86.19 664 ARG A C 1
ATOM 4851 O O . ARG A 1 664 ? 19.974 -29.870 -19.026 1.00 86.19 664 ARG A O 1
ATOM 4858 N N . ILE A 1 665 ? 18.738 -28.037 -19.431 1.00 88.94 665 ILE A N 1
ATOM 4859 C CA . ILE A 1 665 ? 17.435 -28.651 -19.117 1.00 88.94 665 ILE A CA 1
ATOM 4860 C C . ILE A 1 665 ? 16.767 -29.318 -20.327 1.00 88.94 665 ILE A C 1
ATOM 4862 O O . ILE A 1 665 ? 15.956 -30.225 -20.145 1.00 88.94 665 ILE A O 1
ATOM 4866 N N . LYS A 1 666 ? 17.138 -28.956 -21.565 1.00 88.50 666 LYS A N 1
ATOM 4867 C CA . LYS A 1 666 ? 16.654 -29.612 -22.798 1.00 88.50 666 LYS A CA 1
ATOM 4868 C C . LYS A 1 666 ? 16.773 -31.149 -22.763 1.00 88.50 666 LYS A C 1
ATOM 4870 O O . LYS A 1 666 ? 15.784 -31.809 -23.089 1.00 88.50 666 LYS A O 1
ATOM 4875 N N . PRO A 1 667 ? 17.909 -31.760 -22.356 1.00 88.56 667 PRO A N 1
ATOM 4876 C CA . PRO A 1 667 ? 18.013 -33.211 -22.185 1.00 88.56 667 PRO A CA 1
ATOM 4877 C C . PRO A 1 667 ? 17.089 -33.772 -21.097 1.00 88.56 667 PRO A C 1
ATOM 4879 O O . PRO A 1 667 ? 16.529 -34.848 -21.292 1.00 88.56 667 PRO A O 1
ATOM 4882 N N . LEU A 1 668 ? 16.909 -33.044 -19.989 1.00 90.00 668 LEU A N 1
ATOM 4883 C CA . LEU A 1 668 ? 16.073 -33.455 -18.855 1.00 90.00 668 LEU A CA 1
ATOM 4884 C C . LEU A 1 668 ? 14.600 -33.519 -19.273 1.00 90.00 668 LEU A C 1
ATOM 4886 O O . LEU A 1 668 ? 13.967 -34.563 -19.149 1.00 90.00 668 LEU A O 1
ATOM 4890 N N . ALA A 1 669 ? 14.086 -32.451 -19.887 1.00 88.19 669 ALA A N 1
ATOM 4891 C CA . ALA A 1 669 ? 12.739 -32.421 -20.448 1.00 88.19 669 ALA A CA 1
ATOM 4892 C C . ALA A 1 669 ? 12.547 -33.492 -21.534 1.00 88.19 669 ALA A C 1
ATOM 4894 O O . ALA A 1 669 ? 11.576 -34.248 -21.501 1.00 88.19 669 ALA A O 1
ATOM 4895 N N . LYS A 1 670 ? 13.519 -33.656 -22.443 1.00 87.94 670 LYS A N 1
ATOM 4896 C CA . LYS A 1 670 ? 13.479 -34.711 -23.467 1.00 87.94 670 LYS A CA 1
ATOM 4897 C C . LYS A 1 670 ? 13.418 -36.121 -22.864 1.00 87.94 670 LYS A C 1
ATOM 4899 O O . LYS A 1 670 ? 12.750 -36.980 -23.440 1.00 87.94 670 LYS A O 1
ATOM 4904 N N . ALA A 1 671 ? 14.047 -36.365 -21.713 1.00 87.44 671 ALA A N 1
ATOM 4905 C CA . ALA A 1 671 ? 13.958 -37.642 -21.002 1.00 87.44 671 ALA A CA 1
ATOM 4906 C C . ALA A 1 671 ? 12.556 -37.927 -20.421 1.00 87.44 671 ALA A C 1
ATOM 4908 O O . ALA A 1 671 ? 12.235 -39.086 -20.173 1.00 87.44 671 ALA A O 1
ATOM 4909 N N . THR A 1 672 ? 11.703 -36.906 -20.268 1.00 91.81 672 THR A N 1
ATOM 4910 C CA . THR A 1 672 ? 10.299 -37.050 -19.830 1.00 91.81 672 THR A CA 1
ATOM 4911 C C . THR A 1 672 ? 9.297 -37.248 -20.977 1.00 91.81 672 THR A C 1
ATOM 4913 O O . THR A 1 672 ? 8.104 -37.378 -20.725 1.00 91.81 672 THR A O 1
ATOM 4916 N N . THR A 1 673 ? 9.742 -37.269 -22.241 1.00 88.88 673 THR A N 1
ATOM 4917 C CA . THR A 1 673 ? 8.847 -37.346 -23.413 1.00 88.88 673 THR A CA 1
ATOM 4918 C C . THR A 1 673 ? 7.972 -38.607 -23.381 1.00 88.88 673 THR A C 1
ATOM 4920 O O . THR A 1 673 ? 8.485 -39.726 -23.436 1.00 88.88 673 THR A O 1
ATOM 4923 N N . ILE A 1 674 ? 6.649 -38.426 -23.377 1.00 89.62 674 ILE A N 1
ATOM 4924 C CA . ILE A 1 674 ? 5.647 -39.502 -23.469 1.00 89.62 674 ILE A CA 1
ATOM 4925 C C . ILE A 1 674 ? 4.905 -39.470 -24.822 1.00 89.62 674 ILE A C 1
ATOM 4927 O O . ILE A 1 674 ? 4.947 -38.447 -25.513 1.00 89.62 674 ILE A O 1
ATOM 4931 N N . PRO A 1 675 ? 4.195 -40.548 -25.224 1.00 89.56 675 PRO A N 1
ATOM 4932 C CA . PRO A 1 675 ? 3.338 -40.525 -26.408 1.00 89.56 675 PRO A CA 1
ATOM 4933 C C . PRO A 1 675 ? 2.337 -39.366 -26.359 1.00 89.56 675 PRO A C 1
ATOM 4935 O O . PRO A 1 675 ? 1.643 -39.186 -25.361 1.00 89.56 675 PRO A O 1
ATOM 4938 N N . GLY A 1 676 ? 2.279 -38.588 -27.440 1.00 88.31 676 GLY A N 1
ATOM 4939 C CA . GLY A 1 676 ? 1.465 -37.375 -27.538 1.00 88.31 676 GLY A CA 1
ATOM 4940 C C . GLY A 1 676 ? 2.229 -36.067 -27.324 1.00 88.31 676 GLY A C 1
ATOM 4941 O O . GLY A 1 676 ? 1.752 -35.033 -27.768 1.00 88.31 676 GLY A O 1
ATOM 4942 N N . CYS A 1 677 ? 3.423 -36.075 -26.728 1.00 87.38 677 CYS A N 1
ATOM 4943 C CA . CYS A 1 677 ? 4.239 -34.864 -26.603 1.00 87.38 677 CYS A CA 1
ATOM 4944 C C . CYS A 1 677 ? 4.797 -34.432 -27.975 1.00 87.38 677 CYS A C 1
ATOM 4946 O O . CYS A 1 677 ? 5.642 -35.126 -28.543 1.00 87.38 677 CYS A O 1
ATOM 4948 N N . GLU A 1 678 ? 4.350 -33.287 -28.501 1.00 77.06 678 GLU A N 1
ATOM 4949 C CA . GLU A 1 678 ? 4.754 -32.758 -29.811 1.00 77.06 678 GLU A CA 1
ATOM 4950 C C . GLU A 1 678 ? 5.581 -31.470 -29.651 1.00 77.06 678 GLU A C 1
ATOM 4952 O O . GLU A 1 678 ? 5.132 -30.479 -29.073 1.00 77.06 678 GLU A O 1
ATOM 4957 N N . GLY A 1 679 ? 6.795 -31.463 -30.208 1.00 64.56 679 GLY A N 1
ATOM 4958 C CA . GLY A 1 679 ? 7.716 -30.322 -30.162 1.00 64.56 679 GLY A CA 1
ATOM 4959 C C . GLY A 1 679 ? 8.883 -30.490 -29.183 1.00 64.56 679 GLY A C 1
ATOM 4960 O O . GLY A 1 679 ? 9.183 -31.585 -28.712 1.00 64.56 679 GLY A O 1
ATOM 4961 N N . SER A 1 680 ? 9.592 -29.390 -28.926 1.00 64.19 680 SER A N 1
ATOM 4962 C CA . SER A 1 680 ? 10.782 -29.344 -28.069 1.00 64.19 680 SER A CA 1
ATOM 4963 C C . SER A 1 680 ? 10.817 -28.063 -27.241 1.00 64.19 680 SER A C 1
ATOM 4965 O O . SER A 1 680 ? 10.322 -27.026 -27.682 1.00 64.19 680 SER A O 1
ATOM 4967 N N . 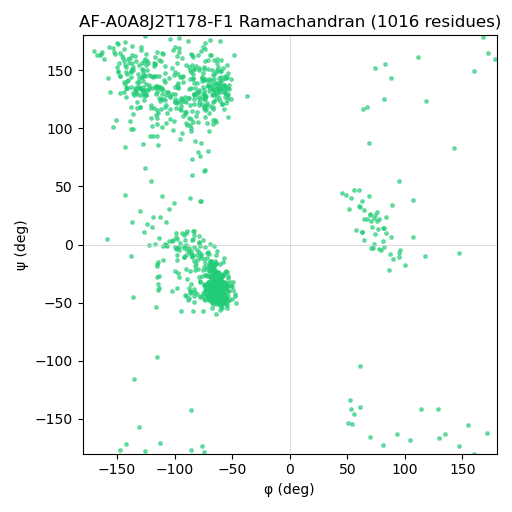LEU A 1 681 ? 11.471 -28.122 -26.080 1.00 68.75 681 LEU A N 1
ATOM 4968 C CA . LEU A 1 681 ? 11.620 -26.991 -25.163 1.00 68.75 681 LEU A CA 1
ATOM 4969 C C . LEU A 1 681 ? 12.283 -25.781 -25.860 1.00 68.75 681 LEU A C 1
ATOM 4971 O O . LEU A 1 681 ? 13.301 -25.936 -26.542 1.00 68.75 681 LEU A O 1
ATOM 4975 N N . GLY A 1 682 ? 11.683 -24.594 -25.704 1.00 61.00 682 GLY A N 1
ATOM 4976 C CA . GLY A 1 682 ? 12.082 -23.348 -26.381 1.00 61.00 682 GLY A CA 1
ATOM 4977 C C . GLY A 1 682 ? 11.145 -22.855 -27.500 1.00 61.00 682 GLY A C 1
ATOM 4978 O O . GLY A 1 682 ? 11.489 -21.902 -28.195 1.00 61.00 682 GLY A O 1
ATOM 4979 N N . GLY A 1 683 ? 9.981 -23.482 -27.707 1.00 67.19 683 GLY A N 1
ATOM 4980 C CA . GLY A 1 683 ? 8.902 -22.925 -28.540 1.00 67.19 683 GLY A CA 1
ATOM 4981 C C . GLY A 1 683 ? 7.971 -21.981 -27.760 1.00 67.19 683 GLY A C 1
ATOM 4982 O O . GLY A 1 683 ? 7.921 -22.036 -26.537 1.00 67.19 683 GLY A O 1
ATOM 4983 N N . PHE A 1 684 ? 7.166 -21.174 -28.465 1.00 74.31 684 PHE A N 1
ATOM 4984 C CA . PHE A 1 684 ? 6.174 -20.249 -27.869 1.00 74.31 684 PHE A CA 1
ATOM 4985 C C . PHE A 1 684 ? 5.007 -20.931 -27.117 1.00 74.31 684 PHE A C 1
ATOM 4987 O O . PHE A 1 684 ? 4.120 -20.255 -26.603 1.00 74.31 684 PHE A O 1
ATOM 4994 N N . GLY A 1 685 ? 4.965 -22.263 -27.093 1.00 75.06 685 GLY A N 1
ATOM 4995 C CA . GLY A 1 685 ? 3.958 -23.058 -26.402 1.00 75.06 685 GLY A CA 1
ATOM 4996 C C . GLY A 1 685 ? 4.184 -24.553 -26.621 1.00 75.06 685 GLY A C 1
ATOM 4997 O O . GLY A 1 685 ? 4.847 -24.956 -27.578 1.00 75.06 685 GLY A O 1
ATOM 4998 N N . SER A 1 686 ? 3.622 -25.370 -25.731 1.00 81.44 686 SER A N 1
ATOM 4999 C CA . SER A 1 686 ? 3.598 -26.831 -25.862 1.00 81.44 686 SER A CA 1
ATOM 5000 C C . SER A 1 686 ? 2.423 -27.281 -26.737 1.00 81.44 686 SER A C 1
ATOM 5002 O O . SER A 1 686 ? 1.334 -26.707 -26.666 1.00 81.44 686 SER A O 1
ATOM 5004 N N . VAL A 1 687 ? 2.631 -28.327 -27.541 1.00 86.75 687 VAL A N 1
ATOM 5005 C CA . VAL A 1 687 ? 1.573 -29.024 -28.282 1.00 86.75 687 VAL A CA 1
ATOM 5006 C C . VAL A 1 687 ? 1.490 -30.460 -27.769 1.00 86.75 687 VAL A C 1
ATOM 5008 O O . VAL A 1 687 ? 2.510 -31.117 -27.566 1.00 86.75 687 VAL A O 1
ATOM 5011 N N . PHE A 1 688 ? 0.270 -30.955 -27.552 1.00 91.06 688 PHE A N 1
ATOM 5012 C CA . PHE A 1 688 ? 0.056 -32.306 -27.042 1.00 91.06 688 PHE A CA 1
ATOM 5013 C C . PHE A 1 688 ? -1.094 -33.016 -27.774 1.00 91.06 688 PHE A C 1
ATOM 5015 O O . PHE A 1 688 ? -2.244 -32.576 -27.744 1.00 91.06 688 PHE A O 1
ATOM 5022 N N . ASP A 1 689 ? -0.776 -34.125 -28.436 1.00 93.19 689 ASP A N 1
ATOM 5023 C CA . ASP A 1 689 ? -1.693 -34.992 -29.174 1.00 93.19 689 ASP A CA 1
ATOM 5024 C C . ASP A 1 689 ? -2.324 -36.030 -28.229 1.00 93.19 689 ASP A C 1
ATOM 5026 O O . ASP A 1 689 ? -1.714 -37.027 -27.830 1.00 93.19 689 ASP A O 1
ATOM 5030 N N . LEU A 1 690 ? -3.583 -35.777 -27.864 1.00 93.50 690 LEU A N 1
ATOM 5031 C CA . LEU A 1 690 ? -4.355 -36.638 -26.969 1.00 93.50 690 LEU A CA 1
ATOM 5032 C C . LEU A 1 690 ? -4.641 -38.019 -27.570 1.00 93.50 690 LEU A C 1
ATOM 5034 O O . LEU A 1 690 ? -4.741 -38.990 -26.822 1.00 93.50 690 LEU A O 1
ATOM 5038 N N . GLU A 1 691 ? -4.764 -38.144 -28.893 1.00 93.00 691 GLU A N 1
ATOM 5039 C CA . GLU A 1 691 ? -5.068 -39.427 -29.530 1.00 93.00 691 GLU A CA 1
ATOM 5040 C C . GLU A 1 691 ? -3.863 -40.369 -29.432 1.00 93.00 691 GLU A C 1
ATOM 5042 O O . GLU A 1 691 ? -4.009 -41.505 -28.967 1.00 93.00 691 GLU A O 1
ATOM 5047 N N . LYS A 1 692 ? -2.655 -39.865 -29.723 1.00 93.00 692 LYS A N 1
ATOM 5048 C CA . LYS A 1 692 ? -1.388 -40.598 -29.521 1.00 93.00 692 LYS A CA 1
ATOM 5049 C C . LYS A 1 692 ? -1.128 -40.970 -28.059 1.00 93.00 692 LYS A C 1
ATOM 5051 O O . LYS A 1 692 ? -0.501 -41.996 -27.803 1.00 93.00 692 LYS A O 1
ATOM 5056 N N . ALA A 1 693 ? -1.634 -40.187 -27.108 1.00 91.31 693 ALA A N 1
ATOM 5057 C CA . ALA A 1 693 ? -1.562 -40.488 -25.677 1.00 91.31 693 ALA A CA 1
ATOM 5058 C C . ALA A 1 693 ? -2.602 -41.522 -25.187 1.00 91.31 693 ALA A C 1
ATOM 5060 O O . ALA A 1 693 ? -2.666 -41.816 -23.993 1.00 91.31 693 ALA A O 1
ATOM 5061 N N . GLY A 1 694 ? -3.440 -42.077 -26.075 1.00 92.44 694 GLY A N 1
ATOM 5062 C CA . GLY A 1 694 ? -4.504 -43.029 -25.719 1.00 92.44 694 GLY A CA 1
ATOM 5063 C C . GLY A 1 694 ? -5.808 -42.376 -25.235 1.00 92.44 694 GLY A C 1
ATOM 5064 O O . GLY A 1 694 ? -6.724 -43.063 -24.769 1.00 92.44 694 GLY A O 1
ATOM 5065 N N . PHE A 1 695 ? -5.923 -41.056 -25.380 1.00 93.00 695 PHE A N 1
ATOM 5066 C CA . PHE A 1 695 ? -7.057 -40.214 -24.995 1.00 93.00 695 PHE A CA 1
ATOM 5067 C C . PHE A 1 695 ? -7.806 -39.648 -26.216 1.00 93.00 695 PHE A C 1
ATOM 5069 O O . PHE A 1 695 ? -8.257 -38.506 -26.226 1.00 93.00 695 PHE A O 1
ATOM 5076 N N . GLY A 1 696 ? -8.007 -40.484 -27.239 1.00 87.50 696 GLY A N 1
ATOM 5077 C CA . GLY A 1 696 ? -9.009 -40.236 -28.278 1.00 87.50 696 GLY A CA 1
ATOM 5078 C C . GLY A 1 696 ? -10.444 -40.494 -27.785 1.00 87.50 696 GLY A C 1
ATOM 5079 O O . GLY A 1 696 ? -10.672 -41.359 -26.926 1.00 87.50 696 GLY A O 1
ATOM 5080 N N . GLY A 1 697 ? -11.409 -39.776 -28.371 1.00 90.31 697 GLY A N 1
ATOM 5081 C CA . GLY A 1 697 ? -12.855 -39.983 -28.192 1.00 90.31 697 GLY A CA 1
ATOM 5082 C C . GLY A 1 697 ? -13.605 -38.872 -27.424 1.00 90.31 697 GLY A C 1
ATOM 5083 O O . GLY A 1 697 ? -12.998 -38.084 -26.702 1.00 90.31 697 GLY A O 1
ATOM 5084 N N . PRO A 1 698 ? -14.948 -38.796 -27.553 1.00 91.62 698 PRO A N 1
ATOM 5085 C CA . PRO A 1 698 ? -15.787 -37.742 -26.952 1.00 91.62 698 PRO A CA 1
ATOM 5086 C C . PRO A 1 698 ? -16.068 -37.926 -25.442 1.00 91.62 698 PRO A C 1
ATOM 5088 O O . PRO A 1 698 ? -16.780 -37.130 -24.814 1.00 91.62 698 PRO A O 1
ATOM 5091 N N . ASP A 1 699 ? -15.563 -39.004 -24.843 1.00 94.69 699 ASP A N 1
ATOM 5092 C CA . ASP A 1 699 ? -15.661 -39.316 -23.416 1.00 94.69 699 ASP A CA 1
ATOM 5093 C C . ASP A 1 699 ? -14.475 -38.788 -22.592 1.00 94.69 699 ASP A C 1
ATOM 5095 O O . ASP A 1 699 ? -14.488 -38.922 -21.369 1.00 94.69 699 ASP A O 1
ATOM 5099 N N . VAL A 1 700 ? -13.482 -38.177 -23.241 1.00 96.94 700 VAL A N 1
ATOM 5100 C CA . VAL A 1 700 ? -12.291 -37.599 -22.610 1.00 96.94 700 VAL A CA 1
ATOM 5101 C C . VAL A 1 700 ? -12.566 -36.182 -22.100 1.00 96.94 700 VAL A C 1
ATOM 5103 O O . VAL A 1 700 ? -13.280 -35.400 -22.728 1.00 96.94 700 VAL A O 1
ATOM 5106 N N . LEU A 1 701 ? -11.991 -35.861 -20.943 1.00 96.88 701 LEU A N 1
ATOM 5107 C CA . LEU A 1 701 ? -11.937 -34.538 -20.330 1.00 96.88 701 LEU A CA 1
ATOM 5108 C C . LEU A 1 701 ? -10.480 -34.204 -19.992 1.00 96.88 701 LEU A C 1
ATOM 5110 O O . LEU A 1 701 ? -9.709 -35.096 -19.634 1.00 96.88 701 LEU A O 1
ATOM 5114 N N . LEU A 1 702 ? -10.129 -32.921 -20.060 1.00 97.00 702 LEU A N 1
ATOM 5115 C CA . LEU A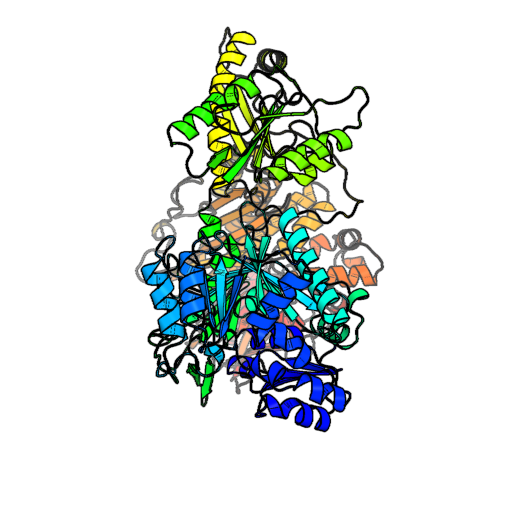 1 702 ? -8.868 -32.407 -19.528 1.00 97.00 702 LEU A CA 1
ATOM 5116 C C . LEU A 1 702 ? -9.069 -31.896 -18.101 1.00 97.00 702 LEU A C 1
ATOM 5118 O O . LEU A 1 702 ? -10.111 -31.323 -17.783 1.00 97.00 702 LEU A O 1
ATOM 5122 N N . VAL A 1 703 ? -8.055 -32.089 -17.263 1.00 96.94 703 VAL A N 1
ATOM 5123 C CA . VAL A 1 703 ? -7.987 -31.579 -15.891 1.00 96.94 703 VAL A CA 1
ATOM 5124 C C . VAL A 1 703 ? -6.676 -30.817 -15.748 1.00 96.94 703 VAL A C 1
ATOM 5126 O O . VAL A 1 703 ? -5.612 -31.370 -16.017 1.00 96.94 703 VAL A O 1
ATOM 5129 N N . SER A 1 704 ? -6.751 -29.552 -15.340 1.00 96.12 704 SER A N 1
ATOM 5130 C CA . SER A 1 704 ? -5.593 -28.684 -15.113 1.00 96.12 704 SER A CA 1
ATOM 5131 C C . SER A 1 704 ? -5.490 -28.301 -13.640 1.00 96.12 704 SER A C 1
ATOM 5133 O O . SER A 1 704 ? -6.477 -27.837 -13.068 1.00 96.12 704 SER A O 1
ATOM 5135 N N . GLY A 1 705 ? -4.305 -28.444 -13.053 1.00 93.94 705 GLY A N 1
ATOM 5136 C CA . GLY A 1 705 ? -3.980 -27.995 -11.700 1.00 93.94 705 GLY A CA 1
ATOM 5137 C C . GLY A 1 705 ? -2.808 -27.020 -11.721 1.00 93.94 705 GLY A C 1
ATOM 5138 O O . GLY A 1 705 ? -1.906 -27.154 -12.549 1.00 93.94 705 GLY A O 1
ATOM 5139 N N . THR A 1 706 ? -2.820 -26.047 -10.814 1.00 95.19 706 THR A N 1
ATOM 5140 C CA . THR A 1 706 ? -1.707 -25.118 -10.598 1.00 95.19 706 THR A CA 1
ATOM 5141 C C . THR A 1 706 ? -1.549 -24.830 -9.112 1.00 95.19 706 THR A C 1
ATOM 5143 O O . THR A 1 706 ? -2.543 -24.616 -8.419 1.00 95.19 706 THR A O 1
ATOM 5146 N N . ASP A 1 707 ? -0.310 -24.861 -8.636 1.00 94.06 707 ASP A N 1
ATOM 5147 C CA . ASP A 1 707 ? 0.090 -24.483 -7.281 1.00 94.06 707 ASP A CA 1
ATOM 5148 C C . ASP A 1 707 ? 1.587 -24.111 -7.289 1.00 94.06 707 ASP A C 1
ATOM 5150 O O . ASP A 1 707 ? 2.294 -24.333 -8.277 1.00 94.06 707 ASP A O 1
ATOM 5154 N N . GLY A 1 708 ? 2.079 -23.544 -6.194 1.00 93.00 708 GLY A N 1
ATOM 5155 C CA . GLY A 1 708 ? 3.505 -23.356 -5.930 1.00 93.00 708 GLY A CA 1
ATOM 5156 C C . GLY A 1 708 ? 3.980 -24.214 -4.759 1.00 93.00 708 GLY A C 1
ATOM 5157 O O . GLY A 1 708 ? 3.247 -25.044 -4.224 1.00 93.00 708 GLY A O 1
ATOM 5158 N N . VAL A 1 709 ? 5.213 -23.981 -4.299 1.00 91.06 709 VAL A N 1
ATOM 5159 C CA . VAL A 1 709 ? 5.744 -24.631 -3.075 1.00 91.06 709 VAL A CA 1
ATOM 5160 C C . VAL A 1 709 ? 5.668 -23.728 -1.831 1.00 91.06 709 VAL A C 1
ATOM 5162 O O . VAL A 1 709 ? 6.158 -24.068 -0.750 1.00 91.06 709 VAL A O 1
ATOM 5165 N N . GLY A 1 710 ? 5.029 -22.563 -1.971 1.00 88.06 710 GLY A N 1
ATOM 5166 C CA . GLY A 1 710 ? 4.677 -21.660 -0.880 1.00 88.06 710 GLY A CA 1
ATOM 5167 C C . GLY A 1 710 ? 5.863 -21.223 -0.014 1.00 88.06 710 GLY A C 1
ATOM 5168 O O . GLY A 1 710 ? 6.997 -21.052 -0.458 1.00 88.06 710 GLY A O 1
ATOM 5169 N N . THR A 1 711 ? 5.623 -21.037 1.285 1.00 87.81 711 THR A N 1
ATOM 5170 C CA . THR A 1 711 ? 6.659 -20.533 2.203 1.00 87.81 711 THR A CA 1
ATOM 5171 C C . THR A 1 711 ? 7.726 -21.566 2.593 1.00 87.81 711 THR A C 1
ATOM 5173 O O . THR A 1 711 ? 8.620 -21.211 3.372 1.00 87.81 711 THR A O 1
ATOM 5176 N N . LYS A 1 712 ? 7.701 -22.791 2.027 1.00 90.88 712 LYS A N 1
ATOM 5177 C CA . LYS A 1 712 ? 8.809 -23.766 2.111 1.00 90.88 712 LYS A CA 1
ATOM 5178 C C . LYS A 1 712 ? 10.083 -23.185 1.496 1.00 90.88 712 LYS A C 1
ATOM 5180 O O . LYS A 1 712 ? 11.151 -23.338 2.086 1.00 90.88 712 LYS A O 1
ATOM 5185 N N . LEU A 1 713 ? 9.948 -22.385 0.430 1.00 88.94 713 LEU A N 1
ATOM 5186 C CA . LEU A 1 713 ? 11.027 -21.608 -0.199 1.00 88.94 713 LEU A CA 1
ATOM 5187 C C . LEU A 1 713 ? 11.883 -20.852 0.817 1.00 88.94 713 LEU A C 1
ATOM 5189 O O . LEU A 1 713 ? 13.097 -21.013 0.853 1.00 88.94 713 LEU A O 1
ATOM 5193 N N . ARG A 1 714 ? 11.247 -20.108 1.729 1.00 83.88 714 ARG A N 1
ATOM 5194 C CA . ARG A 1 714 ? 11.944 -19.298 2.741 1.00 83.88 714 ARG A CA 1
ATOM 5195 C C . ARG A 1 714 ? 12.670 -20.121 3.806 1.00 83.88 714 ARG A C 1
ATOM 5197 O O . ARG A 1 714 ? 13.459 -19.547 4.558 1.00 83.88 714 ARG A O 1
ATOM 5204 N N . LEU A 1 715 ? 12.377 -21.418 3.935 1.00 84.38 715 LEU A N 1
ATOM 5205 C CA . LEU A 1 715 ? 13.185 -22.331 4.741 1.00 84.38 715 LEU A CA 1
ATOM 5206 C C . LEU A 1 715 ? 14.288 -22.969 3.895 1.00 84.38 715 LEU A C 1
ATOM 5208 O O . LEU A 1 715 ? 15.428 -22.976 4.342 1.00 84.38 715 LEU A O 1
ATOM 5212 N N . ALA A 1 716 ? 13.977 -23.418 2.679 1.00 83.75 716 ALA A N 1
ATOM 5213 C CA . ALA A 1 716 ? 14.940 -23.992 1.744 1.00 83.75 716 ALA A CA 1
ATOM 5214 C C . ALA A 1 716 ? 16.088 -23.022 1.422 1.00 83.75 716 ALA A C 1
ATOM 5216 O O . ALA A 1 716 ? 17.240 -23.360 1.648 1.00 83.75 716 ALA A O 1
ATOM 5217 N N . GLN A 1 717 ? 15.782 -21.775 1.052 1.00 78.81 717 GLN A N 1
ATOM 5218 C CA . GLN A 1 717 ? 16.754 -20.694 0.819 1.00 78.81 717 GLN A CA 1
ATOM 5219 C C . GLN A 1 717 ? 17.686 -20.459 2.022 1.00 78.81 717 GLN A C 1
ATOM 5221 O O . GLN A 1 717 ? 18.854 -20.133 1.844 1.00 78.81 717 GLN A O 1
ATOM 5226 N N . ARG A 1 718 ? 17.197 -20.665 3.255 1.00 72.75 718 ARG A N 1
ATOM 5227 C CA . ARG A 1 718 ? 18.003 -20.547 4.486 1.00 72.75 718 ARG A CA 1
ATOM 5228 C C . ARG A 1 718 ? 18.797 -21.814 4.802 1.00 72.75 718 ARG A C 1
ATOM 5230 O O . ARG A 1 718 ? 19.929 -21.708 5.254 1.00 72.75 718 ARG A O 1
ATOM 5237 N N . ALA A 1 719 ? 18.227 -22.993 4.571 1.00 67.25 719 ALA A N 1
ATOM 5238 C CA . ALA A 1 719 ? 18.906 -24.276 4.740 1.00 67.25 719 ALA A CA 1
ATOM 5239 C C . ALA A 1 719 ? 20.015 -24.484 3.693 1.00 67.25 719 ALA A C 1
ATOM 5241 O O . ALA A 1 719 ? 21.038 -25.096 3.980 1.00 67.25 719 ALA A O 1
ATOM 5242 N N . SER A 1 720 ? 19.886 -23.875 2.515 1.00 63.12 720 SER A N 1
ATOM 5243 C CA . SER A 1 720 ? 20.967 -23.790 1.534 1.00 63.12 720 SER A CA 1
ATOM 5244 C C . SER A 1 720 ? 22.202 -23.043 2.060 1.00 63.12 720 SER A C 1
ATOM 5246 O O . SER A 1 720 ? 23.271 -23.188 1.482 1.00 63.12 720 SER A O 1
ATOM 5248 N N . LEU A 1 721 ? 22.113 -22.269 3.151 1.00 59.78 721 LEU A N 1
ATOM 5249 C CA . LEU A 1 721 ? 23.257 -21.546 3.729 1.00 59.78 721 LEU A CA 1
ATOM 5250 C C . LEU A 1 721 ? 24.107 -22.383 4.704 1.00 59.78 721 LEU A C 1
ATOM 5252 O O . LEU A 1 721 ? 25.181 -21.927 5.085 1.00 59.78 721 LEU A O 1
ATOM 5256 N N . ILE A 1 722 ? 23.647 -23.572 5.116 1.00 55.28 722 ILE A N 1
ATOM 5257 C CA . ILE A 1 722 ? 24.312 -24.410 6.141 1.00 55.28 722 ILE A CA 1
ATOM 5258 C C . ILE A 1 722 ? 24.947 -25.699 5.601 1.00 55.28 722 ILE A C 1
ATOM 5260 O O . ILE A 1 722 ? 25.727 -26.322 6.309 1.00 55.28 722 ILE A O 1
ATOM 5264 N N . GLY A 1 723 ? 24.636 -26.101 4.365 1.00 52.97 723 GLY A N 1
ATOM 5265 C CA . GLY A 1 723 ? 25.134 -27.345 3.768 1.00 52.97 723 GLY A CA 1
ATOM 5266 C C . GLY A 1 723 ? 26.299 -27.166 2.791 1.00 52.97 723 GLY A C 1
ATOM 5267 O O . GLY A 1 723 ? 26.579 -26.061 2.312 1.00 52.97 723 GLY A O 1
ATOM 5268 N N . ASP A 1 724 ? 26.942 -28.284 2.437 1.00 52.16 724 ASP A N 1
ATOM 5269 C CA . ASP A 1 724 ? 27.879 -28.317 1.310 1.00 52.16 724 ASP A CA 1
ATOM 5270 C C . ASP A 1 724 ? 27.138 -28.157 -0.039 1.00 52.16 724 ASP A C 1
ATOM 5272 O O . ASP A 1 724 ? 25.907 -28.055 -0.111 1.00 52.16 724 ASP A O 1
ATOM 5276 N N . THR A 1 725 ? 27.883 -28.094 -1.144 1.00 51.84 725 THR A N 1
ATOM 5277 C CA . THR A 1 725 ? 27.295 -27.889 -2.478 1.00 51.84 725 THR A CA 1
ATOM 5278 C C . THR A 1 725 ? 26.350 -29.007 -2.923 1.00 51.84 725 THR A C 1
ATOM 5280 O O . THR A 1 725 ? 25.462 -28.738 -3.731 1.00 51.84 725 THR A O 1
ATOM 5283 N N . ARG A 1 726 ? 26.474 -30.228 -2.386 1.00 55.78 726 ARG A N 1
ATOM 5284 C CA . ARG A 1 726 ? 25.551 -31.337 -2.673 1.00 55.78 726 ARG A CA 1
ATOM 5285 C C . ARG A 1 726 ? 24.231 -31.118 -1.946 1.00 55.78 726 ARG A C 1
ATOM 5287 O O . ARG A 1 726 ? 23.190 -31.130 -2.590 1.00 55.78 726 ARG A O 1
ATOM 5294 N N . THR A 1 727 ? 24.275 -30.763 -0.658 1.00 68.25 727 THR A N 1
ATOM 5295 C CA . THR A 1 727 ? 23.067 -30.444 0.126 1.00 68.25 727 THR A CA 1
ATOM 5296 C C . THR A 1 727 ? 22.225 -29.337 -0.522 1.00 68.25 727 THR A C 1
ATOM 5298 O O . THR A 1 727 ? 21.000 -29.429 -0.543 1.00 68.25 727 THR A O 1
ATOM 5301 N N . LYS A 1 728 ? 22.863 -28.312 -1.110 1.00 70.50 728 LYS A N 1
ATOM 5302 C CA . LYS A 1 728 ? 22.171 -27.254 -1.875 1.00 70.50 728 LYS A CA 1
ATOM 5303 C C . LYS A 1 728 ? 21.425 -27.800 -3.098 1.00 70.50 728 LYS A C 1
ATOM 5305 O O . LYS A 1 728 ? 20.247 -27.494 -3.277 1.00 70.50 728 LYS A O 1
ATOM 5310 N N . ALA A 1 729 ? 22.101 -28.604 -3.922 1.00 79.94 729 ALA A N 1
ATOM 5311 C CA . ALA A 1 729 ? 21.512 -29.207 -5.117 1.00 79.94 729 ALA A CA 1
ATOM 5312 C C . ALA A 1 729 ? 20.374 -30.179 -4.761 1.00 79.94 729 ALA A C 1
ATOM 5314 O O . ALA A 1 729 ? 19.340 -30.188 -5.425 1.00 79.94 729 ALA A O 1
ATOM 5315 N N . ASP A 1 730 ? 20.525 -30.942 -3.677 1.00 82.94 730 ASP A N 1
ATOM 5316 C CA . ASP A 1 730 ? 19.520 -31.895 -3.206 1.00 82.94 730 ASP A CA 1
ATOM 5317 C C . ASP A 1 730 ? 18.261 -31.191 -2.668 1.00 82.94 730 ASP A C 1
ATOM 5319 O O . ASP A 1 730 ? 17.146 -31.615 -2.979 1.00 82.94 730 ASP A O 1
ATOM 5323 N N . ILE A 1 731 ? 18.409 -30.066 -1.953 1.00 85.06 731 ILE A N 1
ATOM 5324 C CA . ILE A 1 731 ? 17.280 -29.208 -1.548 1.00 85.06 731 ILE A CA 1
ATOM 5325 C C . ILE A 1 731 ? 16.574 -28.618 -2.779 1.00 85.06 731 ILE A C 1
ATOM 5327 O O . ILE A 1 731 ? 15.346 -28.654 -2.850 1.00 85.06 731 ILE A O 1
ATOM 5331 N N . ALA A 1 732 ? 17.321 -28.103 -3.761 1.00 88.75 732 ALA A N 1
ATOM 5332 C CA . ALA A 1 732 ? 16.746 -27.544 -4.987 1.00 88.75 732 ALA A CA 1
ATOM 5333 C C . ALA A 1 732 ? 15.979 -28.604 -5.799 1.00 88.75 732 ALA A C 1
ATOM 5335 O O . ALA A 1 732 ? 14.826 -28.378 -6.170 1.00 88.75 732 ALA A O 1
ATOM 5336 N N . ARG A 1 733 ? 16.562 -29.796 -5.985 1.00 92.06 733 ARG A N 1
ATOM 5337 C CA . ARG A 1 733 ? 15.897 -30.949 -6.613 1.00 92.06 733 ARG A CA 1
ATOM 5338 C C . ARG A 1 733 ? 14.647 -31.372 -5.841 1.00 92.06 733 ARG A C 1
ATOM 5340 O O . ARG A 1 733 ? 13.620 -31.674 -6.444 1.00 92.06 733 ARG A O 1
ATOM 5347 N N . GLY A 1 734 ? 14.699 -31.320 -4.511 1.00 93.00 734 GLY A N 1
ATOM 5348 C CA . GLY A 1 734 ? 13.541 -31.551 -3.653 1.00 93.00 734 GLY A CA 1
ATOM 5349 C C . GLY A 1 734 ? 12.394 -30.567 -3.891 1.00 93.00 734 GLY A C 1
ATOM 5350 O O . GLY A 1 734 ? 11.248 -31.000 -3.983 1.00 93.00 734 GLY A O 1
ATOM 5351 N N . LEU A 1 735 ? 12.693 -29.277 -4.084 1.00 93.88 735 LEU A N 1
ATOM 5352 C CA . LEU A 1 735 ? 11.691 -28.261 -4.436 1.00 93.88 735 LEU A CA 1
ATOM 5353 C C . LEU A 1 735 ? 11.097 -28.465 -5.838 1.00 93.88 735 LEU A C 1
ATOM 5355 O O . LEU A 1 735 ? 9.919 -28.187 -6.044 1.00 93.88 735 LEU A O 1
ATOM 5359 N N . GLY A 1 736 ? 11.877 -28.971 -6.797 1.00 96.06 736 GLY A N 1
ATOM 5360 C CA . GLY A 1 736 ? 11.355 -29.347 -8.115 1.00 96.06 736 GLY A CA 1
ATOM 5361 C C . GLY A 1 736 ? 10.355 -30.503 -8.037 1.00 96.06 736 GLY A C 1
ATOM 5362 O O . GLY A 1 736 ? 9.284 -30.455 -8.644 1.00 96.06 736 GLY A O 1
ATOM 5363 N N . ILE A 1 737 ? 10.664 -31.507 -7.211 1.00 96.94 737 ILE A N 1
ATOM 5364 C CA . ILE A 1 737 ? 9.751 -32.616 -6.906 1.00 96.94 737 ILE A CA 1
ATOM 5365 C C . ILE A 1 737 ? 8.510 -32.108 -6.155 1.00 96.94 737 ILE A C 1
ATOM 5367 O O . ILE A 1 737 ? 7.402 -32.513 -6.502 1.00 96.94 737 ILE A O 1
ATOM 5371 N N . ASP A 1 738 ? 8.667 -31.202 -5.175 1.00 96.25 738 ASP A N 1
ATOM 5372 C CA . ASP A 1 738 ? 7.541 -30.541 -4.497 1.00 96.25 738 ASP A CA 1
ATOM 5373 C C . ASP A 1 738 ? 6.601 -29.878 -5.516 1.00 96.25 738 ASP A C 1
ATOM 5375 O O . ASP A 1 738 ? 5.392 -30.093 -5.460 1.00 96.25 738 ASP A O 1
ATOM 5379 N N . LEU A 1 739 ? 7.148 -29.108 -6.462 1.00 96.44 739 LEU A N 1
ATOM 5380 C CA . LEU A 1 739 ? 6.379 -28.350 -7.452 1.00 96.44 739 LEU A CA 1
ATOM 5381 C C . LEU A 1 739 ? 5.506 -29.258 -8.328 1.00 96.44 739 LEU A C 1
ATOM 5383 O O . LEU A 1 739 ? 4.324 -28.974 -8.549 1.00 96.44 739 LEU A O 1
ATOM 5387 N N . VAL A 1 740 ? 6.068 -30.384 -8.783 1.00 97.62 740 VAL A N 1
ATOM 5388 C CA . VAL A 1 740 ? 5.302 -31.387 -9.531 1.00 97.62 740 VAL A CA 1
ATOM 5389 C C . VAL A 1 740 ? 4.286 -32.073 -8.633 1.00 97.62 740 VAL A C 1
ATOM 5391 O O . VAL A 1 740 ? 3.131 -32.193 -9.031 1.00 97.62 740 VAL A O 1
ATOM 5394 N N . ALA A 1 741 ? 4.665 -32.477 -7.420 1.00 96.81 741 ALA A N 1
ATOM 5395 C CA . ALA A 1 741 ? 3.767 -33.168 -6.501 1.00 96.81 741 ALA A CA 1
ATOM 5396 C C . ALA A 1 741 ? 2.528 -32.333 -6.159 1.00 96.81 741 ALA A C 1
ATOM 5398 O O . ALA A 1 741 ? 1.418 -32.860 -6.191 1.00 96.81 741 ALA A O 1
ATOM 5399 N N . MET A 1 742 ? 2.690 -31.032 -5.905 1.00 95.31 742 MET A N 1
ATOM 5400 C CA . MET A 1 742 ? 1.572 -30.143 -5.581 1.00 95.31 742 MET A CA 1
ATOM 5401 C C . MET A 1 742 ? 0.524 -30.070 -6.705 1.00 95.31 742 MET A C 1
ATOM 5403 O O . MET A 1 742 ? -0.666 -30.103 -6.415 1.00 95.31 742 MET A O 1
ATOM 5407 N N . CYS A 1 743 ? 0.927 -30.073 -7.981 1.00 96.69 743 CYS A N 1
ATOM 5408 C CA . CYS A 1 743 ? -0.030 -30.006 -9.096 1.00 96.69 743 CYS A CA 1
ATOM 5409 C C . CYS A 1 743 ? -0.485 -31.393 -9.592 1.00 96.69 743 CYS A C 1
ATOM 5411 O O . CYS A 1 743 ? -1.664 -31.604 -9.884 1.00 96.69 743 CYS A O 1
ATOM 5413 N N . ALA A 1 744 ? 0.450 -32.338 -9.731 1.00 97.31 744 ALA A N 1
ATOM 5414 C CA . ALA A 1 744 ? 0.207 -33.652 -10.323 1.00 97.31 744 ALA A CA 1
ATOM 5415 C C . ALA A 1 744 ? -0.610 -34.559 -9.396 1.00 97.31 744 ALA A C 1
ATOM 5417 O O . ALA A 1 744 ? -1.476 -35.288 -9.880 1.00 97.31 744 ALA A O 1
ATOM 5418 N N . ASN A 1 745 ? -0.388 -34.496 -8.076 1.00 96.94 745 ASN A N 1
ATOM 5419 C CA . ASN A 1 745 ? -1.187 -35.263 -7.119 1.00 96.94 745 ASN A CA 1
ATOM 5420 C C . ASN A 1 745 ? -2.642 -34.781 -7.126 1.00 96.94 745 ASN A C 1
ATOM 5422 O O . ASN A 1 745 ? -3.550 -35.607 -7.188 1.00 96.94 745 ASN A O 1
ATOM 5426 N N . ASP A 1 746 ? -2.864 -33.464 -7.127 1.00 95.38 746 ASP A N 1
ATOM 5427 C CA . ASP A 1 746 ? -4.200 -32.864 -7.129 1.00 95.38 746 ASP A CA 1
ATOM 5428 C C . ASP A 1 746 ? -5.012 -33.316 -8.352 1.00 95.38 746 ASP A C 1
ATOM 5430 O O . ASP A 1 746 ? -6.097 -33.883 -8.188 1.00 95.38 746 ASP A O 1
ATOM 5434 N N . ILE A 1 747 ? -4.471 -33.204 -9.574 1.00 97.38 747 ILE A N 1
ATOM 5435 C CA . ILE A 1 747 ? -5.184 -33.705 -10.764 1.00 97.38 747 ILE A CA 1
ATOM 5436 C C . ILE A 1 747 ? -5.317 -35.237 -10.772 1.00 97.38 747 ILE A C 1
ATOM 5438 O O . ILE A 1 747 ? -6.337 -35.760 -11.229 1.00 97.38 747 ILE A O 1
ATOM 5442 N N . ALA A 1 748 ? -4.345 -35.972 -10.222 1.00 97.12 748 ALA A N 1
ATOM 5443 C CA . ALA A 1 748 ? -4.426 -37.425 -10.117 1.00 97.12 748 ALA A CA 1
ATOM 5444 C C . ALA A 1 748 ? -5.537 -37.867 -9.153 1.00 97.12 748 ALA A C 1
ATOM 5446 O O . ALA A 1 748 ? -6.202 -38.870 -9.417 1.00 97.12 748 ALA A O 1
ATOM 5447 N N . THR A 1 749 ? -5.827 -37.098 -8.094 1.00 96.75 749 THR A N 1
ATOM 5448 C CA . THR A 1 749 ? -6.972 -37.378 -7.207 1.00 96.75 749 THR A CA 1
ATOM 5449 C C . THR A 1 749 ? -8.337 -37.196 -7.874 1.00 96.75 749 THR A C 1
ATOM 5451 O O . THR A 1 749 ? -9.300 -37.834 -7.448 1.00 96.75 749 THR A O 1
ATOM 5454 N N . MET A 1 750 ? -8.408 -36.446 -8.982 1.00 96.75 750 MET A N 1
ATOM 5455 C CA . MET A 1 750 ? -9.579 -36.372 -9.870 1.00 96.75 750 MET A CA 1
ATOM 5456 C C . MET A 1 750 ? -9.689 -37.580 -10.826 1.00 96.75 750 MET A C 1
ATOM 5458 O O . MET A 1 750 ? -10.587 -37.636 -11.666 1.00 96.75 750 MET A O 1
ATOM 5462 N N . GLY A 1 751 ? -8.782 -38.558 -10.726 1.00 95.25 751 GLY A N 1
ATOM 5463 C CA . GLY A 1 751 ? -8.698 -39.716 -11.620 1.00 95.25 751 GLY A CA 1
ATOM 5464 C C . GLY A 1 751 ? -7.978 -39.437 -12.945 1.00 95.25 751 GLY A C 1
ATOM 5465 O O . GLY A 1 751 ? -7.907 -40.327 -13.795 1.00 95.25 751 GLY A O 1
ATOM 5466 N N . ALA A 1 752 ? -7.440 -38.227 -13.144 1.00 96.88 752 ALA A N 1
ATOM 5467 C CA . ALA A 1 752 ? -6.703 -37.892 -14.355 1.00 96.88 752 ALA A CA 1
ATOM 5468 C C . ALA A 1 752 ? -5.319 -38.540 -14.372 1.00 96.88 752 ALA A C 1
ATOM 5470 O O . ALA A 1 752 ? -4.617 -38.589 -13.366 1.00 96.88 752 ALA A O 1
ATOM 5471 N N . GLN A 1 753 ? -4.906 -39.002 -15.548 1.00 96.00 753 GLN A N 1
ATOM 5472 C CA . GLN A 1 753 ? -3.513 -39.322 -15.812 1.00 96.00 753 GLN A CA 1
ATOM 5473 C C . GLN A 1 753 ? -2.802 -38.015 -16.193 1.00 96.00 753 GLN A C 1
ATOM 5475 O O . GLN A 1 753 ? -3.225 -37.392 -17.173 1.00 96.00 753 GLN A O 1
ATOM 5480 N N . PRO A 1 754 ? -1.761 -37.578 -15.459 1.00 97.12 754 PRO A N 1
ATOM 5481 C CA . PRO A 1 754 ? -0.919 -36.464 -15.883 1.00 97.12 754 PRO A CA 1
ATOM 5482 C C . PRO A 1 754 ? -0.383 -36.695 -17.303 1.00 97.12 754 PRO A C 1
ATOM 5484 O O . PRO A 1 754 ? 0.011 -37.809 -17.642 1.00 97.12 754 PRO A O 1
ATOM 5487 N N . LEU A 1 755 ? -0.388 -35.654 -18.137 1.00 95.50 755 LEU A N 1
ATOM 5488 C CA . LEU A 1 755 ? 0.095 -35.705 -19.521 1.00 95.50 755 LEU A CA 1
ATOM 5489 C C . LEU A 1 755 ? 1.306 -34.801 -19.710 1.00 95.50 755 LEU A C 1
ATOM 5491 O O . LEU A 1 755 ? 2.362 -35.264 -20.135 1.00 95.50 755 LEU A O 1
ATOM 5495 N N . PHE A 1 756 ? 1.179 -33.531 -19.332 1.00 94.69 756 PHE A N 1
ATOM 5496 C CA . PHE A 1 756 ? 2.287 -32.590 -19.381 1.00 94.69 756 PHE A CA 1
ATOM 5497 C C . PHE A 1 756 ? 2.326 -31.648 -18.181 1.00 94.69 756 PHE A C 1
ATOM 5499 O O . PHE A 1 756 ? 1.340 -31.452 -17.464 1.00 94.69 756 PHE A O 1
ATOM 5506 N N . PHE A 1 757 ? 3.508 -31.086 -17.969 1.00 96.00 757 PHE A N 1
ATOM 5507 C CA . PHE A 1 757 ? 3.810 -30.111 -16.938 1.00 96.00 757 PHE A CA 1
ATOM 5508 C C . PHE A 1 757 ? 4.488 -28.893 -17.564 1.00 96.00 757 PHE A C 1
ATOM 5510 O O . PHE A 1 757 ? 5.282 -29.045 -18.498 1.00 96.00 757 PHE A O 1
ATOM 5517 N N . LEU A 1 758 ? 4.178 -27.713 -17.030 1.00 94.00 758 LEU A N 1
ATOM 5518 C CA . LEU A 1 758 ? 4.903 -26.472 -17.270 1.00 94.00 758 LEU A CA 1
ATOM 5519 C C . LEU A 1 758 ? 5.341 -25.883 -15.927 1.00 94.00 758 LEU A C 1
ATOM 5521 O O . LEU A 1 758 ? 4.552 -25.875 -14.980 1.00 94.00 758 LEU A O 1
ATOM 5525 N N . ASP A 1 759 ? 6.566 -25.380 -15.848 1.00 93.06 759 ASP A N 1
ATOM 5526 C CA . ASP A 1 759 ? 7.097 -24.676 -14.682 1.00 93.06 759 ASP A CA 1
ATOM 5527 C C . ASP A 1 759 ? 7.260 -23.168 -14.927 1.00 93.06 759 ASP A C 1
ATOM 5529 O O . ASP A 1 759 ? 7.397 -22.684 -16.048 1.00 93.06 759 ASP A O 1
ATOM 5533 N N . TYR A 1 760 ? 7.206 -22.401 -13.846 1.00 93.31 760 TYR A N 1
ATOM 5534 C CA . TYR A 1 760 ? 7.511 -20.979 -13.808 1.00 93.31 760 TYR A CA 1
ATOM 5535 C C . TYR A 1 760 ? 8.486 -20.750 -12.660 1.00 93.31 760 TYR A C 1
ATOM 5537 O O . TYR A 1 760 ? 8.148 -21.026 -11.508 1.00 93.31 760 TYR A O 1
ATOM 5545 N N . TYR A 1 761 ? 9.683 -20.258 -12.972 1.00 92.06 761 TYR A N 1
ATOM 5546 C CA . TYR A 1 761 ? 10.733 -19.948 -12.007 1.00 92.06 761 TYR A CA 1
ATOM 5547 C C . TYR A 1 761 ? 11.041 -18.451 -12.051 1.00 92.06 761 TYR A C 1
ATOM 5549 O O . TYR A 1 761 ? 11.498 -17.933 -13.067 1.00 92.06 761 TYR A O 1
ATOM 5557 N N . ALA A 1 762 ? 10.809 -17.758 -10.940 1.00 89.75 762 ALA A N 1
ATOM 5558 C CA . ALA A 1 762 ? 11.087 -16.338 -10.768 1.00 89.75 762 ALA A CA 1
ATOM 5559 C C . ALA A 1 762 ? 12.206 -16.136 -9.742 1.00 89.75 762 ALA A C 1
ATOM 5561 O O . ALA A 1 762 ? 12.168 -16.758 -8.688 1.00 89.75 762 ALA A O 1
ATOM 5562 N N . THR A 1 763 ? 13.190 -15.272 -9.991 1.00 83.81 763 THR A N 1
ATOM 5563 C CA . THR A 1 763 ? 14.316 -15.059 -9.054 1.00 83.81 763 THR A CA 1
ATOM 5564 C C . THR A 1 763 ? 14.858 -13.636 -9.089 1.00 83.81 763 THR A C 1
ATOM 5566 O O . THR A 1 763 ? 14.724 -12.956 -10.098 1.00 83.81 763 THR A O 1
ATOM 5569 N N . GLY A 1 764 ? 15.501 -13.174 -8.015 1.00 73.25 764 GLY A N 1
ATOM 5570 C CA . GLY A 1 764 ? 16.206 -11.885 -8.008 1.00 73.25 764 GLY A CA 1
ATOM 5571 C C . GLY A 1 764 ? 17.550 -11.906 -8.750 1.00 73.25 764 GLY A C 1
ATOM 5572 O O . GLY A 1 764 ? 18.035 -10.853 -9.147 1.00 73.25 764 GLY A O 1
ATOM 5573 N N . ALA A 1 765 ? 18.144 -13.094 -8.914 1.00 79.69 765 ALA A N 1
ATOM 5574 C CA . ALA A 1 765 ? 19.332 -13.369 -9.732 1.00 79.69 765 ALA A CA 1
ATOM 5575 C C . ALA A 1 765 ? 19.365 -14.868 -10.114 1.00 79.69 765 ALA A C 1
ATOM 5577 O O . ALA A 1 765 ? 18.972 -15.712 -9.299 1.00 79.69 765 ALA A O 1
ATOM 5578 N N . LEU A 1 766 ? 19.805 -15.233 -11.321 1.00 80.81 766 LEU A N 1
ATOM 5579 C CA . LEU A 1 766 ? 19.741 -16.611 -11.826 1.00 80.81 766 LEU A CA 1
ATOM 5580 C C . LEU A 1 766 ? 20.992 -17.413 -11.466 1.00 80.81 766 LEU A C 1
ATOM 5582 O O . LEU A 1 766 ? 22.029 -17.343 -12.123 1.00 80.81 766 LEU A O 1
ATOM 5586 N N . ASP A 1 767 ? 20.848 -18.260 -10.452 1.00 84.81 767 ASP A N 1
ATOM 5587 C CA . ASP A 1 767 ? 21.758 -19.376 -10.210 1.00 84.81 767 ASP A CA 1
ATOM 5588 C C . ASP A 1 767 ? 21.395 -20.534 -11.159 1.00 84.81 767 ASP A C 1
ATOM 5590 O O . ASP A 1 767 ? 20.388 -21.221 -10.972 1.00 84.81 767 ASP A O 1
ATOM 5594 N N . VAL A 1 768 ? 22.211 -20.735 -12.199 1.00 86.00 768 VAL A N 1
ATOM 5595 C CA . VAL A 1 768 ? 22.013 -21.793 -13.208 1.00 86.00 768 VAL A CA 1
ATOM 5596 C C . VAL A 1 768 ? 22.134 -23.190 -12.601 1.00 86.00 768 VAL A C 1
ATOM 5598 O O . VAL A 1 768 ? 21.438 -24.095 -13.051 1.00 86.00 768 VAL A O 1
ATOM 5601 N N . ASP A 1 769 ? 22.986 -23.397 -11.594 1.00 84.88 769 ASP A N 1
ATOM 5602 C CA . ASP A 1 769 ? 23.157 -24.706 -10.959 1.00 84.88 769 ASP A CA 1
ATOM 5603 C C . ASP A 1 769 ? 21.973 -25.035 -10.047 1.00 84.88 769 ASP A C 1
ATOM 5605 O O . ASP A 1 769 ? 21.437 -26.144 -10.119 1.00 84.88 769 ASP A O 1
ATOM 5609 N N . ALA A 1 770 ? 21.518 -24.079 -9.234 1.00 83.38 770 ALA A N 1
ATOM 5610 C CA . ALA A 1 770 ? 20.342 -24.253 -8.387 1.00 83.38 770 ALA A CA 1
ATOM 5611 C C . ALA A 1 770 ? 19.059 -24.386 -9.220 1.00 83.38 770 ALA A C 1
ATOM 5613 O O . ALA A 1 770 ? 18.264 -25.291 -8.967 1.00 83.38 770 ALA A O 1
ATOM 5614 N N . CYS A 1 771 ? 18.880 -23.550 -10.249 1.00 90.12 771 CYS A N 1
ATOM 5615 C CA . CYS A 1 771 ? 17.730 -23.632 -11.143 1.00 90.12 771 CYS A CA 1
ATOM 5616 C C . CYS A 1 771 ? 17.753 -24.933 -11.963 1.00 90.12 771 CYS A C 1
ATOM 5618 O O . CYS A 1 771 ? 16.755 -25.643 -11.988 1.00 90.12 771 CYS A O 1
ATOM 5620 N N . ALA A 1 772 ? 18.895 -25.345 -12.530 1.00 90.62 772 ALA A N 1
ATOM 5621 C CA . ALA A 1 772 ? 18.989 -26.631 -13.229 1.00 90.62 772 ALA A CA 1
ATOM 5622 C C . ALA A 1 772 ? 18.783 -27.834 -12.295 1.00 90.62 772 ALA A C 1
ATOM 5624 O O . ALA A 1 772 ? 18.200 -28.823 -12.725 1.00 90.62 772 ALA A O 1
ATOM 5625 N N . SER A 1 773 ? 19.215 -27.762 -11.030 1.00 91.88 773 SER A N 1
ATOM 5626 C CA . SER A 1 773 ? 18.935 -28.805 -10.027 1.00 91.88 773 SER A CA 1
ATOM 5627 C C . SER A 1 773 ? 17.447 -28.851 -9.667 1.00 91.88 773 SER A C 1
ATOM 5629 O O . SER A 1 773 ? 16.884 -29.931 -9.501 1.00 91.88 773 SER A O 1
ATOM 5631 N N . LEU A 1 774 ? 16.782 -27.693 -9.596 1.00 94.06 774 LEU A N 1
ATOM 5632 C CA . LEU A 1 774 ? 15.335 -27.608 -9.418 1.00 94.06 774 LEU A CA 1
ATOM 5633 C C . LEU A 1 774 ? 14.595 -28.185 -10.627 1.00 94.06 774 LEU A C 1
ATOM 5635 O O . LEU A 1 774 ? 13.728 -29.031 -10.441 1.00 94.06 774 LEU A O 1
ATOM 5639 N N . VAL A 1 775 ? 14.972 -27.824 -11.855 1.00 94.00 775 VAL A N 1
ATOM 5640 C CA . VAL A 1 775 ? 14.363 -28.367 -13.081 1.00 94.00 775 VAL A CA 1
ATOM 5641 C C . VAL A 1 775 ? 14.698 -29.853 -13.280 1.00 94.00 775 VAL A C 1
ATOM 5643 O O . VAL A 1 775 ? 13.870 -30.597 -13.793 1.00 94.00 775 VAL A O 1
ATOM 5646 N N . GLU A 1 776 ? 15.847 -30.343 -12.806 1.00 94.75 776 GLU A N 1
ATOM 5647 C CA . GLU A 1 776 ? 16.123 -31.784 -12.683 1.00 94.75 776 GLU A CA 1
ATOM 5648 C C . GLU A 1 776 ? 15.126 -32.455 -11.729 1.00 94.75 776 GLU A C 1
ATOM 5650 O O . GLU A 1 776 ? 14.608 -33.524 -12.040 1.00 94.75 776 GLU A O 1
ATOM 5655 N N . GLY A 1 777 ? 14.782 -31.797 -10.619 1.00 96.06 777 GLY A N 1
ATOM 5656 C CA . GLY A 1 777 ? 13.713 -32.222 -9.715 1.00 96.06 777 GLY A CA 1
ATOM 5657 C C . GLY A 1 777 ? 12.324 -32.193 -10.354 1.00 96.06 777 GLY A C 1
ATOM 5658 O O . GLY A 1 777 ? 11.540 -33.116 -10.145 1.00 96.06 777 GLY A O 1
ATOM 5659 N N . VAL A 1 778 ? 12.024 -31.178 -11.172 1.00 97.06 778 VAL A N 1
ATOM 5660 C CA . VAL A 1 778 ? 10.777 -31.110 -11.952 1.00 97.06 778 VAL A CA 1
ATOM 5661 C C . VAL A 1 778 ? 10.738 -32.243 -12.979 1.00 97.06 778 VAL A C 1
ATOM 5663 O O . VAL A 1 778 ? 9.741 -32.951 -13.064 1.00 97.06 778 VAL A O 1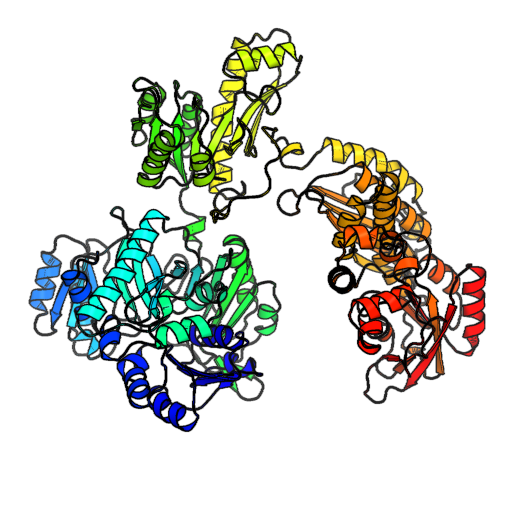
ATOM 5666 N N . ALA A 1 779 ? 11.818 -32.488 -13.722 1.00 95.19 779 ALA A N 1
ATOM 5667 C CA . ALA A 1 779 ? 11.889 -33.555 -14.717 1.00 95.19 779 ALA A CA 1
ATOM 5668 C C . ALA A 1 779 ? 11.786 -34.955 -14.082 1.00 95.19 779 ALA A C 1
ATOM 5670 O O . ALA A 1 779 ? 11.018 -35.789 -14.559 1.00 95.19 779 ALA A O 1
ATOM 5671 N N . ASP A 1 780 ? 12.488 -35.199 -12.972 1.00 95.31 780 ASP A N 1
ATOM 5672 C CA . ASP A 1 780 ? 12.376 -36.422 -12.167 1.00 95.31 780 ASP A CA 1
ATOM 5673 C C . ASP A 1 780 ? 10.953 -36.599 -11.607 1.00 95.31 780 ASP A C 1
ATOM 5675 O O . ASP A 1 780 ? 10.365 -37.678 -11.711 1.00 95.31 780 ASP A O 1
ATOM 5679 N N . GLY A 1 781 ? 10.349 -35.521 -11.099 1.00 96.62 781 GLY A N 1
ATOM 5680 C CA . GLY A 1 781 ? 8.962 -35.505 -10.642 1.00 96.62 781 GLY A CA 1
ATOM 5681 C C . GLY A 1 781 ? 7.957 -35.811 -11.754 1.00 96.62 781 GLY A C 1
ATOM 5682 O O . GLY A 1 781 ? 7.026 -36.592 -11.543 1.00 96.62 781 GLY A O 1
ATOM 5683 N N . CYS A 1 782 ? 8.165 -35.256 -12.950 1.00 96.12 782 CYS A N 1
ATOM 5684 C CA . CYS A 1 782 ? 7.345 -35.499 -14.136 1.00 96.12 782 CYS A CA 1
ATOM 5685 C C . CYS A 1 782 ? 7.464 -36.956 -14.601 1.00 96.12 782 CYS A C 1
ATOM 5687 O O . CYS A 1 782 ? 6.450 -37.640 -14.741 1.00 96.12 782 CYS A O 1
ATOM 5689 N N . ALA A 1 783 ? 8.691 -37.474 -14.724 1.00 92.69 783 ALA A N 1
ATOM 5690 C CA . ALA A 1 783 ? 8.955 -38.864 -15.090 1.00 92.69 783 ALA A CA 1
ATOM 5691 C C . ALA A 1 783 ? 8.316 -39.854 -14.099 1.00 92.69 783 ALA A C 1
ATOM 5693 O O . ALA A 1 783 ? 7.634 -40.793 -14.512 1.00 92.69 783 ALA A O 1
ATOM 5694 N N . LYS A 1 784 ? 8.457 -39.611 -12.788 1.00 91.56 784 LYS A N 1
ATOM 5695 C CA . LYS A 1 784 ? 7.812 -40.401 -11.721 1.00 91.56 784 LYS A CA 1
ATOM 5696 C C . LYS A 1 784 ? 6.284 -40.281 -11.712 1.00 91.56 784 LYS A C 1
ATOM 5698 O O . LYS A 1 784 ? 5.610 -41.205 -11.259 1.00 91.56 784 LYS A O 1
ATOM 5703 N N . SER A 1 785 ? 5.740 -39.176 -12.223 1.00 94.69 785 SER A N 1
ATOM 5704 C CA . SER A 1 785 ? 4.294 -38.940 -12.357 1.00 94.69 785 SER A CA 1
ATOM 5705 C C . SER A 1 785 ? 3.705 -39.417 -13.688 1.00 94.69 785 SER A C 1
ATOM 5707 O O . SER A 1 785 ? 2.483 -39.438 -13.836 1.00 94.69 785 SER A O 1
ATOM 5709 N N . GLY A 1 786 ? 4.547 -39.815 -14.647 1.00 91.00 786 GLY A N 1
ATOM 5710 C CA . GLY A 1 786 ? 4.134 -40.262 -15.976 1.00 91.00 786 GLY A CA 1
ATOM 5711 C C . GLY A 1 786 ? 3.738 -39.141 -16.944 1.00 91.00 786 GLY A C 1
ATOM 5712 O O . GLY A 1 786 ? 3.008 -39.424 -17.891 1.00 91.00 786 GLY A O 1
ATOM 5713 N N . CYS A 1 787 ? 4.199 -37.903 -16.727 1.00 94.19 787 CYS A N 1
ATOM 5714 C CA . CYS A 1 787 ? 3.969 -36.755 -17.613 1.00 94.19 787 CYS A CA 1
ATOM 5715 C C . CYS A 1 787 ? 5.267 -36.189 -18.210 1.00 94.19 787 CYS A C 1
ATOM 5717 O O . CYS A 1 787 ? 6.359 -36.418 -17.691 1.00 94.19 787 CYS A O 1
ATOM 5719 N N . ALA A 1 788 ? 5.135 -35.422 -19.295 1.00 93.31 788 ALA A N 1
ATOM 5720 C CA . ALA A 1 788 ? 6.241 -34.722 -19.942 1.00 93.31 788 ALA A CA 1
ATOM 5721 C C . ALA A 1 788 ? 6.386 -33.273 -19.447 1.00 93.31 788 ALA A C 1
ATOM 5723 O O . ALA A 1 788 ? 5.455 -32.472 -19.573 1.00 93.31 788 ALA A O 1
ATOM 5724 N N . LEU A 1 789 ? 7.576 -32.894 -18.979 1.00 93.69 789 LEU A N 1
ATOM 5725 C CA . LEU A 1 789 ? 7.968 -31.492 -18.835 1.00 93.69 789 LEU A CA 1
ATOM 5726 C C . LEU A 1 789 ? 8.065 -30.883 -20.239 1.00 93.69 789 LEU A C 1
ATOM 5728 O O . LEU A 1 789 ? 8.998 -31.171 -20.988 1.00 93.69 789 LEU A O 1
ATOM 5732 N N . SER A 1 790 ? 7.063 -30.092 -20.620 1.00 86.81 790 SER A N 1
ATOM 5733 C CA . SER A 1 790 ? 6.829 -29.732 -22.028 1.00 86.81 790 SER A CA 1
ATOM 5734 C C . SER A 1 790 ? 7.131 -28.270 -22.363 1.00 86.81 790 SER A C 1
ATOM 5736 O O . SER A 1 790 ? 6.996 -27.855 -23.514 1.00 86.81 790 SER A O 1
ATOM 5738 N N . GLY A 1 791 ? 7.546 -27.486 -21.373 1.00 84.88 791 GLY A N 1
ATOM 5739 C CA . GLY A 1 791 ? 7.858 -26.066 -21.485 1.00 84.88 791 GLY A CA 1
ATOM 5740 C C . GLY A 1 791 ? 7.823 -25.406 -20.112 1.00 84.88 791 GLY A C 1
ATOM 5741 O O . GLY A 1 791 ? 7.536 -26.070 -19.124 1.00 84.88 791 GLY A O 1
ATOM 5742 N N . GLY A 1 792 ? 8.088 -24.109 -20.071 1.00 87.50 792 GLY A N 1
ATOM 5743 C CA . GLY A 1 792 ? 8.121 -23.326 -18.845 1.00 87.50 792 GLY A CA 1
ATOM 5744 C C . GLY A 1 792 ? 8.744 -21.959 -19.094 1.00 87.50 792 GLY A C 1
ATOM 5745 O O . GLY A 1 792 ? 9.168 -21.673 -20.214 1.00 87.50 792 GLY A O 1
ATOM 5746 N N . GLU A 1 793 ? 8.798 -21.134 -18.056 1.00 87.31 793 GLU A N 1
ATOM 5747 C CA . GLU A 1 793 ? 9.330 -19.770 -18.102 1.00 87.31 793 GLU A CA 1
ATOM 5748 C C . GLU A 1 793 ? 10.336 -19.560 -16.962 1.00 87.31 793 GLU A C 1
ATOM 5750 O O . GLU A 1 793 ? 10.084 -19.938 -15.816 1.00 87.31 793 GLU A O 1
ATOM 5755 N N . THR A 1 794 ? 11.481 -18.945 -17.262 1.00 88.81 794 THR A N 1
ATOM 5756 C CA . THR A 1 794 ? 12.500 -18.574 -16.267 1.00 88.81 794 THR A CA 1
ATOM 5757 C C . THR A 1 794 ? 12.711 -17.067 -16.314 1.00 88.81 794 THR A C 1
ATOM 5759 O O . THR A 1 794 ? 13.291 -16.548 -17.265 1.00 88.81 794 THR A O 1
ATOM 5762 N N . ALA A 1 795 ? 12.256 -16.371 -15.276 1.00 83.06 795 ALA A N 1
ATOM 5763 C CA . ALA A 1 795 ? 12.267 -14.919 -15.181 1.00 83.06 795 ALA A CA 1
ATOM 5764 C C . ALA A 1 795 ? 13.183 -14.441 -14.044 1.00 83.06 795 ALA A C 1
ATOM 5766 O O . ALA A 1 795 ? 12.859 -14.543 -12.859 1.00 83.06 795 ALA A O 1
ATOM 5767 N N . GLU A 1 796 ? 14.320 -13.849 -14.394 1.00 78.62 796 GLU A N 1
ATOM 5768 C CA . GLU A 1 796 ? 15.047 -12.988 -13.461 1.00 78.62 796 GLU A CA 1
ATOM 5769 C C . GLU A 1 796 ? 14.282 -11.655 -13.340 1.00 78.62 796 GLU A C 1
ATOM 5771 O O . GLU A 1 796 ? 14.084 -10.936 -14.319 1.00 78.62 796 GLU A O 1
ATOM 5776 N N . MET A 1 797 ? 13.807 -11.348 -12.133 1.00 76.50 797 MET A N 1
ATOM 5777 C CA . MET A 1 797 ? 13.090 -10.123 -11.762 1.00 76.50 797 MET A CA 1
ATOM 5778 C C . MET A 1 797 ? 13.778 -9.448 -10.558 1.00 76.50 797 MET A C 1
ATOM 5780 O O . MET A 1 797 ? 13.215 -9.372 -9.455 1.00 76.50 797 MET A O 1
ATOM 5784 N N . PRO A 1 798 ? 15.017 -8.971 -10.754 1.00 51.09 798 PRO A N 1
ATOM 5785 C CA . PRO A 1 798 ? 15.783 -8.209 -9.774 1.00 51.09 798 PRO A CA 1
ATOM 5786 C C . PRO A 1 798 ? 14.992 -6.982 -9.308 1.00 51.09 798 PRO A C 1
ATOM 5788 O O . PRO A 1 798 ? 14.387 -6.265 -10.102 1.00 51.09 798 PRO A O 1
ATOM 5791 N N . GLY A 1 799 ? 14.959 -6.756 -7.995 1.00 45.59 799 GLY A N 1
ATOM 5792 C CA . GLY A 1 799 ? 14.184 -5.672 -7.381 1.00 45.59 799 GLY A CA 1
ATOM 5793 C C . GLY A 1 799 ? 12.723 -6.025 -7.072 1.00 45.59 799 GLY A C 1
ATOM 5794 O O . GLY A 1 799 ? 12.155 -5.429 -6.159 1.00 45.59 799 GLY A O 1
ATOM 5795 N N . LEU A 1 800 ? 12.136 -7.035 -7.730 1.00 53.28 800 LEU A N 1
ATOM 5796 C CA . LEU A 1 800 ? 10.905 -7.687 -7.253 1.00 53.28 800 LEU A CA 1
ATOM 5797 C C . LEU A 1 800 ? 11.232 -8.788 -6.233 1.00 53.28 800 LEU A C 1
ATOM 5799 O O . LEU A 1 800 ? 10.567 -8.905 -5.203 1.00 53.28 800 LEU A O 1
ATOM 5803 N N . TYR A 1 801 ? 12.290 -9.555 -6.502 1.00 62.78 801 TYR A N 1
ATOM 5804 C CA . TYR A 1 801 ? 12.870 -10.538 -5.589 1.00 62.78 801 TYR A CA 1
ATOM 5805 C C . TYR A 1 801 ? 14.278 -10.091 -5.161 1.00 62.78 801 TYR A C 1
ATOM 5807 O O . TYR A 1 801 ? 15.007 -9.454 -5.926 1.00 62.78 801 TYR A O 1
ATOM 5815 N N . GLY A 1 802 ? 14.654 -10.389 -3.913 1.00 54.69 802 GLY A N 1
ATOM 5816 C CA . GLY A 1 802 ? 15.990 -10.104 -3.379 1.00 54.69 802 GLY A CA 1
ATOM 5817 C C . GLY A 1 802 ? 17.063 -11.072 -3.893 1.00 54.69 802 GLY A C 1
ATOM 5818 O O . GLY A 1 802 ? 16.760 -12.105 -4.487 1.00 54.69 802 GLY A O 1
ATOM 5819 N N . ALA A 1 803 ? 18.336 -10.773 -3.629 1.00 58.81 803 ALA A N 1
ATOM 5820 C CA . ALA A 1 803 ? 19.432 -11.679 -3.974 1.00 58.81 803 ALA A CA 1
ATOM 5821 C C . ALA A 1 803 ? 19.274 -13.035 -3.252 1.00 58.81 803 ALA A C 1
ATOM 5823 O O . ALA A 1 803 ? 19.168 -13.083 -2.027 1.00 58.81 803 ALA A O 1
ATOM 5824 N N . GLY A 1 804 ? 19.237 -14.130 -4.017 1.00 65.88 804 GLY A N 1
ATOM 5825 C CA . GLY A 1 804 ? 18.984 -15.484 -3.503 1.00 65.88 804 GLY A CA 1
ATOM 5826 C C . GLY A 1 804 ? 17.513 -15.802 -3.187 1.00 65.88 804 GLY A C 1
ATOM 5827 O O . GLY A 1 804 ? 17.205 -16.950 -2.857 1.00 65.88 804 GLY A O 1
ATOM 5828 N N . ASP A 1 805 ? 16.600 -14.835 -3.318 1.00 73.12 805 ASP A N 1
ATOM 5829 C CA . ASP A 1 805 ? 15.163 -15.099 -3.291 1.00 73.12 805 ASP A CA 1
ATOM 5830 C C . ASP A 1 805 ? 14.695 -15.554 -4.673 1.00 73.12 805 ASP A C 1
ATOM 5832 O O . ASP A 1 805 ? 14.911 -14.880 -5.680 1.00 73.12 805 ASP A O 1
ATOM 5836 N N . PHE A 1 806 ? 13.978 -16.671 -4.682 1.00 85.00 806 PHE A N 1
ATOM 5837 C CA . PHE A 1 806 ? 13.249 -17.183 -5.833 1.00 85.00 806 PHE A CA 1
ATOM 5838 C C . PHE A 1 806 ? 11.861 -17.690 -5.426 1.00 85.00 806 PHE A C 1
ATOM 5840 O O . PHE A 1 806 ? 11.586 -17.923 -4.243 1.00 85.00 806 PHE A O 1
ATOM 5847 N N . ASP A 1 807 ? 11.000 -17.843 -6.421 1.00 90.69 807 ASP A N 1
ATOM 5848 C CA . ASP A 1 807 ? 9.603 -18.245 -6.333 1.00 90.69 807 ASP A CA 1
ATOM 5849 C C . ASP A 1 807 ? 9.264 -19.172 -7.500 1.00 90.69 807 ASP A C 1
ATOM 5851 O O . ASP A 1 807 ? 9.849 -19.057 -8.579 1.00 90.69 807 ASP A O 1
ATOM 5855 N N . VAL A 1 808 ? 8.363 -20.127 -7.272 1.00 93.50 808 VAL A N 1
ATOM 5856 C CA . VAL A 1 808 ? 8.048 -21.171 -8.254 1.00 93.50 808 VAL A CA 1
ATOM 5857 C C . VAL A 1 808 ? 6.566 -21.508 -8.282 1.00 93.50 808 VAL A C 1
ATOM 5859 O O . VAL A 1 808 ? 5.946 -21.731 -7.239 1.00 93.50 808 VAL A O 1
ATOM 5862 N N . ALA A 1 809 ? 6.027 -21.610 -9.495 1.00 95.38 809 ALA A N 1
ATOM 5863 C CA . ALA A 1 809 ? 4.673 -22.075 -9.768 1.00 95.38 809 ALA A CA 1
ATOM 5864 C C . ALA A 1 809 ? 4.696 -23.187 -10.825 1.00 95.38 809 ALA A C 1
ATOM 5866 O O . ALA A 1 809 ? 5.528 -23.193 -11.729 1.00 95.38 809 ALA A O 1
ATOM 5867 N N . GLY A 1 810 ? 3.801 -24.156 -10.672 1.00 95.69 810 GLY A N 1
ATOM 5868 C CA . GLY A 1 810 ? 3.655 -25.301 -11.556 1.00 95.69 810 GLY A CA 1
ATOM 5869 C C . GLY A 1 810 ? 2.281 -25.321 -12.211 1.00 95.69 810 GLY A C 1
ATOM 5870 O O . GLY A 1 810 ? 1.302 -24.802 -11.668 1.00 95.69 810 GLY A O 1
ATOM 5871 N N . PHE A 1 811 ? 2.205 -25.944 -13.381 1.00 96.38 811 PHE A N 1
ATOM 5872 C CA . PHE A 1 811 ? 0.974 -26.118 -14.141 1.00 96.38 811 PHE A CA 1
ATOM 5873 C C . PHE A 1 811 ? 0.960 -27.533 -14.714 1.00 96.38 811 PHE A C 1
ATOM 5875 O O . PHE A 1 811 ? 1.694 -27.838 -15.652 1.00 96.38 811 PHE A O 1
ATOM 5882 N N . CYS A 1 812 ? 0.132 -28.417 -14.159 1.00 97.50 812 CYS A N 1
ATOM 5883 C CA . CYS A 1 812 ? -0.007 -29.781 -14.659 1.00 97.50 812 CYS A CA 1
ATOM 5884 C C . CYS A 1 812 ? -1.336 -29.951 -15.390 1.00 97.50 812 CYS A C 1
ATOM 5886 O O . CYS A 1 812 ? -2.390 -29.589 -14.866 1.00 97.50 812 CYS A O 1
ATOM 5888 N N . VAL A 1 813 ? -1.287 -30.529 -16.589 1.00 96.81 813 VAL A N 1
ATOM 5889 C CA . VAL A 1 813 ? -2.467 -30.907 -17.368 1.00 96.81 813 VAL A CA 1
ATOM 5890 C C . VAL A 1 813 ? -2.477 -32.419 -17.532 1.00 96.81 813 VAL A C 1
ATOM 5892 O O . VAL A 1 813 ? -1.487 -33.028 -17.938 1.00 96.81 813 VAL A O 1
ATOM 5895 N N . GLY A 1 814 ? -3.615 -33.027 -17.221 1.00 96.94 814 GLY A N 1
ATOM 5896 C CA . GLY A 1 814 ? -3.879 -34.446 -17.402 1.00 96.94 814 GLY A CA 1
ATOM 5897 C C . GLY A 1 814 ? -5.180 -34.695 -18.150 1.00 96.94 814 GLY A C 1
ATOM 5898 O O . GLY A 1 814 ? -5.987 -33.785 -18.352 1.00 96.94 814 GLY A O 1
ATOM 5899 N N . ALA A 1 815 ? -5.398 -35.948 -18.538 1.00 96.81 815 ALA A N 1
ATOM 5900 C CA . ALA A 1 815 ? -6.634 -36.395 -19.165 1.00 96.81 815 ALA A CA 1
ATOM 5901 C C . ALA A 1 815 ? -7.307 -37.505 -18.355 1.00 96.81 815 ALA A C 1
ATOM 5903 O O . ALA A 1 815 ? -6.658 -38.360 -17.749 1.00 96.81 815 ALA A O 1
ATOM 5904 N N . VAL A 1 816 ? -8.636 -37.496 -18.363 1.00 96.31 816 VAL A N 1
ATOM 5905 C CA . VAL A 1 816 ? -9.487 -38.475 -17.685 1.00 96.31 816 VAL A CA 1
ATOM 5906 C C . VAL A 1 816 ? -10.653 -38.848 -18.593 1.00 96.31 816 VAL A C 1
ATOM 5908 O O . VAL A 1 816 ? -11.178 -38.010 -19.323 1.00 96.31 816 VAL A O 1
ATOM 5911 N N . ARG A 1 817 ? -11.088 -40.108 -18.563 1.00 94.75 817 ARG A N 1
ATOM 5912 C CA . ARG A 1 817 ? -12.346 -40.511 -19.209 1.00 94.75 817 ARG A CA 1
ATOM 5913 C C . ARG A 1 817 ? -13.488 -40.292 -18.225 1.00 94.75 817 ARG A C 1
ATOM 5915 O O . ARG A 1 817 ? -13.334 -40.584 -17.046 1.00 94.75 817 ARG A O 1
ATOM 5922 N N . LYS A 1 818 ? -14.658 -39.842 -18.685 1.00 94.19 818 LYS A N 1
ATOM 5923 C CA . LYS A 1 818 ? -15.823 -39.511 -17.828 1.00 94.19 818 LYS A CA 1
ATOM 5924 C C . LYS A 1 818 ? -16.197 -40.604 -16.813 1.00 94.19 818 LYS A C 1
ATOM 5926 O O . LYS A 1 818 ? -16.651 -40.284 -15.723 1.00 94.19 818 LYS A O 1
ATOM 5931 N N . ARG A 1 819 ? -15.992 -41.883 -17.152 1.00 91.19 819 ARG A N 1
ATOM 5932 C CA . ARG A 1 819 ? -16.237 -43.042 -16.267 1.00 91.19 819 ARG A CA 1
ATOM 5933 C C . ARG A 1 819 ? -15.201 -43.201 -15.137 1.00 91.19 819 ARG A C 1
ATOM 5935 O O . ARG A 1 819 ? -15.499 -43.798 -14.106 1.00 91.19 819 ARG A O 1
ATOM 5942 N N . ASP A 1 820 ? -13.991 -42.699 -15.354 1.00 92.31 820 ASP A N 1
ATOM 5943 C CA . ASP A 1 820 ? -12.814 -42.840 -14.490 1.00 92.31 820 ASP A CA 1
ATOM 5944 C C . ASP A 1 820 ? -12.600 -41.589 -13.608 1.00 92.31 820 ASP A C 1
ATOM 5946 O O . ASP A 1 820 ? -11.735 -41.587 -12.737 1.00 92.31 820 ASP A O 1
ATOM 5950 N N . LEU A 1 821 ? -13.429 -40.551 -13.794 1.00 95.19 821 LEU A N 1
ATOM 5951 C CA . LEU A 1 821 ? -13.435 -39.320 -13.003 1.00 95.19 821 LEU A CA 1
ATOM 5952 C C . LEU A 1 821 ? -13.746 -39.596 -11.522 1.00 95.19 821 LEU A C 1
ATOM 5954 O O . LEU A 1 821 ? -14.684 -40.327 -11.185 1.00 95.19 821 LEU A O 1
ATOM 5958 N N . LEU A 1 822 ? -12.978 -38.950 -10.649 1.00 96.25 822 LEU A N 1
ATOM 5959 C CA . LEU A 1 822 ? -13.167 -38.891 -9.203 1.00 96.25 822 LEU A CA 1
ATOM 5960 C C . LEU A 1 822 ? -13.407 -37.426 -8.776 1.00 96.25 822 LEU A C 1
ATOM 5962 O O . LEU A 1 822 ? -12.981 -36.515 -9.485 1.00 96.25 822 LEU A O 1
ATOM 5966 N N . PRO A 1 823 ? -14.058 -37.174 -7.625 1.00 97.06 823 PRO A N 1
ATOM 5967 C CA . PRO A 1 823 ? -14.739 -38.141 -6.764 1.00 97.06 823 PRO A CA 1
ATOM 5968 C C . PRO A 1 823 ? -16.100 -38.594 -7.317 1.00 97.06 823 PRO A C 1
ATOM 5970 O O . PRO A 1 823 ? -16.912 -37.806 -7.797 1.00 97.06 823 PRO A O 1
ATOM 5973 N N . ARG A 1 824 ? -16.402 -39.885 -7.159 1.00 96.38 824 ARG A N 1
ATOM 5974 C CA . ARG A 1 824 ? -17.698 -40.509 -7.474 1.00 96.38 824 ARG A CA 1
ATOM 5975 C C . ARG A 1 824 ? -18.660 -40.346 -6.294 1.00 96.38 824 ARG A C 1
ATOM 5977 O O . ARG A 1 824 ? -19.109 -41.332 -5.708 1.00 96.38 824 ARG A O 1
ATOM 5984 N N . THR A 1 825 ? -18.957 -39.105 -5.917 1.00 95.44 825 THR A N 1
ATOM 5985 C CA . THR A 1 825 ? -19.732 -38.759 -4.706 1.00 95.44 825 THR A CA 1
ATOM 5986 C C . THR A 1 825 ? -21.105 -39.434 -4.633 1.00 95.44 825 THR A C 1
ATOM 5988 O O . THR A 1 825 ? -21.512 -39.860 -3.557 1.00 95.44 825 THR A O 1
ATOM 5991 N N . SER A 1 826 ? -21.783 -39.626 -5.769 1.00 94.69 826 SER A N 1
ATOM 5992 C CA . SER A 1 826 ? -23.060 -40.353 -5.874 1.00 94.69 826 SER A CA 1
ATOM 5993 C C . SER A 1 826 ? -22.977 -41.845 -5.528 1.00 94.69 826 SER A C 1
ATOM 5995 O O . SER A 1 826 ? -24.007 -42.471 -5.293 1.00 94.69 826 SER A O 1
ATOM 5997 N N . SER A 1 827 ? -21.770 -42.417 -5.503 1.00 95.06 827 SER A N 1
ATOM 5998 C CA . SER A 1 827 ? -21.520 -43.801 -5.092 1.00 95.06 827 SER A CA 1
ATOM 5999 C C . SER A 1 827 ? -21.056 -43.931 -3.640 1.00 95.06 827 SER A C 1
ATOM 6001 O O . SER A 1 827 ? -20.948 -45.051 -3.159 1.00 95.06 827 SER A O 1
ATOM 6003 N N . MET A 1 828 ? -20.747 -42.832 -2.942 1.00 97.88 828 MET A N 1
ATOM 6004 C CA . MET A 1 828 ? -20.266 -42.875 -1.556 1.00 97.88 828 MET A CA 1
ATOM 6005 C C . MET A 1 828 ? -21.407 -43.149 -0.572 1.00 97.88 828 MET A C 1
ATOM 6007 O O . MET A 1 828 ? -22.519 -42.660 -0.750 1.00 97.88 828 MET A O 1
ATOM 6011 N N . GLN A 1 829 ? -21.121 -43.904 0.488 1.00 97.38 829 GLN A N 1
ATOM 6012 C CA . GLN A 1 829 ? -22.087 -44.231 1.540 1.00 97.38 829 GLN A CA 1
ATOM 6013 C C . GLN A 1 829 ? -21.417 -44.320 2.918 1.00 97.38 829 GLN A C 1
ATOM 6015 O O . GLN A 1 829 ? -20.202 -44.488 3.039 1.00 97.38 829 GLN A O 1
ATOM 6020 N N . ALA A 1 830 ? -22.219 -44.252 3.982 1.00 97.19 830 ALA A N 1
ATOM 6021 C CA . ALA A 1 830 ? -21.733 -44.529 5.330 1.00 97.19 830 ALA A CA 1
ATOM 6022 C C . ALA A 1 830 ? -21.230 -45.984 5.437 1.00 97.19 830 ALA A C 1
ATOM 6024 O O . ALA A 1 830 ? -21.898 -46.911 4.982 1.00 97.19 830 ALA A O 1
ATOM 6025 N N . GLY A 1 831 ? -20.060 -46.176 6.047 1.00 97.12 831 GLY A N 1
ATOM 6026 C CA . GLY A 1 831 ? -19.355 -47.459 6.108 1.00 97.12 831 GLY A CA 1
ATOM 6027 C C . GLY A 1 831 ? -18.288 -47.661 5.024 1.00 97.12 831 GLY A C 1
ATOM 6028 O O . GLY A 1 831 ? -17.536 -48.627 5.118 1.00 97.12 831 GLY A O 1
ATOM 6029 N N . ASP A 1 832 ? -18.165 -46.761 4.041 1.00 98.31 832 ASP A N 1
ATOM 6030 C CA . ASP A 1 832 ? -16.975 -46.720 3.178 1.00 98.31 832 ASP A CA 1
ATOM 6031 C C . ASP A 1 832 ? -15.721 -46.440 4.012 1.00 98.31 832 ASP A C 1
ATOM 6033 O O . ASP A 1 832 ? -15.763 -45.670 4.970 1.00 98.31 832 ASP A O 1
ATOM 6037 N N . VAL A 1 833 ? -14.605 -47.068 3.651 1.00 98.38 833 VAL A N 1
ATOM 6038 C CA . VAL A 1 833 ? -13.357 -47.048 4.419 1.00 98.38 833 VAL A CA 1
ATOM 6039 C C . VAL A 1 833 ? -12.451 -45.920 3.933 1.00 98.38 833 VAL A C 1
ATOM 6041 O O . VAL A 1 833 ? -12.319 -45.674 2.731 1.00 98.38 833 VAL A O 1
ATOM 6044 N N . LEU A 1 834 ? -11.806 -45.258 4.892 1.00 98.44 834 LEU A N 1
ATOM 6045 C CA . LEU A 1 834 ? -10.750 -44.278 4.680 1.00 98.44 834 LEU A CA 1
ATOM 6046 C C . LEU A 1 834 ? -9.395 -44.974 4.812 1.00 98.44 834 LEU A C 1
ATOM 6048 O O . LEU A 1 834 ? -9.056 -45.462 5.891 1.00 98.44 834 LEU A O 1
ATOM 6052 N N . ILE A 1 835 ? -8.614 -45.011 3.732 1.00 98.06 835 ILE A N 1
ATOM 6053 C CA . ILE A 1 835 ? -7.265 -45.597 3.735 1.00 98.06 835 ILE A CA 1
ATOM 6054 C C . ILE A 1 835 ? -6.244 -44.498 3.463 1.00 98.06 835 ILE A C 1
ATOM 6056 O O . ILE A 1 835 ? -6.246 -43.894 2.393 1.00 98.06 835 ILE A O 1
ATOM 6060 N N . GLY A 1 836 ? -5.384 -44.236 4.442 1.00 96.81 836 GLY A N 1
ATOM 6061 C CA . GLY A 1 836 ? -4.280 -43.291 4.331 1.00 96.81 836 GLY A CA 1
ATOM 6062 C C . GLY A 1 836 ? -3.027 -43.926 3.746 1.00 96.81 836 GLY A C 1
ATOM 6063 O O . GLY A 1 836 ? -2.760 -45.104 3.981 1.00 96.81 836 GLY A O 1
ATOM 6064 N N . VAL A 1 837 ? -2.231 -43.121 3.049 1.00 96.62 837 VAL A N 1
ATOM 6065 C CA . VAL A 1 837 ? -0.849 -43.429 2.662 1.00 96.62 837 VAL A CA 1
ATOM 6066 C C . VAL A 1 837 ? 0.069 -42.380 3.288 1.00 96.62 837 VAL A C 1
ATOM 6068 O O . VAL A 1 837 ? -0.236 -41.182 3.267 1.00 96.62 837 VAL A O 1
ATOM 6071 N N . ALA A 1 838 ? 1.179 -42.829 3.875 1.00 95.50 838 ALA A N 1
ATOM 6072 C CA . ALA A 1 838 ? 2.078 -41.960 4.623 1.00 95.50 838 ALA A CA 1
ATOM 6073 C C . ALA A 1 838 ? 2.766 -40.901 3.749 1.00 95.50 838 ALA A C 1
ATOM 6075 O O . ALA A 1 838 ? 3.239 -41.198 2.646 1.00 95.50 838 ALA A O 1
ATOM 6076 N N . SER A 1 839 ? 2.873 -39.682 4.281 1.00 94.81 839 SER A N 1
ATOM 6077 C CA . SER A 1 839 ? 3.712 -38.627 3.711 1.00 94.81 839 SER A CA 1
ATOM 6078 C C . SER A 1 839 ? 5.199 -38.893 3.968 1.00 94.81 839 SER A C 1
ATOM 6080 O O . SER A 1 839 ? 5.583 -39.604 4.894 1.00 94.81 839 SER A O 1
ATOM 6082 N N . SER A 1 840 ? 6.047 -38.287 3.140 1.00 91.50 840 SER A N 1
ATOM 6083 C CA . SER A 1 840 ? 7.508 -38.237 3.303 1.00 91.50 840 SER A CA 1
ATOM 6084 C C . SER A 1 840 ? 7.971 -37.270 4.403 1.00 91.50 840 SER A C 1
ATOM 6086 O O . SER A 1 840 ? 9.138 -37.278 4.778 1.00 91.50 840 SER A O 1
ATOM 6088 N N . GLY A 1 841 ? 7.075 -36.411 4.893 1.00 91.88 841 GLY A N 1
ATOM 6089 C CA . GLY A 1 841 ? 7.380 -35.285 5.769 1.00 91.88 841 GLY A CA 1
ATOM 6090 C C . GLY A 1 841 ? 6.308 -34.203 5.643 1.00 91.88 841 GLY A C 1
ATOM 6091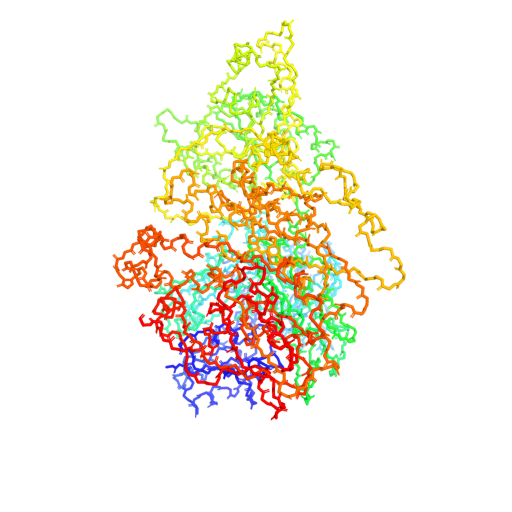 O O . GLY A 1 841 ? 5.166 -34.480 5.257 1.00 91.88 841 GLY A O 1
ATOM 6092 N N . VAL A 1 842 ? 6.660 -32.953 5.952 1.00 92.69 842 VAL A N 1
ATOM 6093 C CA . VAL A 1 842 ? 5.755 -31.810 5.746 1.00 92.69 842 VAL A CA 1
ATOM 6094 C C . VAL A 1 842 ? 5.679 -31.495 4.248 1.00 92.69 842 VAL A C 1
ATOM 6096 O O . VAL A 1 842 ? 6.673 -31.099 3.641 1.00 92.69 842 VAL A O 1
ATOM 6099 N N . HIS A 1 843 ? 4.497 -31.656 3.648 1.00 92.94 843 HIS A N 1
ATOM 6100 C CA . HIS A 1 843 ? 4.252 -31.225 2.267 1.00 92.94 843 HIS A CA 1
ATOM 6101 C C . HIS A 1 843 ? 4.389 -29.698 2.130 1.00 92.94 843 HIS A C 1
ATOM 6103 O O . HIS A 1 843 ? 4.285 -28.982 3.122 1.00 92.94 843 HIS A O 1
ATOM 6109 N N . ALA A 1 844 ? 4.608 -29.188 0.914 1.00 86.06 844 ALA A N 1
ATOM 6110 C CA . ALA A 1 844 ? 5.026 -27.798 0.680 1.00 86.06 844 ALA A CA 1
ATOM 6111 C C . ALA A 1 844 ? 4.158 -26.705 1.349 1.00 86.06 844 ALA A C 1
ATOM 6113 O O . ALA A 1 844 ? 4.672 -25.677 1.804 1.00 86.06 844 ALA A O 1
ATOM 6114 N N . ASN A 1 845 ? 2.854 -26.946 1.498 1.00 85.12 845 ASN A N 1
ATOM 6115 C CA . ASN A 1 845 ? 1.946 -26.052 2.213 1.00 85.12 845 ASN A CA 1
ATOM 6116 C C . ASN A 1 845 ? 1.982 -26.263 3.745 1.00 85.12 845 ASN A C 1
ATOM 6118 O O . ASN A 1 845 ? 1.931 -27.382 4.245 1.00 85.12 845 ASN A O 1
ATOM 6122 N N . GLY A 1 846 ? 2.039 -25.156 4.504 1.00 81.81 846 GLY A N 1
ATOM 6123 C CA . GLY A 1 846 ? 2.085 -25.139 5.982 1.00 81.81 846 GLY A CA 1
ATOM 6124 C C . GLY A 1 846 ? 3.361 -24.528 6.593 1.00 81.81 846 GLY A C 1
ATOM 6125 O O . GLY A 1 846 ? 3.409 -24.223 7.790 1.00 81.81 846 GLY A O 1
ATOM 6126 N N . PHE A 1 847 ? 4.389 -24.250 5.784 1.00 91.25 847 PHE A N 1
ATOM 6127 C CA . PHE A 1 847 ? 5.703 -23.787 6.265 1.00 91.25 847 PHE A CA 1
ATOM 6128 C C . PHE A 1 847 ? 5.712 -22.415 6.959 1.00 91.25 847 PHE A C 1
ATOM 6130 O O . PHE A 1 847 ? 6.646 -22.096 7.699 1.00 91.25 847 PHE A O 1
ATOM 6137 N N . SER A 1 848 ? 4.646 -21.625 6.822 1.00 86.62 848 SER A N 1
ATOM 6138 C CA . SER A 1 848 ? 4.458 -20.378 7.572 1.00 86.62 848 SER A CA 1
ATOM 6139 C C . SER A 1 848 ? 4.384 -20.618 9.085 1.00 86.62 848 SER A C 1
ATOM 6141 O O . SER A 1 848 ? 4.873 -19.783 9.851 1.00 86.62 848 SER A O 1
ATOM 6143 N N . LEU A 1 849 ? 3.826 -21.757 9.524 1.00 90.12 849 LEU A N 1
ATOM 6144 C CA . LEU A 1 849 ? 3.850 -22.160 10.931 1.00 90.12 849 LEU A CA 1
ATOM 6145 C C . LEU A 1 849 ? 5.175 -22.845 11.294 1.00 90.12 849 LEU A C 1
ATOM 6147 O O . LEU A 1 849 ? 5.746 -22.500 12.326 1.00 90.12 849 LEU A O 1
ATOM 6151 N N . VAL A 1 850 ? 5.724 -23.709 10.427 1.00 92.25 850 VAL A N 1
ATOM 6152 C CA . VAL A 1 850 ? 7.046 -24.355 10.623 1.00 92.25 850 VAL A CA 1
ATOM 6153 C C . VAL A 1 850 ? 8.137 -23.320 10.915 1.00 92.25 850 VAL A C 1
ATOM 6155 O O . VAL A 1 850 ? 8.869 -23.447 11.892 1.00 92.25 850 VAL A O 1
ATOM 6158 N N . ARG A 1 851 ? 8.214 -22.239 10.127 1.00 92.50 851 ARG A N 1
ATOM 6159 C CA . ARG A 1 851 ? 9.197 -21.156 10.322 1.00 92.50 851 ARG A CA 1
ATOM 6160 C C . ARG A 1 851 ? 9.036 -20.438 11.666 1.00 92.50 851 ARG A C 1
ATOM 6162 O O . ARG A 1 851 ? 10.036 -20.073 12.283 1.00 92.50 851 ARG A O 1
ATOM 6169 N N . LYS A 1 852 ? 7.798 -20.248 12.140 1.00 91.56 852 LYS A N 1
ATOM 6170 C CA . LYS A 1 852 ? 7.512 -19.662 13.463 1.00 91.56 852 LYS A CA 1
ATOM 6171 C C . LYS A 1 852 ? 7.853 -20.637 14.596 1.00 91.56 852 LYS A C 1
ATOM 6173 O O . LYS A 1 852 ? 8.401 -20.207 15.608 1.00 91.56 852 LYS A O 1
ATOM 6178 N N . ALA A 1 853 ? 7.581 -21.930 14.413 1.00 91.69 853 ALA A N 1
ATOM 6179 C CA . ALA A 1 853 ? 7.929 -22.995 15.352 1.00 91.69 853 ALA A CA 1
ATOM 6180 C C . ALA A 1 853 ? 9.454 -23.132 15.509 1.00 91.69 853 ALA A C 1
ATOM 6182 O O . ALA A 1 853 ? 9.948 -23.101 16.631 1.00 91.69 853 ALA A O 1
ATOM 6183 N N . LEU A 1 854 ? 10.203 -23.159 14.399 1.00 90.75 854 LEU A N 1
ATOM 6184 C CA . LEU A 1 854 ? 11.672 -23.125 14.378 1.00 90.75 854 LEU A CA 1
ATOM 6185 C C . LEU A 1 854 ? 12.231 -21.927 15.154 1.00 90.75 854 LEU A C 1
ATOM 6187 O O . LEU A 1 854 ? 13.061 -22.104 16.040 1.00 90.75 854 LEU A O 1
ATOM 6191 N N . ALA A 1 855 ? 11.756 -20.711 14.863 1.00 88.94 855 ALA A N 1
ATOM 6192 C CA . ALA A 1 855 ? 12.225 -19.503 15.544 1.00 88.94 855 ALA A CA 1
ATOM 6193 C C . ALA A 1 855 ? 11.912 -19.513 17.053 1.00 88.94 855 ALA A C 1
ATOM 6195 O O . ALA A 1 855 ? 12.741 -19.101 17.866 1.00 88.94 855 ALA A O 1
ATOM 6196 N N . LYS A 1 856 ? 10.732 -20.019 17.439 1.00 90.44 856 LYS A N 1
ATOM 6197 C CA . LYS A 1 856 ? 10.331 -20.183 18.842 1.00 90.44 856 LYS A CA 1
ATOM 6198 C C . LYS A 1 856 ? 11.201 -21.218 19.562 1.00 90.44 856 LYS A C 1
ATOM 6200 O O . LYS A 1 856 ? 11.689 -20.927 20.651 1.00 90.44 856 LYS A O 1
ATOM 6205 N N . PHE A 1 857 ? 11.429 -22.380 18.953 1.00 90.94 857 PHE A N 1
ATOM 6206 C CA . PHE A 1 857 ? 12.227 -23.458 19.537 1.00 90.94 857 PHE A CA 1
ATOM 6207 C C . PHE A 1 857 ? 13.712 -23.089 19.633 1.00 90.94 857 PHE A C 1
ATOM 6209 O O . PHE A 1 857 ? 14.315 -23.297 20.680 1.00 90.94 857 PHE A O 1
ATOM 6216 N N . ALA A 1 858 ? 14.283 -22.444 18.611 1.00 88.81 858 ALA A N 1
ATOM 6217 C CA . ALA A 1 858 ? 15.652 -21.923 18.652 1.00 88.81 858 ALA A CA 1
ATOM 6218 C C . ALA A 1 858 ? 15.855 -20.958 19.838 1.00 88.81 858 ALA A C 1
ATOM 6220 O O . ALA A 1 858 ? 16.788 -21.121 20.624 1.00 88.81 858 ALA A O 1
ATOM 6221 N N . LYS A 1 859 ? 14.906 -20.031 20.053 1.00 87.56 859 LYS A N 1
ATOM 6222 C CA . LYS A 1 859 ? 14.908 -19.129 21.217 1.00 87.56 859 LYS A CA 1
ATOM 6223 C C . LYS A 1 859 ? 14.774 -19.873 22.555 1.00 87.56 859 LYS A C 1
ATOM 6225 O O . LYS A 1 859 ? 15.399 -19.465 23.527 1.00 87.56 859 LYS A O 1
ATOM 6230 N N . GLN A 1 860 ? 13.980 -20.944 22.622 1.00 88.94 860 GLN A N 1
ATOM 6231 C CA . GLN A 1 860 ? 13.840 -21.771 23.831 1.00 88.94 860 GLN A CA 1
ATOM 6232 C C . GLN A 1 860 ? 15.116 -22.558 24.164 1.00 88.94 860 GLN A C 1
ATOM 6234 O O . GLN A 1 860 ? 15.451 -22.688 25.335 1.00 88.94 860 GLN A O 1
ATOM 6239 N N . GLN A 1 861 ? 15.831 -23.045 23.147 1.00 85.94 861 GLN A N 1
ATOM 6240 C CA . GLN A 1 861 ? 17.098 -23.773 23.293 1.00 85.94 861 GLN A CA 1
ATOM 6241 C C . GLN A 1 861 ? 18.326 -22.846 23.386 1.00 85.94 861 GLN A C 1
ATOM 6243 O O . GLN A 1 861 ? 19.454 -23.330 23.407 1.00 85.94 861 GLN A O 1
ATOM 6248 N N . ASN A 1 862 ? 18.125 -21.521 23.410 1.00 87.19 862 ASN A N 1
ATOM 6249 C CA . ASN A 1 862 ? 19.183 -20.504 23.374 1.00 87.19 862 ASN A CA 1
ATOM 6250 C C . ASN A 1 862 ? 20.224 -20.748 22.256 1.00 87.19 862 ASN A C 1
ATOM 6252 O O . ASN A 1 862 ? 21.429 -20.625 22.466 1.00 87.19 862 ASN A O 1
ATOM 6256 N N . THR A 1 863 ? 19.744 -21.125 21.068 1.00 87.56 863 THR A N 1
ATOM 6257 C CA . THR A 1 863 ? 20.564 -21.467 19.897 1.00 87.56 863 THR A CA 1
ATOM 6258 C C . THR A 1 863 ? 20.095 -20.711 18.652 1.00 87.56 863 THR A C 1
ATOM 6260 O O . THR A 1 863 ? 19.018 -20.110 18.635 1.00 87.56 863 THR A O 1
ATOM 6263 N N . SER A 1 864 ? 20.897 -20.728 17.586 1.00 85.69 864 SER A N 1
ATOM 6264 C CA . SER A 1 864 ? 20.510 -20.143 16.301 1.00 85.69 864 SER A CA 1
ATOM 6265 C C . SER A 1 864 ? 19.617 -21.099 15.502 1.00 85.69 864 SER A C 1
ATOM 6267 O O . SER A 1 864 ? 19.697 -22.319 15.638 1.00 85.69 864 SER A O 1
ATOM 6269 N N . ILE A 1 865 ? 18.777 -20.551 14.616 1.00 83.88 865 ILE A N 1
ATOM 6270 C CA . ILE A 1 865 ? 17.977 -21.369 13.686 1.00 83.88 865 ILE A CA 1
ATOM 6271 C C . ILE A 1 865 ? 18.893 -22.208 12.778 1.00 83.88 865 ILE A C 1
ATOM 6273 O O . ILE A 1 865 ? 18.538 -23.327 12.437 1.00 83.88 865 ILE A O 1
ATOM 6277 N N . PHE A 1 866 ? 20.075 -21.698 12.424 1.00 83.62 866 PHE A N 1
ATOM 6278 C CA . PHE A 1 866 ? 21.047 -22.407 11.590 1.00 83.62 866 PHE A CA 1
ATOM 6279 C C . PHE A 1 866 ? 21.638 -23.632 12.297 1.00 83.62 866 PHE A C 1
ATOM 6281 O O . PHE A 1 866 ? 21.565 -24.727 11.752 1.00 83.62 866 PHE A O 1
ATOM 6288 N N . ALA A 1 867 ? 22.119 -23.479 13.535 1.00 85.19 867 ALA A N 1
ATOM 6289 C CA . ALA A 1 867 ? 22.623 -24.600 14.331 1.00 85.19 867 ALA A CA 1
ATOM 6290 C C . ALA A 1 867 ? 21.523 -25.636 14.623 1.00 85.19 867 ALA A C 1
ATOM 6292 O O . ALA A 1 867 ? 21.783 -26.834 14.637 1.00 85.19 867 ALA A O 1
ATOM 6293 N N . LEU A 1 868 ? 20.279 -25.182 14.813 1.00 87.94 868 LEU A N 1
ATOM 6294 C CA . LEU A 1 868 ? 19.122 -26.059 14.987 1.00 87.94 868 LEU A CA 1
ATOM 6295 C C . LEU A 1 868 ? 18.778 -26.858 13.717 1.00 87.94 868 LEU A C 1
ATOM 6297 O O . LEU A 1 868 ? 18.322 -27.990 13.828 1.00 87.94 868 LEU A O 1
ATOM 6301 N N . LEU A 1 869 ? 18.951 -26.265 12.533 1.00 89.38 869 LEU A N 1
ATOM 6302 C CA . LEU A 1 869 ? 18.666 -26.900 11.244 1.00 89.38 869 LEU A CA 1
ATOM 6303 C C . LEU A 1 869 ? 19.757 -27.890 10.810 1.00 89.38 869 LEU A C 1
ATOM 6305 O O . LEU A 1 869 ? 19.432 -28.870 10.146 1.00 89.38 869 LEU A O 1
ATOM 6309 N N . ASP A 1 870 ? 21.013 -27.637 11.177 1.00 87.56 870 ASP A N 1
ATOM 6310 C CA . ASP A 1 870 ? 22.150 -28.529 10.911 1.00 87.56 870 ASP A CA 1
ATOM 6311 C C . ASP A 1 870 ? 22.205 -29.722 11.886 1.00 87.56 870 ASP A C 1
ATOM 6313 O O . ASP A 1 870 ? 22.590 -30.828 11.509 1.00 87.56 870 ASP A O 1
ATOM 6317 N N . ALA A 1 871 ? 21.748 -29.528 13.129 1.00 89.44 871 ALA A N 1
ATOM 6318 C CA . ALA A 1 871 ? 21.699 -30.582 14.138 1.00 89.44 871 ALA A CA 1
ATOM 6319 C C . ALA A 1 871 ? 20.916 -31.829 13.660 1.00 89.44 871 ALA A C 1
ATOM 6321 O O . ALA A 1 871 ? 19.876 -31.679 13.003 1.00 89.44 871 ALA A O 1
ATOM 6322 N N . PRO A 1 872 ? 21.353 -33.052 14.033 1.00 93.06 872 PRO A N 1
ATOM 6323 C CA . PRO A 1 872 ? 20.608 -34.278 13.762 1.00 93.06 872 PRO A CA 1
ATOM 6324 C C . PRO A 1 872 ? 19.169 -34.173 14.267 1.00 93.06 872 PRO A C 1
ATOM 6326 O O . PRO A 1 872 ? 18.919 -33.760 15.401 1.00 93.06 872 PRO A O 1
ATOM 6329 N N . ALA A 1 873 ? 18.200 -34.573 13.454 1.00 91.88 873 ALA A N 1
ATOM 6330 C CA . ALA A 1 873 ? 16.789 -34.505 13.810 1.00 91.88 873 ALA A CA 1
ATOM 6331 C C . ALA A 1 873 ? 16.474 -35.335 15.074 1.00 91.88 873 ALA A C 1
ATOM 6333 O O . ALA A 1 873 ? 15.631 -34.945 15.890 1.00 91.88 873 ALA A O 1
ATOM 6334 N N . SER A 1 874 ? 17.214 -36.420 15.316 1.00 94.06 874 SER A N 1
ATOM 6335 C CA . SER A 1 874 ? 17.205 -37.212 16.547 1.00 94.06 874 SER A CA 1
ATOM 6336 C C . SER A 1 874 ? 17.560 -36.385 17.791 1.00 94.06 874 SER A C 1
ATOM 6338 O O . SER A 1 874 ? 16.898 -36.541 18.819 1.00 94.06 874 SER A O 1
ATOM 6340 N N . SER A 1 875 ? 18.490 -35.424 17.708 1.00 92.94 875 SER A N 1
ATOM 6341 C CA . SER A 1 875 ? 18.916 -34.604 18.857 1.00 92.94 875 SER A CA 1
ATOM 6342 C C . SER A 1 875 ? 17.844 -33.626 19.353 1.00 92.94 875 SER A C 1
ATOM 6344 O O . SER A 1 875 ? 17.916 -33.156 20.488 1.00 92.94 875 SER A O 1
ATOM 6346 N N . VAL A 1 876 ? 16.837 -33.320 18.527 1.00 91.31 876 VAL A N 1
ATOM 6347 C CA . VAL A 1 876 ? 15.656 -32.515 18.903 1.00 91.31 876 VAL A CA 1
ATOM 6348 C C . VAL A 1 876 ? 14.379 -33.362 19.041 1.00 91.31 876 VAL A C 1
ATOM 6350 O O . VAL A 1 876 ? 13.302 -32.848 19.368 1.00 91.31 876 VAL A O 1
ATOM 6353 N N . GLY A 1 877 ? 14.482 -34.674 18.811 1.00 91.69 877 GLY A N 1
ATOM 6354 C CA . GLY A 1 877 ? 13.357 -35.607 18.799 1.00 91.69 877 GLY A CA 1
ATOM 6355 C C . GLY A 1 877 ? 12.412 -35.435 17.603 1.00 91.69 877 GLY A C 1
ATOM 6356 O O . GLY A 1 877 ? 11.230 -35.743 17.731 1.00 91.69 877 GLY A O 1
ATOM 6357 N N . ALA A 1 878 ? 12.899 -34.907 16.477 1.00 91.69 878 ALA A N 1
ATOM 6358 C CA . ALA A 1 878 ? 12.196 -34.888 15.190 1.00 91.69 878 ALA A CA 1
ATOM 6359 C C . ALA A 1 878 ? 12.372 -36.200 14.391 1.00 91.69 878 ALA A C 1
ATOM 6361 O O . ALA A 1 878 ? 11.644 -36.416 13.426 1.00 91.69 878 ALA A O 1
ATOM 6362 N N . GLY A 1 879 ? 13.263 -37.091 14.851 1.00 88.12 879 GLY A N 1
ATOM 6363 C CA . GLY A 1 879 ? 13.472 -38.448 14.333 1.00 88.12 879 GLY A CA 1
ATOM 6364 C C . GLY A 1 879 ? 14.474 -38.518 13.180 1.00 88.12 879 GLY A C 1
ATOM 6365 O O . GLY A 1 879 ? 14.501 -37.619 12.352 1.00 88.12 879 GLY A O 1
ATOM 6366 N N . GLY A 1 880 ? 15.265 -39.596 13.143 1.00 87.12 880 GLY A N 1
ATOM 6367 C CA . GLY A 1 880 ? 16.318 -39.807 12.142 1.00 87.12 880 GLY A CA 1
ATOM 6368 C C . GLY A 1 880 ? 17.640 -39.101 12.466 1.00 87.12 880 GLY A C 1
ATOM 6369 O O . GLY A 1 880 ? 17.666 -38.139 13.230 1.00 87.12 880 GLY A O 1
ATOM 6370 N N . ASP A 1 881 ? 18.753 -39.605 11.929 1.00 89.31 881 ASP A N 1
ATOM 6371 C CA . ASP A 1 881 ? 20.097 -39.049 12.174 1.00 89.31 881 ASP A CA 1
ATOM 6372 C C . ASP A 1 881 ? 20.557 -38.074 11.076 1.00 89.31 881 ASP A C 1
ATOM 6374 O O . ASP A 1 881 ? 21.628 -37.475 11.183 1.00 89.31 881 ASP A O 1
ATOM 6378 N N . GLU A 1 882 ? 19.742 -37.868 10.036 1.00 88.56 882 GLU A N 1
ATOM 6379 C CA . GLU A 1 882 ? 19.929 -36.742 9.121 1.00 88.56 882 GLU A CA 1
ATOM 6380 C C . GLU A 1 882 ? 19.637 -35.397 9.813 1.00 88.56 882 GLU A C 1
ATOM 6382 O O . GLU A 1 882 ? 19.010 -35.336 10.872 1.00 88.56 882 GLU A O 1
ATOM 6387 N N . SER A 1 883 ? 20.091 -34.292 9.218 1.00 89.44 883 SER A N 1
ATOM 6388 C CA . SER A 1 883 ? 19.863 -32.957 9.777 1.00 89.44 883 SER A CA 1
ATOM 6389 C C . SER A 1 883 ? 18.373 -32.600 9.822 1.00 89.44 883 SER A C 1
ATOM 6391 O O . SER A 1 883 ? 17.585 -33.003 8.960 1.00 89.44 883 SER A O 1
ATOM 6393 N N . LEU A 1 884 ? 17.971 -31.780 10.797 1.00 90.81 884 LEU A N 1
ATOM 6394 C CA . LEU A 1 884 ? 16.595 -31.282 10.900 1.00 90.81 884 LEU A CA 1
ATOM 6395 C C . LEU A 1 884 ? 16.141 -30.560 9.616 1.00 90.81 884 LEU A C 1
ATOM 6397 O O . LEU A 1 884 ? 14.965 -30.628 9.255 1.00 90.81 884 LEU A O 1
ATOM 6401 N N . ALA A 1 885 ? 17.062 -29.903 8.905 1.00 89.25 885 ALA A N 1
ATOM 6402 C CA . ALA A 1 885 ? 16.817 -29.341 7.582 1.00 89.25 885 ALA A CA 1
ATOM 6403 C C . ALA A 1 885 ? 16.380 -30.403 6.565 1.00 89.25 885 ALA A C 1
ATOM 6405 O O . ALA A 1 885 ? 15.401 -30.171 5.862 1.00 89.25 885 ALA A O 1
ATOM 6406 N N . SER A 1 886 ? 17.058 -31.555 6.510 1.00 87.19 886 SER A N 1
ATOM 6407 C CA . SER A 1 886 ? 16.713 -32.664 5.611 1.00 87.19 886 SER A CA 1
ATOM 6408 C C . SER A 1 886 ? 15.302 -33.188 5.891 1.00 87.19 886 SER A C 1
ATOM 6410 O O . SER A 1 886 ? 14.461 -33.225 4.994 1.00 87.19 886 SER A O 1
ATOM 6412 N N . VAL A 1 887 ? 14.990 -33.483 7.159 1.00 90.62 887 VAL A N 1
ATOM 6413 C CA . VAL A 1 887 ? 13.673 -34.017 7.557 1.00 90.62 887 VAL A CA 1
ATOM 6414 C C . VAL A 1 887 ? 12.545 -33.007 7.313 1.00 90.62 887 VAL A C 1
ATOM 6416 O O . VAL A 1 887 ? 11.454 -33.377 6.880 1.00 90.62 887 VAL A O 1
ATOM 6419 N N . LEU A 1 888 ? 12.793 -31.713 7.548 1.00 91.88 888 LEU A N 1
ATOM 6420 C CA . LEU A 1 888 ? 11.811 -30.666 7.257 1.00 91.88 888 LEU A CA 1
ATOM 6421 C C . LEU A 1 888 ? 11.654 -30.384 5.765 1.00 91.88 888 LEU A C 1
ATOM 6423 O O . LEU A 1 888 ? 10.555 -30.040 5.347 1.00 91.88 888 LEU A O 1
ATOM 6427 N N . LEU A 1 889 ? 12.718 -30.477 4.969 1.00 91.62 889 LEU A N 1
ATOM 6428 C CA . LEU A 1 889 ? 12.685 -30.152 3.542 1.00 91.62 889 LEU A CA 1
ATOM 6429 C C . LEU A 1 889 ? 12.458 -31.364 2.639 1.00 91.62 889 LEU A C 1
ATOM 6431 O O . LEU A 1 889 ? 12.356 -31.170 1.428 1.00 91.62 889 LEU A O 1
ATOM 6435 N N . ALA A 1 890 ? 12.281 -32.557 3.217 1.00 91.81 890 ALA A N 1
ATOM 6436 C CA . ALA A 1 890 ? 11.893 -33.787 2.535 1.00 91.81 890 ALA A CA 1
ATOM 6437 C C . ALA A 1 890 ? 10.877 -33.506 1.402 1.00 91.81 890 ALA A C 1
ATOM 6439 O O . ALA A 1 890 ? 9.878 -32.812 1.643 1.00 91.81 890 ALA A O 1
ATOM 6440 N N . PRO A 1 891 ? 11.118 -33.978 0.164 1.00 93.69 891 PRO A N 1
ATOM 6441 C CA . PRO A 1 891 ? 10.254 -33.649 -0.966 1.00 93.69 891 PRO A CA 1
ATOM 6442 C C . PRO A 1 891 ? 8.842 -34.195 -0.755 1.00 93.69 891 PRO A C 1
ATOM 6444 O O . PRO A 1 891 ? 8.680 -35.330 -0.300 1.00 93.69 891 PRO A O 1
ATOM 6447 N N . THR A 1 892 ? 7.821 -33.413 -1.103 1.00 94.69 892 THR A N 1
ATOM 6448 C CA . THR A 1 892 ? 6.415 -33.839 -1.105 1.00 94.69 892 THR A CA 1
ATOM 6449 C C . THR A 1 892 ? 6.287 -35.110 -1.936 1.00 94.69 892 THR A C 1
ATOM 6451 O O . THR A 1 892 ? 6.757 -35.183 -3.072 1.00 94.69 892 THR A O 1
ATOM 6454 N N . ARG A 1 893 ? 5.686 -36.147 -1.349 1.00 94.44 893 ARG A N 1
ATOM 6455 C C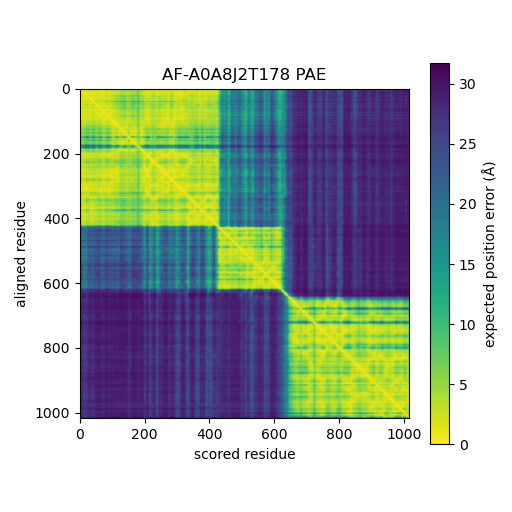A . ARG A 1 893 ? 5.610 -37.463 -1.981 1.00 94.44 893 ARG A CA 1
ATOM 6456 C C . ARG A 1 893 ? 4.723 -37.403 -3.228 1.00 94.44 893 ARG A C 1
ATOM 6458 O O . ARG A 1 893 ? 3.622 -36.857 -3.195 1.00 94.44 893 ARG A O 1
ATOM 6465 N N . LEU A 1 894 ? 5.210 -37.980 -4.321 1.00 95.12 894 LEU A N 1
ATOM 6466 C CA . LEU A 1 894 ? 4.465 -38.119 -5.571 1.00 95.12 894 LEU A CA 1
ATOM 6467 C C . LEU A 1 894 ? 3.510 -39.310 -5.457 1.00 95.12 894 LEU A C 1
ATOM 6469 O O . LEU A 1 894 ? 3.946 -40.416 -5.146 1.00 95.12 894 LEU A O 1
ATOM 6473 N N . TYR A 1 895 ? 2.229 -39.075 -5.733 1.00 95.69 895 TYR A N 1
ATOM 6474 C CA . TYR A 1 895 ? 1.153 -40.067 -5.677 1.00 95.69 895 TYR A CA 1
ATOM 6475 C C . TYR A 1 895 ? 0.491 -40.329 -7.035 1.00 95.69 895 TYR A C 1
ATOM 6477 O O . TYR A 1 895 ? -0.430 -41.137 -7.120 1.00 95.69 895 TYR A O 1
ATOM 6485 N N . ALA A 1 896 ? 0.925 -39.677 -8.116 1.00 93.06 896 ALA A N 1
ATOM 6486 C CA . ALA A 1 896 ? 0.360 -39.906 -9.449 1.00 93.06 896 ALA A CA 1
ATOM 6487 C C . ALA A 1 896 ? 0.501 -41.377 -9.904 1.00 93.06 896 ALA A C 1
ATOM 6489 O O . ALA A 1 896 ? -0.449 -41.962 -10.430 1.00 93.06 896 ALA A O 1
ATOM 6490 N N . SER A 1 897 ? 1.640 -42.016 -9.618 1.00 90.12 897 SER A N 1
ATOM 6491 C CA . SER A 1 897 ? 1.854 -43.454 -9.832 1.00 90.12 897 SER A CA 1
ATOM 6492 C C . SER A 1 897 ? 1.000 -44.319 -8.894 1.00 90.12 897 SER A C 1
ATOM 6494 O O . SER A 1 897 ? 0.394 -45.288 -9.354 1.00 90.12 897 SER A O 1
ATOM 6496 N N . THR A 1 898 ? 0.861 -43.932 -7.621 1.00 94.50 898 THR A N 1
ATOM 6497 C CA . THR A 1 898 ? -0.041 -44.558 -6.637 1.00 94.50 898 THR A CA 1
ATOM 6498 C C . THR A 1 898 ? -1.486 -44.577 -7.142 1.00 94.50 898 THR A C 1
ATOM 6500 O O . THR A 1 898 ? -2.110 -45.636 -7.206 1.00 94.50 898 THR A O 1
ATOM 6503 N N . MET A 1 899 ? -2.003 -43.423 -7.582 1.00 95.44 899 MET A N 1
ATOM 6504 C CA . MET A 1 899 ? -3.317 -43.283 -8.220 1.00 95.44 899 MET A CA 1
ATOM 6505 C C . MET A 1 899 ? -3.416 -44.167 -9.470 1.00 95.44 899 MET A C 1
ATOM 6507 O O . MET A 1 899 ? -4.405 -44.879 -9.649 1.00 95.44 899 MET A O 1
ATOM 6511 N N . GLY A 1 900 ? -2.373 -44.181 -10.306 1.00 91.38 900 GLY A N 1
ATOM 6512 C CA . GLY A 1 900 ? -2.275 -45.023 -11.500 1.00 91.38 900 GLY A CA 1
ATOM 6513 C C . GLY A 1 900 ? -2.377 -46.527 -11.220 1.00 91.38 900 GLY A C 1
ATOM 6514 O O . GLY A 1 900 ? -3.020 -47.240 -11.994 1.00 91.38 900 GLY A O 1
ATOM 6515 N N . ALA A 1 901 ? -1.805 -47.000 -10.109 1.00 91.81 901 ALA A N 1
ATOM 6516 C CA . ALA A 1 901 ? -1.876 -48.394 -9.673 1.00 91.81 901 ALA A CA 1
ATOM 6517 C C . ALA A 1 901 ? -3.266 -48.771 -9.131 1.00 91.81 901 ALA A C 1
ATOM 6519 O O . ALA A 1 901 ? -3.771 -49.856 -9.420 1.00 91.81 901 ALA A O 1
ATOM 6520 N N . VAL A 1 902 ? -3.919 -47.872 -8.386 1.00 94.62 902 VAL A N 1
ATOM 6521 C CA . VAL A 1 902 ? -5.204 -48.171 -7.729 1.00 94.62 902 VAL A CA 1
ATOM 6522 C C . VAL A 1 902 ? -6.446 -47.811 -8.550 1.00 94.62 902 VAL A C 1
ATOM 6524 O O . VAL A 1 902 ? -7.541 -48.242 -8.196 1.00 94.62 902 VAL A O 1
ATOM 6527 N N . ARG A 1 903 ? -6.319 -47.076 -9.667 1.00 89.81 903 ARG A N 1
ATOM 6528 C CA . ARG A 1 903 ? -7.462 -46.617 -10.495 1.00 89.81 903 ARG A CA 1
ATOM 6529 C C . ARG A 1 903 ? -8.404 -47.726 -10.983 1.00 89.81 903 ARG A C 1
ATOM 6531 O O . ARG A 1 903 ? -9.548 -47.444 -11.319 1.00 89.81 903 ARG A O 1
ATOM 6538 N N . GLN A 1 904 ? -7.923 -48.970 -11.052 1.00 88.19 904 GLN A N 1
ATOM 6539 C CA . GLN A 1 904 ? -8.700 -50.141 -11.480 1.00 88.19 904 GLN A CA 1
ATOM 6540 C C . GLN A 1 904 ? -9.384 -50.888 -10.318 1.00 88.19 904 GLN A C 1
ATOM 6542 O O . GLN A 1 904 ? -10.087 -51.866 -10.563 1.00 88.19 904 GLN A O 1
ATOM 6547 N N . VAL A 1 905 ? -9.211 -50.453 -9.063 1.00 94.81 905 VAL A N 1
ATOM 6548 C CA . VAL A 1 905 ? -9.933 -51.014 -7.910 1.00 94.81 905 VAL A CA 1
ATOM 6549 C C . VAL A 1 905 ? -11.424 -50.664 -8.052 1.00 94.81 905 VAL A C 1
ATOM 6551 O O . VAL A 1 905 ? -11.761 -49.478 -8.007 1.00 94.81 905 VAL A O 1
ATOM 6554 N N . PRO A 1 906 ? -12.342 -51.645 -8.202 1.00 89.88 906 PRO A N 1
ATOM 6555 C CA . PRO A 1 906 ? -13.743 -51.364 -8.536 1.00 89.88 906 PRO A CA 1
ATOM 6556 C C . PRO A 1 906 ? -14.445 -50.478 -7.505 1.00 89.88 906 PRO A C 1
ATOM 6558 O O . PRO A 1 906 ? -15.199 -49.574 -7.863 1.00 89.88 906 PRO A O 1
ATOM 6561 N N . GLY A 1 907 ? -14.155 -50.707 -6.223 1.00 94.12 907 GLY A N 1
ATOM 6562 C CA . GLY A 1 907 ? -14.701 -49.935 -5.112 1.00 94.12 907 GLY A CA 1
ATOM 6563 C C . GLY A 1 907 ? -14.046 -48.576 -4.850 1.00 94.12 907 GLY A C 1
ATOM 6564 O O . GLY A 1 907 ? -14.379 -47.981 -3.830 1.00 94.12 907 GLY A O 1
ATOM 6565 N N . LEU A 1 908 ? -13.130 -48.070 -5.688 1.00 97.25 908 LEU A N 1
ATOM 6566 C CA . LEU A 1 908 ? -12.531 -46.740 -5.503 1.00 97.25 908 LEU A CA 1
ATOM 6567 C C . LEU A 1 908 ? -13.553 -45.627 -5.811 1.00 97.25 908 LEU A C 1
ATOM 6569 O O . LEU A 1 908 ? -14.090 -45.544 -6.922 1.00 97.25 908 LEU A O 1
ATOM 6573 N N . ARG A 1 909 ? -13.812 -44.763 -4.819 1.00 97.56 909 ARG A N 1
ATOM 6574 C CA . ARG A 1 909 ? -14.846 -43.711 -4.878 1.00 97.56 909 ARG A CA 1
ATOM 6575 C C . ARG A 1 909 ? -14.278 -42.296 -4.827 1.00 97.56 909 ARG A C 1
ATOM 6577 O O . ARG A 1 909 ? -14.882 -41.394 -5.397 1.00 97.56 909 ARG A O 1
ATOM 6584 N N . GLY A 1 910 ? -13.121 -42.086 -4.208 1.00 97.56 910 GLY A N 1
ATOM 6585 C CA . GLY A 1 910 ? -12.445 -40.787 -4.184 1.00 97.56 910 GLY A CA 1
ATOM 6586 C C . GLY A 1 910 ? -11.033 -40.876 -3.619 1.00 97.56 910 GLY A C 1
ATOM 6587 O O . GLY A 1 910 ? -10.665 -41.885 -3.016 1.00 97.56 910 GLY A O 1
ATOM 6588 N N . ALA A 1 911 ? -10.256 -39.815 -3.805 1.00 97.94 911 ALA A N 1
ATOM 6589 C CA . ALA A 1 911 ? -8.943 -39.633 -3.201 1.00 97.94 911 ALA A CA 1
ATOM 6590 C C . ALA A 1 911 ? -8.764 -38.158 -2.815 1.00 97.94 911 ALA A C 1
ATOM 6592 O O . ALA A 1 911 ? -9.313 -37.295 -3.486 1.00 97.94 911 ALA A O 1
ATOM 6593 N N . ALA A 1 912 ? -8.013 -37.862 -1.758 1.00 97.56 912 ALA A N 1
ATOM 6594 C CA . ALA A 1 912 ? -7.685 -36.505 -1.332 1.00 97.56 912 ALA A CA 1
ATOM 6595 C C . ALA A 1 912 ? -6.185 -36.397 -1.048 1.00 97.56 912 ALA A C 1
ATOM 6597 O O . ALA A 1 912 ? -5.657 -37.130 -0.208 1.00 97.56 912 ALA A O 1
ATOM 6598 N N . HIS A 1 913 ? -5.510 -35.479 -1.738 1.00 96.50 913 HIS A N 1
ATOM 6599 C CA . HIS A 1 913 ? -4.136 -35.093 -1.442 1.00 96.50 913 HIS A CA 1
ATOM 6600 C C . HIS A 1 913 ? -4.145 -34.179 -0.211 1.00 96.50 913 HIS A C 1
ATOM 6602 O O . HIS A 1 913 ? -4.928 -33.231 -0.137 1.00 96.50 913 HIS A O 1
ATOM 6608 N N . ILE A 1 914 ? -3.330 -34.505 0.791 1.00 95.69 914 ILE A N 1
ATOM 6609 C CA . ILE A 1 914 ? -3.337 -33.826 2.088 1.00 95.69 914 ILE A CA 1
ATOM 6610 C C . ILE A 1 914 ? -2.137 -32.882 2.159 1.00 95.69 914 ILE A C 1
ATOM 6612 O O . ILE A 1 914 ? -0.989 -33.318 2.262 1.00 95.69 914 ILE A O 1
ATOM 6616 N N . THR A 1 915 ? -2.396 -31.579 2.091 1.00 90.50 915 THR A N 1
ATOM 6617 C CA . THR A 1 915 ? -1.384 -30.516 2.057 1.00 90.50 915 THR A CA 1
ATOM 6618 C C . THR A 1 915 ? -1.769 -29.378 3.016 1.00 90.50 915 THR A C 1
ATOM 6620 O O . THR A 1 915 ? -1.814 -29.587 4.229 1.00 90.50 915 THR A O 1
ATOM 6623 N N . GLY A 1 916 ? -2.036 -28.173 2.505 1.00 78.06 916 GLY A N 1
ATOM 6624 C CA . GLY A 1 916 ? -2.478 -27.013 3.273 1.00 78.06 916 GLY A CA 1
ATOM 6625 C C . GLY A 1 916 ? -3.967 -27.098 3.589 1.00 78.06 916 GLY A C 1
ATOM 6626 O O . GLY A 1 916 ? -4.776 -27.366 2.701 1.00 78.06 916 GLY A O 1
ATOM 6627 N N . GLY A 1 917 ? -4.325 -26.880 4.854 1.00 84.19 917 GLY A N 1
ATOM 6628 C CA . GLY A 1 917 ? -5.659 -27.201 5.372 1.00 84.19 917 GLY A CA 1
ATOM 6629 C C . GLY A 1 917 ? -5.780 -28.650 5.877 1.00 84.19 917 GLY A C 1
ATOM 6630 O O . GLY A 1 917 ? -6.771 -29.003 6.520 1.00 84.19 917 GLY A O 1
ATOM 6631 N N . GLY A 1 918 ? -4.752 -29.475 5.642 1.00 91.62 918 GLY A N 1
ATOM 6632 C CA . GLY A 1 918 ? -4.592 -30.796 6.238 1.00 91.62 918 GLY A CA 1
ATOM 6633 C C . GLY A 1 918 ? -5.791 -31.725 6.031 1.00 91.62 918 GLY A C 1
ATOM 6634 O O . GLY A 1 918 ? -6.574 -31.602 5.087 1.00 91.62 918 GLY A O 1
ATOM 6635 N N . LEU A 1 919 ? -5.957 -32.691 6.931 1.00 92.06 919 LEU A N 1
ATOM 6636 C CA . LEU A 1 919 ? -7.041 -33.673 6.838 1.00 92.06 919 LEU A CA 1
ATOM 6637 C C . LEU A 1 919 ? -8.424 -33.037 6.999 1.00 92.06 919 LEU A C 1
ATOM 6639 O O . LEU A 1 919 ? -9.386 -33.509 6.392 1.00 92.06 919 LEU A O 1
ATOM 6643 N N . THR A 1 920 ? -8.546 -31.986 7.810 1.00 92.44 920 THR A N 1
ATOM 6644 C CA . THR A 1 920 ? -9.845 -31.393 8.151 1.00 92.44 920 THR A CA 1
ATOM 6645 C C . THR A 1 920 ? -10.387 -30.425 7.103 1.00 92.44 920 THR A C 1
ATOM 6647 O O . THR A 1 920 ? -11.601 -30.232 7.081 1.00 92.44 920 THR A O 1
ATOM 6650 N N . GLU A 1 921 ? -9.562 -29.890 6.194 1.00 92.38 921 GLU A N 1
ATOM 6651 C CA . GLU A 1 921 ? -10.020 -29.055 5.068 1.00 92.38 921 GLU A CA 1
ATOM 6652 C C . GLU A 1 921 ? -9.775 -29.669 3.678 1.00 92.38 921 GLU A C 1
ATOM 6654 O O . GLU A 1 921 ? -10.410 -29.229 2.716 1.00 92.38 921 GLU A O 1
ATOM 6659 N N . ASN A 1 922 ? -8.889 -30.665 3.521 1.00 95.38 922 ASN A N 1
ATOM 6660 C CA . ASN A 1 922 ? -8.680 -31.328 2.223 1.00 95.38 922 ASN A CA 1
ATOM 6661 C C . ASN A 1 922 ? -9.630 -32.513 2.015 1.00 95.38 922 ASN A C 1
ATOM 6663 O O . ASN A 1 922 ? -10.288 -32.576 0.978 1.00 95.38 922 ASN A O 1
ATOM 6667 N N . LEU A 1 923 ? -9.777 -33.413 2.997 1.00 95.12 923 LEU A N 1
ATOM 6668 C CA . LEU A 1 923 ? -10.645 -34.590 2.849 1.00 95.12 923 LEU A CA 1
ATOM 6669 C C . LEU A 1 923 ? -12.126 -34.234 2.586 1.00 95.12 923 LEU A C 1
ATOM 6671 O O . LEU A 1 923 ? -12.725 -34.879 1.729 1.00 95.12 923 LEU A O 1
ATOM 6675 N N . PRO A 1 924 ? -12.728 -33.189 3.199 1.00 95.69 924 PRO A N 1
ATOM 6676 C CA . PRO A 1 924 ? -14.084 -32.760 2.850 1.00 95.69 924 PRO A CA 1
ATOM 6677 C C . PRO A 1 924 ? -14.307 -32.382 1.384 1.00 95.69 924 PRO A C 1
ATOM 6679 O O . PRO A 1 924 ? -15.437 -32.490 0.918 1.00 95.69 924 PRO A O 1
ATOM 6682 N N . ARG A 1 925 ? -13.266 -31.968 0.644 1.00 94.94 925 ARG A N 1
ATOM 6683 C CA . ARG A 1 925 ? -13.391 -31.527 -0.761 1.00 94.94 925 ARG A CA 1
ATOM 6684 C C . ARG A 1 925 ? -13.845 -32.643 -1.703 1.00 94.94 925 ARG A C 1
ATOM 6686 O O . ARG A 1 925 ? -14.270 -32.353 -2.816 1.00 94.94 925 ARG A O 1
ATOM 6693 N N . VAL A 1 926 ? -13.759 -33.901 -1.263 1.00 95.81 926 VAL A N 1
ATOM 6694 C CA . VAL A 1 926 ? -14.151 -35.077 -2.053 1.00 95.81 926 VAL A CA 1
ATOM 6695 C C . VAL A 1 926 ? -15.358 -35.836 -1.502 1.00 95.81 926 VAL A C 1
ATOM 6697 O O . VAL A 1 926 ? -15.710 -36.882 -2.044 1.00 95.81 926 VAL A O 1
ATOM 6700 N N . LEU A 1 927 ? -16.013 -35.319 -0.458 1.00 97.19 927 LEU A N 1
ATOM 6701 C CA . LEU A 1 927 ? -17.197 -35.933 0.150 1.00 97.19 927 LEU A CA 1
ATOM 6702 C C . LEU A 1 927 ? -18.487 -35.237 -0.318 1.00 97.19 927 LEU A C 1
ATOM 6704 O O . LEU A 1 927 ? -18.490 -34.020 -0.491 1.00 97.19 927 LEU A O 1
ATOM 6708 N N . PRO A 1 928 ? -19.610 -35.961 -0.482 1.00 96.31 928 PRO A N 1
ATOM 6709 C CA . PRO A 1 928 ? -20.919 -35.329 -0.622 1.00 96.31 928 PRO A CA 1
ATOM 6710 C C . PRO A 1 928 ? -21.383 -34.719 0.709 1.00 96.31 928 PRO A C 1
ATOM 6712 O O . PRO A 1 928 ? -21.107 -35.263 1.777 1.00 96.31 928 PRO A O 1
ATOM 6715 N N . ASP A 1 929 ? -22.195 -33.659 0.644 1.00 94.38 929 ASP A N 1
ATOM 6716 C CA . ASP A 1 929 ? -22.631 -32.870 1.812 1.00 94.38 929 ASP A CA 1
ATOM 6717 C C . ASP A 1 929 ? -23.275 -33.674 2.953 1.00 94.38 929 ASP A C 1
ATOM 6719 O O . ASP A 1 929 ? -23.219 -33.253 4.109 1.00 94.38 929 ASP A O 1
ATOM 6723 N N . HIS A 1 930 ? -23.891 -34.818 2.641 1.00 95.25 930 HIS A N 1
ATOM 6724 C CA . HIS A 1 930 ? -24.594 -35.677 3.597 1.00 95.25 930 HIS A CA 1
ATOM 6725 C C . HIS A 1 930 ? -23.686 -36.691 4.322 1.00 95.25 930 HIS A C 1
ATOM 6727 O O . HIS A 1 930 ? -24.154 -37.384 5.232 1.00 95.25 930 HIS A O 1
ATOM 6733 N N . LEU A 1 931 ? -22.404 -36.782 3.953 1.00 97.50 931 LEU A N 1
ATOM 6734 C CA . LEU A 1 931 ? -21.409 -37.642 4.597 1.00 97.50 931 LEU A CA 1
ATOM 6735 C C . LEU A 1 931 ? -20.325 -36.818 5.300 1.00 97.50 931 LEU A C 1
ATOM 6737 O O . LEU A 1 931 ? -20.095 -35.646 5.011 1.00 97.50 931 LEU A O 1
ATOM 6741 N N . MET A 1 932 ? -19.660 -37.455 6.256 1.00 97.31 932 MET A N 1
ATOM 6742 C CA . MET A 1 932 ? -18.480 -36.931 6.934 1.00 97.31 932 MET A CA 1
ATOM 6743 C C . MET A 1 932 ? -17.435 -38.030 7.113 1.00 97.31 932 MET A C 1
ATOM 6745 O O . MET A 1 932 ? -17.781 -39.198 7.296 1.00 97.31 932 MET A O 1
ATOM 6749 N N . ALA A 1 933 ? -16.161 -37.652 7.114 1.00 97.56 933 ALA A N 1
ATOM 6750 C CA . ALA A 1 933 ? -15.066 -38.529 7.496 1.00 97.56 933 ALA A CA 1
ATOM 6751 C C . ALA A 1 933 ? -14.963 -38.632 9.025 1.00 97.56 933 ALA A C 1
ATOM 6753 O O . ALA A 1 933 ? -14.785 -37.623 9.714 1.00 97.56 933 ALA A O 1
ATOM 6754 N N . LYS A 1 934 ? -15.041 -39.856 9.551 1.00 96.50 934 LYS A N 1
ATOM 6755 C CA . LYS A 1 934 ? -14.658 -40.195 10.924 1.00 96.50 934 LYS A CA 1
ATOM 6756 C C . LYS A 1 934 ? -13.276 -40.824 10.900 1.00 96.50 934 LYS A C 1
ATOM 6758 O O . LYS A 1 934 ? -13.113 -41.964 10.463 1.00 96.50 934 LYS A O 1
ATOM 6763 N N . VAL A 1 935 ? -12.293 -40.051 11.343 1.00 95.81 935 VAL A N 1
ATOM 6764 C CA . VAL A 1 935 ? -10.881 -40.406 11.289 1.00 95.81 935 VAL A CA 1
ATOM 6765 C C . VAL A 1 935 ? -10.436 -40.980 12.635 1.00 95.81 935 VAL A C 1
ATOM 6767 O O . VAL A 1 935 ? -10.561 -40.335 13.672 1.00 95.81 935 VAL A O 1
ATOM 6770 N N . THR A 1 936 ? -9.898 -42.194 12.633 1.00 93.38 936 THR A N 1
ATOM 6771 C CA . THR A 1 936 ? -9.292 -42.832 13.806 1.00 93.38 936 THR A CA 1
ATOM 6772 C C . THR A 1 936 ? -7.883 -42.263 14.022 1.00 93.38 936 THR A C 1
ATOM 6774 O O . THR A 1 936 ? -7.120 -42.194 13.058 1.00 93.38 936 THR A O 1
ATOM 6777 N N . PRO A 1 937 ? -7.491 -41.861 15.247 1.00 89.81 937 PRO A N 1
ATOM 6778 C CA . PRO A 1 937 ? -6.140 -41.368 15.512 1.00 89.81 937 PRO A CA 1
ATOM 6779 C C . PRO A 1 937 ? -5.062 -42.426 15.239 1.00 89.81 937 PRO A C 1
ATOM 6781 O O . PRO A 1 937 ? -5.160 -43.559 15.715 1.00 89.81 937 PRO A O 1
ATOM 6784 N N . TRP A 1 938 ? -3.997 -42.031 14.543 1.00 90.94 938 TRP A N 1
ATOM 6785 C CA . TRP A 1 938 ? -2.812 -42.851 14.275 1.00 90.94 938 TRP A CA 1
ATOM 6786 C C . TRP A 1 938 ? -1.629 -42.438 15.171 1.00 90.94 938 TRP A C 1
ATOM 6788 O O . TRP A 1 938 ? -1.730 -41.509 15.983 1.00 90.94 938 TRP A O 1
ATOM 6798 N N . ALA A 1 939 ? -0.513 -43.164 15.058 1.00 90.00 939 ALA A N 1
ATOM 6799 C CA . ALA A 1 939 ? 0.751 -42.778 15.678 1.00 90.00 939 ALA A CA 1
ATOM 6800 C C . ALA A 1 939 ? 1.364 -41.613 14.889 1.00 90.00 939 ALA A C 1
ATOM 6802 O O . ALA A 1 939 ? 1.648 -41.746 13.698 1.00 90.00 939 ALA A O 1
ATOM 6803 N N . LEU A 1 940 ? 1.533 -40.468 15.543 1.00 91.12 940 LEU A N 1
ATOM 6804 C CA . LEU A 1 940 ? 2.074 -39.267 14.925 1.00 91.12 940 LEU A CA 1
ATOM 6805 C C . LEU A 1 940 ? 3.588 -39.440 14.694 1.00 91.12 940 LEU A C 1
ATOM 6807 O O . LEU A 1 940 ? 4.280 -39.768 15.656 1.00 91.12 940 LEU A O 1
ATOM 6811 N N . PRO A 1 941 ? 4.132 -39.211 13.481 1.00 93.25 941 PRO A N 1
ATOM 6812 C CA . PRO A 1 941 ? 5.571 -39.347 13.265 1.00 93.25 941 PRO A CA 1
ATOM 6813 C C . PRO A 1 941 ? 6.382 -38.327 14.088 1.00 93.25 941 PRO A C 1
ATOM 6815 O O . PRO A 1 941 ? 5.912 -37.192 14.258 1.00 93.25 941 PRO A O 1
ATOM 6818 N N . PRO A 1 942 ? 7.617 -38.663 14.520 1.00 94.56 942 PRO A N 1
ATOM 6819 C CA . PRO A 1 942 ? 8.441 -37.819 15.394 1.00 94.56 942 PRO A CA 1
ATOM 6820 C C . PRO A 1 942 ? 8.587 -36.359 14.936 1.00 94.56 942 PRO A C 1
ATOM 6822 O O . PRO A 1 942 ? 8.538 -35.444 15.757 1.00 94.56 942 PRO A O 1
ATOM 6825 N N . LEU A 1 943 ? 8.664 -36.113 13.623 1.00 94.50 943 LEU A N 1
ATOM 6826 C CA . LEU A 1 943 ? 8.720 -34.770 13.038 1.00 94.50 943 LEU A CA 1
ATOM 6827 C C . LEU A 1 943 ? 7.528 -33.891 13.449 1.00 94.50 943 LEU A C 1
ATOM 6829 O O . LEU A 1 943 ? 7.694 -32.728 13.822 1.00 94.50 943 LEU A O 1
ATOM 6833 N N . PHE A 1 944 ? 6.315 -34.443 13.399 1.00 94.69 944 PHE A N 1
ATOM 6834 C CA . PHE A 1 944 ? 5.092 -33.710 13.723 1.00 94.69 944 PHE A CA 1
ATOM 6835 C C . PHE A 1 944 ? 4.882 -33.590 15.233 1.00 94.69 944 PHE A C 1
ATOM 6837 O O . PHE A 1 944 ? 4.323 -32.594 15.696 1.00 94.69 944 PHE A O 1
ATOM 6844 N N . GLU A 1 945 ? 5.393 -34.536 16.024 1.00 93.88 945 GLU A N 1
ATOM 6845 C CA . GLU A 1 945 ? 5.498 -34.343 17.469 1.00 93.88 945 GLU A CA 1
ATOM 6846 C C . GLU A 1 945 ? 6.458 -33.208 17.825 1.00 93.88 945 GLU A C 1
ATOM 6848 O O . GLU A 1 945 ? 6.141 -32.374 18.675 1.00 93.88 945 GLU A O 1
ATOM 6853 N N . TRP A 1 946 ? 7.627 -33.155 17.181 1.00 94.81 946 TRP A N 1
ATOM 6854 C CA . TRP A 1 946 ? 8.575 -32.068 17.372 1.00 94.81 946 TRP A CA 1
ATOM 6855 C C . TRP A 1 946 ? 7.955 -30.733 16.957 1.00 94.81 946 TRP A C 1
ATOM 6857 O O . TRP A 1 946 ? 8.031 -29.789 17.739 1.00 94.81 946 TRP A O 1
ATOM 6867 N N . LEU A 1 947 ? 7.241 -30.657 15.826 1.00 94.94 947 LEU A N 1
ATOM 6868 C CA . LEU A 1 947 ? 6.481 -29.459 15.443 1.00 94.94 947 LEU A CA 1
ATOM 6869 C C . LEU A 1 947 ? 5.449 -29.070 16.513 1.00 94.94 947 LEU A C 1
ATOM 6871 O O . LEU A 1 947 ? 5.400 -27.905 16.913 1.00 94.94 947 LEU A O 1
ATOM 6875 N N . ARG A 1 948 ? 4.687 -30.033 17.056 1.00 93.94 948 ARG A N 1
ATOM 6876 C CA . ARG A 1 948 ? 3.762 -29.797 18.180 1.00 93.94 948 ARG A CA 1
ATOM 6877 C C . ARG A 1 948 ? 4.489 -29.178 19.379 1.00 93.94 948 ARG A C 1
ATOM 6879 O O . ARG A 1 948 ? 3.999 -28.194 19.941 1.00 93.94 948 ARG A O 1
ATOM 6886 N N . ARG A 1 949 ? 5.649 -29.726 19.765 1.00 93.62 949 ARG A N 1
ATOM 6887 C CA . ARG A 1 949 ? 6.485 -29.231 20.878 1.00 93.62 949 ARG A CA 1
ATOM 6888 C C . ARG A 1 949 ? 7.065 -27.841 20.581 1.00 93.62 949 ARG A C 1
ATOM 6890 O O . ARG A 1 949 ? 6.942 -26.954 21.421 1.00 93.62 949 ARG A O 1
ATOM 6897 N N . ALA A 1 950 ? 7.597 -27.614 19.382 1.00 92.88 950 ALA A N 1
ATOM 6898 C CA . ALA A 1 950 ? 8.188 -26.355 18.920 1.00 92.88 950 ALA A CA 1
ATOM 6899 C C . ALA A 1 950 ? 7.166 -25.206 18.823 1.00 92.88 950 ALA A C 1
ATOM 6901 O O . ALA A 1 950 ? 7.461 -24.063 19.178 1.00 92.88 950 ALA A O 1
ATOM 6902 N N . CYS A 1 951 ? 5.919 -25.503 18.447 1.00 91.50 951 CYS A N 1
ATOM 6903 C CA . CYS A 1 951 ? 4.797 -24.568 18.558 1.00 91.50 951 CYS A CA 1
ATOM 6904 C C . CYS A 1 951 ? 4.437 -24.224 20.018 1.00 91.50 951 CYS A C 1
ATOM 6906 O O . CYS A 1 951 ? 3.789 -23.204 20.261 1.00 91.50 951 CYS A O 1
ATOM 6908 N N . GLY A 1 952 ? 4.890 -25.006 21.002 1.00 90.25 952 GLY A N 1
ATOM 6909 C CA . GLY A 1 952 ? 4.561 -24.865 22.423 1.00 90.25 952 GLY A CA 1
ATOM 6910 C C . GLY A 1 952 ? 3.310 -25.634 22.852 1.00 90.25 952 GLY A C 1
ATOM 6911 O O . GLY A 1 952 ? 2.589 -25.146 23.714 1.00 90.25 952 GLY A O 1
ATOM 6912 N N . GLY A 1 953 ? 3.052 -26.799 22.247 1.00 89.62 953 GLY A N 1
ATOM 6913 C CA . GLY A 1 953 ? 1.892 -27.645 22.541 1.00 89.62 953 GLY A CA 1
ATOM 6914 C C . GLY A 1 953 ? 0.714 -27.400 21.599 1.00 89.62 953 GLY A C 1
ATOM 6915 O O . GLY A 1 953 ? -0.380 -27.105 22.067 1.00 89.62 953 GLY A O 1
ATOM 6916 N N . LEU A 1 954 ? 0.940 -27.494 20.281 1.00 90.12 954 LEU A N 1
ATOM 6917 C CA . LEU A 1 954 ? -0.121 -27.307 19.278 1.00 90.12 954 LEU A CA 1
ATOM 6918 C C . LEU A 1 954 ? -1.301 -28.282 19.526 1.00 90.12 954 LEU A C 1
ATOM 6920 O O . LEU A 1 954 ? -1.056 -29.488 19.630 1.00 90.12 954 LEU A O 1
ATOM 6924 N N . PRO A 1 955 ? -2.554 -27.798 19.628 1.00 91.00 955 PRO A N 1
ATOM 6925 C CA . PRO A 1 955 ? -3.735 -28.656 19.733 1.00 91.00 955 PRO A CA 1
ATOM 6926 C C . PRO A 1 955 ? -3.875 -29.618 18.545 1.00 91.00 955 PRO A C 1
ATOM 6928 O O . PRO A 1 955 ? -3.419 -29.315 17.443 1.00 91.00 955 PRO A O 1
ATOM 6931 N N . ASP A 1 956 ? -4.496 -30.780 18.763 1.00 89.75 956 ASP A N 1
ATOM 6932 C CA . ASP A 1 956 ? -4.604 -31.828 17.736 1.00 89.75 956 ASP A CA 1
ATOM 6933 C C . ASP A 1 956 ? -5.443 -31.383 16.534 1.00 89.75 956 ASP A C 1
ATOM 6935 O O . ASP A 1 956 ? -5.076 -31.683 15.402 1.00 89.75 956 ASP A O 1
ATOM 6939 N N . ASP A 1 957 ? -6.519 -30.632 16.773 1.00 88.12 957 ASP A N 1
ATOM 6940 C CA . ASP A 1 957 ? -7.391 -30.043 15.758 1.00 88.12 957 ASP A CA 1
ATOM 6941 C C . ASP A 1 957 ? -6.648 -29.031 14.875 1.00 88.12 957 ASP A C 1
ATOM 6943 O O . ASP A 1 957 ? -6.734 -29.113 13.651 1.00 88.12 957 ASP A O 1
ATOM 6947 N N . GLU A 1 958 ? -5.845 -28.147 15.470 1.00 90.44 958 GLU A N 1
ATOM 6948 C CA . GLU A 1 958 ? -5.010 -27.197 14.722 1.00 90.44 958 GLU A CA 1
ATOM 6949 C C . GLU A 1 958 ? -3.836 -27.898 14.009 1.00 90.44 958 GLU A C 1
ATOM 6951 O O . GLU A 1 958 ? -3.436 -27.496 12.914 1.00 90.44 958 GLU A O 1
ATOM 6956 N N . LEU A 1 959 ? -3.300 -28.982 14.582 1.00 91.81 959 LEU A N 1
ATOM 6957 C CA . LEU A 1 959 ? -2.214 -29.765 13.989 1.00 91.81 959 LEU A CA 1
ATOM 6958 C C . LEU A 1 959 ? -2.664 -30.513 12.725 1.00 91.81 959 LEU A C 1
ATOM 6960 O O . LEU A 1 959 ? -1.976 -30.417 11.710 1.00 91.81 959 LEU A O 1
ATOM 6964 N N . VAL A 1 960 ? -3.815 -31.199 12.748 1.00 92.25 960 VAL A N 1
ATOM 6965 C CA . VAL A 1 960 ? -4.363 -31.899 11.560 1.00 92.25 960 VAL A CA 1
ATOM 6966 C C . VAL A 1 960 ? -5.035 -30.968 10.551 1.00 92.25 960 VAL A C 1
ATOM 6968 O O . VAL A 1 960 ? -5.350 -31.403 9.444 1.00 92.25 960 VAL A O 1
ATOM 6971 N N . ARG A 1 961 ? -5.264 -29.705 10.931 1.00 90.31 961 ARG A N 1
ATOM 6972 C CA . ARG A 1 961 ? -5.707 -28.624 10.045 1.00 90.31 961 ARG A CA 1
ATOM 6973 C C . ARG A 1 961 ? -4.538 -27.907 9.372 1.00 90.31 961 ARG A C 1
ATOM 6975 O O . ARG A 1 961 ? -4.635 -27.513 8.219 1.00 90.31 961 ARG A O 1
ATOM 6982 N N . THR A 1 962 ? -3.424 -27.715 10.072 1.00 88.06 962 THR A N 1
ATOM 6983 C CA . THR A 1 962 ? -2.275 -26.995 9.499 1.00 88.06 962 THR A CA 1
ATOM 6984 C C . THR A 1 962 ? -1.356 -27.912 8.702 1.00 88.06 962 THR A C 1
ATOM 6986 O O . THR A 1 962 ? -0.754 -27.475 7.722 1.00 88.06 962 THR A O 1
ATOM 6989 N N . PHE A 1 963 ? -1.227 -29.171 9.125 1.00 92.94 963 PHE A N 1
ATOM 6990 C CA . PHE A 1 963 ? -0.269 -30.121 8.578 1.00 92.94 963 PHE A CA 1
ATOM 6991 C C . PHE A 1 963 ? -0.938 -31.414 8.116 1.00 92.94 963 PHE A C 1
ATOM 6993 O O . PHE A 1 963 ? -1.994 -31.815 8.602 1.00 92.94 963 PHE A O 1
ATOM 7000 N N . ASN A 1 964 ? -0.236 -32.130 7.238 1.00 93.81 964 ASN A N 1
ATOM 7001 C CA . ASN A 1 964 ? -0.610 -33.475 6.808 1.00 93.81 964 ASN A CA 1
ATOM 7002 C C . ASN A 1 964 ? -0.453 -34.538 7.926 1.00 93.81 964 ASN A C 1
ATOM 7004 O O . ASN A 1 964 ? -1.001 -35.633 7.833 1.00 93.81 964 ASN A O 1
ATOM 7008 N N . ALA A 1 965 ? 0.273 -34.203 9.005 1.00 93.81 965 ALA A N 1
ATOM 7009 C CA . ALA A 1 965 ? 0.440 -35.009 10.217 1.00 93.81 965 ALA A CA 1
ATOM 7010 C C . ALA A 1 965 ? 0.891 -36.470 9.967 1.00 93.81 965 ALA A C 1
ATOM 7012 O O . ALA A 1 965 ? 0.572 -37.379 10.736 1.00 93.81 965 ALA A O 1
ATOM 7013 N N . GLY A 1 966 ? 1.661 -36.696 8.898 1.00 93.94 966 GLY A N 1
ATOM 7014 C CA . GLY A 1 966 ? 2.177 -38.011 8.505 1.00 93.94 966 GLY A CA 1
ATOM 7015 C C . GLY A 1 966 ? 1.343 -38.746 7.455 1.00 93.94 966 GLY A C 1
ATOM 7016 O O . GLY A 1 966 ? 1.765 -39.803 7.001 1.00 93.94 966 GLY A O 1
ATOM 7017 N N . ILE A 1 967 ? 0.191 -38.210 7.045 1.00 95.81 967 ILE A N 1
ATOM 7018 C CA . ILE A 1 967 ? -0.685 -38.776 6.010 1.00 95.81 967 ILE A CA 1
ATOM 7019 C C . ILE A 1 967 ? -0.659 -37.848 4.804 1.00 95.81 967 ILE A C 1
ATOM 7021 O O . ILE A 1 967 ? -1.107 -36.715 4.909 1.00 95.81 967 ILE A O 1
ATOM 7025 N N . GLY A 1 968 ? -0.168 -38.304 3.653 1.00 95.81 968 GLY A N 1
ATOM 7026 C CA . GLY A 1 968 ? -0.086 -37.458 2.459 1.00 95.81 968 GLY A CA 1
ATOM 7027 C C . GLY A 1 968 ? -1.206 -37.665 1.441 1.00 95.81 968 GLY A C 1
ATOM 7028 O O . GLY A 1 968 ? -1.497 -36.750 0.675 1.00 95.81 968 GLY A O 1
ATOM 7029 N N . LEU A 1 969 ? -1.858 -38.827 1.452 1.00 97.25 969 LEU A N 1
ATOM 7030 C CA . LEU A 1 969 ? -2.977 -39.156 0.569 1.00 97.25 969 LEU A CA 1
ATOM 7031 C C . LEU A 1 969 ? -4.022 -39.963 1.346 1.00 97.25 969 LEU A C 1
ATOM 7033 O O . LEU A 1 969 ? -3.658 -40.829 2.141 1.00 97.25 969 LEU A O 1
ATOM 7037 N N . VAL A 1 970 ? -5.309 -39.708 1.107 1.00 98.12 970 VAL A N 1
ATOM 7038 C CA . VAL A 1 970 ? -6.419 -40.491 1.675 1.00 98.12 970 VAL A CA 1
ATOM 7039 C C . VAL A 1 970 ? -7.349 -40.970 0.575 1.00 98.12 970 VAL A C 1
ATOM 7041 O O . VAL A 1 970 ? -7.861 -40.167 -0.197 1.00 98.12 970 VAL A O 1
ATOM 7044 N N . PHE A 1 971 ? -7.622 -42.268 0.544 1.00 98.38 971 PHE A N 1
ATOM 7045 C CA . PHE A 1 971 ? -8.614 -42.887 -0.326 1.00 98.38 971 PHE A CA 1
ATOM 7046 C C . PHE A 1 971 ? -9.955 -43.069 0.374 1.00 98.38 971 PHE A C 1
ATOM 7048 O O . PHE A 1 971 ? -9.999 -43.453 1.541 1.00 98.38 971 PHE A O 1
ATOM 7055 N N . VAL A 1 972 ? -11.037 -42.897 -0.384 1.00 98.44 972 VAL A N 1
ATOM 7056 C CA . VAL A 1 972 ? -12.385 -43.364 -0.045 1.00 98.44 972 VAL A CA 1
ATOM 7057 C C . VAL A 1 972 ? -12.675 -44.606 -0.886 1.00 98.44 972 VAL A C 1
ATOM 7059 O O . VAL A 1 972 ? -12.734 -44.526 -2.119 1.00 98.44 972 VAL A O 1
ATOM 7062 N N . VAL A 1 973 ? -12.866 -45.751 -0.231 1.00 98.19 973 VAL A N 1
ATOM 7063 C CA . VAL A 1 973 ? -13.094 -47.048 -0.886 1.00 98.19 973 VAL A CA 1
ATOM 7064 C C . VAL A 1 973 ? -14.290 -47.782 -0.278 1.00 98.19 973 VAL A C 1
ATOM 7066 O O . VAL A 1 973 ? -14.542 -47.701 0.922 1.00 98.19 973 VAL A O 1
ATOM 7069 N N . ALA A 1 974 ? -15.021 -48.538 -1.094 1.00 98.12 974 ALA A N 1
ATOM 7070 C CA . ALA A 1 974 ? -16.026 -49.476 -0.603 1.00 98.12 974 ALA A CA 1
ATOM 7071 C C . ALA A 1 974 ? -15.397 -50.487 0.375 1.00 98.12 974 ALA A C 1
ATOM 7073 O O . ALA A 1 974 ? -14.323 -51.028 0.106 1.00 98.12 974 ALA A O 1
ATOM 7074 N N . ALA A 1 975 ? -16.073 -50.792 1.487 1.00 97.06 975 ALA A N 1
ATOM 7075 C CA . ALA A 1 975 ? -15.548 -51.712 2.504 1.00 97.06 975 ALA A CA 1
ATOM 7076 C C . ALA A 1 975 ? -15.216 -53.119 1.960 1.00 97.06 975 ALA A C 1
ATOM 7078 O O . ALA A 1 975 ? -14.252 -53.739 2.405 1.00 97.06 975 ALA A O 1
ATOM 7079 N N . SER A 1 976 ? -15.967 -53.593 0.959 1.00 96.88 976 SER A N 1
ATOM 7080 C CA . SER A 1 976 ? -15.711 -54.836 0.210 1.00 96.88 976 SER A CA 1
ATOM 7081 C C . SER A 1 976 ? -14.354 -54.859 -0.497 1.00 96.88 976 SER A C 1
ATOM 7083 O O . SER A 1 976 ? -13.729 -55.910 -0.614 1.00 96.88 976 SER A O 1
ATOM 7085 N N . ASP A 1 977 ? -13.893 -53.697 -0.952 1.00 97.75 977 ASP A N 1
ATOM 7086 C CA . ASP A 1 977 ? -12.737 -53.530 -1.829 1.00 97.75 977 ASP A CA 1
ATOM 7087 C C . ASP A 1 977 ? -11.521 -52.959 -1.086 1.00 97.75 977 ASP A C 1
ATOM 7089 O O . ASP A 1 977 ? -10.442 -52.839 -1.663 1.00 97.75 977 ASP A O 1
ATOM 7093 N N . ALA A 1 978 ? -11.648 -52.666 0.212 1.00 96.88 978 ALA A N 1
ATOM 7094 C CA . ALA A 1 978 ? -10.555 -52.181 1.054 1.00 96.88 978 ALA A CA 1
ATOM 7095 C C . ALA A 1 978 ? -9.337 -53.125 1.038 1.00 96.88 978 ALA A C 1
ATOM 7097 O O . ALA A 1 978 ? -8.195 -52.669 0.985 1.00 96.88 978 ALA A O 1
ATOM 7098 N N . ALA A 1 979 ? -9.561 -54.445 1.015 1.00 96.31 979 ALA A N 1
ATOM 7099 C CA . ALA A 1 979 ? -8.489 -55.433 0.877 1.00 96.31 979 ALA A CA 1
ATOM 7100 C C . ALA A 1 979 ? -7.830 -55.404 -0.516 1.00 96.31 979 ALA A C 1
ATOM 7102 O O . ALA A 1 979 ? -6.611 -55.539 -0.617 1.00 96.31 979 ALA A O 1
ATOM 7103 N N . ALA A 1 980 ? -8.610 -55.180 -1.580 1.00 97.00 980 ALA A N 1
ATOM 7104 C CA . ALA A 1 980 ? -8.091 -55.041 -2.941 1.00 97.00 980 ALA A CA 1
ATOM 7105 C C . ALA A 1 980 ? -7.274 -53.749 -3.102 1.00 97.00 980 ALA A C 1
ATOM 7107 O O . ALA A 1 980 ? -6.199 -53.785 -3.696 1.00 97.00 980 ALA A O 1
ATOM 7108 N N . LEU A 1 981 ? -7.723 -52.638 -2.503 1.00 97.25 981 LEU A N 1
ATOM 7109 C CA . LEU A 1 981 ? -6.969 -51.385 -2.458 1.00 97.25 981 LEU A CA 1
ATOM 7110 C C . LEU A 1 981 ? -5.648 -51.551 -1.698 1.00 97.25 981 LEU A C 1
ATOM 7112 O O . LEU A 1 981 ? -4.599 -51.215 -2.236 1.00 97.25 981 LEU A O 1
ATOM 7116 N N . LYS A 1 982 ? -5.666 -52.136 -0.492 1.00 96.94 982 LYS A N 1
ATOM 7117 C CA . LYS A 1 982 ? -4.434 -52.426 0.265 1.00 96.94 982 LYS A CA 1
ATOM 7118 C C . LYS A 1 982 ? -3.479 -53.334 -0.505 1.00 96.94 982 LYS A C 1
ATOM 7120 O O . LYS A 1 982 ? -2.275 -53.102 -0.464 1.00 96.94 982 LYS A O 1
ATOM 7125 N N . LYS A 1 983 ? -3.997 -54.334 -1.229 1.00 95.38 983 LYS A N 1
ATOM 7126 C CA . LYS A 1 983 ? -3.168 -55.179 -2.094 1.00 95.38 983 LYS A CA 1
ATOM 7127 C C . LYS A 1 983 ? -2.553 -54.367 -3.237 1.00 95.38 983 LYS A C 1
ATOM 7129 O O . LYS A 1 983 ? -1.351 -54.452 -3.417 1.00 95.38 983 LYS A O 1
ATOM 7134 N N . ALA A 1 984 ? -3.329 -53.551 -3.951 1.00 96.44 984 ALA A N 1
ATOM 7135 C CA . ALA A 1 984 ? -2.818 -52.719 -5.045 1.00 96.44 984 ALA A CA 1
ATOM 7136 C C . ALA A 1 984 ? -1.759 -51.703 -4.570 1.00 96.44 984 ALA A C 1
ATOM 7138 O O . ALA A 1 984 ? -0.745 -51.518 -5.236 1.00 96.44 984 ALA A O 1
ATOM 7139 N N . LEU A 1 985 ? -1.951 -51.107 -3.387 1.00 96.19 985 LEU A N 1
ATOM 7140 C CA . LEU A 1 985 ? -0.950 -50.264 -2.723 1.00 96.19 985 LEU A CA 1
ATOM 7141 C C . LEU A 1 985 ? 0.317 -51.071 -2.377 1.00 96.19 985 LEU A C 1
ATOM 7143 O O . LEU A 1 985 ? 1.425 -50.650 -2.697 1.00 96.19 985 LEU A O 1
ATOM 7147 N N . SER A 1 986 ? 0.171 -52.268 -1.800 1.00 94.00 986 SER A N 1
ATOM 7148 C CA . SER A 1 986 ? 1.305 -53.153 -1.501 1.00 94.00 986 SER A CA 1
ATOM 7149 C C . SER A 1 986 ? 2.047 -53.623 -2.758 1.00 94.00 986 SER A C 1
ATOM 7151 O O . SER A 1 986 ? 3.272 -53.688 -2.737 1.00 94.00 986 SER A O 1
ATOM 7153 N N . ASP A 1 987 ? 1.335 -53.935 -3.844 1.00 93.06 987 ASP A N 1
ATOM 7154 C CA . ASP A 1 987 ? 1.910 -54.327 -5.139 1.00 93.06 987 ASP A CA 1
ATOM 7155 C C . ASP A 1 987 ? 2.689 -53.155 -5.777 1.00 93.06 987 ASP A C 1
ATOM 7157 O O . ASP A 1 987 ? 3.672 -53.372 -6.484 1.00 93.06 987 ASP A O 1
ATOM 7161 N N . ALA A 1 988 ? 2.281 -51.912 -5.492 1.00 89.94 988 ALA A N 1
ATOM 7162 C CA . ALA A 1 988 ? 2.972 -50.680 -5.875 1.00 89.94 988 ALA A CA 1
ATOM 7163 C C . ALA A 1 988 ? 4.109 -50.268 -4.908 1.00 89.94 988 ALA A C 1
ATOM 7165 O O . ALA A 1 988 ? 4.728 -49.225 -5.106 1.00 89.94 988 ALA A O 1
ATOM 7166 N N . ASN A 1 989 ? 4.424 -51.087 -3.894 1.00 90.62 989 ASN A N 1
ATOM 7167 C CA . ASN A 1 989 ? 5.405 -50.811 -2.832 1.00 90.62 989 ASN A CA 1
ATOM 7168 C C . ASN A 1 989 ? 5.096 -49.560 -1.982 1.00 90.62 989 ASN A C 1
ATOM 7170 O O . ASN A 1 989 ? 5.999 -48.877 -1.493 1.00 90.62 989 ASN A O 1
ATOM 7174 N N . GLU A 1 990 ? 3.815 -49.257 -1.771 1.00 90.56 990 GLU A N 1
ATOM 7175 C CA . GLU A 1 990 ? 3.382 -48.121 -0.960 1.00 90.56 990 GLU A CA 1
ATOM 7176 C C . GLU A 1 990 ? 3.598 -48.368 0.538 1.00 90.56 990 GLU A C 1
ATOM 7178 O O . GLU A 1 990 ? 2.910 -49.169 1.174 1.00 90.56 990 GLU A O 1
ATOM 7183 N N . GLY A 1 991 ? 4.559 -47.648 1.120 1.00 83.00 991 GLY A N 1
ATOM 7184 C CA . GLY A 1 991 ? 4.844 -47.683 2.552 1.00 83.00 991 GLY A CA 1
ATOM 7185 C C . GLY A 1 991 ? 3.866 -46.846 3.384 1.00 83.00 991 GLY A C 1
ATOM 7186 O O . GLY A 1 991 ? 3.369 -45.809 2.936 1.00 83.00 991 GLY A O 1
ATOM 7187 N N . GLY A 1 992 ? 3.642 -47.279 4.630 1.00 86.12 992 GLY A N 1
ATOM 7188 C CA . GLY A 1 992 ? 2.872 -46.529 5.626 1.00 86.12 992 GLY A CA 1
ATOM 7189 C C . GLY A 1 992 ? 1.375 -46.432 5.318 1.00 86.12 992 GLY A C 1
ATOM 7190 O O . GLY A 1 992 ? 0.783 -45.367 5.472 1.00 86.12 992 GLY A O 1
ATOM 7191 N N . VAL A 1 993 ? 0.767 -47.528 4.859 1.00 94.38 993 VAL A N 1
ATOM 7192 C CA . VAL A 1 993 ? -0.686 -47.616 4.650 1.00 94.38 993 VAL A CA 1
ATOM 7193 C C . VAL A 1 993 ? -1.398 -47.735 6.001 1.00 94.38 993 VAL A C 1
ATOM 7195 O O . VAL A 1 993 ? -1.102 -48.640 6.781 1.00 94.38 993 VAL A O 1
ATOM 7198 N N . VAL A 1 994 ? -2.347 -46.837 6.275 1.00 93.62 994 VAL A N 1
ATOM 7199 C CA . VAL A 1 994 ? -3.061 -46.736 7.561 1.00 93.62 994 VAL A CA 1
ATOM 7200 C C . VAL A 1 994 ? -4.569 -46.855 7.344 1.00 93.62 994 VAL A C 1
ATOM 7202 O O . VAL A 1 994 ? -5.136 -46.171 6.495 1.00 93.62 994 VAL A O 1
ATOM 7205 N N . ASP A 1 995 ? -5.239 -47.680 8.150 1.00 94.88 995 ASP A N 1
ATOM 7206 C CA . ASP A 1 995 ? -6.698 -47.633 8.289 1.00 94.88 995 ASP A CA 1
ATOM 7207 C C . ASP A 1 995 ? -7.086 -46.357 9.039 1.00 94.88 995 ASP A C 1
ATOM 7209 O O . ASP A 1 995 ? -7.008 -46.288 10.265 1.00 94.88 995 ASP A O 1
ATOM 7213 N N . LEU A 1 996 ? -7.472 -45.324 8.291 1.00 94.69 996 LEU A N 1
ATOM 7214 C CA . LEU A 1 996 ? -7.793 -44.018 8.855 1.00 94.69 996 LEU A CA 1
ATOM 7215 C C . LEU A 1 996 ? -9.227 -43.911 9.351 1.00 94.69 996 LEU A C 1
ATOM 7217 O O . LEU A 1 996 ? -9.525 -42.936 10.018 1.00 94.69 996 LEU A O 1
ATOM 7221 N N . GLY A 1 997 ? -10.112 -44.869 9.085 1.00 96.56 997 GLY A N 1
ATOM 7222 C CA . GLY A 1 997 ? -11.477 -44.874 9.617 1.00 96.56 997 GLY A CA 1
ATOM 7223 C C . GLY A 1 997 ? -12.527 -45.062 8.532 1.00 96.56 997 GLY A C 1
ATOM 7224 O O . GLY A 1 997 ? -12.327 -45.859 7.617 1.00 96.56 997 GLY A O 1
ATOM 7225 N N . VAL A 1 998 ? -13.661 -44.368 8.646 1.00 97.94 998 VAL A N 1
ATOM 7226 C CA . VAL A 1 998 ? -14.832 -44.586 7.778 1.00 97.94 998 VAL A CA 1
ATOM 7227 C C . VAL A 1 998 ? -15.597 -43.303 7.457 1.00 97.94 998 VAL A C 1
ATOM 7229 O O . VAL A 1 998 ? -15.531 -42.314 8.189 1.00 97.94 998 VAL A O 1
ATOM 7232 N N . LEU A 1 999 ? -16.394 -43.336 6.390 1.00 98.06 999 LEU A N 1
ATOM 7233 C CA . LEU A 1 999 ? -17.470 -42.373 6.178 1.00 98.06 999 LEU A CA 1
ATOM 7234 C C . LEU A 1 999 ? -18.666 -42.678 7.086 1.00 98.06 999 LEU A C 1
ATOM 7236 O O . LEU A 1 999 ? -19.045 -43.832 7.288 1.00 98.06 999 LEU A O 1
ATOM 7240 N N . ALA A 1 1000 ? -19.307 -41.629 7.588 1.00 96.81 1000 ALA A N 1
ATOM 7241 C CA . ALA A 1 1000 ? -20.535 -41.697 8.371 1.00 96.81 1000 ALA A CA 1
ATOM 7242 C C . ALA A 1 1000 ? -21.548 -40.645 7.899 1.00 96.81 1000 ALA A C 1
ATOM 7244 O O . ALA A 1 1000 ? -21.185 -39.671 7.243 1.00 96.81 1000 ALA A O 1
ATOM 7245 N N . ALA A 1 1001 ? -22.822 -40.827 8.254 1.00 95.81 1001 ALA A N 1
ATOM 7246 C CA . ALA A 1 1001 ? -23.859 -39.829 7.998 1.00 95.81 1001 ALA A CA 1
ATOM 7247 C C . ALA A 1 1001 ? -23.581 -38.532 8.781 1.00 95.81 1001 ALA A C 1
ATOM 7249 O O . ALA A 1 1001 ? -23.262 -38.572 9.973 1.00 95.81 1001 ALA A O 1
ATOM 7250 N N . ARG A 1 1002 ? -23.718 -37.378 8.122 1.00 93.75 1002 ARG A N 1
ATOM 7251 C CA . ARG A 1 1002 ? -23.392 -36.068 8.697 1.00 93.75 1002 ARG A CA 1
ATOM 7252 C C . ARG A 1 1002 ? -24.611 -35.407 9.345 1.00 93.75 1002 ARG A C 1
ATOM 7254 O O . ARG A 1 1002 ? -25.511 -34.927 8.665 1.00 93.75 1002 ARG A O 1
ATOM 7261 N N . GLY A 1 1003 ? -24.602 -35.303 10.673 1.00 78.38 1003 GLY A N 1
ATOM 7262 C CA . GLY A 1 1003 ? -25.652 -34.647 11.469 1.00 78.38 1003 GLY A CA 1
ATOM 7263 C C . GLY A 1 1003 ? -25.472 -33.133 11.661 1.00 78.38 1003 GLY A C 1
ATOM 7264 O O . GLY A 1 1003 ? -25.648 -32.649 12.772 1.00 78.38 1003 GLY A O 1
ATOM 7265 N N . GLY A 1 1004 ? -25.045 -32.394 10.630 1.00 79.44 1004 GLY A N 1
ATOM 7266 C CA . GLY A 1 1004 ? -24.817 -30.935 10.700 1.00 79.44 1004 GLY A CA 1
ATOM 7267 C C . GLY A 1 1004 ? -23.476 -30.477 11.304 1.00 79.44 1004 GLY A C 1
ATOM 7268 O O . GLY A 1 1004 ? -23.193 -29.283 11.318 1.00 79.44 1004 GLY A O 1
ATOM 7269 N N . GLY A 1 1005 ? -22.630 -31.403 11.766 1.00 84.31 1005 GLY A N 1
ATOM 7270 C CA . GLY A 1 1005 ? -21.277 -31.110 12.261 1.00 84.31 1005 GLY A CA 1
ATOM 7271 C C . GLY A 1 1005 ? -20.233 -30.836 11.158 1.00 84.31 1005 GLY A C 1
ATOM 7272 O O . GLY A 1 1005 ? -20.572 -30.768 9.969 1.00 84.31 1005 GLY A O 1
ATOM 7273 N N . PRO A 1 1006 ? -18.941 -30.700 11.520 1.00 89.56 1006 PRO A N 1
ATOM 7274 C CA . PRO A 1 1006 ? -17.846 -30.620 10.550 1.00 89.56 1006 PRO A CA 1
ATOM 7275 C C . PRO A 1 1006 ? -17.771 -31.878 9.668 1.00 89.56 1006 PRO A C 1
ATOM 7277 O O . PRO A 1 1006 ? -18.125 -32.978 10.089 1.00 89.56 1006 PRO A O 1
ATOM 7280 N N . ALA A 1 1007 ? -17.309 -31.712 8.428 1.00 92.62 1007 ALA A N 1
ATOM 7281 C CA . ALA A 1 1007 ? -17.253 -32.784 7.427 1.00 92.62 1007 ALA A CA 1
ATOM 7282 C C . ALA A 1 1007 ? -16.084 -33.776 7.625 1.00 92.62 1007 ALA A C 1
ATOM 7284 O O . ALA A 1 1007 ? -16.033 -34.806 6.959 1.00 92.62 1007 ALA A O 1
ATOM 7285 N N . CYS A 1 1008 ? -15.157 -33.491 8.540 1.00 95.50 1008 CYS A N 1
ATOM 7286 C CA . CYS A 1 1008 ? -14.068 -34.378 8.941 1.00 95.50 1008 CYS A CA 1
ATOM 7287 C C . CYS A 1 1008 ? -13.822 -34.210 10.448 1.00 95.50 1008 CYS A C 1
ATOM 7289 O O . CYS A 1 1008 ? -13.752 -33.081 10.935 1.00 95.50 1008 CYS A O 1
ATOM 7291 N N . VAL A 1 1009 ? -13.733 -35.318 11.189 1.00 92.50 1009 VAL A N 1
ATOM 7292 C CA . VAL A 1 1009 ? -13.497 -35.350 12.643 1.00 92.50 1009 VAL A CA 1
ATOM 7293 C C . VAL A 1 1009 ? -12.476 -36.429 12.968 1.00 92.50 1009 VAL A C 1
ATOM 7295 O O . VAL A 1 1009 ? -12.654 -37.572 12.557 1.00 92.50 1009 VAL A O 1
ATOM 7298 N N . VAL A 1 1010 ? -11.454 -36.090 13.757 1.00 91.25 1010 VAL A N 1
ATOM 7299 C CA . VAL A 1 1010 ? -10.524 -37.066 14.343 1.00 91.25 1010 VAL A CA 1
ATOM 7300 C C . VAL A 1 1010 ? -11.068 -37.513 15.706 1.00 91.25 1010 VAL A C 1
ATOM 7302 O O . VAL A 1 1010 ? -11.191 -36.712 16.630 1.00 91.25 1010 VAL A O 1
ATOM 7305 N N . GLU A 1 1011 ? -11.439 -38.787 15.835 1.00 86.94 1011 GLU A N 1
ATOM 7306 C CA . GLU A 1 1011 ? -12.112 -39.345 17.016 1.00 86.94 1011 GLU A CA 1
ATOM 7307 C C . GLU A 1 1011 ? -11.106 -39.755 18.108 1.00 86.94 1011 GLU A C 1
ATOM 7309 O O . GLU A 1 1011 ? -10.843 -40.932 18.354 1.00 86.94 1011 GLU A O 1
ATOM 7314 N N . GLY A 1 1012 ? -10.532 -38.759 18.785 1.00 83.12 1012 GLY A N 1
ATOM 7315 C CA . GLY A 1 1012 ? -9.646 -38.940 19.939 1.00 83.12 1012 GLY A CA 1
ATOM 7316 C C . GLY A 1 1012 ? -8.391 -38.075 19.861 1.00 83.12 1012 GLY A C 1
ATOM 7317 O O . GLY A 1 1012 ? -8.338 -37.117 19.099 1.00 83.12 1012 GLY A O 1
ATOM 7318 N N . LYS A 1 1013 ? -7.374 -38.413 20.664 1.00 82.50 1013 LYS A N 1
ATOM 7319 C CA . LYS A 1 1013 ? -6.069 -37.735 20.633 1.00 82.50 1013 LYS A CA 1
ATOM 7320 C C . LYS A 1 1013 ? -5.060 -38.495 19.784 1.00 82.50 1013 LYS A C 1
ATOM 7322 O O . LYS A 1 1013 ? -4.964 -39.721 19.893 1.00 82.50 1013 LYS A O 1
ATOM 7327 N N . LEU A 1 1014 ? -4.270 -37.758 19.011 1.00 84.19 1014 LEU A N 1
ATOM 7328 C CA . LEU A 1 1014 ? -3.131 -38.287 18.264 1.00 84.19 1014 LEU A CA 1
ATOM 7329 C C . LEU A 1 1014 ? -2.052 -38.770 19.232 1.00 84.19 1014 LEU A C 1
ATOM 7331 O O . LEU A 1 1014 ? -1.565 -38.011 20.075 1.00 84.19 1014 LEU A O 1
ATOM 7335 N N . ARG A 1 1015 ? -1.679 -40.045 19.108 1.00 77.38 1015 ARG A N 1
ATOM 7336 C CA . ARG A 1 1015 ? -0.723 -40.693 20.013 1.00 77.38 1015 ARG A CA 1
ATOM 7337 C C . ARG A 1 1015 ? 0.703 -40.431 19.549 1.00 77.38 1015 ARG A C 1
ATOM 7339 O O . ARG A 1 1015 ? 0.953 -40.306 18.355 1.00 77.38 1015 ARG A O 1
ATOM 7346 N N . SER A 1 1016 ? 1.617 -40.360 20.507 1.00 67.06 1016 SER A N 1
ATOM 7347 C CA . SER A 1 1016 ? 3.051 -40.308 20.230 1.00 67.06 1016 SER A CA 1
ATOM 7348 C C . SER A 1 1016 ? 3.530 -41.661 19.692 1.00 67.06 1016 SER A C 1
ATOM 7350 O O . SER A 1 1016 ? 3.028 -42.700 20.135 1.00 67.06 1016 SER A O 1
ATOM 7352 N N . SER A 1 1017 ? 4.460 -41.657 18.737 1.00 61.69 1017 SER A N 1
ATOM 7353 C CA . SER A 1 1017 ? 5.253 -42.841 18.402 1.00 61.69 1017 SER A CA 1
ATOM 7354 C C . SER A 1 1017 ? 6.210 -43.127 19.563 1.00 61.69 1017 SER A C 1
ATOM 7356 O O . SER A 1 1017 ? 7.006 -42.257 19.911 1.00 61.69 1017 SER A O 1
ATOM 7358 N N . ALA A 1 1018 ? 6.076 -44.307 20.173 1.00 41.31 1018 ALA A N 1
ATOM 7359 C CA . ALA A 1 1018 ? 6.841 -44.724 21.352 1.00 41.31 1018 ALA A CA 1
ATOM 7360 C C . ALA A 1 1018 ? 8.313 -45.039 21.041 1.00 41.31 1018 ALA A C 1
ATOM 7362 O O . ALA A 1 1018 ? 8.566 -45.560 19.931 1.00 41.31 1018 ALA A O 1
#

Solvent-accessible surface area (backbone atoms only — not comparable to full-atom values): 50924 Å² total; per-residue (Å²): 118,37,36,35,37,38,30,35,36,40,28,33,36,36,41,52,49,56,45,36,59,68,27,88,58,39,60,34,37,35,22,24,48,31,29,36,48,44,48,70,66,34,93,44,37,40,55,38,100,47,57,58,77,53,40,38,66,58,34,61,79,66,69,43,57,33,40,35,53,39,56,66,66,39,26,58,72,24,32,36,44,52,17,52,80,68,75,34,43,32,29,30,17,32,30,76,34,22,37,43,36,47,24,43,53,61,30,49,55,46,29,56,79,70,69,42,57,49,62,60,67,50,76,32,45,56,93,35,50,69,59,49,45,51,43,63,75,63,70,83,59,40,50,31,41,28,34,18,29,78,34,90,72,62,41,63,46,75,40,63,82,80,39,62,67,51,41,48,49,47,53,45,62,53,52,36,91,82,50,73,86,42,60,77,23,23,46,35,33,33,44,28,46,59,79,67,65,57,64,36,42,36,38,21,49,17,24,27,63,50,57,50,68,52,66,38,22,33,72,35,41,32,62,33,60,90,71,30,76,58,68,39,75,37,39,18,18,30,16,63,42,82,89,57,49,79,67,46,44,54,52,50,51,45,48,52,35,50,47,33,44,50,33,34,73,74,75,26,46,34,24,19,32,44,23,44,34,29,33,43,33,99,91,40,64,27,44,74,50,49,38,51,28,68,51,49,46,43,32,49,17,40,58,79,34,51,62,43,56,51,51,59,55,42,49,22,16,43,68,56,45,43,83,83,52,81,86,46,67,50,93,46,14,18,15,24,39,25,38,25,28,40,52,49,83,63,76,53,77,63,65,45,59,49,48,36,58,68,70,16,46,70,38,86,50,32,40,71,26,31,15,15,30,35,67,59,83,100,39,47,20,34,63,38,50,55,25,34,35,19,17,6,48,26,77,40,56,72,52,2,44,54,38,8,50,57,27,48,74,38,54,43,44,82,56,59,45,61,56,91,47,76,71,41,70,75,75,72,55,57,36,28,32,22,35,37,28,53,34,60,36,69,46,51,48,49,42,55,50,28,49,74,69,61,71,50,63,63,56,39,65,42,32,39,41,22,58,42,86,87,24,45,33,50,71,72,35,60,88,71,29,58,63,45,70,57,70,77,60,92,89,57,58,57,52,68,51,41,49,52,52,51,53,53,40,53,73,51,62,39,65,33,38,40,33,43,56,52,88,67,87,79,27,64,67,45,28,58,77,30,47,57,26,24,34,34,61,41,80,27,42,41,41,53,53,56,85,54,60,78,58,57,22,36,46,46,42,63,72,71,62,50,64,59,43,14,13,27,28,20,28,46,43,79,40,69,71,19,24,66,38,70,27,59,42,76,46,78,52,56,101,80,67,47,34,68,58,46,46,55,61,23,54,68,36,39,14,63,29,53,42,55,38,52,48,32,43,52,76,46,76,60,70,21,74,74,52,80,80,81,78,89,74,83,82,88,81,94,80,83,84,58,16,51,33,44,49,58,51,53,64,25,30,43,63,68,48,52,52,52,33,50,65,64,41,44,61,44,28,58,72,16,64,47,67,25,65,49,85,64,74,88,56,102,65,69,47,72,42,43,55,68,52,74,52,60,65,96,54,51,45,79,42,76,26,69,37,50,35,61,53,35,44,72,49,50,59,54,50,45,73,77,47,58,77,62,52,34,36,52,51,28,19,23,52,15,21,22,24,34,22,54,10,39,27,53,34,21,30,34,42,21,47,44,48,36,32,33,44,36,42,38,20,12,44,80,53,46,66,49,50,45,26,17,50,47,12,31,24,52,31,22,48,64,36,63,14,14,42,47,43,65,50,81,42,50,39,42,85,83,29,52,86,77,36,61,51,53,41,24,38,23,36,18,44,26,42,71,90,55,44,34,50,36,40,93,76,62,53,67,60,24,30,29,40,28,32,40,33,64,42,57,32,43,40,46,30,70,55,52,55,52,18,47,53,47,36,18,61,73,67,74,48,50,60,64,62,57,30,61,36,37,12,46,83,70,48,31,47,58,79,54,29,30,41,54,55,57,57,28,40,30,63,73,40,27,48,57,42,64,60,41,69,77,42,86,38,62,34,27,39,28,58,26,28,59,38,1,54,54,56,28,47,41,76,47,52,45,89,62,40,18,40,43,29,48,58,54,68,32,45,42,49,53,51,29,49,25,54,32,60,70,64,56,51,66,70,59,42,34,26,41,27,33,60,46,35,30,35,37,35,36,25,35,58,89,33,45,63,55,45,52,46,36,38,53,76,69,68,53,61,61,69,38,83,29,37,30,31,33,77,46,86,82,67,74,46,37,46,66,72,68,72,71,38,76,64,129

Nearest PDB structures (foldseek):
  2qk4-assembly1_A  TM=9.595E-01  e=1.216E-50  Homo sapiens
  7lvo-assembly1_A  TM=9.294E-01  e=8.777E-51  Cryptococcus neoformans H99
  2qk4-assembly2_B  TM=9.560E-01  e=1.189E-49  Homo sapiens
  3lp8-assembly1_A  TM=9.416E-01  e=6.186E-45  Ehrlichia chaffeensis str. Arkansas
  2ip4-assembly2_B  TM=9.112E-01  e=6.677E-46  Thermus thermophilus HB8

InterPro domains:
  IPR000115 Phosphoribosylglycinamide synthetase [MF_00138] (2-427)
  IPR000115 Phosphoribosylglycinamide synthetase [TIGR00877] (3-426)
  IPR001555 Phosphoribosylglycinamide formyltransferase, active site [PS00373] (566-589)
  IPR002376 Formyl transferase, N-terminal [PF00551] (432-614)
  IPR004607 Phosphoribosylglycinamide formyltransferase [MF_01930] (432-620)
  IPR004607 Phosphoribosylglycinamide formyltransferase [cd08645] (432-617)
  IPR004733 Phosphoribosylformylglycinamidine cyclo-ligase [MF_00741] (646-1010)
  IPR004733 Phosphoribosylformylglycinamidine cyclo-ligase [PTHR10520] (85-1009)
  IPR004733 Phosphoribosylformylglycinamidine cyclo-ligase [TIGR00878] (646-990)
  IPR004733 Phosphoribosylformylglycinamidine cyclo-ligase [cd02196] (679-994)
  IPR010918 PurM-like, C-terminal domain [PF02769] (829-1003)
  IPR011054 Rudiment single hybrid motif [SSF51246] (332-426)
  IPR011761 ATP-grasp fold [PS50975] (108-319)
  IPR013815 ATP-grasp fold, subdomain 1 [G3DSA:3.30.1490.20] (120-195)
  IPR016185 Pre-ATP-grasp domain superfamily [SSF52440] (3-101)
  IPR016188 PurM-like, N-terminal domain [PF00586] (700-816)
  IPR020559 Phosphoribosylglycinamide synthetase, conserved site [PS00184] (293-300)
  IPR020560 Phosphoribosylglycinamide synthetase, C-domain [PF02843] (334-425)
  IPR020560 Phosphoribosylglycinamide synthetase, C-domain [SM01210] (333-427)
  IPR020561 Phosphoribosylglycinamide synthetase, ATP-grasp (A) domain [PF01071] (102-299)

Sequence (1018 aa):
MASVVVVGSGGREHAIVKALAASPKVSTVFAAPGNGGTEAMGGKVQNVDVKPKDVAGWAAARGISLVVVGPEQPLVDGVCDECADKGIPAFGPSALAAEIEASKAWSKAFMDRHGLKTAAFETFKREEGDKARDYVKSCGHSVVVKASGLAAGKGVLVPPPNDIEAALKAVDEMFHPTNKAFGAAGDVVVIEQLLTGPEISLFAFCDGTTARCMLPAQDHKRAHDGDRGPNTGGMGAYAPSPQISAAELKVAERIMQEAVTGLKKEGRPFVGCLYGGFMLTPDGPYLLEFNARFGDPETQVVLPLLKSDCFEVMSACAAGTLDSVEVEWRDACACTVVVAAGGYPNKYDKGLVMSGVDDADSLPGVTVYHAGTKTKGDQLVTSGGRVVAVSCIAPELKGAVRGAYAGAARIRFAGAFHRGDIARRCLDAPLKVGVLGSTRGTSLQAVLDALSGGTLRNVELACVLSNKKDSGLLDRCRSYCPVHHIPAKKGEDRALYDSKLTAKLLEHGVEVVLCVGWMRIFSKEFCQAWRGRCINVHPSLLPKHGGLMDLDVHASVLKAGDSETGCTVHLVTEDVDGGTVLVQKSTTVEKGDTPETLKGKVQALEGPSLIDAVEALRDGDAGARFAPRPRVTEEEEVVASGSVPLTYAAAGVSIDAGNALVERIKPLAKATTIPGCEGSLGGFGSVFDLEKAGFGGPDVLLVSGTDGVGTKLRLAQRASLIGDTRTKADIARGLGIDLVAMCANDIATMGAQPLFFLDYYATGALDVDACASLVEGVADGCAKSGCALSGGETAEMPGLYGAGDFDVAGFCVGAVRKRDLLPRTSSMQAGDVLIGVASSGVHANGFSLVRKALAKFAKQQNTSIFALLDAPASSVGAGGDESLASVLLAPTRLYASTMGAVRQVPGLRGAAHITGGGLTENLPRVLPDHLMAKVTPWALPPLFEWLRRACGGLPDDELVRTFNAGIGLVFVVAASDAAALKKALSDANEGGVVDLGVLAARGGGPACVVEGKLRSSA